Protein AF-A0A9E6DY29-F1 (afdb_monomer)

Nearest PDB structures (foldseek):
  2zxh-assembly1_B  TM=9.139E-01  e=1.621E-70  Aquifex aeolicus
  3cp8-assembly2_D  TM=9.252E-01  e=4.299E-61  unclassified
  3ces-assembly1_B  TM=9.439E-01  e=1.559E-58  Escherichia coli
  3ces-assembly1_A  TM=9.262E-01  e=3.483E-58  Escherichia coli
  3g05-assembly1_A  TM=9.379E-01  e=1.838E-55  Escherichia coli O157:H7 str. EDL933

Foldseek 3Di:
DEFAEEEEEQELLRLLLQLLLVLLVTQYEYEYADLLRRHQDQAAQKAKDQARLLLLLLCLLLVTDQLVLCLQFFQFWAWPPVVVAQLRTMTMTGGQRVSSSVSRSVPQPPRHSYDYDNFHWQEFDADPLFTFFTATPVRDTYGYRAYEYLQQQQAQKWWFAQPDIDQASGVVHHHHDRVNVNCVVLPFAKDKAKDKHAFKWFLVQFQPVFWAKAHHDPAHDGSHPPDPGRPHHHDTKIKWKFAPQLLVLLVVQVCRFCVNVVVDPHDADPVQDAPSVCCVVPVVDRIDMWIFGDNRPPDRITGGPNHGGNHHQVSSLVSQLRITRRVRIDGPGHMIMMMHMAGFLLQADLLQAGPRHRNYGYFDCNLLADDSSRRNLRSSSNSNQSSCVSVVHDHDGDDLLLELSNQSSLCRNQVTDRHHDDSVVGDRPNSLNSGSLCSSVRRNVVSVVSSSHDPVVNVSSVVLVVLLVVVLVVQQVAKDFCVVLVVVVFDDDNPRDIDGLLLQCLDPRANDPNSCVVPVVCVPRPVSSSVVSSSCNVCVVVVVVVVVVVVVLVVQQPAFQPQPDQLVPLVPDDPVLNVQCVVSVDGTLSSSPPRPPCDPVNSVSSVCVVLPPDPPLPDPDPLLVVLVVVLLVLLVVCCVPPNLDDPVCNVVCCLPFQLLLSVCVVVVPDLQWAEEEAQCRSPPPFLSSQSVRNAHYEYEHQDPSSLVSVVVSNVSGPHHYHYHNRQLQPDAEAETQEYEYEPDDQPLVVCNSCVRYHHNHWYKYKFALCNVVSVVVNVVFWDKDWDWDDRSRDDNIIIITIDDIDTD

pLDDT: mean 89.83, std 9.21, range [38.88, 98.81]

Radius of gyration: 33.91 Å; Cα contacts (8 Å, |Δi|>4): 1735; chains: 1; bounding box: 96×71×74 Å

Structure (mmCIF, N/CA/C/O backbone):
data_AF-A0A9E6DY29-F1
#
_entry.id   AF-A0A9E6DY29-F1
#
loop_
_atom_site.group_PDB
_atom_site.id
_atom_site.type_symbol
_atom_site.label_atom_id
_atom_site.label_alt_id
_atom_site.label_comp_id
_atom_site.label_asym_id
_atom_site.label_entity_id
_atom_site.label_seq_id
_atom_site.pdbx_PDB_ins_code
_atom_site.Cartn_x
_atom_site.Cartn_y
_atom_site.Cartn_z
_atom_site.occupancy
_atom_site.B_iso_or_equiv
_atom_site.auth_seq_id
_atom_site.auth_comp_id
_atom_site.auth_asym_id
_atom_site.auth_atom_id
_atom_site.pdbx_PDB_model_num
ATOM 1 N N . MET A 1 1 ? -5.448 -32.302 -14.101 1.00 78.12 1 MET A N 1
ATOM 2 C CA . MET A 1 1 ? -5.029 -31.793 -12.772 1.00 78.12 1 MET A CA 1
ATOM 3 C C . MET A 1 1 ? -6.126 -30.882 -12.237 1.00 78.12 1 MET A C 1
ATOM 5 O O . MET A 1 1 ? -6.708 -30.166 -13.044 1.00 78.12 1 MET A O 1
ATOM 9 N N . ASN A 1 2 ? -6.427 -30.930 -10.934 1.00 93.25 2 ASN A N 1
ATOM 10 C CA . ASN A 1 2 ? -7.453 -30.089 -10.303 1.00 93.25 2 ASN A CA 1
ATOM 11 C C . ASN A 1 2 ? -6.846 -29.276 -9.150 1.00 93.25 2 ASN A C 1
ATOM 13 O O . ASN A 1 2 ? -6.118 -29.842 -8.317 1.00 93.25 2 ASN A O 1
ATOM 17 N N . PHE A 1 3 ? -7.142 -27.978 -9.139 1.00 97.69 3 PHE A N 1
ATOM 18 C CA . PHE A 1 3 ? -6.700 -27.002 -8.146 1.00 97.69 3 PHE A CA 1
ATOM 19 C C . PHE A 1 3 ? -7.860 -26.088 -7.762 1.00 97.69 3 PHE A C 1
ATOM 21 O O . PHE A 1 3 ? -8.746 -25.817 -8.569 1.00 97.69 3 PHE A O 1
ATOM 28 N N . ASP A 1 4 ? -7.831 -25.582 -6.539 1.00 97.62 4 ASP A N 1
ATOM 29 C CA . ASP A 1 4 ? -8.900 -24.735 -6.017 1.00 97.62 4 ASP A CA 1
ATOM 30 C C . ASP A 1 4 ? -8.743 -23.308 -6.552 1.00 97.62 4 ASP A C 1
ATOM 32 O O . ASP A 1 4 ? -9.697 -22.704 -7.056 1.00 97.62 4 ASP A O 1
ATOM 36 N N . VAL A 1 5 ? -7.500 -22.813 -6.503 1.00 98.62 5 VAL A N 1
ATOM 37 C CA . VAL A 1 5 ? -7.082 -21.487 -6.961 1.00 98.62 5 VAL A CA 1
ATOM 38 C C . VAL A 1 5 ? -5.894 -21.624 -7.912 1.00 98.62 5 VAL A C 1
ATOM 40 O O . VAL A 1 5 ? -4.924 -22.322 -7.617 1.00 98.62 5 VAL A O 1
ATOM 43 N N . ILE A 1 6 ? -5.944 -20.927 -9.046 1.00 98.75 6 ILE A N 1
ATOM 44 C CA . ILE A 1 6 ? -4.806 -20.781 -9.959 1.00 98.75 6 ILE A CA 1
ATOM 45 C C . ILE A 1 6 ? -4.384 -19.314 -10.010 1.00 98.75 6 ILE A C 1
ATOM 47 O O . ILE A 1 6 ? -5.199 -18.434 -10.276 1.00 98.75 6 ILE A O 1
ATOM 51 N N . VAL A 1 7 ? -3.101 -19.050 -9.791 1.00 98.69 7 VAL A N 1
ATOM 52 C CA . VAL A 1 7 ? -2.491 -17.723 -9.915 1.00 98.69 7 VAL A CA 1
ATOM 53 C C . VAL A 1 7 ? -1.634 -17.691 -11.173 1.00 98.69 7 VAL A C 1
ATOM 55 O O . VAL A 1 7 ? -0.798 -18.570 -11.376 1.00 98.69 7 VAL A O 1
ATOM 58 N N . ILE A 1 8 ? -1.842 -16.689 -12.026 1.00 97.38 8 ILE A N 1
ATOM 59 C CA . ILE A 1 8 ? -1.140 -16.544 -13.305 1.00 97.38 8 ILE A CA 1
ATOM 60 C C . ILE A 1 8 ? -0.172 -15.364 -13.214 1.00 97.38 8 ILE A C 1
ATOM 62 O O . ILE A 1 8 ? -0.597 -14.208 -13.122 1.00 97.38 8 ILE A O 1
ATOM 66 N N . GLY A 1 9 ? 1.124 -15.670 -13.281 1.00 95.38 9 GLY A N 1
ATOM 67 C CA . GLY A 1 9 ? 2.238 -14.727 -13.185 1.00 95.38 9 GLY A CA 1
ATOM 68 C C . GLY A 1 9 ? 2.969 -14.817 -11.844 1.00 95.38 9 GLY A C 1
ATOM 69 O O . GLY A 1 9 ? 2.359 -14.733 -10.790 1.00 95.38 9 GLY A O 1
ATOM 70 N N . GLY A 1 10 ? 4.297 -14.958 -11.874 1.00 95.31 10 GLY A N 1
ATOM 71 C CA . GLY A 1 10 ? 5.157 -15.042 -10.682 1.00 95.31 10 GLY A CA 1
ATOM 72 C C . GLY A 1 10 ? 5.690 -13.702 -10.159 1.00 95.31 10 GLY A C 1
ATOM 73 O O . GLY A 1 10 ? 6.704 -13.678 -9.472 1.00 95.31 10 GLY A O 1
ATOM 74 N N . GLY A 1 11 ? 5.074 -12.572 -10.517 1.00 95.31 11 GLY A N 1
ATOM 75 C CA . GLY A 1 11 ? 5.502 -11.255 -10.028 1.00 95.31 11 GLY A CA 1
ATOM 76 C C . GLY A 1 11 ? 5.120 -11.006 -8.562 1.00 95.31 11 GLY A C 1
ATOM 77 O O . GLY A 1 11 ? 4.544 -11.862 -7.903 1.00 95.31 11 GLY A O 1
ATOM 78 N N . HIS A 1 12 ? 5.362 -9.793 -8.057 1.00 97.44 12 HIS A N 1
ATOM 79 C CA . HIS A 1 12 ? 5.052 -9.411 -6.667 1.00 97.44 12 HIS A CA 1
ATOM 80 C C . HIS A 1 12 ? 3.592 -9.678 -6.256 1.00 97.44 12 HIS A C 1
ATOM 82 O O . HIS A 1 12 ? 3.349 -10.246 -5.196 1.00 97.44 12 HIS A O 1
ATOM 88 N N . ALA A 1 13 ? 2.622 -9.324 -7.110 1.00 98.31 13 ALA A N 1
ATOM 89 C CA . ALA A 1 13 ? 1.212 -9.645 -6.874 1.00 98.31 13 ALA A CA 1
ATOM 90 C C . ALA A 1 13 ? 0.965 -11.161 -6.851 1.00 98.31 13 ALA A C 1
ATOM 92 O O . ALA A 1 13 ? 0.234 -11.653 -5.999 1.00 98.31 13 ALA A O 1
ATOM 93 N N . GLY A 1 14 ? 1.582 -11.894 -7.778 1.00 98.12 14 GLY A N 1
ATOM 94 C CA . GLY A 1 14 ? 1.399 -13.332 -7.925 1.00 98.12 14 GLY A CA 1
ATOM 95 C C . GLY A 1 14 ? 1.967 -14.134 -6.762 1.00 98.12 14 GLY A C 1
ATOM 96 O O . GLY A 1 14 ? 1.279 -15.004 -6.237 1.00 98.12 14 GLY A O 1
ATOM 97 N N . CYS A 1 15 ? 3.176 -13.806 -6.300 1.00 98.38 15 CYS A N 1
ATOM 98 C CA . CYS A 1 15 ? 3.780 -14.455 -5.136 1.00 98.38 15 CYS A CA 1
ATOM 99 C C . CYS A 1 15 ? 2.929 -14.259 -3.874 1.00 98.38 15 CYS A C 1
ATOM 101 O O . CYS A 1 15 ? 2.635 -15.232 -3.181 1.00 98.38 15 CYS A O 1
ATOM 103 N N . GLU A 1 16 ? 2.470 -13.030 -3.604 1.00 98.69 16 GLU A N 1
ATOM 104 C CA . GLU A 1 16 ? 1.575 -12.774 -2.468 1.00 98.69 16 GLU A CA 1
ATOM 105 C C . GLU A 1 16 ? 0.230 -13.483 -2.627 1.00 98.69 16 GLU A C 1
ATOM 107 O O . GLU A 1 16 ? -0.243 -14.108 -1.683 1.00 98.69 16 GLU A O 1
ATOM 112 N N . ALA A 1 17 ? -0.379 -13.443 -3.816 1.00 98.81 17 ALA A N 1
ATOM 113 C CA . ALA A 1 17 ? -1.661 -14.097 -4.069 1.00 98.81 17 ALA A CA 1
ATOM 114 C C . ALA A 1 17 ? -1.579 -15.621 -3.901 1.00 98.81 17 ALA A C 1
ATOM 116 O O . ALA A 1 17 ? -2.479 -16.246 -3.331 1.00 98.81 17 ALA A O 1
ATOM 117 N N . ALA A 1 18 ? -0.488 -16.221 -4.374 1.00 98.69 18 ALA A N 1
ATOM 118 C CA . ALA A 1 18 ? -0.245 -17.650 -4.284 1.00 98.69 18 ALA A CA 1
ATOM 119 C C . ALA A 1 18 ? -0.062 -18.097 -2.828 1.00 98.69 18 ALA A C 1
ATOM 121 O O . ALA A 1 18 ? -0.763 -19.001 -2.373 1.00 98.69 18 ALA A O 1
ATOM 122 N N . ALA A 1 19 ? 0.806 -17.419 -2.074 1.00 98.50 19 ALA A N 1
ATOM 123 C CA . ALA A 1 19 ? 1.022 -17.722 -0.663 1.00 98.50 19 ALA A CA 1
ATOM 124 C C . ALA A 1 19 ? -0.228 -17.448 0.186 1.00 98.50 19 ALA A C 1
ATOM 126 O O . ALA A 1 19 ? -0.604 -18.266 1.024 1.00 98.50 19 ALA A O 1
ATOM 127 N N . ALA A 1 20 ? -0.919 -16.333 -0.059 1.00 98.44 20 ALA A N 1
ATOM 128 C CA . ALA A 1 20 ? -2.123 -15.964 0.673 1.00 98.44 20 ALA A CA 1
ATOM 129 C C . ALA A 1 20 ? -3.274 -16.953 0.449 1.00 98.44 20 ALA A C 1
ATOM 131 O O . ALA A 1 20 ? -3.894 -17.393 1.416 1.00 98.44 20 ALA A O 1
ATOM 132 N N . SER A 1 21 ? -3.535 -17.350 -0.802 1.00 98.38 21 SER A N 1
ATOM 133 C CA . SER A 1 21 ? -4.563 -18.356 -1.110 1.00 98.38 21 SER A CA 1
ATOM 134 C C . SER A 1 21 ? -4.223 -19.715 -0.494 1.00 98.38 21 SER A C 1
ATOM 136 O O . SER A 1 21 ? -5.076 -20.303 0.171 1.00 98.38 21 SER A O 1
ATOM 138 N N . ALA A 1 22 ? -2.970 -20.166 -0.604 1.00 98.19 22 ALA A N 1
ATOM 139 C CA . ALA A 1 22 ? -2.514 -21.418 -0.002 1.00 98.19 22 ALA A CA 1
ATOM 140 C C . ALA A 1 22 ? -2.640 -21.406 1.534 1.00 98.19 22 ALA A C 1
ATOM 142 O O . ALA A 1 22 ? -3.074 -22.392 2.139 1.00 98.19 22 ALA A O 1
ATOM 143 N N . ARG A 1 23 ? -2.348 -20.260 2.168 1.00 97.31 23 ARG A N 1
ATOM 144 C CA . ARG A 1 23 ? -2.485 -20.046 3.618 1.00 97.31 23 ARG A CA 1
ATOM 145 C C . ARG A 1 23 ? -3.927 -20.159 4.108 1.00 97.31 23 ARG A C 1
ATOM 147 O O . ARG A 1 23 ? -4.135 -20.599 5.234 1.00 97.31 23 ARG A O 1
ATOM 154 N N . THR A 1 24 ? -4.923 -19.838 3.278 1.00 97.25 24 THR A N 1
ATOM 155 C CA . THR A 1 24 ? -6.332 -20.089 3.639 1.00 97.25 24 THR A CA 1
ATOM 156 C C . THR A 1 24 ? -6.645 -21.584 3.780 1.00 97.25 24 THR A C 1
ATOM 158 O O . THR A 1 24 ? -7.648 -21.940 4.397 1.00 97.25 24 THR A O 1
ATOM 161 N N . GLY A 1 25 ? -5.811 -22.460 3.205 1.00 96.00 25 GLY A N 1
ATOM 162 C CA . GLY A 1 25 ? -6.027 -23.903 3.101 1.00 96.00 25 GLY A CA 1
ATOM 163 C C . GLY A 1 25 ? -6.404 -24.379 1.695 1.00 96.00 25 GLY A C 1
ATOM 164 O O . GLY A 1 25 ? -6.520 -25.584 1.495 1.00 96.00 25 GLY A O 1
ATOM 165 N N . ALA A 1 26 ? -6.581 -23.470 0.731 1.00 97.25 26 ALA A N 1
ATOM 166 C CA . ALA A 1 26 ? -6.858 -23.828 -0.658 1.00 97.25 26 ALA A CA 1
ATOM 167 C C . ALA A 1 26 ? -5.640 -24.495 -1.317 1.00 97.25 26 ALA A C 1
ATOM 169 O O . ALA A 1 26 ? -4.496 -24.100 -1.084 1.00 97.25 26 ALA A O 1
ATOM 170 N N . LYS A 1 27 ? -5.879 -25.491 -2.172 1.00 98.12 27 LYS A N 1
ATOM 171 C CA . LYS A 1 27 ? -4.849 -26.081 -3.023 1.00 98.12 27 LYS A CA 1
ATOM 172 C C . LYS A 1 27 ? -4.561 -25.136 -4.188 1.00 98.12 27 LYS A C 1
ATOM 174 O O . LYS A 1 27 ? -5.343 -25.058 -5.140 1.00 98.12 27 LYS A O 1
ATOM 179 N N . THR A 1 28 ? -3.427 -24.450 -4.125 1.00 98.62 28 THR A N 1
ATOM 180 C CA . THR A 1 28 ? -3.075 -23.385 -5.067 1.00 98.62 28 THR A CA 1
ATOM 181 C C . THR A 1 28 ? -2.032 -23.842 -6.083 1.00 98.62 28 THR A C 1
ATOM 183 O O . THR A 1 28 ? -1.051 -24.500 -5.736 1.00 98.62 28 THR A O 1
ATOM 186 N N . LEU A 1 29 ? -2.214 -23.445 -7.344 1.00 98.56 29 LEU A N 1
ATOM 187 C CA . LEU A 1 29 ? -1.198 -23.547 -8.393 1.00 98.56 29 LEU A CA 1
ATOM 188 C C . LEU A 1 29 ? -0.738 -22.154 -8.828 1.00 98.56 29 LEU A C 1
ATOM 190 O O . LEU A 1 29 ? -1.551 -21.354 -9.285 1.00 98.56 29 LEU A O 1
ATOM 194 N N . LEU A 1 30 ? 0.563 -21.889 -8.755 1.00 98.38 30 LEU A N 1
ATOM 195 C CA . LEU A 1 30 ? 1.193 -20.729 -9.379 1.00 98.38 30 LEU A CA 1
ATOM 196 C C . LEU A 1 30 ? 1.750 -21.121 -10.752 1.00 98.38 30 LEU A C 1
ATOM 198 O O . LEU A 1 30 ? 2.633 -21.972 -10.843 1.00 98.38 30 LEU A O 1
ATOM 202 N N . ILE A 1 31 ? 1.259 -20.488 -11.816 1.00 96.81 31 ILE A N 1
ATOM 203 C CA . ILE A 1 31 ? 1.770 -20.664 -13.179 1.00 96.81 31 ILE A CA 1
ATOM 204 C C . ILE A 1 31 ? 2.626 -19.450 -13.543 1.00 96.81 31 ILE A C 1
ATOM 206 O O . ILE A 1 31 ? 2.155 -18.312 -13.501 1.00 96.81 31 ILE A O 1
ATOM 210 N N . THR A 1 32 ? 3.889 -19.677 -13.898 1.00 93.75 32 THR A N 1
ATOM 211 C CA . THR A 1 32 ? 4.835 -18.620 -14.289 1.00 93.75 32 THR A CA 1
ATOM 212 C C . THR A 1 32 ? 5.779 -19.115 -15.381 1.00 93.75 32 THR A C 1
ATOM 214 O O . THR A 1 32 ? 5.999 -20.310 -15.505 1.00 93.75 32 THR A O 1
ATOM 217 N N . ILE A 1 33 ? 6.367 -18.215 -16.168 1.00 89.81 33 ILE A N 1
ATOM 218 C CA . ILE A 1 33 ? 7.136 -18.589 -17.368 1.00 89.81 33 ILE A CA 1
ATOM 219 C C . ILE A 1 33 ? 8.439 -19.320 -17.008 1.00 89.81 33 ILE A C 1
ATOM 221 O O . ILE A 1 33 ? 8.746 -20.357 -17.594 1.00 89.81 33 ILE A O 1
ATOM 225 N N . LYS A 1 34 ? 9.204 -18.788 -16.046 1.00 88.50 34 LYS A N 1
ATOM 226 C CA . LYS A 1 34 ? 10.507 -19.329 -15.632 1.00 88.50 34 LYS A CA 1
ATOM 227 C C . LYS A 1 34 ? 10.709 -19.259 -14.109 1.00 88.50 34 LYS A C 1
ATOM 229 O O . LYS A 1 34 ? 10.098 -18.396 -13.470 1.00 88.50 34 LYS A O 1
ATOM 234 N N . PRO A 1 35 ? 11.558 -20.131 -13.529 1.00 85.44 35 PRO A N 1
ATOM 235 C CA . PRO A 1 35 ? 11.914 -20.116 -12.104 1.00 85.44 35 PRO A CA 1
ATOM 236 C C . PRO A 1 35 ? 12.384 -18.751 -11.603 1.00 85.44 35 PRO A C 1
ATOM 238 O O . PRO A 1 35 ? 11.912 -18.273 -10.573 1.00 85.44 35 PRO A O 1
ATOM 241 N N . ASP A 1 36 ? 13.223 -18.085 -12.392 1.00 83.06 36 ASP A N 1
ATOM 242 C CA . ASP A 1 36 ? 13.856 -16.822 -12.010 1.00 83.06 36 ASP A CA 1
ATOM 243 C C . ASP A 1 36 ? 12.890 -15.625 -11.990 1.00 83.06 36 ASP A C 1
ATOM 245 O O . ASP A 1 36 ? 13.276 -14.535 -11.586 1.00 83.06 36 ASP A O 1
ATOM 249 N N . ASN A 1 37 ? 11.625 -15.800 -12.392 1.00 83.19 37 ASN A N 1
ATOM 250 C CA . ASN A 1 37 ? 10.645 -14.708 -12.393 1.00 83.19 37 ASN A CA 1
ATOM 251 C C . ASN A 1 37 ? 10.011 -14.441 -11.029 1.00 83.19 37 ASN A C 1
ATOM 253 O O . ASN A 1 37 ? 9.345 -13.413 -10.877 1.00 83.19 37 ASN A O 1
ATOM 257 N N . LEU A 1 38 ? 10.181 -15.346 -10.060 1.00 93.25 38 LEU A N 1
ATOM 258 C CA . LEU A 1 38 ? 9.540 -15.237 -8.752 1.00 93.25 38 LEU A CA 1
ATOM 259 C C . LEU A 1 38 ? 10.031 -13.994 -8.000 1.00 93.25 38 LEU A C 1
ATOM 261 O O . LEU A 1 38 ? 11.160 -13.941 -7.521 1.00 93.25 38 LEU A O 1
ATOM 265 N N . GLY A 1 39 ? 9.161 -12.986 -7.898 1.00 90.06 39 GLY A N 1
ATOM 266 C CA . GLY A 1 39 ? 9.477 -11.718 -7.233 1.00 90.06 39 GLY A CA 1
ATOM 267 C C . GLY A 1 39 ? 10.515 -10.853 -7.959 1.00 90.06 39 GLY A C 1
ATOM 268 O O . GLY A 1 39 ? 11.138 -10.008 -7.326 1.00 90.06 39 GLY A O 1
ATOM 269 N N . GLU A 1 40 ? 10.715 -11.040 -9.266 1.00 92.31 40 GLU A N 1
ATOM 270 C CA . GLU A 1 40 ? 11.718 -10.287 -10.032 1.00 92.31 40 GLU A CA 1
ATOM 271 C C . GLU A 1 40 ? 11.422 -8.769 -10.043 1.00 92.31 40 GLU A C 1
ATOM 273 O O . GLU A 1 40 ? 10.339 -8.317 -10.458 1.00 92.31 40 GLU A O 1
ATOM 278 N N . MET A 1 41 ? 12.417 -7.978 -9.629 1.00 93.75 41 MET A N 1
ATOM 279 C CA . MET A 1 41 ? 12.365 -6.517 -9.507 1.00 93.75 41 MET A CA 1
ATOM 280 C C . MET A 1 41 ? 12.718 -5.822 -10.824 1.00 93.75 41 MET A C 1
ATOM 282 O O . MET A 1 41 ? 13.849 -5.423 -11.046 1.00 93.75 41 MET A O 1
ATOM 286 N N . SER A 1 42 ? 11.757 -5.595 -11.715 1.00 87.31 42 SER A N 1
ATOM 287 C CA . SER A 1 42 ? 12.051 -5.077 -13.067 1.00 87.31 42 SER A CA 1
ATOM 288 C C . SER A 1 42 ? 12.457 -3.593 -13.169 1.00 87.31 42 SER A C 1
ATOM 290 O O . SER A 1 42 ? 12.885 -3.146 -14.230 1.00 87.31 42 SER A O 1
ATOM 292 N N . CYS A 1 43 ? 12.300 -2.806 -12.106 1.00 89.94 43 CYS A N 1
ATOM 293 C CA . CYS A 1 43 ? 12.499 -1.352 -12.073 1.00 89.94 43 CYS A CA 1
ATOM 294 C C . CYS A 1 43 ? 13.465 -0.972 -10.933 1.00 89.94 43 CYS A C 1
ATOM 296 O O . CYS A 1 43 ? 14.579 -1.476 -10.915 1.00 89.94 43 CYS A O 1
ATOM 298 N N . ASN A 1 44 ? 13.090 -0.112 -9.984 1.00 92.94 44 ASN A N 1
ATOM 299 C CA . ASN A 1 44 ? 13.977 0.289 -8.884 1.00 92.94 44 ASN A CA 1
ATOM 300 C C . ASN A 1 44 ? 14.401 -0.920 -8.019 1.00 92.94 44 ASN A C 1
ATOM 302 O O . ASN A 1 44 ? 13.529 -1.742 -7.732 1.00 92.94 44 ASN A O 1
ATOM 306 N N . PRO A 1 45 ? 15.659 -1.038 -7.555 1.00 96.19 45 PRO A N 1
ATOM 307 C CA . PRO A 1 45 ? 16.082 -2.088 -6.622 1.00 96.19 45 PRO A CA 1
ATOM 308 C C . PRO A 1 45 ? 15.696 -1.746 -5.168 1.00 96.19 45 PRO A C 1
ATOM 310 O O . PRO A 1 45 ? 16.507 -1.862 -4.261 1.00 96.19 45 PRO A O 1
ATOM 313 N N . ALA A 1 46 ? 14.460 -1.294 -4.922 1.00 97.50 46 ALA A N 1
ATOM 314 C CA . ALA A 1 46 ? 14.020 -0.872 -3.589 1.00 97.50 46 ALA A CA 1
ATOM 315 C C . ALA A 1 46 ? 12.599 -1.322 -3.258 1.00 97.50 46 ALA A C 1
ATOM 317 O O . ALA A 1 46 ? 11.747 -1.414 -4.142 1.00 97.50 46 ALA A O 1
ATOM 318 N N . ILE A 1 47 ? 12.346 -1.483 -1.960 1.00 98.44 47 ILE A N 1
ATOM 319 C CA . ILE A 1 47 ? 11.028 -1.704 -1.366 1.00 98.44 47 ILE A CA 1
ATOM 320 C C . ILE A 1 47 ? 10.741 -0.594 -0.353 1.00 98.44 47 ILE A C 1
ATOM 322 O O . ILE A 1 47 ? 11.573 -0.239 0.485 1.00 98.44 47 ILE A O 1
ATOM 326 N N . GLY A 1 48 ? 9.533 -0.050 -0.414 1.00 96.75 48 GLY A N 1
ATOM 327 C CA . GLY A 1 48 ? 9.035 0.951 0.512 1.00 96.75 48 GLY A CA 1
ATOM 328 C C . GLY A 1 48 ? 9.227 2.391 0.036 1.00 96.75 48 GLY A C 1
ATOM 329 O O . GLY A 1 48 ? 9.325 2.702 -1.151 1.00 96.75 48 GLY A O 1
ATOM 330 N N . GLY A 1 49 ? 9.186 3.318 0.986 1.00 93.81 49 GLY A N 1
ATOM 331 C CA . GLY A 1 49 ? 9.040 4.753 0.756 1.00 93.81 49 GLY A CA 1
ATOM 332 C C . GLY A 1 49 ? 7.883 5.327 1.573 1.00 93.81 49 GLY A C 1
ATOM 333 O O . GLY A 1 49 ? 7.306 4.634 2.402 1.00 93.81 49 GLY A O 1
ATOM 334 N N . VAL A 1 50 ? 7.514 6.590 1.336 1.00 89.25 50 VAL A N 1
ATOM 335 C CA . VAL A 1 50 ? 6.547 7.315 2.192 1.00 89.25 50 VAL A CA 1
ATOM 336 C C . VAL A 1 50 ? 5.213 6.577 2.346 1.00 89.25 50 VAL A C 1
ATOM 338 O O . VAL A 1 50 ? 4.843 6.226 3.457 1.00 89.25 50 VAL A O 1
ATOM 341 N N . ALA A 1 51 ? 4.510 6.299 1.247 1.00 91.50 51 ALA A N 1
ATOM 342 C CA . ALA A 1 51 ? 3.260 5.532 1.297 1.00 91.50 51 ALA A CA 1
ATOM 343 C C . ALA A 1 51 ? 3.487 4.026 1.067 1.00 91.50 51 ALA A C 1
ATOM 345 O O . ALA A 1 51 ? 2.827 3.181 1.664 1.00 91.50 51 ALA A O 1
ATOM 346 N N . LYS A 1 52 ? 4.474 3.687 0.233 1.00 95.62 52 LYS A N 1
ATOM 347 C CA . LYS A 1 52 ? 4.849 2.307 -0.101 1.00 95.62 52 LYS A CA 1
ATOM 348 C C . LYS A 1 52 ? 5.302 1.510 1.121 1.00 95.62 52 LYS A C 1
ATOM 350 O O . LYS A 1 52 ? 4.924 0.358 1.267 1.00 95.62 52 LYS A O 1
ATOM 355 N N . GLY A 1 53 ? 6.057 2.126 2.031 1.00 96.88 53 GLY A N 1
ATOM 356 C CA . GLY A 1 53 ? 6.511 1.464 3.252 1.00 96.88 53 GLY A CA 1
ATOM 357 C C . GLY A 1 53 ? 5.361 1.093 4.189 1.00 96.88 53 GLY A C 1
ATOM 358 O O . GLY A 1 53 ? 5.423 0.054 4.842 1.00 96.88 53 GLY A O 1
ATOM 359 N N . ILE A 1 54 ? 4.286 1.891 4.199 1.00 96.69 54 ILE A N 1
ATOM 360 C CA . ILE A 1 54 ? 3.054 1.569 4.930 1.00 96.69 54 ILE A CA 1
ATOM 361 C C . ILE A 1 54 ? 2.386 0.341 4.304 1.00 96.69 54 ILE A C 1
ATOM 363 O O . ILE A 1 54 ? 2.063 -0.587 5.037 1.00 96.69 54 ILE A O 1
ATOM 367 N N . LEU A 1 55 ? 2.257 0.280 2.970 1.00 97.81 55 LEU A N 1
ATOM 368 C CA . LEU A 1 55 ? 1.721 -0.912 2.296 1.00 97.81 55 LEU A CA 1
ATOM 369 C C . LEU A 1 55 ? 2.511 -2.174 2.653 1.00 97.81 55 LEU A C 1
ATOM 371 O O . LEU A 1 55 ? 1.906 -3.194 2.953 1.00 97.81 55 LEU A O 1
ATOM 375 N N . VAL A 1 56 ? 3.845 -2.112 2.677 1.00 98.62 56 VAL A N 1
ATOM 376 C CA . VAL A 1 56 ? 4.685 -3.269 3.042 1.00 98.62 56 VAL A CA 1
ATOM 377 C C . VAL A 1 56 ? 4.424 -3.714 4.483 1.00 98.62 56 VAL A C 1
ATOM 379 O O . VAL A 1 56 ? 4.309 -4.910 4.740 1.00 98.62 56 VAL A O 1
ATOM 382 N N . LYS A 1 57 ? 4.278 -2.768 5.419 1.00 98.38 57 LYS A N 1
ATOM 383 C CA . LYS A 1 57 ? 3.911 -3.060 6.815 1.00 98.38 57 LYS A CA 1
ATOM 384 C C . LYS A 1 57 ? 2.500 -3.647 6.939 1.00 98.38 57 LYS A C 1
ATOM 386 O O . LYS A 1 57 ? 2.269 -4.504 7.783 1.00 98.38 57 LYS A O 1
ATOM 391 N N . GLU A 1 58 ? 1.562 -3.228 6.095 1.00 98.62 58 GLU A N 1
ATOM 392 C CA . GLU A 1 58 ? 0.199 -3.775 6.056 1.00 98.62 58 GLU A CA 1
ATOM 393 C C . GLU A 1 58 ? 0.141 -5.169 5.425 1.00 98.62 58 GLU A C 1
ATOM 395 O O . GLU A 1 58 ? -0.564 -6.039 5.933 1.00 98.62 58 GLU A O 1
ATOM 400 N N . ILE A 1 59 ? 0.929 -5.410 4.374 1.00 98.75 59 ILE A N 1
ATOM 401 C CA . ILE A 1 59 ? 1.147 -6.745 3.808 1.00 98.75 59 ILE A CA 1
ATOM 402 C C . ILE A 1 59 ? 1.724 -7.663 4.888 1.00 98.75 59 ILE A C 1
ATOM 404 O O . ILE A 1 59 ? 1.192 -8.751 5.097 1.00 98.75 59 ILE A O 1
ATOM 408 N N . ASP A 1 60 ? 2.751 -7.212 5.621 1.00 98.69 60 ASP A N 1
ATOM 409 C CA . ASP A 1 60 ? 3.306 -7.964 6.749 1.00 98.69 60 ASP A CA 1
ATOM 410 C C . ASP A 1 60 ? 2.231 -8.272 7.786 1.00 98.69 60 ASP A C 1
ATOM 412 O O . ASP A 1 60 ? 2.077 -9.427 8.153 1.00 98.69 60 ASP A O 1
ATOM 416 N N . ALA A 1 61 ? 1.452 -7.276 8.219 1.00 98.56 61 ALA A N 1
ATOM 417 C CA . ALA A 1 61 ? 0.382 -7.430 9.206 1.00 98.56 61 ALA A CA 1
ATOM 418 C C . ALA A 1 61 ? -0.640 -8.520 8.844 1.00 98.56 61 ALA A C 1
ATOM 420 O O . ALA A 1 61 ? -1.124 -9.230 9.725 1.00 98.56 61 ALA A O 1
ATOM 421 N N . LEU A 1 62 ? -0.910 -8.695 7.550 1.00 98.56 62 LEU A N 1
ATOM 422 C CA . LEU A 1 62 ? -1.766 -9.748 7.001 1.00 98.56 62 LEU A CA 1
ATOM 423 C C . LEU A 1 62 ? -1.029 -11.077 6.748 1.00 98.56 62 LEU A C 1
ATOM 425 O O . LEU A 1 62 ? -1.593 -11.978 6.133 1.00 98.56 62 LEU A O 1
ATOM 429 N N . ASP A 1 63 ? 0.204 -11.210 7.235 1.00 98.19 63 ASP A N 1
ATOM 430 C CA . ASP A 1 63 ? 1.126 -12.344 7.103 1.00 98.19 63 ASP A CA 1
ATOM 431 C C . ASP A 1 63 ? 1.724 -12.558 5.696 1.00 98.19 63 ASP A C 1
ATOM 433 O O . ASP A 1 63 ? 2.138 -13.662 5.329 1.00 98.19 63 ASP A O 1
ATOM 437 N N . GLY A 1 64 ? 1.765 -11.510 4.873 1.00 98.19 64 GLY A N 1
ATOM 438 C CA . GLY A 1 64 ? 2.378 -11.529 3.542 1.00 98.19 64 GLY A CA 1
ATOM 439 C C . GLY A 1 64 ? 3.900 -11.718 3.544 1.00 98.19 64 GLY A C 1
ATOM 440 O O . GLY A 1 64 ? 4.560 -11.715 4.586 1.00 98.19 64 GLY A O 1
ATOM 441 N N . LEU A 1 65 ? 4.467 -11.914 2.356 1.00 98.44 65 LEU A N 1
ATOM 442 C CA . LEU A 1 65 ? 5.869 -12.300 2.172 1.00 98.44 65 LEU A CA 1
ATOM 443 C C . LEU A 1 65 ? 6.817 -11.098 2.086 1.00 98.44 65 LEU A C 1
ATOM 445 O O . LEU A 1 65 ? 7.912 -11.136 2.645 1.00 98.44 65 LEU A O 1
ATOM 449 N N . MET A 1 66 ? 6.412 -10.031 1.396 1.00 98.69 66 MET A N 1
ATOM 450 C CA . MET A 1 66 ? 7.275 -8.948 0.915 1.00 98.69 66 MET A CA 1
ATOM 451 C C . MET A 1 66 ? 8.191 -8.368 1.994 1.00 98.69 66 MET A C 1
ATOM 453 O O . MET A 1 66 ? 9.374 -8.164 1.730 1.00 98.69 66 MET A O 1
ATOM 457 N N . ALA A 1 67 ? 7.662 -8.142 3.199 1.00 98.50 67 ALA A N 1
ATOM 458 C CA . ALA A 1 67 ? 8.408 -7.606 4.334 1.00 98.50 67 ALA A CA 1
ATOM 459 C C . ALA A 1 67 ? 9.502 -8.560 4.845 1.00 98.50 67 ALA A C 1
ATOM 461 O O . ALA A 1 67 ? 10.612 -8.126 5.143 1.00 98.50 67 ALA A O 1
ATOM 462 N N . ARG A 1 68 ? 9.220 -9.867 4.907 1.00 97.69 68 ARG A N 1
ATOM 463 C CA . ARG A 1 68 ? 10.209 -10.885 5.295 1.00 97.69 68 ARG A CA 1
ATOM 464 C C . ARG A 1 68 ? 11.274 -11.067 4.219 1.00 97.69 68 ARG A C 1
ATOM 466 O O . ARG A 1 68 ? 12.442 -11.250 4.546 1.00 97.69 68 ARG A O 1
ATOM 473 N N . ILE A 1 69 ? 10.880 -11.014 2.945 1.00 98.38 69 ILE A N 1
ATOM 474 C CA . ILE A 1 69 ? 11.813 -11.180 1.825 1.00 98.38 69 ILE A CA 1
ATOM 475 C C . ILE A 1 69 ? 12.772 -9.992 1.734 1.00 98.38 69 ILE A C 1
ATOM 477 O O . ILE A 1 69 ? 13.977 -10.209 1.623 1.00 98.38 69 ILE A O 1
ATOM 481 N N . ILE A 1 70 ? 12.285 -8.749 1.855 1.00 98.62 70 ILE A N 1
ATOM 482 C CA . ILE A 1 70 ? 13.190 -7.589 1.872 1.00 98.62 70 ILE A CA 1
ATOM 483 C C . ILE A 1 70 ? 14.145 -7.643 3.067 1.00 98.62 70 ILE A C 1
ATOM 485 O O . ILE A 1 70 ? 15.315 -7.325 2.911 1.00 98.62 70 ILE A O 1
ATOM 489 N N . ASP A 1 71 ? 13.708 -8.143 4.223 1.00 98.50 71 ASP A N 1
ATOM 490 C CA . ASP A 1 71 ? 14.578 -8.307 5.393 1.00 98.50 71 ASP A CA 1
ATOM 491 C C . ASP A 1 71 ? 15.701 -9.338 5.224 1.00 98.50 71 ASP A C 1
ATOM 493 O O . ASP A 1 71 ? 16.735 -9.230 5.888 1.00 98.50 71 ASP A O 1
ATOM 497 N N . LYS A 1 72 ? 15.543 -10.287 4.295 1.00 98.12 72 LYS A N 1
ATOM 498 C CA . LYS A 1 72 ? 16.580 -11.252 3.896 1.00 98.12 72 LYS A CA 1
ATOM 499 C C . LYS A 1 72 ? 17.506 -10.728 2.786 1.00 98.12 72 LYS A C 1
ATOM 501 O O . LYS A 1 72 ? 18.500 -11.380 2.486 1.00 98.12 72 LYS A O 1
ATOM 506 N N . ALA A 1 73 ? 17.193 -9.585 2.173 1.00 98.00 73 ALA A N 1
ATOM 507 C CA . ALA A 1 73 ? 17.887 -9.070 0.986 1.00 98.00 73 ALA A CA 1
ATOM 508 C C . ALA A 1 73 ? 18.263 -7.580 1.071 1.00 98.00 73 ALA A C 1
ATOM 510 O O . ALA A 1 73 ? 18.819 -7.024 0.127 1.00 98.00 73 ALA A O 1
ATOM 511 N N . GLY A 1 74 ? 17.926 -6.906 2.169 1.00 98.19 74 GLY A N 1
ATOM 512 C CA . GLY A 1 74 ? 18.028 -5.461 2.284 1.00 98.19 74 GLY A CA 1
ATOM 513 C C . GLY A 1 74 ? 19.458 -4.992 2.542 1.00 98.19 74 GLY A C 1
ATOM 514 O O . GLY A 1 74 ? 20.011 -5.238 3.612 1.00 98.19 74 GLY A O 1
ATOM 515 N N . ILE A 1 75 ? 20.028 -4.250 1.597 1.00 98.31 75 ILE A N 1
ATOM 516 C CA . ILE A 1 75 ? 21.415 -3.755 1.635 1.00 98.31 75 ILE A CA 1
ATOM 517 C C . ILE A 1 75 ? 21.528 -2.291 2.064 1.00 98.31 75 ILE A C 1
ATOM 519 O O . ILE A 1 75 ? 22.625 -1.765 2.190 1.00 98.31 75 ILE A O 1
ATOM 523 N N . HIS A 1 76 ? 20.414 -1.591 2.260 1.00 98.31 76 HIS A N 1
ATOM 524 C CA . HIS A 1 76 ? 20.417 -0.216 2.762 1.00 98.31 76 HIS A CA 1
ATOM 525 C C . HIS A 1 76 ? 19.048 0.127 3.331 1.00 98.31 76 HIS A C 1
ATOM 527 O O . HIS A 1 76 ? 18.097 0.226 2.562 1.00 98.31 76 HIS A O 1
ATOM 533 N N . TYR A 1 77 ? 18.937 0.368 4.634 1.00 98.25 77 TYR A N 1
ATOM 534 C CA . TYR A 1 77 ? 17.688 0.790 5.278 1.00 98.25 77 TYR A CA 1
ATOM 535 C C . TYR A 1 77 ? 17.687 2.279 5.590 1.00 98.25 77 TYR A C 1
ATOM 537 O O . TYR A 1 77 ? 18.692 2.820 6.046 1.00 98.25 77 TYR A O 1
ATOM 545 N N . LYS A 1 78 ? 16.544 2.934 5.376 1.00 96.62 78 LYS A N 1
ATOM 546 C CA . LYS A 1 78 ? 16.353 4.339 5.731 1.00 96.62 78 LYS A CA 1
ATOM 547 C C . LYS A 1 78 ? 14.909 4.651 6.098 1.00 96.62 78 LYS A C 1
ATOM 549 O O . LYS A 1 78 ? 13.990 4.369 5.324 1.00 96.62 78 LYS A O 1
ATOM 554 N N . MET A 1 79 ? 14.704 5.307 7.236 1.00 96.44 79 MET A N 1
ATOM 555 C CA . MET A 1 79 ? 13.415 5.887 7.596 1.00 96.44 79 MET A CA 1
ATOM 556 C C . MET A 1 79 ? 13.233 7.254 6.929 1.00 96.44 79 MET A C 1
ATOM 558 O O . MET A 1 79 ? 13.869 8.247 7.283 1.00 96.44 79 MET A O 1
ATOM 562 N N . LEU A 1 80 ? 12.328 7.347 5.954 1.00 95.25 80 LEU A N 1
ATOM 563 C CA . LEU A 1 80 ? 12.015 8.629 5.323 1.00 95.25 80 LEU A CA 1
ATOM 564 C C . LEU A 1 80 ? 11.134 9.491 6.233 1.00 95.25 80 LEU A C 1
ATOM 566 O O . LEU A 1 80 ? 10.234 8.985 6.901 1.00 95.25 80 LEU A O 1
ATOM 570 N N . ASN A 1 81 ? 11.347 10.812 6.186 1.00 94.06 81 ASN A N 1
ATOM 571 C CA . ASN A 1 81 ? 10.615 11.816 6.973 1.00 94.06 81 ASN A CA 1
ATOM 572 C C . ASN A 1 81 ? 10.667 11.597 8.497 1.00 94.06 81 ASN A C 1
ATOM 574 O O . ASN A 1 81 ? 9.749 12.021 9.200 1.00 94.06 81 ASN A O 1
ATOM 578 N N . GLU A 1 82 ? 11.731 10.986 9.020 1.00 91.19 82 GLU A N 1
ATOM 579 C CA . GLU A 1 82 ? 11.843 10.682 10.450 1.00 91.19 82 GLU A CA 1
ATOM 580 C C . GLU A 1 82 ? 11.612 11.917 11.348 1.00 91.19 82 GLU A C 1
ATOM 582 O O . GLU A 1 82 ? 10.832 11.867 12.301 1.00 91.19 82 GLU A O 1
ATOM 587 N N . SER A 1 83 ? 12.159 13.074 10.965 1.00 89.31 83 SER A N 1
ATOM 588 C CA . SER A 1 83 ? 12.013 14.343 11.695 1.00 89.31 83 SER A CA 1
ATOM 589 C C . SER A 1 83 ? 10.609 14.965 11.657 1.00 89.31 83 SER A C 1
ATOM 591 O O . SER A 1 83 ? 10.313 15.861 12.444 1.00 89.31 83 SER A O 1
ATOM 593 N N . LYS A 1 84 ? 9.720 14.511 10.763 1.00 88.50 84 LYS A N 1
ATOM 594 C CA . LYS A 1 84 ? 8.363 15.073 10.588 1.00 88.50 84 LYS A CA 1
ATOM 595 C C . LYS A 1 84 ? 7.289 14.335 11.395 1.00 88.50 84 LYS A C 1
ATOM 597 O O . LYS A 1 84 ? 6.126 14.738 11.392 1.00 88.50 84 LYS A O 1
ATOM 602 N N . GLY A 1 85 ? 7.687 13.286 12.113 1.00 88.19 85 GLY A N 1
ATOM 603 C CA . GLY A 1 85 ? 6.848 12.528 13.034 1.00 88.19 85 GLY A CA 1
ATOM 604 C C . GLY A 1 85 ? 6.164 11.286 12.431 1.00 88.19 85 GLY A C 1
ATOM 605 O O . GLY A 1 85 ? 6.034 11.178 11.209 1.00 88.19 85 GLY A O 1
ATOM 606 N N . PRO A 1 86 ? 5.687 10.363 13.293 1.00 88.38 86 PRO A N 1
ATOM 607 C CA . PRO A 1 86 ? 5.257 9.013 12.901 1.00 88.38 86 PRO A CA 1
ATOM 608 C C . PRO A 1 86 ? 4.167 8.924 11.838 1.00 88.38 86 PRO A C 1
ATOM 610 O O . PRO A 1 86 ? 4.155 7.996 11.037 1.00 88.38 86 PRO A O 1
ATOM 613 N N . ALA A 1 87 ? 3.275 9.911 11.775 1.00 87.38 87 ALA A N 1
ATOM 614 C CA . ALA A 1 87 ? 2.194 9.942 10.790 1.00 87.38 87 ALA A CA 1
ATOM 615 C C . ALA A 1 87 ? 2.659 10.036 9.322 1.00 87.38 87 ALA A C 1
ATOM 617 O O . ALA A 1 87 ? 1.849 9.876 8.412 1.00 87.38 87 ALA A O 1
ATOM 618 N N . VAL A 1 88 ? 3.931 10.365 9.075 1.00 89.00 88 VAL A N 1
ATOM 619 C CA . VAL A 1 88 ? 4.499 10.501 7.721 1.00 89.00 88 VAL A CA 1
ATOM 620 C C . VAL A 1 88 ? 5.797 9.714 7.534 1.00 89.00 88 VAL A C 1
ATOM 622 O O . VAL A 1 88 ? 6.482 9.900 6.523 1.00 89.00 88 VAL A O 1
ATOM 625 N N . TRP A 1 89 ? 6.141 8.860 8.500 1.00 93.81 89 TRP A N 1
ATOM 626 C CA . TRP A 1 89 ? 7.295 7.973 8.418 1.00 93.81 89 TRP A CA 1
ATOM 627 C C . TRP A 1 89 ? 7.128 6.974 7.276 1.00 93.81 89 TRP A C 1
ATOM 629 O O . TRP A 1 89 ? 6.103 6.305 7.160 1.00 93.81 89 TRP A O 1
ATOM 639 N N . GLY A 1 90 ? 8.157 6.884 6.437 1.00 94.88 90 GLY A N 1
ATOM 640 C CA . GLY A 1 90 ? 8.188 6.003 5.278 1.00 94.88 90 GLY A CA 1
ATOM 641 C C . GLY A 1 90 ? 9.355 5.035 5.346 1.00 94.88 90 GLY A C 1
ATOM 642 O O . GLY A 1 90 ? 10.431 5.402 4.869 1.00 94.88 90 GLY A O 1
ATOM 643 N N . PRO A 1 91 ? 9.181 3.825 5.900 1.00 97.06 91 PRO A N 1
ATOM 644 C CA . PRO A 1 91 ? 10.220 2.805 5.866 1.00 97.06 91 PRO A CA 1
ATOM 645 C C . PRO A 1 91 ? 10.612 2.503 4.417 1.00 97.06 91 PRO A C 1
ATOM 647 O O . PRO A 1 91 ? 9.740 2.308 3.565 1.00 97.06 91 PRO A O 1
ATOM 650 N N . ARG A 1 92 ? 11.913 2.475 4.125 1.00 98.19 92 ARG A N 1
ATOM 651 C CA . ARG A 1 92 ? 12.456 2.154 2.802 1.00 98.19 92 ARG A CA 1
ATOM 652 C C . ARG A 1 92 ? 13.714 1.307 2.948 1.00 98.19 92 ARG A C 1
ATOM 654 O O . ARG A 1 92 ? 14.556 1.618 3.787 1.00 98.19 92 ARG A O 1
ATOM 661 N N . ALA A 1 93 ? 13.867 0.304 2.091 1.00 98.38 93 ALA A N 1
ATOM 662 C CA . ALA A 1 93 ? 15.119 -0.420 1.931 1.00 98.38 93 ALA A CA 1
ATOM 663 C C . ALA A 1 93 ? 15.507 -0.571 0.457 1.00 98.38 93 ALA A C 1
ATOM 665 O O . ALA A 1 93 ? 14.636 -0.764 -0.391 1.00 98.38 93 ALA A O 1
ATOM 666 N N . GLN A 1 94 ? 16.805 -0.495 0.162 1.00 98.31 94 GLN A N 1
ATOM 667 C CA . GLN A 1 94 ? 17.359 -1.052 -1.073 1.00 98.31 94 GLN A CA 1
ATOM 668 C C . GLN A 1 94 ? 17.503 -2.556 -0.922 1.00 98.31 94 GLN A C 1
ATOM 670 O O . GLN A 1 94 ? 17.895 -3.026 0.146 1.00 98.31 94 GLN A O 1
ATOM 675 N N . ALA A 1 95 ? 17.222 -3.283 -1.989 1.00 98.25 95 ALA A N 1
ATOM 676 C CA . ALA A 1 95 ? 17.360 -4.720 -2.077 1.00 98.25 95 ALA A CA 1
ATOM 677 C C . ALA A 1 95 ? 18.561 -5.074 -2.948 1.00 98.25 95 ALA A C 1
ATOM 679 O O . ALA A 1 95 ? 18.739 -4.507 -4.024 1.00 98.25 95 ALA A O 1
ATOM 680 N N . ASP A 1 96 ? 19.316 -6.079 -2.527 1.00 98.25 96 ASP A N 1
ATOM 681 C CA . ASP A 1 96 ? 20.069 -6.887 -3.473 1.00 98.25 96 ASP A CA 1
ATOM 682 C C . ASP A 1 96 ? 19.073 -7.733 -4.274 1.00 98.25 96 ASP A C 1
ATOM 684 O O . ASP A 1 96 ? 18.315 -8.531 -3.709 1.00 98.25 96 ASP A O 1
ATOM 688 N N . ARG A 1 97 ? 19.039 -7.536 -5.594 1.00 96.38 97 ARG A N 1
ATOM 689 C CA . ARG A 1 97 ? 18.072 -8.210 -6.471 1.00 96.38 97 ARG A CA 1
ATOM 690 C C . ARG A 1 97 ? 18.234 -9.725 -6.467 1.00 96.38 97 ARG A C 1
ATOM 692 O O . ARG A 1 97 ? 17.232 -10.444 -6.475 1.00 96.38 97 ARG A O 1
ATOM 699 N N . ALA A 1 98 ? 19.473 -10.213 -6.455 1.00 95.88 98 ALA A N 1
ATOM 700 C CA . ALA A 1 98 ? 19.758 -11.640 -6.484 1.00 95.88 98 ALA A CA 1
ATOM 701 C C . ALA A 1 98 ? 19.330 -12.299 -5.168 1.00 95.88 98 ALA A C 1
ATOM 703 O O . ALA A 1 98 ? 18.658 -13.333 -5.196 1.00 95.88 98 ALA A O 1
ATOM 704 N N . LEU A 1 99 ? 19.638 -11.670 -4.028 1.00 97.50 99 LEU 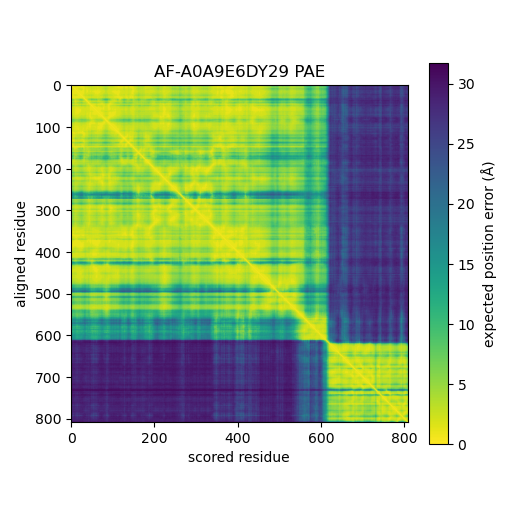A N 1
ATOM 705 C CA . LEU A 1 99 ? 19.187 -12.139 -2.717 1.00 97.50 99 LEU A CA 1
ATOM 706 C C . LEU A 1 99 ? 17.664 -12.082 -2.584 1.00 97.50 99 LEU A C 1
ATOM 708 O O . LEU A 1 99 ? 17.073 -13.028 -2.069 1.00 97.50 99 LEU A O 1
ATOM 712 N N . TYR A 1 100 ? 17.014 -11.024 -3.080 1.00 97.88 100 TYR A N 1
ATOM 713 C CA . TYR A 1 100 ? 15.555 -10.898 -3.020 1.00 97.88 100 TYR A CA 1
ATOM 714 C C . TYR A 1 100 ? 14.871 -12.015 -3.810 1.00 97.88 100 TYR A C 1
ATOM 716 O O . TYR A 1 100 ? 13.994 -12.704 -3.285 1.00 97.88 100 TYR A O 1
ATOM 724 N N . ARG A 1 101 ? 15.312 -12.240 -5.053 1.00 95.56 101 ARG A N 1
ATOM 725 C CA . ARG A 1 101 ? 14.807 -13.320 -5.907 1.00 95.56 101 ARG A CA 1
ATOM 726 C C . ARG A 1 101 ? 15.039 -14.690 -5.276 1.00 95.56 101 ARG A C 1
ATOM 728 O O . ARG A 1 101 ? 14.116 -15.499 -5.231 1.00 95.56 101 ARG A O 1
ATOM 735 N N . LYS A 1 102 ? 16.242 -14.940 -4.750 1.00 96.06 102 LYS A N 1
ATOM 736 C CA . LYS A 1 102 ? 16.574 -16.196 -4.065 1.00 96.06 102 LYS A CA 1
ATOM 737 C C . LYS A 1 102 ? 15.663 -16.432 -2.859 1.00 96.06 102 LYS A C 1
ATOM 739 O O . LYS A 1 102 ? 15.055 -17.492 -2.757 1.00 96.06 102 LYS A O 1
ATOM 744 N N . ALA A 1 103 ? 15.515 -15.433 -1.990 1.00 97.25 103 ALA A N 1
ATOM 745 C CA . ALA A 1 103 ? 14.671 -15.532 -0.806 1.00 97.25 103 ALA A CA 1
ATOM 746 C C . ALA A 1 103 ? 13.190 -15.746 -1.166 1.00 97.25 103 ALA A C 1
ATOM 748 O O . ALA A 1 103 ? 12.518 -16.545 -0.517 1.00 97.25 103 ALA A O 1
ATOM 749 N N . MET A 1 104 ? 12.679 -15.079 -2.209 1.00 97.75 104 MET A N 1
ATOM 750 C CA . MET A 1 104 ? 11.316 -15.299 -2.704 1.00 97.75 104 MET A CA 1
ATOM 751 C C . MET A 1 104 ? 11.135 -16.718 -3.257 1.00 97.75 104 MET A C 1
ATOM 753 O O . MET A 1 104 ? 10.138 -17.373 -2.959 1.00 97.75 104 MET A O 1
ATOM 757 N N . PHE A 1 105 ? 12.096 -17.201 -4.047 1.00 96.75 105 PHE A N 1
ATOM 758 C CA . PHE A 1 105 ? 12.078 -18.550 -4.605 1.00 96.75 105 PHE A CA 1
ATOM 759 C C . PHE A 1 105 ? 12.053 -19.616 -3.501 1.00 96.75 105 PHE A C 1
ATOM 761 O O . PHE A 1 105 ? 11.196 -20.499 -3.523 1.00 96.75 105 PHE A O 1
ATOM 768 N N . GLU A 1 106 ? 12.943 -19.513 -2.511 1.00 96.44 106 GLU A N 1
ATOM 769 C CA . GLU A 1 106 ? 13.005 -20.430 -1.364 1.00 96.44 106 GLU A CA 1
ATOM 770 C C . GLU A 1 106 ? 11.702 -20.427 -0.554 1.00 96.44 106 GLU A C 1
ATOM 772 O O . GLU A 1 106 ? 11.221 -21.484 -0.150 1.00 96.44 106 GLU A O 1
ATOM 777 N N . GLU A 1 107 ? 11.096 -19.258 -0.345 1.00 96.69 107 GLU A N 1
ATOM 778 C CA . GLU A 1 107 ? 9.838 -19.138 0.395 1.00 96.69 107 GLU A CA 1
ATOM 779 C C . GLU A 1 107 ? 8.665 -19.783 -0.364 1.00 96.69 107 GLU A C 1
ATOM 781 O O . GLU A 1 107 ? 7.902 -20.560 0.206 1.00 96.69 107 GLU A O 1
ATOM 786 N N . ILE A 1 108 ? 8.527 -19.488 -1.660 1.00 97.19 108 ILE A N 1
ATOM 787 C CA . ILE A 1 108 ? 7.405 -19.951 -2.488 1.00 97.19 108 ILE A CA 1
ATOM 788 C C . ILE A 1 108 ? 7.482 -21.457 -2.764 1.00 97.19 108 ILE A C 1
ATOM 790 O O . ILE A 1 108 ? 6.460 -22.139 -2.719 1.00 97.19 108 ILE A O 1
ATOM 794 N N . THR A 1 109 ? 8.676 -21.993 -3.024 1.00 95.94 109 THR A N 1
ATOM 795 C CA . THR A 1 109 ? 8.865 -23.427 -3.320 1.00 95.94 109 THR A CA 1
ATOM 796 C C . THR A 1 109 ? 8.598 -24.333 -2.123 1.00 95.94 109 THR A C 1
ATOM 798 O O . THR A 1 109 ? 8.182 -25.473 -2.311 1.00 95.94 109 THR A O 1
ATOM 801 N N . ASN A 1 110 ? 8.784 -23.825 -0.902 1.00 96.00 110 ASN A N 1
ATOM 802 C CA . ASN A 1 110 ? 8.545 -24.568 0.335 1.00 96.00 110 ASN A CA 1
ATOM 803 C C . ASN A 1 110 ? 7.183 -24.251 0.980 1.00 96.00 110 ASN A C 1
ATOM 805 O O . ASN A 1 110 ? 6.889 -24.733 2.077 1.00 96.00 110 ASN A O 1
ATOM 809 N N . TYR A 1 111 ? 6.336 -23.447 0.328 1.00 97.12 111 TYR A N 1
ATOM 810 C CA . TYR A 1 111 ? 5.057 -23.041 0.901 1.00 97.12 111 TYR A CA 1
ATOM 811 C C . TYR A 1 111 ? 4.038 -24.188 0.861 1.00 97.12 111 TYR A C 1
ATOM 813 O O . TYR A 1 111 ? 3.729 -24.755 -0.189 1.00 97.12 111 TYR A O 1
ATOM 821 N N . LYS A 1 112 ? 3.463 -24.529 2.018 1.00 96.44 112 LYS A N 1
ATOM 822 C CA . LYS A 1 112 ? 2.457 -25.596 2.122 1.00 96.44 112 LYS A CA 1
ATOM 823 C C . LYS A 1 112 ? 1.231 -25.282 1.252 1.00 96.44 112 LYS A C 1
ATOM 825 O O . LYS A 1 112 ? 0.776 -24.145 1.219 1.00 96.44 112 LYS A O 1
ATOM 830 N N . ASN A 1 113 ? 0.663 -26.311 0.615 1.00 96.56 113 ASN A N 1
ATOM 831 C CA . ASN A 1 113 ? -0.497 -26.239 -0.292 1.00 96.56 113 ASN A CA 1
ATOM 832 C C . ASN A 1 113 ? -0.274 -25.435 -1.587 1.00 96.56 113 ASN A C 1
ATOM 834 O O . ASN A 1 113 ? -1.234 -25.215 -2.327 1.00 96.56 113 ASN A O 1
ATOM 838 N N . LEU A 1 114 ? 0.964 -25.035 -1.886 1.00 98.31 114 LEU A N 1
ATOM 839 C CA . LEU A 1 114 ? 1.317 -24.332 -3.111 1.00 98.31 114 LEU A CA 1
ATOM 840 C C . LEU A 1 114 ? 2.123 -25.245 -4.039 1.00 98.31 114 LEU A C 1
ATOM 842 O O . LEU A 1 114 ? 3.107 -25.859 -3.643 1.00 98.31 114 LEU A O 1
ATOM 846 N N . SER A 1 115 ? 1.694 -25.348 -5.292 1.00 97.94 115 SER A N 1
ATOM 847 C CA . SER A 1 115 ? 2.452 -25.980 -6.374 1.00 97.94 115 SER A CA 1
ATOM 848 C C . SER A 1 115 ? 2.837 -24.939 -7.417 1.00 97.94 115 SER A C 1
ATOM 850 O O . SER A 1 115 ? 2.145 -23.933 -7.576 1.00 97.94 115 SER A O 1
ATOM 852 N N . ILE A 1 116 ? 3.913 -25.193 -8.158 1.00 97.38 116 ILE A N 1
ATOM 853 C CA . ILE A 1 116 ? 4.401 -24.295 -9.208 1.00 97.38 116 ILE A CA 1
ATOM 854 C C . ILE A 1 116 ? 4.426 -25.052 -10.532 1.00 97.38 116 ILE A C 1
ATOM 856 O O . ILE A 1 116 ? 4.880 -26.194 -10.591 1.00 97.38 116 ILE A O 1
ATOM 860 N N . LEU A 1 117 ? 3.953 -24.408 -11.596 1.00 96.12 117 LEU A N 1
ATOM 861 C CA . LEU A 1 117 ? 4.077 -24.892 -12.965 1.00 96.12 117 LEU A CA 1
ATOM 862 C C . LEU A 1 117 ? 4.797 -23.847 -13.817 1.00 96.12 117 LEU A C 1
ATOM 864 O O . LEU A 1 117 ? 4.352 -22.703 -13.921 1.00 96.12 117 LEU A O 1
ATOM 868 N N . TYR A 1 118 ? 5.884 -24.271 -14.462 1.00 94.44 118 TYR A N 1
ATOM 869 C CA . TYR A 1 118 ? 6.624 -23.435 -15.401 1.00 94.44 118 TYR A CA 1
ATOM 870 C C . TYR A 1 118 ? 6.042 -23.544 -16.817 1.00 94.44 118 TYR A C 1
ATOM 872 O O . TYR A 1 118 ? 6.363 -24.465 -17.584 1.00 94.44 118 TYR A O 1
ATOM 880 N N . ASP A 1 119 ? 5.121 -22.632 -17.125 1.00 92.88 119 ASP A N 1
ATOM 881 C CA . ASP A 1 119 ? 4.400 -22.540 -18.395 1.00 92.88 119 ASP A CA 1
ATOM 882 C C . ASP A 1 119 ? 3.790 -21.135 -18.592 1.00 92.88 119 ASP A C 1
ATOM 884 O O . ASP A 1 119 ? 3.742 -20.320 -17.669 1.00 92.88 119 ASP A O 1
ATOM 888 N N . SER A 1 120 ? 3.303 -20.853 -19.800 1.00 90.81 120 SER A N 1
ATOM 889 C CA . SER A 1 120 ? 2.490 -19.670 -20.116 1.00 90.81 120 SER A CA 1
ATOM 890 C C . SER A 1 120 ? 1.012 -20.054 -20.175 1.00 90.81 120 SER A C 1
ATOM 892 O O . SER A 1 120 ? 0.681 -21.145 -20.638 1.00 90.81 120 SER A O 1
ATOM 894 N N . VAL A 1 121 ? 0.114 -19.174 -19.728 1.00 92.88 121 VAL A N 1
ATOM 895 C CA . VAL A 1 121 ? -1.336 -19.356 -19.901 1.00 92.88 121 VAL A CA 1
ATOM 896 C C . VAL A 1 121 ? -1.791 -18.596 -21.137 1.00 92.88 121 VAL A C 1
ATOM 898 O O . VAL A 1 121 ? -1.509 -17.406 -21.264 1.00 92.88 121 VAL A O 1
ATOM 901 N N . GLU A 1 122 ? -2.501 -19.286 -22.026 1.00 90.81 122 GLU A N 1
ATOM 902 C CA . GLU A 1 122 ? -3.008 -18.720 -23.279 1.00 90.81 122 GLU A CA 1
ATOM 903 C C . GLU A 1 122 ? -4.488 -18.340 -23.180 1.00 90.81 122 GLU A C 1
ATOM 905 O O . GLU A 1 122 ? -4.890 -17.341 -23.770 1.00 90.81 122 GLU A O 1
ATOM 910 N N . ASP A 1 123 ? -5.296 -19.091 -22.418 1.00 94.12 123 ASP A N 1
ATOM 911 C CA . ASP A 1 123 ? -6.736 -18.831 -22.305 1.00 94.12 123 ASP A CA 1
ATOM 912 C C . ASP A 1 123 ? -7.331 -19.251 -20.947 1.00 94.12 123 ASP A C 1
ATOM 914 O O . ASP A 1 123 ? -6.770 -20.070 -20.208 1.0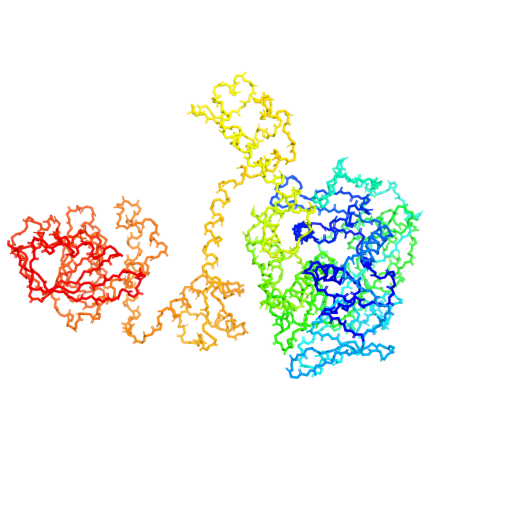0 94.12 123 ASP A O 1
ATOM 918 N N . ILE A 1 124 ? -8.503 -18.696 -20.630 1.00 95.75 124 ILE A N 1
ATOM 919 C CA . ILE A 1 124 ? -9.316 -19.014 -19.454 1.00 95.75 124 ILE A CA 1
ATOM 920 C C . ILE A 1 124 ? -10.658 -19.557 -19.938 1.00 95.75 124 ILE A C 1
ATOM 922 O O . ILE A 1 124 ? -11.422 -18.879 -20.621 1.00 95.75 124 ILE A O 1
ATOM 926 N N . ILE A 1 125 ? -10.979 -20.780 -19.529 1.00 95.81 125 ILE A N 1
ATOM 927 C CA . ILE A 1 125 ? -12.230 -21.440 -19.889 1.00 95.81 125 ILE A CA 1
ATOM 928 C C . ILE A 1 125 ? -13.325 -20.964 -18.935 1.00 95.81 125 ILE A C 1
ATOM 930 O O . ILE A 1 125 ? -13.263 -21.193 -17.723 1.00 95.81 125 ILE A O 1
ATOM 934 N N . ILE A 1 126 ? -14.343 -20.322 -19.506 1.00 95.50 126 ILE A N 1
ATOM 935 C CA . ILE A 1 126 ? -15.482 -19.736 -18.797 1.00 95.50 126 ILE A CA 1
ATOM 936 C C . ILE A 1 126 ? -16.768 -20.406 -19.282 1.00 95.50 126 ILE A C 1
ATOM 938 O O . ILE A 1 126 ? -16.996 -20.526 -20.484 1.00 95.50 126 ILE A O 1
ATOM 942 N N . ALA A 1 127 ? -17.629 -20.801 -18.345 1.00 93.69 127 ALA A N 1
ATOM 943 C CA . ALA A 1 127 ? -18.977 -21.289 -18.623 1.00 93.69 127 ALA A CA 1
ATOM 944 C C . ALA A 1 127 ? -19.971 -20.583 -17.697 1.00 93.69 127 ALA A C 1
ATOM 946 O O . ALA A 1 127 ? -19.714 -20.460 -16.500 1.00 93.69 127 ALA A O 1
ATOM 947 N N . SER A 1 128 ? -21.090 -20.098 -18.243 1.00 92.69 128 SER A N 1
ATOM 948 C CA . SER A 1 128 ? -22.133 -19.388 -17.480 1.00 92.69 128 SER A CA 1
ATOM 949 C C . SER A 1 128 ? -21.576 -18.266 -16.587 1.00 92.69 128 SER A C 1
ATOM 951 O O . SER A 1 128 ? -21.911 -18.173 -15.408 1.00 92.69 128 SER A O 1
ATOM 953 N N . ASN A 1 129 ? -20.677 -17.441 -17.141 1.00 93.88 129 ASN A N 1
ATOM 954 C CA . ASN A 1 129 ? -19.977 -16.355 -16.437 1.00 93.88 129 ASN A CA 1
ATOM 955 C C . ASN A 1 129 ? -19.193 -16.802 -15.190 1.00 93.88 129 ASN A C 1
ATOM 957 O O . ASN A 1 129 ? -19.017 -16.030 -14.249 1.00 93.88 129 ASN A O 1
ATOM 961 N N . LYS A 1 130 ? -18.707 -18.046 -15.170 1.00 96.44 130 LYS A N 1
ATOM 962 C CA . LYS A 1 130 ? -17.887 -18.597 -14.091 1.00 96.44 130 LYS A CA 1
ATOM 963 C C . LYS A 1 130 ? -16.638 -19.272 -14.650 1.00 96.44 130 LYS A C 1
ATOM 965 O O . LYS A 1 130 ? -16.706 -19.977 -15.657 1.00 96.44 130 LYS A O 1
ATOM 970 N N . VAL A 1 131 ? -15.511 -19.086 -13.971 1.00 97.12 131 VAL A N 1
ATOM 971 C CA . VAL A 1 131 ? -14.255 -19.791 -14.271 1.00 97.12 131 VAL A CA 1
ATOM 972 C C . VAL A 1 131 ? -14.432 -21.307 -14.107 1.00 97.12 131 VAL A C 1
ATOM 974 O O . VAL A 1 131 ? -15.089 -21.752 -13.166 1.00 97.12 131 VAL A O 1
ATOM 977 N N . GLN A 1 132 ? -13.860 -22.088 -15.029 1.00 96.75 132 GLN A N 1
ATOM 978 C CA . GLN A 1 132 ? -13.867 -23.561 -15.001 1.00 96.75 132 GLN A CA 1
ATOM 979 C C . GLN A 1 132 ? -12.470 -24.185 -15.122 1.00 96.75 132 GLN A C 1
ATOM 981 O O . GLN A 1 132 ? -12.214 -25.268 -14.590 1.00 96.75 132 GLN A O 1
ATOM 986 N N . ALA A 1 133 ? -11.578 -23.558 -15.891 1.00 97.19 133 ALA A N 1
ATOM 987 C CA . ALA A 1 133 ? -10.228 -24.057 -16.126 1.00 97.19 133 ALA A CA 1
ATOM 988 C C . ALA A 1 133 ? -9.339 -22.983 -16.765 1.00 97.19 133 ALA A C 1
ATOM 990 O O . ALA A 1 133 ? -9.829 -21.971 -17.266 1.00 97.19 133 ALA A O 1
ATOM 991 N N . VAL A 1 134 ? -8.038 -23.254 -16.820 1.00 97.12 134 VAL A N 1
ATOM 992 C CA . VAL A 1 134 ? -7.065 -22.515 -17.637 1.00 97.12 134 VAL A CA 1
ATOM 993 C C . VAL A 1 134 ? -6.468 -23.435 -18.701 1.00 97.12 134 VAL A C 1
ATOM 995 O O . VAL A 1 134 ? -6.349 -24.646 -18.480 1.00 97.12 134 VAL A O 1
ATOM 998 N N . LEU A 1 135 ? -6.097 -22.859 -19.843 1.00 95.75 135 LEU A N 1
ATOM 999 C CA . LEU A 1 135 ? -5.383 -23.537 -20.922 1.00 95.75 135 LEU A CA 1
ATOM 1000 C C . LEU A 1 135 ? -3.968 -22.968 -21.030 1.00 95.75 135 LEU A C 1
ATOM 1002 O O . LEU A 1 135 ? -3.786 -21.767 -21.237 1.00 95.75 135 LEU A O 1
ATOM 1006 N N . THR A 1 136 ? -2.966 -23.829 -20.885 1.00 94.00 136 THR A N 1
ATOM 1007 C CA . THR A 1 136 ? -1.563 -23.423 -21.009 1.00 94.00 136 THR A CA 1
ATOM 1008 C C . THR A 1 136 ? -1.047 -23.559 -22.439 1.00 94.00 136 THR A C 1
ATOM 1010 O O . THR A 1 136 ? -1.623 -24.277 -23.256 1.00 94.00 136 THR A O 1
ATOM 1013 N N . LYS A 1 137 ? 0.084 -22.913 -22.732 1.00 90.12 137 LYS A N 1
ATOM 1014 C CA . LYS A 1 137 ? 0.759 -22.965 -24.035 1.00 90.12 137 LYS A CA 1
ATOM 1015 C C . LYS A 1 137 ? 1.182 -24.381 -24.428 1.00 90.12 137 LYS A C 1
ATOM 1017 O O . LYS A 1 137 ? 1.174 -24.719 -25.606 1.00 90.12 137 LYS A O 1
ATOM 1022 N N . LYS A 1 138 ? 1.503 -25.237 -23.452 1.00 91.38 138 LYS A N 1
ATOM 1023 C CA . LYS A 1 138 ? 1.771 -26.672 -23.668 1.00 91.38 138 LYS A CA 1
ATOM 1024 C C . LYS A 1 138 ? 0.490 -27.517 -23.795 1.00 91.38 138 LYS A C 1
ATOM 1026 O O . LYS A 1 138 ? 0.547 -28.729 -23.620 1.00 91.38 138 LYS A O 1
ATOM 1031 N N . ASN A 1 139 ? -0.659 -26.896 -24.077 1.00 88.19 139 ASN A N 1
ATOM 1032 C CA . ASN A 1 139 ? -1.975 -27.530 -24.218 1.00 88.19 139 ASN A CA 1
ATOM 1033 C C . ASN A 1 139 ? -2.468 -28.282 -22.969 1.00 88.19 139 ASN A C 1
ATOM 1035 O O . ASN A 1 139 ? -3.309 -29.178 -23.067 1.00 88.19 139 ASN A O 1
ATOM 1039 N N . ASN A 1 140 ? -2.001 -27.906 -21.773 1.00 91.31 140 ASN A N 1
ATOM 1040 C CA . ASN A 1 140 ? -2.550 -28.459 -20.540 1.00 91.31 140 ASN A CA 1
ATOM 1041 C C . ASN A 1 140 ? -3.854 -27.744 -20.187 1.00 91.31 140 ASN A C 1
ATOM 1043 O O . ASN A 1 140 ? -3.868 -26.531 -19.977 1.00 91.31 140 ASN A O 1
ATOM 1047 N N . LYS A 1 141 ? -4.939 -28.508 -20.049 1.00 96.12 141 LYS A N 1
ATOM 1048 C CA . LYS A 1 141 ? -6.184 -28.033 -19.440 1.00 96.12 141 LYS A CA 1
ATOM 1049 C C . LYS A 1 141 ? -6.161 -28.329 -17.942 1.00 96.12 141 LYS A C 1
ATOM 1051 O O . LYS A 1 141 ? -6.150 -29.493 -17.532 1.00 96.12 141 LYS A O 1
ATOM 1056 N N . ILE A 1 142 ? -6.167 -27.282 -17.122 1.00 97.69 142 ILE A N 1
ATOM 1057 C CA . ILE A 1 142 ? -6.102 -27.398 -15.660 1.00 97.69 142 ILE A CA 1
ATOM 1058 C C . ILE A 1 142 ? -7.398 -26.854 -15.070 1.00 97.69 142 ILE A C 1
ATOM 1060 O O . ILE A 1 142 ? -7.689 -25.668 -15.205 1.00 97.69 142 ILE A O 1
ATOM 1064 N N . SER A 1 143 ? -8.184 -27.730 -14.444 1.00 97.50 143 SER A N 1
ATOM 1065 C CA . SER A 1 143 ? -9.473 -27.377 -13.846 1.00 97.50 143 SER A CA 1
ATOM 1066 C C . SER A 1 143 ? -9.295 -26.575 -12.562 1.00 97.50 143 SER A C 1
ATOM 1068 O O . SER A 1 143 ? -8.439 -26.913 -11.738 1.00 97.50 143 SER A O 1
ATOM 1070 N N . CYS A 1 144 ? -10.114 -25.533 -12.409 1.00 96.81 144 CYS A N 1
ATOM 1071 C CA . CYS A 1 144 ? -10.188 -24.716 -11.203 1.00 96.81 144 CYS A CA 1
ATOM 1072 C C . CYS A 1 144 ? -11.473 -23.883 -11.140 1.00 96.81 144 CYS A C 1
ATOM 1074 O O . CYS A 1 144 ? -12.115 -23.607 -12.151 1.00 96.81 144 CYS A O 1
ATOM 1076 N N . ASN A 1 145 ? -11.817 -23.428 -9.934 1.00 93.56 145 ASN A N 1
ATOM 1077 C CA . ASN A 1 145 ? -12.978 -22.560 -9.710 1.00 93.56 145 ASN A CA 1
ATOM 1078 C C . ASN A 1 145 ? -12.607 -21.081 -9.580 1.00 93.56 145 ASN A C 1
ATOM 1080 O O . ASN A 1 145 ? -13.484 -20.217 -9.657 1.00 93.56 145 ASN A O 1
ATOM 1084 N N . LYS A 1 146 ? -11.333 -20.797 -9.298 1.00 98.25 146 LYS A N 1
ATOM 1085 C CA . LYS A 1 146 ? -10.830 -19.463 -8.989 1.00 98.25 146 LYS A CA 1
ATOM 1086 C C . LYS A 1 146 ? -9.526 -19.217 -9.748 1.00 98.25 146 LYS A C 1
ATOM 1088 O O . LYS A 1 146 ? -8.617 -20.045 -9.696 1.00 98.25 146 LYS A O 1
ATOM 1093 N N . VAL A 1 147 ? -9.432 -18.088 -10.446 1.00 98.62 147 VAL A N 1
ATOM 1094 C CA . VAL A 1 147 ? -8.244 -17.653 -11.196 1.00 98.62 147 VAL A CA 1
ATOM 1095 C C . VAL A 1 147 ? -7.891 -16.224 -10.815 1.00 98.62 147 VAL A C 1
ATOM 1097 O O . VAL A 1 147 ? -8.757 -15.353 -10.809 1.00 98.62 147 VAL A O 1
ATOM 1100 N N . ILE A 1 148 ? -6.611 -15.978 -10.543 1.00 98.75 148 ILE A N 1
ATOM 1101 C CA . ILE A 1 148 ? -6.067 -14.650 -10.254 1.00 98.75 148 ILE A CA 1
ATOM 1102 C C . ILE A 1 148 ? -5.079 -14.271 -11.359 1.00 98.75 148 ILE A C 1
ATOM 1104 O O . ILE A 1 148 ? -4.057 -14.940 -11.527 1.00 98.75 148 ILE A O 1
ATOM 1108 N N . LEU A 1 149 ? -5.355 -13.197 -12.102 1.00 98.19 149 LEU A N 1
ATOM 1109 C CA . LEU A 1 149 ? -4.425 -12.657 -13.098 1.00 98.19 149 LEU A CA 1
ATOM 1110 C C . LEU A 1 149 ? -3.501 -11.615 -12.475 1.00 98.19 149 LEU A C 1
ATOM 1112 O O . LEU A 1 149 ? -3.952 -10.602 -11.939 1.00 98.19 149 LEU A O 1
ATOM 1116 N N . THR A 1 150 ? -2.198 -11.861 -12.604 1.00 96.75 150 THR A N 1
ATOM 1117 C CA . THR A 1 150 ? -1.117 -10.989 -12.119 1.00 96.75 150 THR A CA 1
ATOM 1118 C C . THR A 1 150 ? -0.057 -10.774 -13.201 1.00 96.75 150 THR A C 1
ATOM 1120 O O . THR A 1 150 ? 1.148 -10.835 -12.971 1.00 96.75 150 THR A O 1
ATOM 1123 N N . THR A 1 151 ? -0.525 -10.520 -14.422 1.00 89.50 151 THR A N 1
ATOM 1124 C CA . THR A 1 151 ? 0.256 -10.525 -15.671 1.00 89.50 151 THR A CA 1
ATOM 1125 C C . THR A 1 151 ? 1.318 -9.428 -15.784 1.00 89.50 151 THR A C 1
ATOM 1127 O O . THR A 1 151 ? 2.059 -9.411 -16.761 1.00 89.50 151 THR A O 1
ATOM 1130 N N . GLY A 1 152 ? 1.435 -8.517 -14.815 1.00 88.94 152 GLY A N 1
ATOM 1131 C CA . GLY A 1 152 ? 2.439 -7.452 -14.837 1.00 88.94 152 GLY A CA 1
ATOM 1132 C C . GLY A 1 152 ? 2.320 -6.578 -16.090 1.00 88.94 152 GLY A C 1
ATOM 1133 O O . GLY A 1 152 ? 1.232 -6.139 -16.445 1.00 88.94 152 GLY A O 1
ATOM 1134 N N . THR A 1 153 ? 3.442 -6.355 -16.770 1.00 85.25 153 THR A N 1
ATOM 1135 C CA . THR A 1 153 ? 3.540 -5.581 -18.020 1.00 85.25 153 THR A CA 1
ATOM 1136 C C . THR A 1 153 ? 3.455 -6.443 -19.286 1.00 85.25 153 THR A C 1
ATOM 1138 O O . THR A 1 153 ? 3.805 -5.982 -20.367 1.00 85.25 153 THR A O 1
ATOM 1141 N N . PHE A 1 154 ? 3.041 -7.711 -19.176 1.00 87.88 154 PHE A N 1
ATOM 1142 C CA . PHE A 1 154 ? 3.164 -8.671 -20.278 1.00 87.88 154 PHE A CA 1
ATOM 1143 C C . PHE A 1 154 ? 2.007 -8.624 -21.279 1.00 87.88 154 PHE A C 1
ATOM 1145 O O . PHE A 1 154 ? 2.212 -8.995 -22.433 1.00 87.88 154 PHE A O 1
ATOM 1152 N N . LEU A 1 155 ? 0.807 -8.189 -20.881 1.00 87.75 155 LEU A N 1
ATOM 1153 C CA . LEU A 1 155 ? -0.351 -8.156 -21.784 1.00 87.75 155 LEU A CA 1
ATOM 1154 C C . LEU A 1 155 ? -0.118 -7.154 -22.920 1.00 87.75 155 LEU A C 1
ATOM 1156 O O . LEU A 1 155 ? -0.029 -5.951 -22.674 1.00 87.75 155 LEU A O 1
ATOM 1160 N N . SER A 1 156 ? -0.002 -7.663 -24.150 1.00 86.12 156 SER A N 1
ATOM 1161 C CA . SER A 1 156 ? 0.310 -6.879 -25.359 1.00 86.12 156 SER A CA 1
ATOM 1162 C C . SER A 1 156 ? 1.514 -5.931 -25.200 1.00 86.12 156 SER A C 1
ATOM 1164 O O . SER A 1 156 ? 1.524 -4.840 -25.775 1.00 86.12 156 SER A O 1
ATOM 1166 N N . GLY A 1 157 ? 2.508 -6.328 -24.396 1.00 90.38 157 GLY A N 1
ATOM 1167 C CA . GLY A 1 157 ? 3.642 -5.486 -24.013 1.00 90.38 157 GLY A CA 1
ATOM 1168 C C . GLY A 1 157 ? 4.495 -5.006 -25.196 1.00 90.38 157 GLY A C 1
ATOM 1169 O O . GLY A 1 157 ? 4.806 -5.785 -26.103 1.00 90.38 157 GLY A O 1
ATOM 1170 N N . LEU A 1 158 ? 4.891 -3.732 -25.172 1.00 91.94 158 LEU A N 1
ATOM 1171 C CA . LEU A 1 158 ? 5.722 -3.091 -26.191 1.00 91.94 158 LEU A CA 1
ATOM 1172 C C . LEU A 1 158 ? 6.788 -2.200 -25.541 1.00 91.94 158 LEU A C 1
ATOM 1174 O O . LEU A 1 158 ? 6.465 -1.257 -24.815 1.00 91.94 158 LEU A O 1
ATOM 1178 N N . ILE A 1 159 ? 8.062 -2.501 -25.790 1.00 92.75 159 ILE A N 1
ATOM 1179 C CA . ILE A 1 159 ? 9.193 -1.669 -25.375 1.00 92.75 159 ILE A CA 1
ATOM 1180 C C . ILE A 1 159 ? 9.427 -0.583 -26.419 1.00 92.75 159 ILE A C 1
ATOM 1182 O O . ILE A 1 159 ? 9.476 -0.870 -27.609 1.00 92.75 159 ILE A O 1
ATOM 1186 N N . HIS A 1 160 ? 9.637 0.639 -25.946 1.00 92.50 160 HIS A N 1
ATOM 1187 C CA . HIS A 1 160 ? 9.908 1.836 -26.726 1.00 92.50 160 HIS A CA 1
ATOM 1188 C C . HIS A 1 160 ? 11.291 2.392 -26.369 1.00 92.50 160 HIS A C 1
ATOM 1190 O O . HIS A 1 160 ? 11.536 2.774 -25.216 1.00 92.50 160 HIS A O 1
ATOM 1196 N N . LEU A 1 161 ? 12.179 2.453 -27.363 1.00 92.38 161 LEU A N 1
ATOM 1197 C CA . LEU A 1 161 ? 13.520 3.034 -27.273 1.00 92.38 161 LEU A CA 1
ATOM 1198 C C . LEU A 1 161 ? 13.750 3.955 -28.477 1.00 92.38 161 LEU A C 1
ATOM 1200 O O . LEU A 1 161 ? 13.994 3.504 -29.597 1.00 92.38 161 LEU A O 1
ATOM 1204 N N . GLY A 1 162 ? 13.662 5.263 -28.254 1.00 90.94 162 GLY A N 1
ATOM 1205 C CA . GLY A 1 162 ? 13.671 6.249 -29.326 1.00 90.94 162 GLY A CA 1
ATOM 1206 C C . GLY A 1 162 ? 12.481 6.049 -30.263 1.00 90.94 162 GLY A C 1
ATOM 1207 O O . GLY A 1 162 ? 11.339 6.118 -29.823 1.00 90.94 162 GLY A O 1
ATOM 1208 N N . LYS A 1 163 ? 12.762 5.769 -31.540 1.00 87.50 163 LYS A N 1
ATOM 1209 C CA . LYS A 1 163 ? 11.751 5.454 -32.566 1.00 87.50 163 LYS A CA 1
ATOM 1210 C C . LYS A 1 163 ? 11.512 3.951 -32.754 1.00 87.50 163 LYS A C 1
ATOM 1212 O O . LYS A 1 163 ? 10.693 3.569 -33.589 1.00 87.50 163 LYS A O 1
ATOM 1217 N N . THR A 1 164 ? 12.260 3.113 -32.036 1.00 89.12 164 THR A N 1
ATOM 1218 C CA . THR A 1 164 ? 12.232 1.655 -32.176 1.00 89.12 164 THR A CA 1
ATOM 1219 C C . THR A 1 164 ? 11.263 1.049 -31.171 1.00 89.12 164 THR A C 1
ATOM 1221 O O . THR A 1 164 ? 11.334 1.339 -29.973 1.00 89.12 164 THR A O 1
ATOM 1224 N N . THR A 1 165 ? 10.398 0.160 -31.659 1.00 90.06 165 THR A N 1
ATOM 1225 C CA . THR A 1 165 ? 9.428 -0.583 -30.850 1.00 90.06 165 THR A CA 1
ATOM 1226 C C . THR A 1 165 ? 9.685 -2.084 -30.915 1.00 90.06 165 THR A C 1
ATOM 1228 O O . THR A 1 165 ? 9.743 -2.645 -32.010 1.00 90.06 165 THR A O 1
ATOM 1231 N N . THR A 1 166 ? 9.761 -2.748 -29.762 1.00 91.88 166 THR A N 1
ATOM 1232 C CA . THR A 1 166 ? 10.018 -4.194 -29.666 1.00 91.88 166 THR A CA 1
ATOM 1233 C C . THR A 1 166 ? 8.920 -4.880 -28.850 1.00 91.88 166 THR A C 1
ATOM 1235 O O . THR A 1 166 ? 8.731 -4.514 -27.686 1.00 91.88 166 THR A O 1
ATOM 1238 N N . PRO A 1 167 ? 8.191 -5.872 -29.400 1.00 91.31 167 PRO A N 1
ATOM 1239 C CA . PRO A 1 167 ? 7.210 -6.647 -28.641 1.00 91.31 167 PRO A CA 1
ATOM 1240 C C . PRO A 1 167 ? 7.866 -7.389 -27.476 1.00 91.31 167 PRO A C 1
ATOM 1242 O O . PRO A 1 167 ? 8.709 -8.260 -27.685 1.00 91.31 167 PRO A O 1
ATOM 1245 N N . ALA A 1 168 ? 7.495 -7.038 -26.249 1.00 87.31 168 ALA A N 1
ATOM 1246 C CA . ALA A 1 168 ? 8.140 -7.546 -25.044 1.00 87.31 168 ALA A CA 1
ATOM 1247 C C . ALA A 1 168 ? 7.300 -7.220 -23.807 1.00 87.31 168 ALA A C 1
ATOM 1249 O O . ALA A 1 168 ? 6.816 -6.102 -23.665 1.00 87.31 168 ALA A O 1
ATOM 1250 N N . GLY A 1 169 ? 7.156 -8.171 -22.882 1.00 81.31 169 GLY A N 1
ATOM 1251 C CA . GLY A 1 169 ? 6.594 -7.884 -21.557 1.00 81.31 169 GLY A CA 1
ATOM 1252 C C . GLY A 1 169 ? 7.622 -7.227 -20.636 1.00 81.31 169 GLY A C 1
ATOM 1253 O O . GLY A 1 169 ? 7.305 -6.324 -19.861 1.00 81.31 169 GLY A O 1
ATOM 1254 N N . ARG A 1 170 ? 8.875 -7.667 -20.756 1.00 82.62 170 ARG A N 1
ATOM 1255 C CA . ARG A 1 170 ? 10.093 -7.102 -20.161 1.00 82.62 170 ARG A CA 1
ATOM 1256 C C . ARG A 1 170 ? 11.235 -7.329 -21.146 1.00 82.62 170 ARG A C 1
ATOM 1258 O O . ARG A 1 170 ? 11.078 -8.112 -22.079 1.00 82.62 170 ARG A O 1
ATOM 1265 N N . ILE A 1 171 ? 12.372 -6.663 -20.949 1.00 80.25 171 ILE A N 1
ATOM 1266 C CA . ILE A 1 171 ? 13.545 -6.915 -21.795 1.00 80.25 171 ILE A CA 1
ATOM 1267 C C . ILE A 1 171 ? 13.865 -8.421 -21.799 1.00 80.25 171 ILE A C 1
ATOM 1269 O O . ILE A 1 171 ? 13.849 -9.053 -20.744 1.00 80.25 171 ILE A O 1
ATOM 1273 N N . ASP A 1 172 ? 14.054 -8.981 -22.993 1.00 80.62 172 ASP A N 1
ATOM 1274 C CA . ASP A 1 172 ? 14.297 -10.410 -23.249 1.00 80.62 172 ASP A CA 1
ATOM 1275 C C . ASP A 1 172 ? 13.158 -11.376 -22.852 1.00 80.62 172 ASP A C 1
ATOM 1277 O O . ASP A 1 172 ? 13.346 -12.594 -22.845 1.00 80.62 172 ASP A O 1
ATOM 1281 N N . GLU A 1 173 ? 11.954 -10.872 -22.551 1.00 81.44 173 GLU A N 1
ATOM 1282 C CA . GLU A 1 173 ? 10.779 -11.693 -22.240 1.00 81.44 173 GLU A CA 1
ATOM 1283 C C . GLU A 1 173 ? 9.594 -11.377 -23.172 1.00 81.44 173 GLU A C 1
ATOM 1285 O O . GLU A 1 173 ? 9.154 -10.223 -23.249 1.00 81.44 173 GLU A O 1
ATOM 1290 N N . PRO A 1 174 ? 9.024 -12.387 -23.861 1.00 85.44 174 PRO A N 1
ATOM 1291 C CA . PRO A 1 174 ? 7.969 -12.165 -24.842 1.00 85.44 174 PRO A CA 1
ATOM 1292 C C . PRO A 1 174 ? 6.665 -11.675 -24.185 1.00 85.44 174 PRO A C 1
ATOM 1294 O O . PRO A 1 174 ? 6.387 -12.003 -23.028 1.00 85.44 174 PRO A O 1
ATOM 1297 N N . PRO A 1 175 ? 5.835 -10.911 -24.915 1.00 86.44 175 PRO A N 1
ATOM 1298 C CA . PRO A 1 175 ? 4.524 -10.489 -24.435 1.00 86.44 175 PRO A CA 1
ATOM 1299 C C . PRO A 1 175 ? 3.512 -11.651 -24.448 1.00 86.44 175 PRO A C 1
ATOM 1301 O O . PRO A 1 175 ? 3.714 -12.680 -25.095 1.00 86.44 175 PRO A O 1
ATOM 1304 N N . SER A 1 176 ? 2.388 -11.466 -23.755 1.00 84.00 176 SER A N 1
ATOM 1305 C CA . SER A 1 176 ? 1.233 -12.370 -23.766 1.00 84.00 176 SER A CA 1
ATOM 1306 C C . SER A 1 176 ? 0.094 -11.756 -24.582 1.00 84.00 176 SER A C 1
ATOM 1308 O O . SER A 1 176 ? -0.428 -10.695 -24.230 1.00 84.00 176 SER A O 1
ATOM 1310 N N . TYR A 1 177 ? -0.294 -12.429 -25.669 1.00 81.31 177 TYR A N 1
ATOM 1311 C CA . TYR A 1 177 ? -1.386 -11.995 -26.548 1.00 81.31 177 TYR A CA 1
ATOM 1312 C C . TYR A 1 177 ? -2.697 -12.746 -26.295 1.00 81.31 177 TYR A C 1
ATOM 1314 O O . TYR A 1 177 ? -3.755 -12.115 -26.308 1.00 81.31 177 TYR A O 1
ATOM 1322 N N . GLY A 1 178 ? -2.642 -14.057 -26.019 1.00 84.12 178 GLY A N 1
ATOM 1323 C CA . GLY A 1 178 ? -3.832 -14.898 -25.828 1.00 84.12 178 GLY A CA 1
ATOM 1324 C C . GLY A 1 178 ? -4.770 -14.353 -24.750 1.00 84.12 178 GLY A C 1
ATOM 1325 O O . GLY A 1 178 ? -5.928 -14.041 -25.027 1.00 84.12 178 GLY A O 1
ATOM 1326 N N . LEU A 1 179 ? -4.229 -14.080 -23.558 1.00 87.31 179 LEU A N 1
ATOM 1327 C CA . LEU A 1 179 ? -5.004 -13.527 -22.446 1.00 87.31 179 LEU A CA 1
ATOM 1328 C C . LEU A 1 179 ? -5.593 -12.140 -22.745 1.00 87.31 179 LEU A C 1
ATOM 1330 O O . LEU A 1 179 ? -6.721 -11.870 -22.338 1.00 87.31 179 LEU A O 1
ATOM 1334 N N . SER A 1 180 ? -4.878 -11.264 -23.464 1.00 85.88 180 SER A N 1
ATOM 1335 C CA . SER A 1 180 ? -5.424 -9.949 -23.848 1.00 85.88 180 SER A CA 1
ATOM 1336 C C . SER A 1 180 ? -6.643 -10.111 -24.761 1.00 85.88 180 SER A C 1
ATOM 1338 O O . SER A 1 180 ? -7.680 -9.478 -24.542 1.00 85.88 180 SER A O 1
ATOM 1340 N N . HIS A 1 181 ? -6.567 -11.022 -25.736 1.00 87.75 181 HIS A N 1
ATOM 1341 C CA . HIS A 1 181 ? -7.701 -11.345 -26.596 1.00 87.75 181 HIS A CA 1
ATOM 1342 C C . HIS A 1 181 ? -8.881 -11.917 -25.794 1.00 87.75 181 HIS A C 1
ATOM 1344 O O . HIS A 1 181 ? -10.016 -11.479 -25.990 1.00 87.75 181 HIS A O 1
ATOM 1350 N N . THR A 1 182 ? -8.633 -12.823 -24.844 1.00 90.69 182 THR A N 1
ATOM 1351 C CA . THR A 1 182 ? -9.671 -13.368 -23.953 1.00 90.69 182 THR A CA 1
ATOM 1352 C C . THR A 1 182 ? -10.374 -12.268 -23.157 1.00 90.69 182 THR A C 1
ATOM 1354 O O . THR A 1 182 ? -11.604 -12.228 -23.125 1.00 90.69 182 THR A O 1
ATOM 1357 N N . LEU A 1 183 ? -9.629 -11.323 -22.574 1.00 92.94 183 LEU A N 1
ATOM 1358 C CA . LEU A 1 183 ? -10.203 -10.202 -21.820 1.00 92.94 183 LEU A CA 1
ATOM 1359 C C . LEU A 1 183 ? -11.075 -9.292 -22.700 1.00 92.94 183 LEU A C 1
ATOM 1361 O O . LEU A 1 183 ? -12.180 -8.919 -22.295 1.00 92.94 183 LEU A O 1
ATOM 1365 N N . LYS A 1 184 ? -10.621 -8.989 -23.923 1.00 92.25 184 LYS A N 1
ATOM 1366 C CA . LYS A 1 184 ? -11.392 -8.211 -24.909 1.00 92.25 184 LYS A CA 1
ATOM 1367 C C . LYS A 1 184 ? -12.653 -8.955 -25.354 1.00 92.25 184 LYS A C 1
ATOM 1369 O O . LYS A 1 184 ? -13.719 -8.352 -25.409 1.00 92.25 184 LYS A O 1
ATOM 1374 N N . LYS A 1 185 ? -12.568 -10.270 -25.589 1.00 92.56 185 LYS A N 1
ATOM 1375 C CA . LYS A 1 185 ? -13.706 -11.127 -25.971 1.00 92.56 185 LYS A CA 1
ATOM 1376 C C . LYS A 1 185 ? -14.783 -11.206 -24.885 1.00 92.56 185 LYS A C 1
ATOM 1378 O O . LYS A 1 185 ? -15.965 -11.233 -25.208 1.00 92.56 185 LYS A O 1
ATOM 1383 N N . ILE A 1 186 ? -14.390 -11.223 -23.609 1.00 93.62 186 ILE A N 1
ATOM 1384 C CA . ILE A 1 186 ? -15.323 -11.151 -22.466 1.00 93.62 186 ILE A CA 1
ATOM 1385 C C . ILE A 1 186 ? -16.013 -9.773 -22.391 1.00 93.62 186 ILE A C 1
ATOM 1387 O O . ILE A 1 186 ? -17.062 -9.631 -21.763 1.00 93.62 186 ILE A O 1
ATOM 1391 N N . GLY A 1 187 ? -15.445 -8.755 -23.043 1.00 94.75 187 GLY A N 1
ATOM 1392 C CA . GLY A 1 187 ? -15.973 -7.396 -23.063 1.00 94.75 187 GLY A CA 1
ATOM 1393 C C . GLY A 1 187 ? -15.521 -6.556 -21.872 1.00 94.75 187 GLY A C 1
ATOM 1394 O O . GLY A 1 187 ? -16.263 -5.673 -21.444 1.00 94.75 187 GLY A O 1
ATOM 1395 N N . PHE A 1 188 ? -14.351 -6.829 -21.284 1.00 95.69 188 PHE A N 1
ATOM 1396 C CA . PHE A 1 188 ? -13.746 -5.926 -20.297 1.00 95.69 188 PHE A CA 1
ATOM 1397 C C . PHE A 1 188 ? -13.299 -4.611 -20.950 1.00 95.69 188 PHE A C 1
ATOM 1399 O O . PHE A 1 188 ? -12.823 -4.607 -22.085 1.00 95.69 188 PHE A O 1
ATOM 1406 N N . ALA A 1 189 ? -13.412 -3.500 -20.218 1.00 93.19 189 ALA A N 1
ATOM 1407 C CA . ALA A 1 189 ? -12.833 -2.226 -20.633 1.00 93.19 189 ALA A CA 1
ATOM 1408 C C . ALA A 1 189 ? -11.298 -2.276 -20.523 1.00 93.19 189 ALA A C 1
ATOM 1410 O O . ALA A 1 189 ? -10.739 -2.146 -19.433 1.00 93.19 189 ALA A O 1
ATOM 1411 N N . VAL A 1 190 ? -10.625 -2.498 -21.655 1.00 92.19 190 VAL A N 1
ATOM 1412 C CA . VAL A 1 190 ? -9.160 -2.570 -21.749 1.00 92.19 190 VAL A CA 1
ATOM 1413 C C . VAL A 1 190 ? -8.607 -1.246 -22.272 1.00 92.19 190 VAL A C 1
ATOM 1415 O O . VAL A 1 190 ? -9.061 -0.754 -23.304 1.00 92.19 190 VAL A O 1
ATOM 1418 N N . GLY A 1 191 ? -7.615 -0.690 -21.578 1.00 90.31 191 GLY A N 1
ATOM 1419 C CA . GLY A 1 191 ? -6.846 0.479 -22.013 1.00 90.31 191 GLY A CA 1
ATOM 1420 C C . GLY A 1 191 ? -5.346 0.186 -22.056 1.00 90.31 191 GLY A C 1
ATOM 1421 O O . GLY A 1 191 ? -4.919 -0.923 -21.733 1.00 90.31 191 GLY A O 1
ATOM 1422 N N . ARG A 1 192 ? -4.535 1.191 -22.415 1.00 89.88 192 ARG A N 1
ATOM 1423 C CA . ARG A 1 192 ? -3.065 1.096 -22.416 1.00 89.88 192 ARG A CA 1
ATOM 1424 C C . ARG A 1 192 ? -2.423 2.098 -21.464 1.00 89.88 192 ARG A C 1
ATOM 1426 O O . ARG A 1 192 ? -2.824 3.259 -21.393 1.00 89.88 192 ARG A O 1
ATOM 1433 N N . LEU A 1 193 ? -1.393 1.648 -20.757 1.00 89.94 193 LEU A N 1
ATOM 1434 C CA . LEU A 1 193 ? -0.570 2.474 -19.873 1.00 89.94 193 LEU A CA 1
ATOM 1435 C C . LEU A 1 193 ? 0.898 2.352 -20.243 1.00 89.94 193 LEU A C 1
ATOM 1437 O O . LEU A 1 193 ? 1.313 1.349 -20.820 1.00 89.94 193 LEU A O 1
ATOM 1441 N N . LYS A 1 194 ? 1.693 3.352 -19.842 1.00 87.44 194 LYS A N 1
ATOM 1442 C CA . LYS A 1 194 ? 3.150 3.306 -19.993 1.00 87.44 194 LYS A CA 1
ATOM 1443 C C . LYS A 1 194 ? 3.914 3.602 -18.715 1.00 87.44 194 LYS A C 1
ATOM 1445 O O . LYS A 1 194 ? 3.516 4.432 -17.895 1.00 87.44 194 LYS A O 1
ATOM 1450 N N . THR A 1 195 ? 5.083 2.986 -18.593 1.00 86.50 195 THR A N 1
ATOM 1451 C CA . THR A 1 195 ? 6.042 3.256 -17.516 1.00 86.50 195 THR A CA 1
ATOM 1452 C C . THR A 1 195 ? 7.474 3.223 -18.035 1.00 86.50 195 THR A C 1
ATOM 1454 O O . THR A 1 195 ? 7.821 2.335 -18.803 1.00 86.50 195 THR A O 1
ATOM 1457 N N . GLY A 1 196 ? 8.314 4.165 -17.599 1.00 88.50 196 GLY A N 1
ATOM 1458 C CA . GLY A 1 196 ? 9.731 4.226 -17.975 1.00 88.50 196 GLY A CA 1
ATOM 1459 C C . GLY A 1 196 ? 10.675 3.670 -16.908 1.00 88.50 196 GLY A C 1
ATOM 1460 O O . GLY A 1 196 ? 10.415 3.801 -15.709 1.00 88.50 196 GLY A O 1
ATOM 1461 N N . THR A 1 197 ? 11.810 3.129 -17.342 1.00 92.31 197 THR A N 1
ATOM 1462 C CA . THR A 1 197 ? 12.961 2.759 -16.501 1.00 92.31 197 THR A CA 1
ATOM 1463 C C . THR A 1 197 ? 14.196 3.560 -16.931 1.00 92.31 197 THR A C 1
ATOM 1465 O O . THR A 1 197 ? 14.333 3.868 -18.115 1.00 92.31 197 THR A O 1
ATOM 1468 N N . PRO A 1 198 ? 15.097 3.942 -16.008 1.00 95.94 198 PRO A N 1
ATOM 1469 C CA . PRO A 1 198 ? 16.362 4.563 -16.382 1.00 95.94 198 PRO A CA 1
ATOM 1470 C C . PRO A 1 198 ? 17.315 3.550 -17.031 1.00 95.94 198 PRO A C 1
ATOM 1472 O O . PRO A 1 198 ? 17.097 2.337 -16.898 1.00 95.94 198 PRO A O 1
ATOM 1475 N N . PRO A 1 199 ? 18.385 4.032 -17.686 1.00 96.56 199 PRO A N 1
ATOM 1476 C CA . PRO A 1 199 ? 19.509 3.189 -18.073 1.00 96.56 199 PRO A CA 1
ATOM 1477 C C . PRO A 1 199 ? 20.150 2.526 -16.854 1.00 96.56 199 PRO A C 1
ATOM 1479 O O . PRO A 1 199 ? 20.031 3.013 -15.732 1.00 96.56 199 PRO A O 1
ATOM 1482 N N . ARG A 1 200 ? 20.825 1.401 -17.066 1.00 97.38 200 ARG A N 1
ATOM 1483 C CA . ARG A 1 200 ? 21.701 0.759 -16.081 1.00 97.38 200 ARG A CA 1
ATOM 1484 C C . ARG A 1 200 ? 23.136 1.122 -16.398 1.00 97.38 200 ARG A C 1
ATOM 1486 O O . ARG A 1 200 ? 23.533 1.030 -17.557 1.00 97.38 200 ARG A O 1
ATOM 1493 N N . ILE A 1 201 ? 23.890 1.542 -15.389 1.00 98.25 201 ILE A N 1
ATOM 1494 C CA . ILE A 1 201 ? 25.253 2.056 -15.564 1.00 98.25 201 ILE A CA 1
ATOM 1495 C C . ILE A 1 201 ? 26.260 1.262 -14.731 1.00 98.25 201 ILE A C 1
ATOM 1497 O O . ILE A 1 201 ? 25.901 0.709 -13.693 1.00 98.25 201 ILE A O 1
ATOM 1501 N N . ASP A 1 202 ? 27.511 1.211 -15.185 1.00 98.38 202 ASP A N 1
ATOM 1502 C CA . ASP A 1 202 ? 28.583 0.458 -14.525 1.00 98.38 202 ASP A CA 1
ATOM 1503 C C . ASP A 1 202 ? 29.219 1.253 -13.374 1.00 98.38 202 ASP A C 1
ATOM 1505 O O . ASP A 1 202 ? 29.853 2.291 -13.591 1.00 98.38 202 ASP A O 1
ATOM 1509 N N . ALA A 1 203 ? 29.104 0.723 -12.155 1.00 97.81 203 ALA A N 1
ATOM 1510 C CA . ALA A 1 203 ? 29.653 1.267 -10.916 1.00 97.81 203 ALA A CA 1
ATOM 1511 C C . ALA A 1 203 ? 31.144 1.604 -11.010 1.00 97.81 203 ALA A C 1
ATOM 1513 O O . ALA A 1 203 ? 31.583 2.570 -10.390 1.00 97.81 203 ALA A O 1
ATOM 1514 N N . ARG A 1 204 ? 31.924 0.836 -11.779 1.00 97.94 204 ARG A N 1
ATOM 1515 C CA . ARG A 1 204 ? 33.386 0.985 -11.901 1.00 97.94 204 ARG A CA 1
ATOM 1516 C C . ARG A 1 204 ? 33.786 2.211 -12.719 1.00 97.94 204 ARG A C 1
ATOM 1518 O O . ARG A 1 204 ? 34.932 2.647 -12.666 1.00 97.94 204 ARG A O 1
ATOM 1525 N N . THR A 1 205 ? 32.842 2.763 -13.477 1.00 98.25 205 THR A N 1
ATOM 1526 C CA . THR A 1 205 ? 33.052 3.921 -14.357 1.00 98.25 205 THR A CA 1
ATOM 1527 C C . THR A 1 205 ? 32.604 5.246 -13.734 1.00 98.25 205 THR A C 1
ATOM 1529 O O . THR A 1 205 ? 32.716 6.297 -14.367 1.00 98.25 205 THR A O 1
ATOM 1532 N N . ILE A 1 206 ? 32.125 5.205 -12.485 1.00 98.31 206 ILE A N 1
ATOM 1533 C CA . ILE A 1 206 ? 31.637 6.359 -11.726 1.00 98.31 206 ILE A CA 1
ATOM 1534 C C . ILE A 1 206 ? 32.775 6.959 -10.895 1.00 98.31 206 ILE A C 1
ATOM 1536 O O . ILE A 1 206 ? 33.481 6.256 -10.174 1.00 98.31 206 ILE A O 1
ATOM 1540 N N . ASP A 1 207 ? 32.931 8.280 -10.955 1.00 98.12 207 ASP A N 1
ATOM 1541 C CA . ASP A 1 207 ? 33.840 9.021 -10.083 1.00 98.12 207 ASP A CA 1
ATOM 1542 C C . ASP A 1 207 ? 33.140 9.396 -8.767 1.00 98.12 207 ASP A C 1
ATOM 1544 O O . ASP A 1 207 ? 32.508 10.449 -8.635 1.00 98.12 207 ASP A O 1
ATOM 1548 N N . TYR A 1 208 ? 33.269 8.512 -7.773 1.00 97.38 208 TYR A N 1
ATOM 1549 C CA . TYR A 1 208 ? 32.664 8.684 -6.450 1.00 97.38 208 TYR A CA 1
ATOM 1550 C C . TYR A 1 208 ? 33.208 9.882 -5.660 1.00 97.38 208 TYR A C 1
ATOM 1552 O O . TYR A 1 208 ? 32.562 10.310 -4.706 1.00 97.38 208 TYR A O 1
ATOM 1560 N N . SER A 1 209 ? 34.361 10.448 -6.041 1.00 96.94 209 SER A N 1
ATOM 1561 C CA . SER A 1 209 ? 34.935 11.614 -5.352 1.00 96.94 209 SER A CA 1
ATOM 1562 C C . SER A 1 209 ? 34.129 12.897 -5.583 1.00 96.94 209 SER A C 1
ATOM 1564 O O . SER A 1 209 ? 34.199 13.828 -4.782 1.00 96.94 209 SER A O 1
ATOM 1566 N N . LYS A 1 210 ? 33.326 12.933 -6.654 1.00 95.19 210 LYS A N 1
ATOM 1567 C CA . LYS A 1 210 ? 32.532 14.096 -7.076 1.00 95.19 210 LYS A CA 1
ATOM 1568 C C . LYS A 1 210 ? 31.057 14.032 -6.682 1.00 95.19 210 LYS A C 1
ATOM 1570 O O . LYS A 1 210 ? 30.296 14.932 -7.040 1.00 95.19 210 LYS A O 1
ATOM 1575 N N . ILE A 1 211 ? 30.629 12.975 -5.996 1.00 96.94 211 ILE A N 1
ATOM 1576 C CA . ILE A 1 211 ? 29.217 12.727 -5.682 1.00 96.94 211 ILE A CA 1
ATOM 1577 C C . ILE A 1 211 ? 29.008 12.496 -4.189 1.00 96.94 211 ILE A C 1
ATOM 1579 O O . ILE A 1 211 ? 29.858 11.967 -3.478 1.00 96.94 211 ILE A O 1
ATOM 1583 N N . GLU A 1 212 ? 27.848 12.919 -3.701 1.00 97.69 212 GLU A N 1
ATOM 1584 C CA . GLU A 1 212 ? 27.521 12.895 -2.280 1.00 97.69 212 GLU A CA 1
ATOM 1585 C C . GLU A 1 212 ? 27.157 11.469 -1.851 1.00 97.69 212 GLU A C 1
ATOM 1587 O O . GLU A 1 212 ? 26.228 10.863 -2.387 1.00 97.69 212 GLU A O 1
ATOM 1592 N N . LYS A 1 213 ? 27.867 10.921 -0.862 1.00 97.75 213 LYS A N 1
ATOM 1593 C CA . LYS A 1 213 ? 27.539 9.620 -0.270 1.00 97.75 213 LYS A CA 1
ATOM 1594 C C . LYS A 1 213 ? 26.343 9.754 0.674 1.00 97.75 213 LYS A C 1
ATOM 1596 O O . LYS A 1 213 ? 26.372 10.548 1.610 1.00 97.75 213 LYS A O 1
ATOM 1601 N N . GLN A 1 214 ? 25.326 8.918 0.483 1.00 96.88 214 GLN A N 1
ATOM 1602 C CA . GLN A 1 214 ? 24.166 8.820 1.362 1.00 96.88 214 GLN A CA 1
ATOM 1603 C C . GLN A 1 214 ? 24.179 7.486 2.129 1.00 96.88 214 GLN A C 1
ATOM 1605 O O . GLN A 1 214 ? 23.788 6.453 1.573 1.00 96.88 214 GLN A O 1
ATOM 1610 N N . PRO A 1 215 ? 24.567 7.483 3.417 1.00 97.00 215 PRO A N 1
ATOM 1611 C CA . PRO A 1 215 ? 24.436 6.302 4.259 1.00 97.00 215 PRO A CA 1
ATOM 1612 C C . PRO A 1 215 ? 22.970 6.037 4.644 1.00 97.00 215 PRO A C 1
ATOM 1614 O O . PRO A 1 215 ? 22.105 6.930 4.590 1.00 97.00 215 PRO A O 1
ATOM 1617 N N . GLY A 1 216 ? 22.710 4.779 5.002 1.00 95.81 216 GLY A N 1
ATOM 1618 C CA . GLY A 1 216 ? 21.458 4.350 5.624 1.00 95.81 216 GLY A CA 1
ATOM 1619 C C . GLY A 1 216 ? 21.421 4.708 7.109 1.00 95.81 216 GLY A C 1
ATOM 1620 O O . GLY A 1 216 ? 22.321 5.379 7.621 1.00 95.81 216 GLY A O 1
ATOM 1621 N N . ASP A 1 217 ? 20.386 4.248 7.800 1.00 94.50 217 ASP A N 1
ATOM 1622 C CA . ASP A 1 217 ? 20.261 4.402 9.247 1.00 94.50 217 ASP A CA 1
ATOM 1623 C C . ASP A 1 217 ? 21.336 3.567 9.963 1.00 94.50 217 ASP A C 1
ATOM 1625 O O . ASP A 1 217 ? 21.668 2.458 9.541 1.00 94.50 217 ASP A O 1
ATOM 1629 N N . THR A 1 218 ? 21.863 4.079 11.079 1.00 91.50 218 THR A N 1
ATOM 1630 C CA . THR A 1 218 ? 22.900 3.390 11.873 1.00 91.50 218 THR A CA 1
ATOM 1631 C C . THR A 1 218 ? 22.428 2.039 12.403 1.00 91.50 218 THR A C 1
ATOM 1633 O O . THR A 1 218 ? 23.208 1.093 12.489 1.00 91.50 218 THR A O 1
ATOM 1636 N N . VAL A 1 219 ? 21.139 1.944 12.736 1.00 91.12 219 VAL A N 1
ATOM 1637 C CA . VAL A 1 219 ? 20.469 0.706 13.126 1.00 91.12 219 VAL A CA 1
ATOM 1638 C C . VAL A 1 219 ? 19.349 0.435 12.120 1.00 91.12 219 VAL A C 1
ATOM 1640 O O . VAL A 1 219 ? 18.293 1.070 12.207 1.00 91.12 219 VAL A O 1
ATOM 1643 N N . PRO A 1 220 ? 19.549 -0.504 11.175 1.00 93.62 220 PRO A N 1
ATOM 1644 C CA . PRO A 1 220 ? 18.515 -0.907 10.233 1.00 93.62 220 PRO A CA 1
ATOM 1645 C C . PRO A 1 220 ? 17.245 -1.351 10.954 1.00 93.62 220 PRO A C 1
ATOM 1647 O O . PRO A 1 220 ? 17.287 -2.192 11.856 1.00 93.62 220 PRO A O 1
ATOM 1650 N N . ARG A 1 221 ? 16.104 -0.792 10.546 1.00 93.94 221 ARG A N 1
ATOM 1651 C CA . ARG A 1 221 ? 14.786 -1.153 11.075 1.00 93.94 221 ARG A CA 1
ATOM 1652 C C . ARG A 1 221 ? 14.119 -2.149 10.124 1.00 93.94 221 ARG A C 1
ATOM 1654 O O . ARG A 1 221 ? 13.756 -1.735 9.024 1.00 93.94 221 ARG A O 1
ATOM 1661 N N . PRO A 1 222 ? 13.937 -3.421 10.524 1.00 96.19 222 PRO A N 1
ATOM 1662 C CA . PRO A 1 222 ? 13.290 -4.412 9.673 1.00 96.19 222 PRO A CA 1
ATOM 1663 C C . PRO A 1 222 ? 11.865 -4.013 9.268 1.00 96.19 222 PRO A C 1
ATOM 1665 O O . PRO A 1 222 ? 11.135 -3.352 10.023 1.00 96.19 222 PRO A O 1
ATOM 1668 N N . PHE A 1 223 ? 11.446 -4.454 8.085 1.00 97.94 223 PHE A N 1
ATOM 1669 C CA . PHE A 1 223 ? 10.069 -4.301 7.630 1.00 97.94 223 PHE A CA 1
ATOM 1670 C C . PHE A 1 223 ? 9.126 -5.267 8.334 1.00 97.94 223 PHE A C 1
ATOM 1672 O O . PHE A 1 223 ? 8.031 -4.856 8.708 1.00 97.94 223 PHE A O 1
ATOM 1679 N N . SER A 1 224 ? 9.513 -6.524 8.533 1.00 97.94 224 SER A N 1
ATOM 1680 C CA . SER A 1 224 ? 8.632 -7.511 9.150 1.00 97.94 224 SER A CA 1
ATOM 1681 C C . SER A 1 224 ? 8.700 -7.448 10.668 1.00 97.94 224 SER A C 1
ATOM 1683 O O . SER A 1 224 ? 9.784 -7.418 11.252 1.00 97.94 224 SER A O 1
ATOM 1685 N N . GLU A 1 225 ? 7.543 -7.530 11.326 1.00 95.38 225 GLU A N 1
ATOM 1686 C CA . GLU A 1 225 ? 7.503 -7.739 12.776 1.00 95.38 225 GLU A CA 1
ATOM 1687 C C . GLU A 1 225 ? 8.069 -9.114 13.159 1.00 95.38 225 GLU A C 1
ATOM 1689 O O . GLU A 1 225 ? 8.466 -9.312 14.304 1.00 95.38 225 GLU A O 1
ATOM 1694 N N . MET A 1 226 ? 8.174 -10.064 12.219 1.00 96.50 226 MET A N 1
ATOM 1695 C CA . MET A 1 226 ? 8.774 -11.384 12.445 1.00 96.50 226 MET A CA 1
ATOM 1696 C C . MET A 1 226 ? 10.305 -11.332 12.495 1.00 96.50 226 MET A C 1
ATOM 1698 O O . MET A 1 226 ? 10.913 -12.086 13.258 1.00 96.50 226 MET A O 1
ATOM 1702 N N . THR A 1 227 ? 10.927 -10.391 11.785 1.00 96.50 227 THR A N 1
ATOM 1703 C CA . THR A 1 227 ? 12.384 -10.246 11.727 1.00 96.50 227 THR A CA 1
ATOM 1704 C C . THR A 1 227 ? 12.935 -9.638 13.016 1.00 96.50 227 THR A C 1
ATOM 1706 O O . THR A 1 227 ? 12.569 -8.537 13.424 1.00 96.50 227 THR A O 1
ATOM 1709 N N . LYS A 1 228 ? 13.879 -10.333 13.662 1.00 92.56 228 LYS A N 1
ATOM 1710 C CA . LYS A 1 228 ? 14.556 -9.813 14.864 1.00 92.56 228 LYS A CA 1
ATOM 1711 C C . LYS A 1 228 ? 15.617 -8.760 14.527 1.00 92.56 228 LYS A C 1
ATOM 1713 O O . LYS A 1 228 ? 15.696 -7.740 15.209 1.00 92.56 228 LYS A O 1
ATOM 1718 N N . LYS A 1 229 ? 16.427 -9.013 13.495 1.00 94.38 229 LYS A N 1
ATOM 1719 C CA . LYS A 1 229 ? 17.563 -8.177 13.084 1.00 94.38 229 LYS A CA 1
ATOM 1720 C C . LYS A 1 229 ? 17.870 -8.383 11.598 1.00 94.38 229 LYS A C 1
ATOM 1722 O O . LYS A 1 229 ? 17.766 -9.505 11.114 1.00 94.38 229 LYS A O 1
ATOM 1727 N N . VAL A 1 230 ? 18.295 -7.318 10.918 1.00 94.94 230 VAL A N 1
ATOM 1728 C CA . VAL A 1 230 ? 18.872 -7.389 9.566 1.00 94.94 230 VAL A CA 1
ATOM 1729 C C . VAL A 1 230 ? 20.330 -7.841 9.670 1.00 94.94 230 VAL A C 1
ATOM 1731 O O . VAL A 1 230 ? 21.121 -7.224 10.386 1.00 94.94 230 VAL A O 1
ATOM 1734 N N . THR A 1 231 ? 20.681 -8.928 8.983 1.00 94.50 231 THR A N 1
ATOM 1735 C CA . THR A 1 231 ? 22.040 -9.505 8.977 1.00 94.50 231 THR A CA 1
ATOM 1736 C C . THR A 1 231 ? 22.827 -9.192 7.706 1.00 94.50 231 THR A C 1
ATOM 1738 O O . THR A 1 231 ? 24.038 -9.394 7.680 1.00 94.50 231 THR A O 1
ATOM 1741 N N . ILE A 1 232 ? 22.155 -8.693 6.668 1.00 96.62 232 ILE A N 1
ATOM 1742 C CA . ILE A 1 232 ? 22.760 -8.372 5.375 1.00 96.62 232 ILE A CA 1
ATOM 1743 C C . ILE A 1 232 ? 23.648 -7.116 5.486 1.00 96.62 232 ILE A C 1
ATOM 1745 O O . ILE A 1 232 ? 23.224 -6.133 6.113 1.00 96.62 232 ILE A O 1
ATOM 1749 N N . PRO A 1 233 ? 24.858 -7.116 4.884 1.00 96.44 233 PRO A N 1
ATOM 1750 C CA . PRO A 1 233 ? 25.740 -5.952 4.856 1.00 96.44 233 PRO A CA 1
ATOM 1751 C C . PRO A 1 233 ? 25.044 -4.689 4.338 1.00 96.44 233 PRO A C 1
ATOM 1753 O O . PRO A 1 233 ? 24.346 -4.722 3.326 1.00 96.44 233 PRO A O 1
ATOM 1756 N N . GLN A 1 234 ? 25.244 -3.570 5.040 1.00 97.31 234 GLN A N 1
ATOM 1757 C CA . GLN A 1 234 ? 24.659 -2.280 4.674 1.00 97.31 234 GLN A CA 1
ATOM 1758 C C . GLN A 1 234 ? 25.650 -1.442 3.859 1.00 97.31 234 GLN A C 1
ATOM 1760 O O . GLN A 1 234 ? 26.752 -1.150 4.325 1.00 97.31 234 GLN A O 1
ATOM 1765 N N . ILE A 1 235 ? 25.239 -1.009 2.671 1.00 96.94 235 ILE A N 1
ATOM 1766 C CA . ILE A 1 235 ? 26.001 -0.147 1.765 1.00 96.94 235 ILE A CA 1
ATOM 1767 C C . ILE A 1 235 ? 25.315 1.213 1.588 1.00 96.94 235 ILE A C 1
ATOM 1769 O O . ILE A 1 235 ? 24.205 1.465 2.061 1.00 96.94 235 ILE A O 1
ATOM 1773 N N . SER A 1 236 ? 26.008 2.153 0.950 1.00 97.38 236 SER A N 1
ATOM 1774 C CA . SER A 1 236 ? 25.496 3.511 0.731 1.00 97.38 236 SER A CA 1
ATOM 1775 C C . SER A 1 236 ? 24.925 3.676 -0.671 1.00 97.38 236 SER A C 1
ATOM 1777 O O . SER A 1 236 ? 25.425 3.089 -1.624 1.00 97.38 236 SER A O 1
ATOM 1779 N N . CYS A 1 237 ? 23.902 4.519 -0.786 1.00 98.00 237 CYS A N 1
ATOM 1780 C CA . CYS A 1 237 ? 23.523 5.112 -2.066 1.00 98.00 237 CYS A CA 1
ATOM 1781 C C . CYS A 1 237 ? 24.347 6.385 -2.288 1.00 98.00 237 CYS A C 1
ATOM 1783 O O . CYS A 1 237 ? 25.007 6.874 -1.367 1.00 98.00 237 CYS A O 1
ATOM 1785 N N . TYR A 1 238 ? 24.272 6.958 -3.485 1.00 98.31 238 TYR A N 1
ATOM 1786 C CA . TYR A 1 238 ? 24.930 8.227 -3.791 1.00 98.31 238 TYR A CA 1
ATOM 1787 C C . TYR A 1 238 ? 23.960 9.209 -4.437 1.00 98.31 238 TYR A C 1
ATOM 1789 O O . TYR A 1 238 ? 22.953 8.811 -5.022 1.00 98.31 238 TYR A O 1
ATOM 1797 N N . ILE A 1 239 ? 24.244 10.499 -4.308 1.00 98.25 239 ILE A N 1
ATOM 1798 C CA . ILE A 1 239 ? 23.411 11.582 -4.818 1.00 98.25 239 ILE A CA 1
ATOM 1799 C C . ILE A 1 239 ? 24.242 12.432 -5.775 1.00 98.25 239 ILE A C 1
ATOM 1801 O O . ILE A 1 239 ? 25.315 12.928 -5.433 1.00 98.25 239 ILE A O 1
ATOM 1805 N N . THR A 1 240 ? 23.703 12.634 -6.973 1.00 98.00 240 THR A N 1
ATOM 1806 C CA . THR A 1 240 ? 24.190 13.602 -7.960 1.00 98.00 240 THR A CA 1
ATOM 1807 C C . THR A 1 240 ? 23.005 14.390 -8.525 1.00 98.00 240 THR A C 1
ATOM 1809 O O . THR A 1 240 ? 21.863 14.243 -8.071 1.00 98.00 240 THR A O 1
ATOM 1812 N N . ARG A 1 241 ? 23.248 15.303 -9.465 1.00 97.62 241 ARG A N 1
ATOM 1813 C CA . ARG A 1 241 ? 22.228 16.195 -10.028 1.00 97.62 241 ARG A CA 1
ATOM 1814 C C . ARG A 1 241 ? 22.455 16.389 -11.524 1.00 97.62 241 ARG A C 1
ATOM 1816 O O . ARG A 1 241 ? 23.591 16.517 -11.965 1.00 97.62 241 ARG A O 1
ATOM 1823 N N . THR A 1 242 ? 21.374 16.452 -12.300 1.00 97.56 242 THR A N 1
ATOM 1824 C CA . THR A 1 242 ? 21.449 16.934 -13.689 1.00 97.56 242 THR A CA 1
ATOM 1825 C C . THR A 1 242 ? 21.862 18.407 -13.716 1.00 97.56 242 THR A C 1
ATOM 1827 O O . THR A 1 242 ? 21.805 19.086 -12.694 1.00 97.56 242 THR A O 1
ATOM 1830 N N . ASN A 1 243 ? 22.199 18.940 -14.885 1.00 96.62 243 ASN A N 1
ATOM 1831 C CA . ASN A 1 243 ? 22.527 20.358 -15.053 1.00 96.62 243 ASN A CA 1
ATOM 1832 C C . ASN A 1 243 ? 21.958 20.921 -16.365 1.00 96.62 243 ASN A C 1
ATOM 1834 O O . ASN A 1 243 ? 21.290 20.208 -17.117 1.00 96.62 243 ASN A O 1
ATOM 1838 N N . SER A 1 244 ? 22.237 22.199 -16.635 1.00 96.44 244 SER A N 1
ATOM 1839 C CA . SER A 1 244 ? 21.795 22.896 -17.848 1.00 96.44 244 SER A CA 1
ATOM 1840 C C . SER A 1 244 ? 22.224 22.178 -19.127 1.00 96.44 244 SER A C 1
ATOM 1842 O O . SER A 1 244 ? 21.396 21.984 -20.011 1.00 96.44 244 SER A O 1
ATOM 1844 N N . LYS A 1 245 ? 23.464 21.679 -19.198 1.00 97.12 245 LYS A N 1
ATOM 1845 C CA . LYS A 1 245 ? 23.964 20.927 -20.358 1.00 97.12 245 LYS A CA 1
ATOM 1846 C C . LYS A 1 245 ? 23.192 19.622 -20.567 1.00 97.12 245 LYS A C 1
ATOM 1848 O O . LYS A 1 245 ? 22.851 19.284 -21.698 1.00 97.12 245 LYS A O 1
ATOM 1853 N N . THR A 1 246 ? 22.862 18.905 -19.486 1.00 97.38 246 THR A N 1
ATOM 1854 C CA . THR A 1 246 ? 21.964 17.738 -19.548 1.00 97.38 246 THR A CA 1
ATOM 1855 C C . THR A 1 246 ? 20.620 18.127 -20.167 1.00 97.38 246 THR A C 1
ATOM 1857 O O . THR A 1 246 ? 20.097 17.424 -21.030 1.00 97.38 246 THR A O 1
ATOM 1860 N N . HIS A 1 247 ? 20.055 19.254 -19.726 1.00 96.88 247 HIS A N 1
ATOM 1861 C CA . HIS A 1 247 ? 18.747 19.723 -20.176 1.00 96.88 247 HIS A CA 1
ATOM 1862 C C . HIS A 1 247 ? 18.757 20.173 -21.634 1.00 96.88 247 HIS A C 1
ATOM 1864 O O . HIS A 1 247 ? 17.813 19.863 -22.350 1.00 96.88 247 HIS A O 1
ATOM 1870 N N . GLU A 1 248 ? 19.807 20.859 -22.083 1.00 96.31 248 GLU A N 1
ATOM 1871 C CA . GLU A 1 248 ? 19.992 21.278 -23.478 1.00 96.31 248 GLU A CA 1
ATOM 1872 C C . GLU A 1 248 ? 20.031 20.077 -24.426 1.00 96.31 248 GLU A C 1
ATOM 1874 O O . GLU A 1 248 ? 19.297 20.057 -25.413 1.00 96.31 248 GLU A O 1
ATOM 1879 N N . ILE A 1 249 ? 20.809 19.038 -24.090 1.00 96.81 249 ILE A N 1
ATOM 1880 C CA . ILE A 1 249 ? 20.884 17.805 -24.890 1.00 96.81 249 ILE A CA 1
ATOM 1881 C C . ILE A 1 249 ? 19.506 17.149 -24.997 1.00 96.81 249 ILE A C 1
ATOM 1883 O O . ILE A 1 249 ? 19.092 16.764 -26.088 1.00 96.81 249 ILE A O 1
ATOM 1887 N N . ILE A 1 250 ? 18.781 17.032 -23.882 1.00 95.38 250 ILE A N 1
ATOM 1888 C CA . ILE A 1 250 ? 17.454 16.408 -23.875 1.00 95.38 250 ILE A CA 1
ATOM 1889 C C . ILE A 1 250 ? 16.448 17.251 -24.669 1.00 95.38 250 ILE A C 1
ATOM 1891 O O . ILE A 1 250 ? 15.733 16.700 -25.502 1.00 95.38 250 ILE A O 1
ATOM 1895 N N . LYS A 1 251 ? 16.425 18.578 -24.472 1.00 94.25 251 LYS A N 1
ATOM 1896 C CA . LYS A 1 251 ? 15.532 19.507 -25.189 1.00 94.25 251 LYS A CA 1
ATOM 1897 C C . LYS A 1 251 ? 15.745 19.458 -26.701 1.00 94.25 251 LYS A C 1
ATOM 1899 O O . LYS A 1 251 ? 14.771 19.406 -27.442 1.00 94.25 251 LYS A O 1
ATOM 1904 N N . ALA A 1 252 ? 17.000 19.411 -27.146 1.00 94.75 252 ALA A N 1
ATOM 1905 C CA . ALA A 1 252 ? 17.344 19.317 -28.563 1.00 94.75 252 ALA A CA 1
ATOM 1906 C C . ALA A 1 252 ? 16.915 17.988 -29.218 1.00 94.75 252 ALA A C 1
ATOM 1908 O O . ALA A 1 252 ? 16.916 17.890 -30.439 1.00 94.75 252 ALA A O 1
ATOM 1909 N N . ASN A 1 253 ? 16.556 16.969 -28.428 1.00 94.06 253 ASN A N 1
ATOM 1910 C CA . ASN A 1 253 ? 16.239 15.622 -28.909 1.00 94.06 253 ASN A CA 1
ATOM 1911 C C . ASN A 1 253 ? 14.845 15.130 -28.478 1.00 94.06 253 ASN A C 1
ATOM 1913 O O . ASN A 1 253 ? 14.584 13.928 -28.525 1.00 94.06 253 ASN A O 1
ATOM 1917 N N . LEU A 1 254 ? 13.939 16.027 -28.064 1.00 90.31 254 LEU A N 1
ATOM 1918 C CA . LEU A 1 254 ? 12.603 15.639 -27.591 1.00 90.31 254 LEU A CA 1
ATOM 1919 C C . LEU A 1 254 ? 11.807 14.872 -28.652 1.00 90.31 254 LEU A C 1
ATOM 1921 O O . LEU A 1 254 ? 11.231 13.840 -28.329 1.00 90.31 254 LEU A O 1
ATOM 1925 N N . GLU A 1 255 ? 11.834 15.302 -29.916 1.00 87.81 255 GLU A N 1
ATOM 1926 C CA . GLU A 1 255 ? 11.115 14.636 -31.019 1.00 87.81 255 GLU A CA 1
ATOM 1927 C C . GLU A 1 255 ? 11.590 13.200 -31.287 1.00 87.81 255 GLU A C 1
ATOM 1929 O O . GLU A 1 255 ? 10.860 12.385 -31.851 1.00 87.81 255 GLU A O 1
ATOM 1934 N N . SER A 1 256 ? 12.808 12.864 -30.859 1.00 84.25 256 SER A N 1
ATOM 1935 C CA . SER A 1 256 ? 13.362 11.514 -30.972 1.00 84.25 256 SER A CA 1
ATOM 1936 C C . SER A 1 256 ? 12.887 10.580 -29.857 1.00 84.25 256 SER A C 1
ATOM 1938 O O . SER A 1 256 ? 13.154 9.383 -29.921 1.00 84.25 256 SER A O 1
ATOM 1940 N N . SER A 1 257 ? 12.203 11.095 -28.831 1.00 83.31 257 SER A N 1
ATOM 1941 C CA . SER A 1 257 ? 11.579 10.284 -27.787 1.00 83.31 257 SER A CA 1
ATOM 1942 C C . SER A 1 257 ? 10.265 9.681 -28.283 1.00 83.31 257 SER A C 1
ATOM 1944 O O . SER A 1 257 ? 9.420 10.367 -28.865 1.00 83.31 257 SER A O 1
ATOM 1946 N N . ALA A 1 258 ? 10.028 8.413 -27.946 1.00 77.75 258 ALA A N 1
ATOM 1947 C CA . ALA A 1 258 ? 8.736 7.752 -28.141 1.00 77.75 258 ALA A CA 1
ATOM 1948 C C . ALA A 1 258 ? 7.561 8.532 -27.504 1.00 77.75 258 ALA A C 1
ATOM 1950 O O . ALA A 1 258 ? 6.422 8.451 -27.956 1.00 77.75 258 ALA A O 1
ATOM 1951 N N . MET A 1 259 ? 7.838 9.333 -26.467 1.00 72.81 259 MET A N 1
ATOM 1952 C CA . MET A 1 259 ? 6.847 10.151 -25.763 1.00 72.81 259 MET A CA 1
ATOM 1953 C C . MET A 1 259 ? 6.293 11.301 -26.606 1.00 72.81 259 MET A C 1
ATOM 1955 O O . MET A 1 259 ? 5.110 11.606 -26.484 1.00 72.81 259 MET A O 1
ATOM 1959 N N . TYR A 1 260 ? 7.140 11.944 -27.414 1.00 69.56 260 TYR A N 1
ATOM 1960 C CA . TYR A 1 260 ? 6.807 13.165 -28.161 1.00 69.56 260 TYR A CA 1
ATOM 1961 C C . TYR A 1 260 ? 6.643 12.918 -29.665 1.00 69.56 260 TYR A C 1
ATOM 1963 O O . TYR A 1 260 ? 6.072 13.752 -30.357 1.00 69.56 260 TYR A O 1
ATOM 1971 N N . SER A 1 261 ? 7.081 11.761 -30.167 1.00 63.12 261 SER A N 1
ATOM 1972 C CA . SER A 1 261 ? 6.921 11.351 -31.571 1.00 63.12 261 SER A CA 1
ATOM 1973 C C . SER A 1 261 ? 5.519 10.832 -31.925 1.00 63.12 261 SER A C 1
ATOM 1975 O O . SER A 1 261 ? 5.274 10.486 -33.077 1.00 63.12 261 SER A O 1
ATOM 1977 N N . GLY A 1 262 ? 4.600 10.746 -30.954 1.00 64.25 262 GLY A N 1
ATOM 1978 C CA . GLY A 1 262 ? 3.240 10.230 -31.160 1.00 64.25 262 GLY A CA 1
ATOM 1979 C C . GLY A 1 262 ? 3.145 8.704 -31.297 1.00 64.25 262 GLY A C 1
ATOM 1980 O O . GLY A 1 262 ? 2.073 8.195 -31.601 1.00 64.25 262 GLY A O 1
ATOM 1981 N N . GLN A 1 263 ? 4.241 7.972 -31.061 1.00 67.75 263 GLN A N 1
ATOM 1982 C CA . GLN A 1 263 ? 4.295 6.507 -31.181 1.00 67.75 263 GLN A CA 1
ATOM 1983 C C . GLN A 1 263 ? 3.674 5.752 -29.996 1.00 67.75 263 GLN A C 1
ATOM 1985 O O . GLN A 1 263 ? 3.413 4.557 -30.111 1.00 67.75 263 GLN A O 1
ATOM 1990 N N . ILE A 1 264 ? 3.465 6.417 -28.855 1.00 70.00 264 ILE A N 1
ATOM 1991 C CA . ILE A 1 264 ? 2.884 5.791 -27.665 1.00 70.00 264 ILE A CA 1
ATOM 1992 C C . ILE A 1 264 ? 1.421 6.211 -27.509 1.00 70.00 264 ILE A C 1
ATOM 1994 O O . ILE A 1 264 ? 1.138 7.391 -27.297 1.00 70.00 264 ILE A O 1
ATOM 1998 N N . GLU A 1 265 ? 0.513 5.236 -27.521 1.00 68.88 265 GLU A N 1
ATOM 1999 C CA . GLU A 1 265 ? -0.916 5.440 -27.244 1.00 68.88 265 GLU A CA 1
ATOM 2000 C C . GLU A 1 265 ? -1.179 5.598 -25.735 1.00 68.88 265 GLU A C 1
ATOM 2002 O O . GLU A 1 265 ? -2.064 6.339 -25.306 1.00 68.88 265 GLU A O 1
ATOM 2007 N N . GLY A 1 266 ? -0.390 4.905 -24.911 1.00 68.00 266 GLY A N 1
ATOM 2008 C CA . GLY A 1 266 ? -0.550 4.816 -23.467 1.00 68.00 266 GLY A CA 1
ATOM 2009 C C . GLY A 1 266 ? -0.230 6.102 -22.701 1.00 68.00 266 GLY A C 1
ATOM 2010 O O . GLY A 1 266 ? 0.758 6.810 -22.940 1.00 68.00 266 GLY A O 1
ATOM 2011 N N . VAL A 1 267 ? -1.035 6.365 -21.671 1.00 71.19 267 VAL A N 1
ATOM 2012 C CA . VAL A 1 267 ? -0.846 7.519 -20.783 1.00 71.19 267 VAL A CA 1
ATOM 2013 C C . VAL A 1 267 ? 0.215 7.205 -19.724 1.00 71.19 267 VAL A C 1
ATOM 2015 O O . VAL A 1 267 ? 0.241 6.127 -19.125 1.00 71.19 267 VAL A O 1
ATOM 2018 N N . GLY A 1 268 ? 1.133 8.152 -19.511 1.00 69.00 268 GLY A N 1
ATOM 2019 C CA . GLY A 1 268 ? 2.211 8.049 -18.523 1.00 69.00 268 GLY A CA 1
ATOM 2020 C C . GLY A 1 268 ? 1.881 8.762 -17.209 1.00 69.00 268 GLY A C 1
ATOM 2021 O O . GLY A 1 268 ? 0.960 9.575 -17.163 1.00 69.00 268 GLY A O 1
ATOM 2022 N N . PRO A 1 269 ? 2.646 8.506 -16.134 1.00 71.62 269 PRO A N 1
ATOM 2023 C CA . PRO A 1 269 ? 2.388 9.103 -14.826 1.00 71.62 269 PRO A CA 1
ATOM 2024 C C . PRO A 1 269 ? 2.718 10.607 -14.789 1.00 71.62 269 PRO A C 1
ATOM 2026 O O . PRO A 1 269 ? 3.840 11.025 -15.079 1.00 71.62 269 PRO A O 1
ATOM 2029 N N . ARG A 1 270 ? 1.779 11.430 -14.313 1.00 70.62 270 ARG A N 1
ATOM 2030 C CA . ARG A 1 270 ? 1.910 12.884 -14.114 1.00 70.62 270 ARG A CA 1
ATOM 2031 C C . ARG A 1 270 ? 2.985 13.241 -13.096 1.00 70.62 270 ARG A C 1
ATOM 2033 O O . ARG A 1 270 ? 3.755 14.168 -13.326 1.00 70.62 270 ARG A O 1
ATOM 2040 N N . TYR A 1 271 ? 3.039 12.511 -11.983 1.00 59.81 271 TYR A N 1
ATOM 2041 C CA . TYR A 1 271 ? 3.866 12.866 -10.822 1.00 59.81 271 TYR A CA 1
ATOM 2042 C C . TYR A 1 271 ? 5.229 12.168 -10.763 1.00 59.81 271 TYR A C 1
ATOM 2044 O O . TYR A 1 271 ? 6.084 12.542 -9.962 1.00 59.81 271 TYR A O 1
ATOM 2052 N N . CYS A 1 272 ? 5.461 11.166 -11.608 1.00 62.50 272 CYS A N 1
ATOM 2053 C CA . CYS A 1 272 ? 6.785 10.573 -11.804 1.00 62.50 272 CYS A CA 1
ATOM 2054 C C . CYS A 1 272 ? 7.111 10.483 -13.299 1.00 62.50 272 CYS A C 1
ATOM 2056 O O . CYS A 1 272 ? 7.277 9.369 -13.799 1.00 62.50 272 CYS A O 1
ATOM 2058 N N . PRO A 1 273 ? 7.178 11.627 -14.007 1.00 79.56 273 PRO A N 1
ATOM 2059 C CA . PRO A 1 273 ? 7.457 11.616 -15.433 1.00 79.56 273 PRO A CA 1
ATOM 2060 C C . PRO A 1 273 ? 8.871 11.101 -15.733 1.00 79.56 273 PRO A C 1
ATOM 2062 O O . PRO A 1 273 ? 9.732 11.061 -14.844 1.00 79.56 273 PRO A O 1
ATOM 2065 N N . SER A 1 274 ? 9.121 10.758 -16.995 1.00 90.00 274 SER A N 1
ATOM 2066 C CA . SER A 1 274 ? 10.481 10.593 -17.515 1.00 90.00 274 SER A CA 1
ATOM 2067 C C . SER A 1 274 ? 11.279 11.900 -17.407 1.00 90.00 274 SER A C 1
ATOM 2069 O O . SER A 1 274 ? 10.716 12.971 -17.167 1.00 90.00 274 SER A O 1
ATOM 2071 N N . ILE A 1 275 ? 12.604 11.834 -17.531 1.00 93.19 275 ILE A N 1
ATOM 2072 C CA . ILE A 1 275 ? 13.461 13.020 -17.436 1.00 93.19 275 ILE A CA 1
ATOM 2073 C C . ILE A 1 275 ? 13.149 14.031 -18.540 1.00 93.19 275 ILE A C 1
ATOM 2075 O O . ILE A 1 275 ? 13.071 15.223 -18.247 1.00 93.19 275 ILE A O 1
ATOM 2079 N N . GLU A 1 276 ? 12.865 13.561 -19.757 1.00 91.56 276 GLU A N 1
ATOM 2080 C CA . GLU A 1 276 ? 12.401 14.403 -20.859 1.00 91.56 276 GLU A CA 1
ATOM 2081 C C . GLU A 1 276 ? 11.101 15.152 -20.516 1.00 91.56 276 GLU A C 1
ATOM 2083 O O . GLU A 1 276 ? 11.035 16.369 -20.677 1.00 91.56 276 GLU A O 1
ATOM 2088 N N . ASP A 1 277 ? 10.119 14.485 -19.902 1.00 89.31 277 ASP A N 1
ATOM 2089 C CA . ASP A 1 277 ? 8.881 15.128 -19.446 1.00 89.31 277 ASP A CA 1
ATOM 2090 C C . ASP A 1 277 ? 9.094 16.091 -18.269 1.00 89.31 277 ASP A C 1
ATOM 2092 O O . ASP A 1 277 ? 8.426 17.124 -18.178 1.00 89.31 277 ASP A O 1
ATOM 2096 N N . LYS A 1 278 ? 9.991 15.758 -17.331 1.00 90.75 278 LYS A N 1
ATOM 2097 C CA . LYS A 1 278 ? 10.295 16.612 -16.170 1.00 90.75 278 LYS A CA 1
ATOM 2098 C C . LYS A 1 278 ? 10.888 17.946 -16.607 1.00 90.75 278 LYS A C 1
ATOM 2100 O O . LYS A 1 278 ? 10.496 18.969 -16.057 1.00 90.75 278 LYS A O 1
ATOM 2105 N N . ILE A 1 279 ? 11.791 17.925 -17.586 1.00 90.94 279 ILE A N 1
ATOM 2106 C CA . ILE A 1 279 ? 12.471 19.122 -18.096 1.00 90.94 279 ILE A CA 1
ATOM 2107 C C . ILE A 1 279 ? 11.498 20.043 -18.841 1.00 90.94 279 ILE A C 1
ATOM 2109 O O . ILE A 1 279 ? 11.647 21.262 -18.777 1.00 90.94 279 ILE A O 1
ATOM 2113 N N . VAL A 1 280 ? 10.489 19.483 -19.516 1.00 89.56 280 VAL A N 1
ATOM 2114 C CA . VAL A 1 280 ? 9.432 20.272 -20.169 1.00 89.56 280 VAL A CA 1
ATOM 2115 C C . VAL A 1 280 ? 8.460 20.849 -19.136 1.00 89.56 280 VAL A C 1
ATOM 2117 O O . VAL A 1 280 ? 8.174 22.042 -19.161 1.00 89.56 280 VAL A O 1
ATOM 2120 N N . LYS A 1 281 ? 7.971 20.030 -18.195 1.00 88.44 281 LYS A N 1
ATOM 2121 C CA . LYS A 1 281 ? 6.970 20.454 -17.194 1.00 88.44 281 LYS A CA 1
ATOM 2122 C C . LYS A 1 281 ? 7.524 21.394 -16.123 1.00 88.44 281 LYS A C 1
ATOM 2124 O O . LYS A 1 281 ? 6.771 22.192 -15.576 1.00 88.44 281 LYS A O 1
ATOM 2129 N N . PHE A 1 282 ? 8.806 21.266 -15.792 1.00 89.94 282 PHE A N 1
ATOM 2130 C CA . PHE A 1 282 ? 9.489 22.038 -14.751 1.00 89.94 282 PHE A CA 1
ATOM 2131 C C . PHE A 1 282 ? 10.721 22.735 -15.330 1.00 89.94 282 PHE A C 1
ATOM 2133 O O . PHE A 1 282 ? 11.834 22.582 -14.822 1.00 89.94 282 PHE A O 1
ATOM 2140 N N . SER A 1 283 ? 10.521 23.464 -16.429 1.00 88.88 283 SER A N 1
ATOM 2141 C CA . SER A 1 283 ? 11.586 24.127 -17.189 1.00 88.88 283 SER A CA 1
ATOM 2142 C C . SER A 1 283 ? 12.337 25.206 -16.406 1.00 88.88 283 SER A C 1
ATOM 2144 O O . SER A 1 283 ? 13.427 25.600 -16.809 1.00 88.88 283 SER A O 1
ATOM 2146 N N . ASP A 1 284 ? 11.747 25.690 -15.314 1.00 91.00 284 ASP A N 1
ATOM 2147 C CA . ASP A 1 284 ? 12.310 26.647 -14.362 1.00 91.00 284 ASP A CA 1
ATOM 2148 C C . ASP A 1 284 ? 13.363 26.023 -13.432 1.00 91.00 284 ASP A C 1
ATOM 2150 O O . ASP A 1 284 ? 14.197 26.735 -12.872 1.00 91.00 284 ASP A O 1
ATOM 2154 N N . LYS A 1 285 ? 13.355 24.694 -13.255 1.00 91.69 285 LYS A N 1
ATOM 2155 C CA . LYS A 1 285 ? 14.290 24.021 -12.350 1.00 91.69 285 LYS A CA 1
ATOM 2156 C C . LYS A 1 285 ? 15.667 23.872 -13.002 1.00 91.69 285 LYS A C 1
ATOM 2158 O O . LYS A 1 285 ? 15.789 23.140 -13.980 1.00 91.69 285 LYS A O 1
ATOM 2163 N N . PRO A 1 286 ? 16.739 24.439 -12.417 1.00 92.25 286 PRO A N 1
ATOM 2164 C CA . PRO A 1 286 ? 18.077 24.386 -13.014 1.00 92.25 286 PRO A CA 1
ATOM 2165 C C . PRO A 1 286 ? 18.722 22.993 -12.942 1.00 92.25 286 PRO A C 1
ATOM 2167 O O . PRO A 1 286 ? 19.702 22.717 -13.630 1.00 92.25 286 PRO A O 1
ATOM 2170 N N . HIS A 1 287 ? 18.207 22.113 -12.082 1.00 94.94 287 HIS A N 1
ATOM 2171 C CA . HIS A 1 287 ? 18.696 20.752 -11.913 1.00 94.94 287 HIS A CA 1
ATOM 2172 C C . HIS A 1 287 ? 17.618 19.827 -11.336 1.00 94.94 287 HIS A C 1
ATOM 2174 O O . HIS A 1 287 ? 16.669 20.260 -10.677 1.00 94.94 287 HIS A O 1
ATOM 2180 N N . HIS A 1 288 ? 17.807 18.523 -11.530 1.00 95.88 288 HIS A N 1
ATOM 2181 C CA . HIS A 1 288 ? 17.025 17.463 -10.907 1.00 95.88 288 HIS A CA 1
ATOM 2182 C C . HIS A 1 288 ? 17.953 16.505 -10.168 1.00 95.88 288 HIS A C 1
ATOM 2184 O O . HIS A 1 288 ? 19.003 16.125 -10.679 1.00 95.88 288 HIS A O 1
ATOM 2190 N N . GLN A 1 289 ? 17.562 16.113 -8.957 1.00 96.88 289 GLN A N 1
ATOM 2191 C CA . GLN A 1 289 ? 18.321 15.162 -8.154 1.00 96.88 289 GLN A CA 1
ATOM 2192 C C . GLN A 1 289 ? 18.231 13.747 -8.736 1.00 96.88 289 GLN A C 1
ATOM 2194 O O . GLN A 1 289 ? 17.153 13.307 -9.141 1.00 96.88 289 GLN A O 1
ATOM 2199 N N . VAL A 1 290 ? 19.364 13.048 -8.728 1.00 97.50 290 VAL A N 1
ATOM 2200 C CA . VAL A 1 290 ? 19.516 11.662 -9.174 1.00 97.50 290 VAL A CA 1
ATOM 2201 C C . VAL A 1 290 ? 20.125 10.859 -8.033 1.00 97.50 290 VAL A C 1
ATOM 2203 O O . VAL A 1 290 ? 21.156 11.248 -7.481 1.00 97.50 290 VAL A O 1
ATOM 2206 N N . PHE A 1 291 ? 19.485 9.751 -7.673 1.00 98.00 291 PHE A N 1
ATOM 2207 C CA . PHE A 1 291 ? 20.050 8.783 -6.738 1.00 98.00 291 PHE A CA 1
ATOM 2208 C C . PHE A 1 291 ? 20.717 7.664 -7.523 1.00 98.00 291 PHE A C 1
ATOM 2210 O O . PHE A 1 291 ? 20.097 7.074 -8.398 1.00 98.00 291 PHE A O 1
ATOM 2217 N N . LEU A 1 292 ? 21.970 7.373 -7.208 1.00 98.31 292 LEU A N 1
ATOM 2218 C CA . LEU A 1 292 ? 22.702 6.234 -7.738 1.00 98.31 292 LEU A CA 1
ATOM 2219 C C . LEU A 1 292 ? 22.563 5.098 -6.724 1.00 98.31 292 LEU A C 1
ATOM 2221 O O . LEU A 1 292 ? 23.114 5.161 -5.621 1.00 98.31 292 LEU A O 1
ATOM 2225 N N . GLU A 1 293 ? 21.736 4.119 -7.077 1.00 98.25 293 GLU A N 1
ATOM 2226 C CA . GLU A 1 293 ? 21.294 3.034 -6.204 1.00 98.25 293 GLU A CA 1
ATOM 2227 C C . GLU A 1 293 ? 21.933 1.716 -6.684 1.00 98.25 293 GLU A C 1
ATOM 2229 O O . GLU A 1 293 ? 21.673 1.315 -7.819 1.00 98.25 293 GLU A O 1
ATOM 2234 N N . PRO A 1 294 ? 22.781 1.049 -5.881 1.00 98.00 294 PRO A N 1
ATOM 2235 C CA . PRO A 1 294 ? 23.341 -0.252 -6.254 1.00 98.00 294 PRO A CA 1
ATOM 2236 C C . PRO A 1 294 ? 22.260 -1.329 -6.394 1.00 98.00 294 PRO A C 1
ATOM 2238 O O . PRO A 1 294 ? 21.297 -1.330 -5.626 1.00 98.00 294 PRO A O 1
ATOM 2241 N N . GLU A 1 295 ? 22.417 -2.250 -7.351 1.00 97.75 295 GLU A N 1
ATOM 2242 C CA . GLU A 1 295 ? 21.461 -3.354 -7.557 1.00 97.75 295 GLU A CA 1
ATOM 2243 C C . GLU A 1 295 ? 21.789 -4.633 -6.760 1.00 97.75 295 GLU A C 1
ATOM 2245 O O . GLU A 1 295 ? 20.933 -5.514 -6.640 1.00 97.75 295 GLU A O 1
ATOM 2250 N N . GLY A 1 296 ? 22.987 -4.724 -6.175 1.00 97.06 296 GLY A N 1
ATOM 2251 C CA . GLY A 1 296 ? 23.424 -5.850 -5.348 1.00 97.06 296 GLY A CA 1
ATOM 2252 C C . GLY A 1 296 ? 24.787 -5.621 -4.695 1.00 97.06 296 GLY A C 1
ATOM 2253 O O . GLY A 1 296 ? 25.447 -4.618 -4.960 1.00 97.06 296 GLY A O 1
ATOM 2254 N N . LEU A 1 297 ? 25.193 -6.539 -3.816 1.00 97.00 297 LEU A N 1
ATOM 2255 C CA . LEU A 1 297 ? 26.507 -6.519 -3.154 1.00 97.00 297 LEU A CA 1
ATOM 2256 C C . LEU A 1 297 ? 27.629 -6.966 -4.097 1.00 97.00 297 LEU A C 1
ATOM 2258 O O . LEU A 1 297 ? 28.707 -6.384 -4.090 1.00 97.00 297 LEU A O 1
ATOM 2262 N N . GLU A 1 298 ? 27.339 -7.971 -4.923 1.00 95.88 298 GLU A N 1
ATOM 2263 C CA . GLU A 1 298 ? 28.271 -8.584 -5.882 1.00 95.88 298 GLU A CA 1
ATOM 2264 C C . GLU A 1 298 ? 27.924 -8.204 -7.337 1.00 95.88 298 GLU A C 1
ATOM 2266 O O . GLU A 1 298 ? 28.272 -8.908 -8.284 1.00 95.88 298 GLU A O 1
ATOM 2271 N N . ASP A 1 299 ? 27.193 -7.100 -7.523 1.00 95.00 299 ASP A N 1
ATOM 2272 C CA . ASP A 1 299 ? 26.761 -6.589 -8.823 1.00 95.00 299 ASP A CA 1
ATOM 2273 C C . ASP A 1 299 ? 27.295 -5.166 -9.024 1.00 95.00 299 ASP A C 1
ATOM 2275 O O . ASP A 1 299 ? 27.080 -4.274 -8.204 1.00 95.00 299 ASP A O 1
ATOM 2279 N N . ASN A 1 300 ? 27.985 -4.940 -10.144 1.00 97.44 300 ASN A N 1
ATOM 2280 C CA . ASN A 1 300 ? 28.505 -3.622 -10.513 1.00 97.44 300 ASN A CA 1
ATOM 2281 C C . ASN A 1 300 ? 27.440 -2.729 -11.173 1.00 97.44 300 ASN A C 1
ATOM 2283 O O . ASN A 1 300 ? 27.753 -1.639 -11.643 1.00 97.44 300 ASN A O 1
ATOM 2287 N N . THR A 1 301 ? 26.188 -3.167 -11.249 1.00 98.12 301 THR A N 1
ATOM 2288 C CA . THR A 1 301 ? 25.099 -2.403 -11.850 1.00 98.12 301 THR A CA 1
ATOM 2289 C C . THR A 1 301 ? 24.566 -1.351 -10.881 1.00 98.12 301 THR A C 1
ATOM 2291 O O . THR A 1 301 ? 24.188 -1.642 -9.745 1.00 98.12 301 THR A O 1
ATOM 2294 N N . ILE A 1 302 ? 24.474 -0.110 -11.359 1.00 98.38 302 ILE A N 1
ATOM 2295 C CA . ILE A 1 302 ? 23.844 1.009 -10.658 1.00 98.38 302 ILE A CA 1
ATOM 2296 C C . ILE A 1 302 ? 22.558 1.415 -11.378 1.00 98.38 302 ILE A C 1
ATOM 2298 O O . ILE A 1 302 ? 22.515 1.579 -12.603 1.00 98.38 302 ILE A O 1
ATOM 2302 N N . TYR A 1 303 ? 21.513 1.639 -10.587 1.00 98.25 303 TYR A N 1
ATOM 2303 C CA . TYR A 1 303 ? 20.242 2.218 -10.994 1.00 98.25 303 TYR A CA 1
ATOM 2304 C C . TYR A 1 303 ? 20.247 3.736 -10.714 1.00 98.25 303 TYR A C 1
ATOM 2306 O O . TYR A 1 303 ? 20.192 4.144 -9.550 1.00 98.25 303 TYR A O 1
ATOM 2314 N N . PRO A 1 304 ? 20.289 4.611 -11.737 1.00 97.69 304 PRO A N 1
ATOM 2315 C CA . PRO A 1 304 ? 20.229 6.054 -11.558 1.00 97.69 304 PRO A CA 1
ATOM 2316 C C . PRO A 1 304 ? 18.764 6.512 -11.456 1.00 97.69 304 PRO A C 1
ATOM 2318 O O . PRO A 1 304 ? 18.116 6.936 -12.418 1.00 97.69 304 PRO A O 1
ATOM 2321 N N . ASN A 1 305 ? 18.204 6.397 -10.256 1.00 96.25 305 ASN A N 1
ATOM 2322 C CA . ASN A 1 305 ? 16.832 6.765 -9.954 1.00 96.25 305 ASN A CA 1
ATOM 2323 C C . ASN A 1 305 ? 16.606 8.273 -10.124 1.00 96.25 305 ASN A C 1
ATOM 2325 O O . ASN A 1 305 ? 17.342 9.108 -9.601 1.00 96.25 305 ASN A O 1
ATOM 2329 N N . GLY A 1 306 ? 15.538 8.621 -10.842 1.00 93.25 306 GLY A N 1
ATOM 2330 C CA . GLY A 1 306 ? 15.166 10.000 -11.154 1.00 93.25 306 GLY A CA 1
ATOM 2331 C C . GLY A 1 306 ? 15.276 10.355 -12.635 1.00 93.25 306 GLY A C 1
ATOM 2332 O O . GLY A 1 306 ? 14.604 11.305 -13.048 1.00 93.25 306 GLY A O 1
ATOM 2333 N N . ILE A 1 307 ? 16.013 9.567 -13.427 1.00 95.44 307 ILE A N 1
ATOM 2334 C CA . ILE A 1 307 ? 16.267 9.824 -14.855 1.00 95.44 307 ILE A CA 1
ATOM 2335 C C . ILE A 1 307 ? 15.729 8.734 -15.800 1.00 95.44 307 ILE A C 1
ATOM 2337 O O . ILE A 1 307 ? 16.353 8.405 -16.804 1.00 95.44 307 ILE A O 1
ATOM 2341 N N . SER A 1 308 ? 14.560 8.160 -15.491 1.00 94.56 308 SER A N 1
ATOM 2342 C CA . SER A 1 308 ? 13.839 7.283 -16.429 1.00 94.56 308 SER A CA 1
ATOM 2343 C C . SER A 1 308 ? 13.651 7.973 -17.778 1.00 94.56 308 SER A C 1
ATOM 2345 O O . SER A 1 308 ? 13.273 9.142 -17.796 1.00 94.56 308 SER A O 1
ATOM 2347 N N . THR A 1 309 ? 13.876 7.272 -18.887 1.00 94.75 309 THR A N 1
ATOM 2348 C CA . THR A 1 309 ? 13.839 7.875 -20.225 1.00 94.75 309 THR A CA 1
ATOM 2349 C C . THR A 1 309 ? 13.442 6.859 -21.290 1.00 94.75 309 THR A C 1
ATOM 2351 O O . THR A 1 309 ? 13.530 5.653 -21.076 1.00 94.75 309 THR A O 1
ATOM 2354 N N . SER A 1 310 ? 12.993 7.372 -22.427 1.00 93.88 310 SER A N 1
ATOM 2355 C CA . SER A 1 310 ? 12.693 6.634 -23.657 1.00 93.88 310 SER A CA 1
ATOM 2356 C C . SER A 1 310 ? 13.478 7.168 -24.861 1.00 93.88 310 SER A C 1
ATOM 2358 O O . SER A 1 310 ? 13.157 6.838 -25.998 1.00 93.88 310 SER A O 1
ATOM 2360 N N . LEU A 1 311 ? 14.466 8.041 -24.634 1.00 94.94 311 LEU A N 1
ATOM 2361 C CA . LEU A 1 311 ? 15.309 8.602 -25.692 1.00 94.94 311 LEU A CA 1
ATOM 2362 C C . LEU A 1 311 ? 16.170 7.518 -26.367 1.00 94.94 311 LEU A C 1
ATOM 2364 O O . LEU A 1 311 ? 16.432 6.486 -25.748 1.00 94.94 311 LEU A O 1
ATOM 2368 N N . PRO A 1 312 ? 16.659 7.746 -27.600 1.00 95.25 312 PRO A N 1
ATOM 2369 C CA . PRO A 1 312 ? 17.614 6.843 -28.238 1.00 95.25 312 PRO A CA 1
ATOM 2370 C C . PRO A 1 312 ? 18.860 6.630 -27.373 1.00 95.25 312 PRO A C 1
ATOM 2372 O O . PRO A 1 312 ? 19.323 7.560 -26.709 1.00 95.25 312 PRO A O 1
ATOM 2375 N N . GLU A 1 313 ? 19.421 5.423 -27.405 1.00 95.56 313 GLU A N 1
ATOM 2376 C CA . GLU A 1 313 ? 20.570 5.011 -26.584 1.00 95.56 313 GLU A CA 1
ATOM 2377 C C . GLU A 1 313 ? 21.758 5.984 -26.671 1.00 95.56 313 GLU A C 1
ATOM 2379 O O . GLU A 1 313 ? 22.271 6.436 -25.648 1.00 95.56 313 GLU A O 1
ATOM 2384 N N . GLU A 1 314 ? 22.113 6.415 -27.882 1.00 95.94 314 GLU A N 1
ATOM 2385 C CA . GLU A 1 314 ? 23.182 7.393 -28.130 1.00 95.94 314 GLU A CA 1
ATOM 2386 C C . GLU A 1 314 ? 22.955 8.745 -27.426 1.00 95.94 314 GLU A C 1
ATOM 2388 O O . GLU A 1 314 ? 23.901 9.413 -27.006 1.00 95.94 314 GLU A O 1
ATOM 2393 N N . ILE A 1 315 ? 21.696 9.171 -27.276 1.00 96.88 315 ILE A N 1
ATOM 2394 C CA . ILE A 1 315 ? 21.341 10.417 -26.589 1.00 96.88 315 ILE A CA 1
ATOM 2395 C C . ILE A 1 315 ? 21.399 10.211 -25.079 1.00 96.88 315 ILE A C 1
ATOM 2397 O O . ILE A 1 315 ? 21.832 11.116 -24.359 1.00 96.88 315 ILE A O 1
ATOM 2401 N N . GLN A 1 316 ? 21.013 9.022 -24.604 1.00 97.56 316 GLN A N 1
ATOM 2402 C CA . GLN A 1 316 ? 21.142 8.666 -23.196 1.00 97.56 316 GLN A CA 1
ATOM 2403 C C . GLN A 1 316 ? 22.589 8.763 -22.733 1.00 97.56 316 GLN A C 1
ATOM 2405 O O . GLN A 1 316 ? 22.877 9.448 -21.754 1.00 97.56 316 GLN A O 1
ATOM 2410 N N . GLU A 1 317 ? 23.511 8.159 -23.480 1.00 97.06 317 GLU A N 1
ATOM 2411 C CA . GLU A 1 317 ? 24.937 8.219 -23.171 1.00 97.06 317 GLU A CA 1
ATOM 2412 C C . GLU A 1 317 ? 25.464 9.665 -23.164 1.00 97.06 317 GLU A C 1
ATOM 2414 O O . GLU A 1 317 ? 26.160 10.073 -22.228 1.00 97.06 317 GLU A O 1
ATOM 2419 N N . LYS A 1 318 ? 25.074 10.476 -24.160 1.00 97.62 318 LYS A N 1
ATOM 2420 C CA . LYS A 1 318 ? 25.465 11.893 -24.249 1.00 97.62 318 LYS A CA 1
ATOM 2421 C C . LYS A 1 318 ? 25.038 12.688 -23.021 1.00 97.62 318 LYS A C 1
ATOM 2423 O O . LYS A 1 318 ? 25.867 13.403 -22.460 1.00 97.62 318 LYS A O 1
ATOM 2428 N N . PHE A 1 319 ? 23.773 12.597 -22.595 1.00 97.69 319 PHE A N 1
ATOM 2429 C CA . PHE A 1 319 ? 23.320 13.383 -21.444 1.00 97.69 319 PHE A CA 1
ATOM 2430 C C . PHE A 1 319 ? 23.858 12.818 -20.124 1.00 97.69 319 PHE A C 1
ATOM 2432 O O . PHE A 1 319 ? 24.186 13.603 -19.234 1.00 97.69 319 PHE A O 1
ATOM 2439 N N . LEU A 1 320 ? 24.000 11.495 -19.983 1.00 98.25 320 LEU A N 1
ATOM 2440 C CA . LEU A 1 320 ? 24.556 10.874 -18.776 1.00 98.25 320 LEU A CA 1
ATOM 2441 C C . LEU A 1 320 ? 25.972 11.383 -18.493 1.00 98.25 320 LEU A C 1
ATOM 2443 O O . LEU A 1 320 ? 26.252 11.793 -17.371 1.00 98.25 320 LEU A O 1
ATOM 2447 N N . LYS A 1 321 ? 26.818 11.472 -19.527 1.00 98.38 321 LYS A N 1
ATOM 2448 C CA . LYS A 1 321 ? 28.194 11.988 -19.430 1.00 98.38 321 LYS A CA 1
ATOM 2449 C C . LYS A 1 321 ? 28.295 13.469 -19.052 1.00 98.38 321 LYS A C 1
ATOM 2451 O O . LYS A 1 321 ? 29.387 13.965 -18.792 1.00 98.38 321 LYS A O 1
ATOM 2456 N N . THR A 1 322 ? 27.178 14.198 -19.005 1.00 98.19 322 THR A N 1
ATOM 2457 C CA . THR A 1 322 ? 27.157 15.576 -18.483 1.00 98.19 322 THR A CA 1
ATOM 2458 C C . THR A 1 322 ? 26.936 15.650 -16.977 1.00 98.19 322 THR A C 1
ATOM 2460 O O . THR A 1 322 ? 27.187 16.700 -16.390 1.00 98.19 322 THR A O 1
ATOM 2463 N N . ILE A 1 323 ? 26.442 14.581 -16.348 1.00 98.31 323 ILE A N 1
ATOM 2464 C CA . ILE A 1 323 ? 26.103 14.560 -14.923 1.00 98.31 323 ILE A CA 1
ATOM 2465 C C . ILE A 1 323 ? 27.401 14.427 -14.103 1.00 98.31 323 ILE A C 1
ATOM 2467 O O . ILE A 1 323 ? 28.213 13.554 -14.414 1.00 98.31 323 ILE A O 1
ATOM 2471 N N . PRO A 1 324 ? 27.618 15.242 -13.050 1.00 98.25 324 PRO A N 1
ATOM 2472 C CA . PRO A 1 324 ? 28.819 15.151 -12.220 1.00 98.25 324 PRO A CA 1
ATOM 2473 C C . PRO A 1 324 ? 29.023 13.747 -11.641 1.00 98.25 324 PRO A C 1
ATOM 2475 O O . PRO A 1 324 ? 28.092 13.167 -11.069 1.00 98.25 324 PRO A O 1
ATOM 2478 N N . GLY A 1 325 ? 30.238 13.217 -11.796 1.00 97.88 325 GLY A N 1
ATOM 2479 C CA . GLY A 1 325 ? 30.621 11.857 -11.412 1.00 97.88 325 GLY A CA 1
ATOM 2480 C C . GLY A 1 325 ? 30.389 10.807 -12.503 1.00 97.88 325 GLY A C 1
ATOM 2481 O O . GLY A 1 325 ? 30.898 9.694 -12.384 1.00 97.88 325 GLY A O 1
ATOM 2482 N N . LEU A 1 326 ? 29.636 11.131 -13.560 1.00 98.44 326 LEU A N 1
ATOM 2483 C CA . LEU A 1 326 ? 29.277 10.214 -14.646 1.00 98.44 326 LEU A CA 1
ATOM 2484 C C . LEU A 1 326 ? 29.983 10.544 -15.972 1.00 98.44 326 LEU A C 1
ATOM 2486 O O . LEU A 1 326 ? 29.618 10.007 -17.013 1.00 98.44 326 LEU A O 1
ATOM 2490 N N . GLU A 1 327 ? 31.015 11.389 -15.971 1.00 98.31 327 GLU A N 1
ATOM 2491 C CA . GLU A 1 327 ? 31.671 11.883 -17.192 1.00 98.31 327 GLU A CA 1
ATOM 2492 C C . GLU A 1 327 ? 32.259 10.765 -18.072 1.00 98.31 327 GLU A C 1
ATOM 2494 O O . GLU A 1 327 ? 32.372 10.914 -19.289 1.00 98.31 327 GLU A O 1
ATOM 2499 N N . ARG A 1 328 ? 32.616 9.630 -17.459 1.00 97.44 328 ARG A N 1
ATOM 2500 C CA . ARG A 1 328 ? 33.170 8.438 -18.125 1.00 97.44 328 ARG A CA 1
ATOM 2501 C C . ARG A 1 328 ? 32.244 7.226 -18.038 1.00 97.44 328 ARG A C 1
ATOM 2503 O O . ARG A 1 328 ? 32.701 6.105 -18.244 1.00 97.44 328 ARG A O 1
ATOM 2510 N N . VAL A 1 329 ? 30.972 7.441 -17.702 1.00 97.62 329 VAL A N 1
ATOM 2511 C CA . VAL A 1 329 ? 30.055 6.345 -17.400 1.00 97.62 329 VAL A CA 1
ATOM 2512 C C . VAL A 1 329 ? 29.842 5.437 -18.612 1.00 97.62 329 VAL A C 1
ATOM 2514 O O . VAL A 1 329 ? 29.663 5.916 -19.734 1.00 97.62 329 VAL A O 1
ATOM 2517 N N . SER A 1 330 ? 29.845 4.128 -18.369 1.00 97.81 330 SER A N 1
ATOM 2518 C CA . SER A 1 330 ? 29.422 3.117 -19.337 1.00 97.81 330 SER A CA 1
ATOM 2519 C C . SER A 1 330 ? 27.984 2.684 -19.051 1.00 97.81 330 SER A C 1
ATOM 2521 O O . SER A 1 330 ? 27.609 2.450 -17.898 1.00 97.81 330 SER A O 1
ATOM 2523 N N . VAL A 1 331 ? 27.171 2.600 -20.106 1.00 97.38 331 VAL A N 1
ATOM 2524 C CA . VAL A 1 331 ? 25.790 2.113 -20.046 1.00 97.38 331 VAL A CA 1
ATOM 2525 C C . VAL A 1 331 ? 25.802 0.601 -20.276 1.00 97.38 331 VAL A C 1
ATOM 2527 O O . VAL A 1 331 ? 26.206 0.137 -21.334 1.00 97.38 331 VAL A O 1
ATOM 2530 N N . ILE A 1 332 ? 25.352 -0.164 -19.281 1.00 96.62 332 ILE A N 1
ATOM 2531 C CA . ILE A 1 332 ? 25.180 -1.626 -19.361 1.00 96.62 332 ILE A CA 1
ATOM 2532 C C . ILE A 1 332 ? 23.895 -1.963 -20.122 1.00 96.62 332 ILE A C 1
ATOM 2534 O O . ILE A 1 332 ? 23.828 -2.942 -20.861 1.00 96.62 332 ILE A O 1
ATOM 2538 N N . ARG A 1 333 ? 22.842 -1.167 -19.904 1.00 94.94 333 ARG A N 1
ATOM 2539 C CA . ARG A 1 333 ? 21.540 -1.338 -20.553 1.00 94.94 333 ARG A CA 1
ATOM 2540 C C . ARG A 1 333 ? 20.877 0.021 -20.761 1.00 94.94 333 ARG A C 1
ATOM 2542 O O . ARG A 1 333 ? 20.814 0.787 -19.794 1.00 94.94 333 ARG A O 1
ATOM 2549 N N . PRO A 1 334 ? 20.327 0.319 -21.946 1.00 95.75 334 PRO A N 1
ATOM 2550 C CA . PRO A 1 334 ? 19.605 1.564 -22.162 1.00 95.75 334 PRO A CA 1
ATOM 2551 C C . PRO A 1 334 ? 18.315 1.617 -21.333 1.00 95.75 334 PRO A C 1
ATOM 2553 O O . PRO A 1 334 ? 17.678 0.601 -21.039 1.00 95.75 334 PRO A O 1
ATOM 2556 N N . GLY A 1 335 ? 17.923 2.827 -20.945 1.00 95.06 335 GLY A N 1
ATOM 2557 C CA . GLY A 1 335 ? 16.599 3.108 -20.405 1.00 95.06 335 GLY A CA 1
ATOM 2558 C C . GLY A 1 335 ? 15.553 2.991 -21.505 1.00 95.06 335 GLY A C 1
ATOM 2559 O O . GLY A 1 335 ? 15.851 3.217 -22.673 1.00 95.06 335 GLY A O 1
ATOM 2560 N N . TYR A 1 336 ? 14.331 2.624 -21.147 1.00 93.56 336 TYR A N 1
ATOM 2561 C CA . TYR A 1 336 ? 13.244 2.459 -22.106 1.00 93.56 336 TYR A CA 1
ATOM 2562 C C . TYR A 1 336 ? 11.894 2.718 -21.442 1.00 93.56 336 TYR A C 1
ATOM 2564 O O . TYR A 1 336 ? 11.777 2.734 -20.209 1.00 93.56 336 TYR A O 1
ATOM 2572 N N . ALA A 1 337 ? 10.855 2.878 -22.259 1.00 91.94 337 ALA A N 1
ATOM 2573 C CA . ALA A 1 337 ? 9.470 2.843 -21.803 1.00 91.94 337 ALA A CA 1
ATOM 2574 C C . ALA A 1 337 ? 8.813 1.515 -22.186 1.00 91.94 337 ALA A C 1
ATOM 2576 O O . ALA A 1 337 ? 9.021 1.015 -23.281 1.00 91.94 337 ALA A O 1
ATOM 2577 N N . ILE A 1 338 ? 8.028 0.939 -21.280 1.00 90.56 338 ILE A N 1
ATOM 2578 C CA . ILE A 1 338 ? 7.170 -0.215 -21.556 1.00 90.56 338 ILE A CA 1
ATOM 2579 C C . ILE A 1 338 ? 5.721 0.250 -21.594 1.00 90.56 338 ILE A C 1
ATOM 2581 O O . ILE A 1 338 ? 5.273 0.964 -20.693 1.00 90.56 338 ILE A O 1
ATOM 2585 N N . GLU A 1 339 ? 5.002 -0.172 -22.623 1.00 91.62 339 GLU A N 1
ATOM 2586 C CA . GLU A 1 339 ? 3.573 0.036 -22.801 1.00 91.62 339 GLU A CA 1
ATOM 2587 C C . GLU A 1 339 ? 2.840 -1.304 -22.751 1.00 91.62 339 GLU A C 1
ATOM 2589 O O . GLU A 1 339 ? 3.296 -2.278 -23.340 1.00 91.62 339 GLU A O 1
ATOM 2594 N N . TYR A 1 340 ? 1.705 -1.369 -22.061 1.00 91.31 340 TYR A N 1
ATOM 2595 C CA . TYR A 1 340 ? 0.988 -2.623 -21.816 1.00 91.31 340 TYR A CA 1
ATOM 2596 C C . TYR A 1 340 ? -0.513 -2.394 -21.635 1.00 91.31 340 TYR A C 1
ATOM 2598 O O . TYR A 1 340 ? -0.947 -1.293 -21.281 1.00 91.31 340 TYR A O 1
ATOM 2606 N N . ASP A 1 341 ? -1.290 -3.451 -21.869 1.00 92.00 341 ASP A N 1
ATOM 2607 C CA . ASP A 1 341 ? -2.731 -3.460 -21.628 1.00 92.00 341 ASP A CA 1
ATOM 2608 C C . ASP A 1 341 ? -3.026 -3.538 -20.119 1.00 92.00 341 ASP A C 1
ATOM 2610 O O . ASP A 1 341 ? -2.394 -4.295 -19.375 1.00 92.00 341 ASP A O 1
ATOM 2614 N N . TYR A 1 342 ? -4.042 -2.802 -19.679 1.00 94.50 342 TYR A N 1
ATOM 2615 C CA . TYR A 1 342 ? -4.639 -2.917 -18.348 1.00 94.50 342 TYR A CA 1
ATOM 2616 C C . TYR A 1 342 ? -6.163 -2.988 -18.468 1.00 94.50 342 TYR A C 1
ATOM 2618 O O . TYR A 1 342 ? -6.739 -2.543 -19.462 1.00 94.50 342 TYR A O 1
ATOM 2626 N N . VAL A 1 343 ? -6.822 -3.540 -17.454 1.00 95.25 343 VAL A N 1
ATOM 2627 C CA . VAL A 1 343 ? -8.281 -3.513 -17.333 1.00 95.25 343 VAL A CA 1
ATOM 2628 C C . VAL A 1 343 ? -8.668 -2.387 -16.388 1.00 95.25 343 VAL A C 1
ATOM 2630 O O . VAL A 1 343 ? -8.071 -2.234 -15.321 1.00 95.25 343 VAL A O 1
ATOM 2633 N N . ASP A 1 344 ? -9.684 -1.614 -16.761 1.00 94.81 344 ASP A N 1
ATOM 2634 C CA . ASP A 1 344 ? -10.237 -0.586 -15.889 1.00 94.81 344 ASP A CA 1
ATOM 2635 C C . ASP A 1 344 ? -10.666 -1.202 -14.542 1.00 94.81 344 ASP A C 1
ATOM 2637 O O . ASP A 1 344 ? -11.568 -2.047 -14.509 1.00 94.81 344 ASP A O 1
ATOM 2641 N N . PRO A 1 345 ? -10.064 -0.795 -13.410 1.00 94.88 345 PRO A N 1
ATOM 2642 C CA . PRO A 1 345 ? -10.349 -1.407 -12.117 1.00 94.88 345 PRO A CA 1
ATOM 2643 C C . PRO A 1 345 ? -11.790 -1.186 -11.633 1.00 94.88 345 PRO A C 1
ATOM 2645 O O . PRO A 1 345 ? -12.233 -1.878 -10.717 1.00 94.88 345 PRO A O 1
ATOM 2648 N N . ARG A 1 346 ? -12.576 -0.306 -12.273 1.00 93.06 346 ARG A N 1
ATOM 2649 C CA . ARG A 1 346 ? -14.029 -0.192 -12.035 1.00 93.06 346 ARG A CA 1
ATOM 2650 C C . ARG A 1 346 ? -14.799 -1.461 -12.413 1.00 93.06 346 ARG A C 1
ATOM 2652 O O . ARG A 1 346 ? -15.942 -1.630 -11.986 1.00 93.06 346 ARG A O 1
ATOM 2659 N N . GLU A 1 347 ? -14.185 -2.377 -13.157 1.00 94.88 347 GLU A N 1
ATOM 2660 C CA . GLU A 1 347 ? -14.704 -3.718 -13.451 1.00 94.88 347 GLU A CA 1
ATOM 2661 C C . GLU A 1 347 ? -14.623 -4.673 -12.243 1.00 94.88 347 GLU A C 1
ATOM 2663 O O . GLU A 1 347 ? -15.151 -5.785 -12.299 1.00 94.88 347 GLU A O 1
ATOM 2668 N N . LEU A 1 348 ? -13.987 -4.258 -11.140 1.00 96.56 348 LEU A N 1
ATOM 2669 C CA . LEU A 1 348 ? -13.755 -5.077 -9.950 1.00 96.56 348 LEU A CA 1
ATOM 2670 C C . LEU A 1 348 ? -14.681 -4.716 -8.786 1.00 96.56 348 LEU A C 1
ATOM 2672 O O . LEU A 1 348 ? -15.135 -3.579 -8.627 1.00 96.56 348 LEU A O 1
ATOM 2676 N N . LYS A 1 349 ? -14.945 -5.711 -7.940 1.00 94.44 349 LYS A N 1
ATOM 2677 C CA . LYS A 1 349 ? -15.491 -5.545 -6.590 1.00 94.44 349 LYS A CA 1
ATOM 2678 C C . LYS A 1 349 ? -14.371 -5.108 -5.633 1.00 94.44 349 LYS A C 1
ATOM 2680 O O . LYS A 1 349 ? -13.187 -5.214 -5.943 1.00 94.44 349 LYS A O 1
ATOM 2685 N N . ASN A 1 350 ? -14.738 -4.695 -4.423 1.00 92.50 350 ASN A N 1
ATOM 2686 C CA . ASN A 1 350 ? -13.789 -4.417 -3.333 1.00 92.50 350 ASN A CA 1
ATOM 2687 C C . ASN A 1 350 ? -12.952 -5.641 -2.912 1.00 92.50 350 ASN A C 1
ATOM 2689 O O . ASN A 1 350 ? -11.887 -5.482 -2.324 1.00 92.50 350 ASN A O 1
ATOM 2693 N N . THR A 1 351 ? -13.403 -6.851 -3.244 1.00 96.56 351 THR A N 1
ATOM 2694 C CA . THR A 1 351 ? -12.665 -8.102 -3.033 1.00 96.56 351 THR A CA 1
ATOM 2695 C C . THR A 1 351 ? -11.620 -8.390 -4.112 1.00 96.56 351 THR A C 1
ATOM 2697 O O . THR A 1 351 ? -10.911 -9.390 -4.008 1.00 96.56 351 THR A O 1
ATOM 2700 N N . LEU A 1 352 ? -11.521 -7.523 -5.132 1.00 98.38 352 LEU A N 1
ATOM 2701 C CA . LEU A 1 352 ? -10.753 -7.687 -6.373 1.00 98.38 352 LEU A CA 1
ATOM 2702 C C . LEU A 1 352 ? -11.261 -8.796 -7.310 1.00 98.38 352 LEU A C 1
ATOM 2704 O O . LEU A 1 352 ? -10.644 -9.057 -8.344 1.00 98.38 352 LEU A O 1
ATOM 2708 N N . GLU A 1 353 ? -12.402 -9.418 -6.993 1.00 98.50 353 GLU A N 1
ATOM 2709 C CA . GLU A 1 353 ? -13.131 -10.266 -7.940 1.00 98.50 353 GLU A CA 1
ATOM 2710 C C . GLU A 1 353 ? -13.755 -9.397 -9.039 1.00 98.50 353 GLU A C 1
ATOM 2712 O O . GLU A 1 353 ? -14.274 -8.308 -8.771 1.00 98.50 353 GLU A O 1
ATOM 2717 N N . THR A 1 354 ? -13.745 -9.869 -10.282 1.00 98.25 354 THR A N 1
ATOM 2718 C CA . THR A 1 354 ? -14.409 -9.168 -11.382 1.00 98.25 354 THR A CA 1
ATOM 2719 C C . THR A 1 354 ? -15.928 -9.185 -11.204 1.00 98.25 354 THR A C 1
ATOM 2721 O O . THR A 1 354 ? -16.516 -10.140 -10.697 1.00 98.25 354 THR A O 1
ATOM 2724 N N . LYS A 1 355 ? -16.596 -8.119 -11.649 1.00 95.25 355 LYS A N 1
ATOM 2725 C CA . LYS A 1 355 ? -18.063 -8.022 -11.645 1.00 95.25 355 LYS A CA 1
ATOM 2726 C C . LYS A 1 355 ? -18.710 -8.919 -12.703 1.00 95.25 355 LYS A C 1
ATOM 2728 O O . LYS A 1 355 ? -19.826 -9.382 -12.498 1.00 95.25 355 LYS A O 1
ATOM 2733 N N . LYS A 1 356 ? -18.018 -9.137 -13.827 1.00 95.19 356 LYS A N 1
ATOM 2734 C CA . LYS A 1 356 ? -18.533 -9.870 -14.995 1.00 95.19 356 LYS A CA 1
ATOM 2735 C C . LYS A 1 356 ? -18.395 -11.383 -14.855 1.00 95.19 356 LYS A C 1
ATOM 2737 O O . LYS A 1 356 ? -19.324 -12.098 -15.216 1.00 95.19 356 LYS A O 1
ATOM 2742 N N . ILE A 1 357 ? -17.257 -11.864 -14.346 1.00 97.81 357 ILE A N 1
ATOM 2743 C CA . ILE A 1 357 ? -16.932 -13.293 -14.288 1.00 97.81 357 ILE A CA 1
ATOM 2744 C C . ILE A 1 357 ? -16.678 -13.720 -12.842 1.00 97.81 357 ILE A C 1
ATOM 2746 O O . ILE A 1 357 ? -15.695 -13.330 -12.209 1.00 97.81 357 ILE A O 1
ATOM 2750 N N . ASN A 1 358 ? -17.544 -14.591 -12.337 1.00 97.50 358 ASN A N 1
ATOM 2751 C CA . ASN A 1 358 ? -17.415 -15.161 -11.005 1.00 97.50 358 ASN A CA 1
ATOM 2752 C C . ASN A 1 358 ? -16.186 -16.073 -10.927 1.00 97.50 358 ASN A C 1
ATOM 2754 O O . ASN A 1 358 ? -15.981 -16.960 -11.763 1.00 97.50 358 ASN A O 1
ATOM 2758 N N . GLY A 1 359 ? -15.387 -15.877 -9.884 1.00 97.75 359 GLY A N 1
ATOM 2759 C CA . GLY A 1 359 ? -14.140 -16.593 -9.660 1.00 97.75 359 GLY A CA 1
ATOM 2760 C C . GLY A 1 359 ? -12.935 -16.075 -10.442 1.00 97.75 359 GLY A C 1
ATOM 2761 O O . GLY A 1 359 ? -11.869 -16.670 -10.327 1.00 97.75 359 GLY A O 1
ATOM 2762 N N . LEU A 1 360 ? -13.059 -14.981 -11.195 1.00 98.62 360 LEU A N 1
ATOM 2763 C CA . LEU A 1 360 ? -11.921 -14.305 -11.817 1.00 98.62 360 LEU A CA 1
ATOM 2764 C C . LEU A 1 360 ? -11.527 -13.086 -10.976 1.00 98.62 360 LEU A C 1
ATOM 2766 O O . LEU A 1 360 ? -12.389 -12.281 -10.641 1.00 98.62 360 LEU A O 1
ATOM 2770 N N . TYR A 1 361 ? -10.243 -12.941 -10.652 1.00 98.75 361 TYR A N 1
ATOM 2771 C CA . TYR A 1 361 ? -9.693 -11.845 -9.847 1.00 98.75 361 TYR A CA 1
ATOM 2772 C C . TYR A 1 361 ? -8.513 -11.211 -10.572 1.00 98.75 361 TYR A C 1
ATOM 2774 O O . TYR A 1 361 ? -7.741 -11.922 -11.218 1.00 98.75 361 TYR A O 1
ATOM 2782 N N . PHE A 1 362 ? -8.322 -9.903 -10.413 1.00 98.56 362 PHE A N 1
ATOM 2783 C CA . PHE A 1 362 ? -7.173 -9.186 -10.974 1.00 98.56 362 PHE A CA 1
ATOM 2784 C C . PHE A 1 362 ? -6.367 -8.502 -9.871 1.00 98.56 362 PHE A C 1
ATOM 2786 O O . PHE A 1 362 ? -6.934 -7.884 -8.968 1.00 98.56 362 PHE A O 1
ATOM 2793 N N . ALA A 1 363 ? -5.037 -8.583 -9.946 1.00 98.31 363 ALA A N 1
ATOM 2794 C CA . ALA A 1 363 ? -4.155 -7.923 -8.990 1.00 98.31 363 ALA A CA 1
ATOM 2795 C C . ALA A 1 363 ? -2.860 -7.409 -9.634 1.00 98.31 363 ALA A C 1
ATOM 2797 O O . ALA A 1 363 ? -2.203 -8.089 -10.425 1.00 98.31 363 ALA A O 1
ATOM 2798 N N . GLY A 1 364 ? -2.454 -6.202 -9.240 1.00 96.56 364 GLY A N 1
ATOM 2799 C CA . GLY A 1 364 ? -1.203 -5.579 -9.659 1.00 96.56 364 GLY A CA 1
ATOM 2800 C C . GLY A 1 364 ? -1.352 -4.668 -10.867 1.00 96.56 364 GLY A C 1
ATOM 2801 O O . GLY A 1 364 ? -2.285 -3.871 -10.949 1.00 96.56 364 GLY A O 1
ATOM 2802 N N . GLN A 1 365 ? -0.390 -4.728 -11.786 1.00 94.50 365 GLN A N 1
ATOM 2803 C CA . GLN A 1 365 ? -0.302 -3.767 -12.894 1.00 94.50 365 GLN A CA 1
ATOM 2804 C C . GLN A 1 365 ? -1.463 -3.884 -13.888 1.00 94.50 365 GLN A C 1
ATOM 2806 O O . GLN A 1 365 ? -1.837 -2.883 -14.491 1.00 94.50 365 GLN A O 1
ATOM 2811 N N . ILE A 1 366 ? -2.104 -5.056 -13.976 1.00 95.69 366 ILE A N 1
ATOM 2812 C CA . ILE A 1 366 ? -3.336 -5.253 -14.754 1.00 95.69 366 ILE A CA 1
ATOM 2813 C C . ILE A 1 366 ? -4.484 -4.340 -14.288 1.00 95.69 366 ILE A C 1
ATOM 2815 O O . ILE A 1 366 ? -5.327 -3.986 -15.098 1.00 95.69 366 ILE A O 1
ATOM 2819 N N . ASN A 1 367 ? -4.482 -3.892 -13.027 1.00 96.50 367 ASN A N 1
ATOM 2820 C CA . ASN A 1 367 ? -5.464 -2.940 -12.487 1.00 96.50 367 ASN A CA 1
ATOM 2821 C C . ASN A 1 367 ? -5.032 -1.474 -12.674 1.00 96.50 367 ASN A C 1
ATOM 2823 O O . ASN A 1 367 ? -5.586 -0.573 -12.049 1.00 96.50 367 ASN A O 1
ATOM 2827 N N . GLY A 1 368 ? -3.981 -1.231 -13.461 1.00 92.94 368 GLY A N 1
ATOM 2828 C CA . GLY A 1 368 ? -3.426 0.091 -13.738 1.00 92.94 368 GLY A CA 1
ATOM 2829 C C . GLY A 1 368 ? -2.656 0.732 -12.580 1.00 92.94 368 GLY A C 1
ATOM 2830 O O . GLY A 1 368 ? -2.445 1.942 -12.561 1.00 92.94 368 GLY A O 1
ATOM 2831 N N . THR A 1 369 ? -2.190 -0.064 -11.615 1.00 93.81 369 THR A N 1
ATOM 2832 C CA . THR A 1 369 ? -1.221 0.393 -10.602 1.00 93.81 369 THR A CA 1
ATOM 2833 C C . THR A 1 369 ? 0.217 0.247 -11.087 1.00 93.81 369 THR A C 1
ATOM 2835 O O . THR A 1 369 ? 0.524 -0.611 -11.910 1.00 93.81 369 THR A O 1
ATOM 2838 N N . THR A 1 370 ? 1.140 1.046 -10.546 1.00 89.06 370 THR A N 1
ATOM 2839 C CA . THR A 1 370 ? 2.577 0.850 -10.775 1.00 89.06 370 THR A CA 1
ATOM 2840 C C . THR A 1 370 ? 3.370 0.881 -9.472 1.00 89.06 370 THR A C 1
ATOM 2842 O O . THR A 1 370 ? 3.442 1.889 -8.770 1.00 89.06 370 THR A O 1
ATOM 2845 N N . GLY A 1 371 ? 4.065 -0.217 -9.197 1.00 92.25 371 GLY A N 1
ATOM 2846 C CA . GLY A 1 371 ? 4.871 -0.389 -7.996 1.00 92.25 371 GLY A CA 1
ATOM 2847 C C . GLY A 1 371 ? 4.755 -1.804 -7.458 1.00 92.25 371 GLY A C 1
ATOM 2848 O O . GLY A 1 371 ? 3.728 -2.460 -7.629 1.00 92.25 371 GLY A O 1
ATOM 2849 N N . TYR A 1 372 ? 5.828 -2.289 -6.846 1.00 96.62 372 TYR A N 1
ATOM 2850 C CA . TYR A 1 372 ? 5.857 -3.641 -6.304 1.00 96.62 372 TYR A CA 1
ATOM 2851 C C . TYR A 1 372 ? 4.912 -3.765 -5.115 1.00 96.62 372 TYR A C 1
ATOM 2853 O O . TYR A 1 372 ? 4.193 -4.750 -5.009 1.00 96.62 372 TYR A O 1
ATOM 2861 N N . GLU A 1 373 ? 4.889 -2.745 -4.260 1.00 98.19 373 GLU A N 1
ATOM 2862 C CA . GLU A 1 373 ? 4.130 -2.708 -3.015 1.00 98.19 373 GLU A CA 1
ATOM 2863 C C . GLU A 1 373 ? 2.630 -2.627 -3.288 1.00 98.19 373 GLU A C 1
ATOM 2865 O O . GLU A 1 373 ? 1.865 -3.391 -2.711 1.00 98.19 373 GLU A O 1
ATOM 2870 N N . GLU A 1 374 ? 2.208 -1.767 -4.220 1.00 97.38 374 GLU A N 1
ATOM 2871 C CA . GLU A 1 374 ? 0.826 -1.706 -4.705 1.00 97.38 374 GLU A CA 1
ATOM 2872 C C . GLU A 1 374 ? 0.388 -3.056 -5.279 1.00 97.38 374 GLU A C 1
ATOM 2874 O O . GLU A 1 374 ? -0.722 -3.520 -5.009 1.00 97.38 374 GLU A O 1
ATOM 2879 N N . ALA A 1 375 ? 1.261 -3.704 -6.056 1.00 97.81 375 ALA A N 1
ATOM 2880 C CA . ALA A 1 375 ? 0.960 -4.992 -6.661 1.00 97.81 375 ALA A CA 1
ATOM 2881 C C . ALA A 1 375 ? 0.853 -6.113 -5.622 1.00 97.81 375 ALA A C 1
ATOM 2883 O O . ALA A 1 375 ? -0.125 -6.855 -5.627 1.00 97.81 375 ALA A O 1
ATOM 2884 N N . ALA A 1 376 ? 1.809 -6.206 -4.702 1.00 98.62 376 ALA A N 1
ATOM 2885 C CA . ALA A 1 376 ? 1.802 -7.161 -3.599 1.00 98.62 376 ALA A CA 1
ATOM 2886 C C . ALA A 1 376 ? 0.587 -6.975 -2.677 1.00 98.62 376 ALA A C 1
ATOM 2888 O O . ALA A 1 376 ? -0.076 -7.950 -2.332 1.00 98.62 376 ALA A O 1
ATOM 2889 N N . ALA A 1 377 ? 0.229 -5.726 -2.365 1.00 98.56 377 ALA A N 1
ATOM 2890 C CA . ALA A 1 377 ? -0.950 -5.382 -1.574 1.00 98.56 377 ALA A CA 1
ATOM 2891 C C . ALA A 1 377 ? -2.260 -5.825 -2.240 1.00 98.56 377 ALA A C 1
ATOM 2893 O O . ALA A 1 377 ? -3.163 -6.305 -1.564 1.00 98.56 377 ALA A O 1
ATOM 2894 N N . GLN A 1 378 ? -2.377 -5.713 -3.564 1.00 98.75 378 GLN A N 1
ATOM 2895 C CA . GLN A 1 378 ? -3.520 -6.288 -4.282 1.00 98.75 378 GLN A CA 1
ATOM 2896 C C . GLN A 1 378 ? -3.454 -7.816 -4.315 1.00 98.75 378 GLN A C 1
ATOM 2898 O O . GLN A 1 378 ? -4.475 -8.477 -4.147 1.00 98.75 378 GLN A O 1
ATOM 2903 N N . GLY A 1 379 ? -2.256 -8.371 -4.507 1.00 98.69 379 GLY A N 1
ATOM 2904 C CA . GLY A 1 379 ? -2.009 -9.808 -4.553 1.00 98.69 379 GLY A CA 1
ATOM 2905 C C . GLY A 1 379 ? -2.507 -10.519 -3.302 1.00 98.69 379 GLY A C 1
ATOM 2906 O O . GLY A 1 379 ? -3.295 -11.454 -3.409 1.00 98.69 379 GLY A O 1
ATOM 2907 N N . ILE A 1 380 ? -2.130 -10.031 -2.117 1.00 98.62 380 ILE A N 1
ATOM 2908 C CA . ILE A 1 380 ? -2.575 -10.618 -0.847 1.00 98.62 380 ILE A CA 1
ATOM 2909 C C . ILE A 1 380 ? -4.102 -10.577 -0.695 1.00 98.62 380 ILE A C 1
ATOM 2911 O O . ILE A 1 380 ? -4.691 -11.585 -0.314 1.00 98.62 380 ILE A O 1
ATOM 2915 N N . ILE A 1 381 ? -4.763 -9.471 -1.058 1.00 98.75 381 ILE A N 1
ATOM 2916 C CA . ILE A 1 381 ? -6.228 -9.357 -0.973 1.00 98.75 381 ILE A CA 1
ATOM 2917 C C . ILE A 1 381 ? -6.914 -10.313 -1.953 1.00 98.75 381 ILE A C 1
ATOM 2919 O O . ILE A 1 381 ? -7.793 -11.072 -1.547 1.00 98.75 381 ILE A O 1
ATOM 2923 N N . ALA A 1 382 ? -6.486 -10.331 -3.218 1.00 98.75 382 ALA A N 1
ATOM 2924 C CA . ALA A 1 382 ? -7.042 -11.233 -4.225 1.00 98.75 382 ALA A CA 1
ATOM 2925 C C . ALA A 1 382 ? -6.814 -12.708 -3.852 1.00 98.75 382 ALA A C 1
ATOM 2927 O O . ALA A 1 382 ? -7.723 -13.523 -3.985 1.00 98.75 382 ALA A O 1
ATOM 2928 N N . GLY A 1 383 ? -5.626 -13.048 -3.341 1.00 98.69 383 GLY A N 1
ATOM 2929 C CA . GLY A 1 383 ? -5.272 -14.397 -2.897 1.00 98.69 383 GLY A CA 1
ATOM 2930 C C . GLY A 1 383 ? -6.111 -14.875 -1.717 1.00 98.69 383 GLY A C 1
ATOM 2931 O O . GLY A 1 383 ? -6.703 -15.955 -1.782 1.00 98.69 383 GLY A O 1
ATOM 2932 N N . VAL A 1 384 ? -6.207 -14.057 -0.663 1.00 98.62 384 VAL A N 1
ATOM 2933 C CA . VAL A 1 384 ? -7.062 -14.342 0.498 1.00 98.62 384 VAL A CA 1
ATOM 2934 C C . VAL A 1 384 ? -8.509 -14.546 0.053 1.00 98.62 384 VAL A C 1
ATOM 2936 O O . VAL A 1 384 ? -9.107 -15.566 0.388 1.00 98.62 384 VAL A O 1
ATOM 2939 N N . ASN A 1 385 ? -9.066 -13.622 -0.732 1.00 98.75 385 ASN A N 1
ATOM 2940 C CA . ASN A 1 385 ? -10.475 -13.681 -1.118 1.00 98.75 385 ASN A CA 1
ATOM 2941 C C . ASN A 1 385 ? -10.781 -14.834 -2.069 1.00 98.75 385 ASN A C 1
ATOM 2943 O O . ASN A 1 385 ? -11.797 -15.497 -1.892 1.00 98.75 385 ASN A O 1
ATOM 2947 N N . ALA A 1 386 ? -9.896 -15.155 -3.015 1.00 98.62 386 ALA A N 1
ATOM 2948 C CA . ALA A 1 386 ? -10.060 -16.343 -3.850 1.00 98.62 386 ALA A CA 1
ATOM 2949 C C . ALA A 1 386 ? -10.095 -17.632 -3.008 1.00 98.62 386 ALA A C 1
ATOM 2951 O O . ALA A 1 386 ? -10.953 -18.488 -3.234 1.00 98.62 386 ALA A O 1
ATOM 2952 N N . GLY A 1 387 ? -9.205 -17.749 -2.014 1.00 98.12 387 GLY A N 1
ATOM 2953 C CA . GLY A 1 387 ? -9.155 -18.890 -1.099 1.00 98.12 387 GLY A CA 1
ATOM 2954 C C . GLY A 1 387 ? -10.371 -18.984 -0.169 1.00 98.12 387 GLY A C 1
ATOM 2955 O O . GLY A 1 387 ? -10.994 -20.041 -0.068 1.00 98.12 387 GLY A O 1
ATOM 2956 N N . LEU A 1 388 ? -10.767 -17.873 0.463 1.00 98.06 388 LEU A N 1
ATOM 2957 C CA . LEU A 1 388 ? -11.943 -17.808 1.340 1.00 98.06 388 LEU A CA 1
ATOM 2958 C C . LEU A 1 388 ? -13.244 -18.052 0.567 1.00 98.06 388 LEU A C 1
ATOM 2960 O O . LEU A 1 388 ? -14.082 -18.831 1.021 1.00 98.06 388 LEU A O 1
ATOM 2964 N N . ALA A 1 389 ? -13.388 -17.468 -0.625 1.00 97.75 389 ALA A N 1
ATOM 2965 C CA . ALA A 1 389 ? -14.561 -17.657 -1.470 1.00 97.75 389 ALA A CA 1
ATOM 2966 C C . ALA A 1 389 ? -14.681 -19.099 -1.982 1.00 97.75 389 ALA A C 1
ATOM 2968 O O . ALA A 1 389 ? -15.792 -19.606 -2.105 1.00 97.75 389 ALA A O 1
ATOM 2969 N N . PHE A 1 390 ? -13.567 -19.789 -2.261 1.00 96.12 390 PHE A N 1
ATOM 2970 C CA . PHE A 1 390 ? -13.602 -21.224 -2.570 1.00 96.12 390 PHE A CA 1
ATOM 2971 C C . PHE A 1 390 ? -14.156 -22.048 -1.395 1.00 96.12 390 PHE A C 1
ATOM 2973 O O . PHE A 1 390 ? -14.910 -22.996 -1.600 1.00 96.12 390 PHE A O 1
ATOM 2980 N N . GLN A 1 391 ? -13.832 -21.649 -0.164 1.00 95.44 391 GLN A N 1
ATOM 2981 C CA . GLN A 1 391 ? -14.307 -22.290 1.065 1.00 95.44 391 GLN A CA 1
ATOM 2982 C C . GLN A 1 391 ? -15.682 -21.785 1.538 1.00 95.44 391 GLN A C 1
ATOM 2984 O O . GLN A 1 391 ? -16.136 -22.201 2.602 1.00 95.44 391 GLN A O 1
ATOM 2989 N N . ASN A 1 392 ? -16.339 -20.895 0.784 1.00 95.69 392 ASN A N 1
ATOM 2990 C CA . ASN A 1 392 ? -17.590 -20.228 1.167 1.00 95.69 392 ASN A CA 1
ATOM 2991 C C . ASN A 1 392 ? -17.518 -19.514 2.535 1.00 95.69 392 ASN A C 1
ATOM 2993 O O . ASN A 1 392 ? -18.467 -19.551 3.318 1.00 95.69 392 ASN A O 1
ATOM 2997 N N . LYS A 1 393 ? -16.379 -18.884 2.841 1.00 96.06 393 LYS A N 1
ATOM 2998 C CA . LYS A 1 393 ? -16.161 -18.098 4.066 1.00 96.06 393 LYS A CA 1
ATOM 2999 C C . LYS A 1 393 ? -16.357 -16.599 3.820 1.00 96.06 393 LYS A C 1
ATOM 3001 O O . LYS A 1 393 ? -16.341 -16.148 2.678 1.00 96.06 393 LYS A O 1
ATOM 3006 N N . GLU A 1 394 ? -16.524 -15.840 4.907 1.00 95.50 394 GLU A N 1
ATOM 3007 C CA . GLU A 1 394 ? -16.545 -14.368 4.885 1.00 95.50 394 GLU A CA 1
ATOM 3008 C C . GLU A 1 394 ? -15.266 -13.840 4.217 1.00 95.50 394 GLU A C 1
ATOM 3010 O O . GLU A 1 394 ? -14.166 -14.221 4.612 1.00 95.50 394 GLU A O 1
ATOM 3015 N N . GLU A 1 395 ? -15.408 -12.990 3.200 1.00 95.88 395 GLU A N 1
ATOM 3016 C CA . GLU A 1 395 ? -14.284 -12.405 2.464 1.00 95.88 395 GLU A CA 1
ATOM 3017 C C . GLU A 1 395 ? -13.620 -11.264 3.255 1.00 95.88 395 GLU A C 1
ATOM 3019 O O . GLU A 1 395 ? -14.252 -10.554 4.040 1.00 95.88 395 GLU A O 1
ATOM 3024 N N . LEU A 1 396 ? -12.326 -11.052 3.017 1.00 97.12 396 LEU A N 1
ATOM 3025 C CA . LEU A 1 396 ? -11.568 -9.932 3.558 1.00 97.12 396 LEU A CA 1
ATOM 3026 C C . LEU A 1 396 ? -11.870 -8.655 2.765 1.00 97.12 396 LEU A C 1
ATOM 3028 O O . LEU A 1 396 ? -11.510 -8.523 1.592 1.00 97.12 396 LEU A O 1
ATOM 3032 N N . ILE A 1 397 ? -12.457 -7.674 3.449 1.00 92.56 397 ILE A N 1
ATOM 3033 C CA . ILE A 1 397 ? -12.669 -6.320 2.933 1.00 92.56 397 ILE A CA 1
ATOM 3034 C C . ILE A 1 397 ? -11.951 -5.334 3.853 1.00 92.56 397 ILE A C 1
ATOM 3036 O O . ILE A 1 397 ? -12.213 -5.298 5.054 1.00 92.56 397 ILE A O 1
ATOM 3040 N N . LEU A 1 398 ? -11.066 -4.517 3.279 1.00 94.00 398 LEU A N 1
ATOM 3041 C CA . LEU A 1 398 ? -10.399 -3.420 3.980 1.00 94.00 398 LEU A CA 1
ATOM 3042 C C . LEU A 1 398 ? -10.994 -2.089 3.541 1.00 94.00 398 LEU A C 1
ATOM 3044 O O . LEU A 1 398 ? -11.027 -1.777 2.351 1.00 94.00 398 LEU A O 1
ATOM 3048 N N . THR A 1 399 ? -11.432 -1.283 4.500 1.00 89.56 399 THR A N 1
ATOM 3049 C CA . THR A 1 399 ? -11.904 0.075 4.235 1.00 89.56 399 THR A CA 1
ATOM 3050 C C . THR A 1 399 ? -10.753 1.078 4.297 1.00 89.56 399 THR A C 1
ATOM 3052 O O . THR A 1 399 ? -9.676 0.800 4.833 1.00 89.56 399 THR A O 1
ATOM 3055 N N . ARG A 1 400 ? -10.994 2.298 3.806 1.00 89.00 400 ARG A N 1
ATOM 3056 C CA . ARG A 1 400 ? -10.030 3.412 3.877 1.00 89.00 400 ARG A CA 1
ATOM 3057 C C . ARG A 1 400 ? -9.580 3.748 5.303 1.00 89.00 400 ARG A C 1
ATOM 3059 O O . ARG A 1 400 ? -8.474 4.246 5.489 1.00 89.00 400 ARG A O 1
ATOM 3066 N N . SER A 1 401 ? -10.441 3.512 6.299 1.00 88.12 401 SER A N 1
ATOM 3067 C CA . SER A 1 401 ? -10.105 3.738 7.711 1.00 88.12 401 SER A CA 1
ATOM 3068 C C . SER A 1 401 ? -9.255 2.623 8.310 1.00 88.12 401 SER A C 1
ATOM 3070 O O . SER A 1 401 ? -8.640 2.831 9.352 1.00 88.12 401 SER A O 1
ATOM 3072 N N . ASP A 1 402 ? -9.224 1.451 7.672 1.00 91.62 402 ASP A N 1
ATOM 3073 C CA . ASP A 1 402 ? -8.500 0.299 8.196 1.00 91.62 402 ASP A CA 1
ATOM 3074 C C . ASP A 1 402 ? -7.043 0.307 7.723 1.00 91.62 402 ASP A C 1
ATOM 3076 O O . ASP A 1 402 ? -6.153 -0.002 8.516 1.00 91.62 402 ASP A O 1
ATOM 3080 N N . ALA A 1 403 ? -6.791 0.659 6.451 1.00 95.19 403 ALA A N 1
ATOM 3081 C CA . ALA A 1 403 ? -5.490 0.487 5.798 1.00 95.19 403 ALA A CA 1
ATOM 3082 C C . ALA A 1 403 ? -5.258 1.387 4.567 1.00 95.19 403 ALA A C 1
ATOM 3084 O O . ALA A 1 403 ? -6.202 1.746 3.860 1.00 95.19 403 ALA A O 1
ATOM 3085 N N . TYR A 1 404 ? -3.986 1.641 4.230 1.00 95.56 404 TYR A N 1
ATOM 3086 C CA . TYR A 1 404 ? -3.581 2.174 2.919 1.00 95.56 404 TYR A CA 1
ATOM 3087 C C . TYR A 1 404 ? -3.930 1.199 1.781 1.00 95.56 404 TYR A C 1
ATOM 3089 O O . TYR A 1 404 ? -4.284 1.654 0.695 1.00 95.56 404 TYR A O 1
ATOM 3097 N N . ILE A 1 405 ? -3.919 -0.120 2.027 1.00 97.56 405 ILE A N 1
ATOM 3098 C CA . ILE A 1 405 ? -4.459 -1.118 1.080 1.00 97.56 405 ILE A CA 1
ATOM 3099 C C . ILE A 1 405 ? -5.935 -0.816 0.758 1.00 97.56 405 ILE A C 1
ATOM 3101 O O . ILE A 1 405 ? -6.325 -0.824 -0.408 1.00 97.56 405 ILE A O 1
ATOM 3105 N N . GLY A 1 406 ? -6.747 -0.497 1.772 1.00 94.50 406 GLY A N 1
ATOM 3106 C CA . GLY A 1 406 ? -8.159 -0.142 1.593 1.00 94.50 406 GLY A CA 1
ATOM 3107 C C . GLY A 1 406 ? -8.350 1.172 0.831 1.00 94.50 406 GLY A C 1
ATOM 3108 O O . GLY A 1 406 ? -9.212 1.254 -0.038 1.00 94.50 406 GLY A O 1
ATOM 3109 N N . VAL A 1 407 ? -7.505 2.178 1.095 1.00 92.69 407 VAL A N 1
ATOM 3110 C CA . VAL A 1 407 ? -7.460 3.437 0.320 1.00 92.69 407 VAL A CA 1
ATOM 3111 C C . VAL A 1 407 ? -7.173 3.171 -1.158 1.00 92.69 407 VAL A C 1
ATOM 3113 O O . VAL A 1 407 ? -7.897 3.666 -2.017 1.00 92.69 407 VAL A O 1
ATOM 3116 N N . MET A 1 408 ? -6.150 2.364 -1.448 1.00 95.31 408 MET A N 1
ATOM 3117 C CA . MET A 1 408 ? -5.759 2.016 -2.813 1.00 95.31 408 MET A CA 1
ATOM 3118 C C . MET A 1 408 ? -6.896 1.338 -3.575 1.00 95.31 408 MET A C 1
ATOM 3120 O O . MET A 1 408 ? -7.230 1.747 -4.683 1.00 95.31 408 MET A O 1
ATOM 3124 N N . ILE A 1 409 ? -7.477 0.287 -2.990 1.00 95.19 409 ILE A N 1
ATOM 3125 C CA . ILE A 1 409 ? -8.525 -0.497 -3.647 1.00 95.19 409 ILE A CA 1
ATOM 3126 C C . ILE A 1 409 ? -9.767 0.369 -3.866 1.00 95.19 409 ILE A C 1
ATOM 3128 O O . ILE A 1 409 ? -10.308 0.356 -4.968 1.00 95.19 409 ILE A O 1
ATOM 3132 N N . ASP A 1 410 ? -10.184 1.155 -2.868 1.00 89.75 410 ASP A N 1
ATOM 3133 C CA . ASP A 1 410 ? -11.325 2.069 -2.994 1.00 89.75 410 ASP A CA 1
ATOM 3134 C C . ASP A 1 410 ? -11.106 3.115 -4.099 1.00 89.75 410 ASP A C 1
ATOM 3136 O O . ASP A 1 410 ? -11.996 3.297 -4.930 1.00 89.75 410 ASP A O 1
ATOM 3140 N N . ASP A 1 411 ? -9.927 3.748 -4.167 1.00 88.94 411 ASP A N 1
ATOM 3141 C CA . ASP A 1 411 ? -9.607 4.714 -5.227 1.00 88.94 411 ASP A CA 1
ATOM 3142 C C . ASP A 1 411 ? -9.707 4.062 -6.618 1.00 88.94 411 ASP A C 1
ATOM 3144 O O . ASP A 1 411 ? -10.350 4.611 -7.517 1.00 88.94 411 ASP A O 1
ATOM 3148 N N . LEU A 1 412 ? -9.110 2.876 -6.785 1.00 91.62 412 LEU A N 1
ATOM 3149 C CA . LEU A 1 412 ? -9.086 2.147 -8.054 1.00 91.62 412 LEU A CA 1
ATOM 3150 C C . LEU A 1 412 ? -10.497 1.767 -8.519 1.00 91.62 412 LEU A C 1
ATOM 3152 O O . LEU A 1 412 ? -10.879 2.080 -9.645 1.00 91.62 412 LEU A O 1
ATOM 3156 N N . ILE A 1 413 ? -11.299 1.126 -7.667 1.00 90.12 413 ILE A N 1
ATOM 3157 C CA . ILE A 1 413 ? -12.626 0.636 -8.077 1.00 90.12 413 ILE A CA 1
ATOM 3158 C C . ILE A 1 413 ? -13.670 1.755 -8.200 1.00 90.12 413 ILE A C 1
ATOM 3160 O O . ILE A 1 413 ? -14.681 1.567 -8.878 1.00 90.12 413 ILE A O 1
ATOM 3164 N N . THR A 1 414 ? -13.452 2.904 -7.547 1.00 83.75 414 THR A N 1
ATOM 3165 C CA . THR A 1 414 ? -14.389 4.041 -7.562 1.00 83.75 414 THR A CA 1
ATOM 3166 C C . THR A 1 414 ? -14.104 4.991 -8.720 1.00 83.75 414 THR A C 1
ATOM 3168 O O . THR A 1 414 ? -15.021 5.396 -9.440 1.00 83.75 414 THR A O 1
ATOM 3171 N N . PHE A 1 415 ? -12.837 5.360 -8.915 1.00 83.12 415 PHE A N 1
ATOM 3172 C CA . PHE A 1 415 ? -12.452 6.379 -9.895 1.00 83.12 415 PHE A CA 1
ATOM 3173 C C . PHE A 1 415 ? -11.890 5.794 -11.184 1.00 83.12 415 PHE A C 1
ATOM 3175 O O . PHE A 1 415 ? -11.813 6.504 -12.187 1.00 83.12 415 PHE A O 1
ATOM 3182 N N . GLY A 1 416 ? -11.537 4.510 -11.185 1.00 87.19 416 GLY A N 1
ATOM 3183 C CA . GLY A 1 416 ? -10.741 3.947 -12.258 1.00 87.19 416 GLY A CA 1
ATOM 3184 C C . GLY A 1 416 ? -9.327 4.505 -12.210 1.00 87.19 416 GLY A C 1
ATOM 3185 O O . GLY A 1 416 ? -8.844 5.007 -11.191 1.00 87.19 416 GLY A O 1
ATOM 3186 N N . THR A 1 417 ? -8.649 4.439 -13.346 1.00 82.69 417 THR A N 1
ATOM 3187 C CA . THR A 1 417 ? -7.320 5.017 -13.472 1.00 82.69 417 THR A CA 1
ATOM 3188 C C . THR A 1 417 ? -7.055 5.427 -14.915 1.00 82.69 417 THR A C 1
ATOM 3190 O O . THR A 1 417 ? -7.281 4.644 -15.836 1.00 82.69 417 THR A O 1
ATOM 3193 N N . SER A 1 418 ? -6.657 6.685 -15.116 1.00 73.69 418 SER A N 1
ATOM 3194 C CA . SER A 1 418 ? -6.321 7.260 -16.429 1.00 73.69 418 SER A CA 1
ATOM 3195 C C . SER A 1 418 ? -4.813 7.399 -16.654 1.00 73.69 418 SER A C 1
ATOM 3197 O O . SER A 1 418 ? -4.375 7.771 -17.735 1.00 73.69 418 SER A O 1
ATOM 3199 N N . GLU A 1 419 ? -4.017 7.108 -15.631 1.00 81.25 419 GLU A N 1
ATOM 3200 C CA . GLU A 1 419 ? -2.557 7.093 -15.617 1.00 81.25 419 GLU A CA 1
ATOM 3201 C C . GLU A 1 419 ? -2.115 6.066 -14.571 1.00 81.25 419 GLU A C 1
ATOM 3203 O O . GLU A 1 419 ? -2.874 5.826 -13.642 1.00 81.25 419 GLU A O 1
ATOM 3208 N N . PRO A 1 420 ? -0.894 5.516 -14.600 1.00 83.81 420 PRO A N 1
ATOM 3209 C CA . PRO A 1 420 ? -0.512 4.496 -13.628 1.00 83.81 420 PRO A CA 1
ATOM 3210 C C . PRO A 1 420 ? -0.648 4.984 -12.172 1.00 83.81 420 PRO A C 1
ATOM 3212 O O . PRO A 1 420 ? 0.091 5.876 -11.738 1.00 83.81 420 PRO A O 1
ATOM 3215 N N . TYR A 1 421 ? -1.565 4.384 -11.407 1.00 88.81 421 TYR A N 1
ATOM 3216 C CA . TYR A 1 421 ? -1.849 4.765 -10.022 1.00 88.81 421 TYR A CA 1
ATOM 3217 C C . TYR A 1 421 ? -0.640 4.487 -9.116 1.00 88.81 421 TYR A C 1
ATOM 3219 O O . TYR A 1 421 ? -0.008 3.426 -9.203 1.00 88.81 421 TYR A O 1
ATOM 3227 N N . ARG A 1 422 ? -0.324 5.434 -8.222 1.00 84.94 422 ARG A N 1
ATOM 3228 C CA . ARG A 1 422 ? 0.771 5.342 -7.242 1.00 84.94 422 ARG A CA 1
ATOM 3229 C C . ARG A 1 422 ? 0.305 5.827 -5.879 1.00 84.94 422 ARG A C 1
ATOM 3231 O O . ARG A 1 422 ? -0.272 6.903 -5.779 1.00 84.94 422 ARG A O 1
ATOM 3238 N N . MET A 1 423 ? 0.656 5.128 -4.800 1.00 85.56 423 MET A N 1
ATOM 3239 C CA . MET A 1 423 ? 0.111 5.481 -3.479 1.00 85.56 423 MET A CA 1
ATOM 3240 C C . MET A 1 423 ? 0.433 6.891 -2.995 1.00 85.56 423 MET A C 1
ATOM 3242 O O . MET A 1 423 ? -0.343 7.466 -2.240 1.00 85.56 423 MET A O 1
ATOM 3246 N N . PHE A 1 424 ? 1.566 7.474 -3.385 1.00 78.12 424 PHE A N 1
ATOM 3247 C CA . PHE A 1 424 ? 1.940 8.795 -2.873 1.00 78.12 424 PHE A CA 1
ATOM 3248 C C . PHE A 1 424 ? 1.038 9.926 -3.400 1.00 78.12 424 PHE A C 1
ATOM 3250 O O . PHE A 1 424 ? 1.075 11.023 -2.846 1.00 78.12 424 PHE A O 1
ATOM 3257 N N . THR A 1 425 ? 0.254 9.689 -4.461 1.00 67.38 425 THR A N 1
ATOM 3258 C CA . THR A 1 425 ? -0.745 10.653 -4.949 1.00 67.38 425 THR A CA 1
ATOM 3259 C C . THR A 1 425 ? -2.062 10.551 -4.186 1.00 67.38 425 THR A C 1
ATOM 3261 O O . THR A 1 425 ? -2.874 11.472 -4.254 1.00 67.38 425 THR A O 1
ATOM 3264 N N . SER A 1 426 ? -2.272 9.458 -3.444 1.00 69.50 426 SER A N 1
ATOM 3265 C CA . SER A 1 426 ? -3.444 9.283 -2.590 1.00 69.50 426 SER A CA 1
ATOM 3266 C C . SER A 1 426 ? -3.361 10.194 -1.363 1.00 69.50 426 SER A C 1
ATOM 3268 O O . SER A 1 426 ? -2.289 10.440 -0.801 1.00 69.50 426 SER A O 1
ATOM 3270 N N . ARG A 1 427 ? -4.512 10.713 -0.933 1.00 67.81 427 ARG A N 1
ATOM 3271 C CA . ARG A 1 427 ? -4.646 11.419 0.343 1.00 67.81 427 ARG A CA 1
ATOM 3272 C C . ARG A 1 427 ? -5.424 10.518 1.288 1.00 67.81 427 ARG A C 1
ATOM 3274 O O . ARG A 1 427 ? -6.631 10.389 1.140 1.00 67.81 427 ARG A O 1
ATOM 3281 N N . SER A 1 428 ? -4.737 9.920 2.259 1.00 72.50 428 SER A N 1
ATOM 3282 C CA . SER A 1 428 ? -5.420 9.287 3.387 1.00 72.50 428 SER A CA 1
ATOM 3283 C C . SER A 1 428 ? -5.860 10.365 4.377 1.00 72.50 428 SER A C 1
ATOM 3285 O O . SER A 1 428 ? -5.037 11.058 4.985 1.00 72.50 428 SER A O 1
ATOM 3287 N N . GLU A 1 429 ? -7.169 10.486 4.567 1.00 76.38 429 GLU A N 1
ATOM 3288 C CA . GLU A 1 429 ? -7.798 11.328 5.586 1.00 76.38 429 GLU A CA 1
ATOM 3289 C C . GLU A 1 429 ? -7.451 10.843 7.007 1.00 76.38 429 GLU A C 1
ATOM 3291 O O . GLU A 1 429 ? -7.485 11.611 7.973 1.00 76.38 429 GLU A O 1
ATOM 3296 N N . TYR A 1 430 ? -7.033 9.577 7.116 1.00 82.06 430 TYR A N 1
ATOM 3297 C CA . TYR A 1 430 ? -6.762 8.852 8.353 1.00 82.06 430 TYR A CA 1
ATOM 3298 C C . TYR A 1 430 ? -5.268 8.682 8.662 1.00 82.06 430 TYR A C 1
ATOM 3300 O O . TYR A 1 430 ? -4.886 7.833 9.459 1.00 82.06 430 TYR A O 1
ATOM 3308 N N . ARG A 1 431 ? -4.394 9.532 8.104 1.00 82.75 431 ARG A N 1
ATOM 3309 C CA . ARG A 1 431 ? -2.922 9.435 8.252 1.00 82.75 431 ARG A CA 1
ATOM 3310 C C . ARG A 1 431 ? -2.371 9.364 9.689 1.00 82.75 431 ARG A C 1
ATOM 3312 O O . ARG A 1 431 ? -1.223 8.983 9.875 1.00 82.75 431 ARG A O 1
ATOM 3319 N N . LEU A 1 432 ? -3.134 9.791 10.702 1.00 84.56 432 LEU A N 1
ATOM 3320 C CA . LEU A 1 432 ? -2.705 9.717 12.108 1.00 84.56 432 LEU A CA 1
ATOM 3321 C C . LEU A 1 432 ? -2.997 8.347 12.733 1.00 84.56 432 LEU A C 1
ATOM 3323 O O . LEU A 1 432 ? -2.289 7.942 13.650 1.00 84.56 432 LEU A O 1
ATOM 3327 N N . THR A 1 433 ? -4.016 7.643 12.245 1.00 85.69 433 THR A N 1
ATOM 3328 C CA . THR A 1 433 ? -4.422 6.311 12.718 1.00 85.69 433 THR A CA 1
ATOM 3329 C C . THR A 1 433 ? -3.877 5.204 11.825 1.00 85.69 433 THR A C 1
ATOM 3331 O O . THR A 1 433 ? -3.558 4.136 12.333 1.00 85.69 433 THR A O 1
ATOM 3334 N N . VAL A 1 434 ? -3.681 5.461 10.531 1.00 91.31 434 VAL A N 1
ATOM 3335 C CA . VAL A 1 434 ? -3.142 4.497 9.565 1.00 91.31 434 VAL A CA 1
ATOM 3336 C C . VAL A 1 434 ? -1.658 4.782 9.326 1.00 91.31 434 VAL A C 1
ATOM 3338 O O . VAL A 1 434 ? -1.293 5.526 8.414 1.00 91.31 434 VAL A O 1
ATOM 3341 N N . ARG A 1 435 ? -0.800 4.223 10.188 1.00 93.50 435 ARG A N 1
ATOM 3342 C CA . ARG A 1 435 ? 0.653 4.457 10.183 1.00 93.50 435 ARG A CA 1
ATOM 3343 C C . ARG A 1 435 ? 1.433 3.172 9.910 1.00 93.50 435 ARG A C 1
ATOM 3345 O O . ARG A 1 435 ? 0.894 2.069 10.005 1.00 93.50 435 ARG A O 1
ATOM 3352 N N . ALA A 1 436 ? 2.717 3.322 9.589 1.00 94.38 436 ALA A N 1
ATOM 3353 C CA . ALA A 1 436 ? 3.624 2.191 9.399 1.00 94.38 436 ALA A CA 1
ATOM 3354 C C . ALA A 1 436 ? 3.880 1.418 10.708 1.00 94.38 436 ALA A C 1
ATOM 3356 O O . ALA A 1 436 ? 3.975 0.196 10.681 1.00 94.38 436 ALA A O 1
ATOM 3357 N N . ASP A 1 437 ? 3.978 2.116 11.846 1.00 94.12 437 ASP A N 1
ATOM 3358 C CA . ASP A 1 437 ? 4.336 1.533 13.149 1.00 94.12 437 ASP A CA 1
ATOM 3359 C C . ASP A 1 437 ? 3.218 0.712 13.809 1.00 94.12 437 ASP A C 1
ATOM 3361 O O . ASP A 1 437 ? 3.501 -0.078 14.703 1.00 94.12 437 ASP A O 1
ATOM 3365 N N . ASN A 1 438 ? 1.965 0.889 13.377 1.00 95.38 438 ASN A N 1
ATOM 3366 C CA . ASN A 1 438 ? 0.792 0.265 13.996 1.00 95.38 438 ASN A CA 1
ATOM 3367 C C . ASN A 1 438 ? 0.002 -0.648 13.044 1.00 95.38 438 ASN A C 1
ATOM 3369 O O . ASN A 1 438 ? -1.153 -0.977 13.320 1.00 95.38 438 ASN A O 1
ATOM 3373 N N . ALA A 1 439 ? 0.583 -1.019 11.900 1.00 97.38 439 ALA A N 1
ATOM 3374 C CA . ALA A 1 439 ? -0.100 -1.825 10.890 1.00 97.38 439 ALA A CA 1
ATOM 3375 C C . ALA A 1 439 ? -0.553 -3.189 11.427 1.00 97.38 439 ALA A C 1
ATOM 3377 O O . ALA A 1 439 ? -1.669 -3.627 11.149 1.00 97.38 439 ALA A O 1
ATOM 3378 N N . ASP A 1 440 ? 0.278 -3.831 12.245 1.00 96.94 440 ASP A N 1
ATOM 3379 C CA . ASP A 1 440 ? -0.033 -5.101 12.891 1.00 96.94 440 ASP A CA 1
ATOM 3380 C C . ASP A 1 440 ? -1.162 -4.967 13.917 1.00 96.94 440 ASP A C 1
ATOM 3382 O O . ASP A 1 440 ? -2.078 -5.785 13.895 1.00 96.94 440 ASP A O 1
ATOM 3386 N N . ILE A 1 441 ? -1.160 -3.909 14.732 1.00 96.50 441 ILE A N 1
ATOM 3387 C CA . ILE A 1 441 ? -2.243 -3.592 15.678 1.00 96.50 441 ILE A CA 1
ATOM 3388 C C . ILE A 1 441 ? -3.586 -3.435 14.952 1.00 96.50 441 ILE A C 1
ATOM 3390 O O . ILE A 1 441 ? -4.621 -3.866 15.458 1.00 96.50 441 ILE A O 1
ATOM 3394 N N . ARG A 1 442 ? -3.576 -2.845 13.749 1.00 96.19 442 ARG A N 1
ATOM 3395 C CA . ARG A 1 442 ? -4.785 -2.629 12.941 1.00 96.19 442 ARG A CA 1
ATOM 3396 C C . ARG A 1 442 ? -5.286 -3.898 12.256 1.00 96.19 442 ARG A C 1
ATOM 3398 O O . ARG A 1 442 ? -6.485 -4.161 12.281 1.00 96.19 442 ARG A O 1
ATOM 3405 N N . LEU A 1 443 ? -4.398 -4.653 11.605 1.00 98.38 443 LEU A N 1
ATOM 3406 C CA . LEU A 1 443 ? -4.804 -5.673 10.626 1.00 98.38 443 LEU A CA 1
ATOM 3407 C C . LEU A 1 443 ? -4.610 -7.116 11.100 1.00 98.38 443 LEU A C 1
ATOM 3409 O O . LEU A 1 443 ? -5.352 -7.999 10.666 1.00 98.38 443 LEU A O 1
ATOM 3413 N N . THR A 1 444 ? -3.684 -7.374 12.024 1.00 98.44 444 THR A N 1
ATOM 3414 C CA . THR A 1 444 ? -3.449 -8.734 12.538 1.00 98.44 444 THR A CA 1
ATOM 3415 C C . THR A 1 444 ? -4.674 -9.317 13.255 1.00 98.44 444 THR A C 1
ATOM 3417 O O . THR A 1 444 ? -4.982 -10.485 13.010 1.00 98.44 444 THR A O 1
ATOM 3420 N N . PRO A 1 445 ? -5.450 -8.558 14.064 1.00 98.12 445 PRO A N 1
ATOM 3421 C CA . PRO A 1 445 ? -6.681 -9.080 14.664 1.00 98.12 445 PRO A CA 1
ATOM 3422 C C . PRO A 1 445 ? -7.690 -9.589 13.627 1.00 98.12 445 PRO A C 1
ATOM 3424 O O . PRO A 1 445 ? -8.322 -10.627 13.826 1.00 98.12 445 PRO A O 1
ATOM 3427 N N . LEU A 1 446 ? -7.809 -8.893 12.492 1.00 97.12 446 LEU A N 1
ATOM 3428 C CA . LEU A 1 446 ? -8.683 -9.300 11.395 1.00 97.12 446 LEU A CA 1
ATOM 3429 C C . LEU A 1 446 ? -8.162 -10.570 10.708 1.00 97.12 446 LEU A C 1
ATOM 3431 O O . LEU A 1 446 ? -8.940 -11.484 10.440 1.00 97.12 446 LEU A O 1
ATOM 3435 N N . ALA A 1 447 ? -6.847 -10.669 10.497 1.00 97.38 447 ALA A N 1
ATOM 3436 C CA . ALA A 1 447 ? -6.220 -11.874 9.959 1.00 97.38 447 ALA A CA 1
ATOM 3437 C C . ALA A 1 447 ? -6.407 -13.098 10.879 1.00 97.38 447 ALA A C 1
ATOM 3439 O O . ALA A 1 447 ? -6.665 -14.202 10.395 1.00 97.38 447 ALA A O 1
ATOM 3440 N N . ILE A 1 448 ? -6.350 -12.902 12.203 1.00 98.06 448 ILE A N 1
ATOM 3441 C CA . ILE A 1 448 ? -6.655 -13.940 13.200 1.00 98.06 448 ILE A CA 1
ATOM 3442 C C . ILE A 1 448 ? -8.129 -14.350 13.116 1.00 98.06 448 ILE A C 1
ATOM 3444 O O . ILE A 1 448 ? -8.410 -15.546 13.059 1.00 98.06 448 ILE A O 1
ATOM 3448 N N . LYS A 1 449 ? -9.062 -13.385 13.067 1.00 97.12 449 LYS A N 1
ATOM 3449 C CA . LYS A 1 449 ? -10.511 -13.651 12.960 1.00 97.12 449 LYS A CA 1
ATOM 3450 C C . LYS A 1 449 ? -10.836 -14.519 11.740 1.00 97.12 449 LYS A C 1
ATOM 3452 O O . LYS A 1 449 ? -11.630 -15.447 11.846 1.00 97.12 449 LYS A O 1
ATOM 3457 N N . LEU A 1 450 ? -10.218 -14.222 10.598 1.00 96.19 450 LEU A N 1
ATOM 3458 C CA . LEU A 1 450 ? -10.439 -14.942 9.339 1.00 96.19 450 LEU A CA 1
ATOM 3459 C C . LEU A 1 450 ? -9.587 -16.216 9.199 1.00 96.19 450 LEU A C 1
ATOM 3461 O O . LEU A 1 450 ? -9.720 -16.930 8.207 1.00 96.19 450 LEU A O 1
ATOM 3465 N N . ASN A 1 451 ? -8.730 -16.521 10.181 1.00 95.56 451 ASN A N 1
ATOM 3466 C CA . ASN A 1 451 ? -7.799 -17.651 10.160 1.00 95.56 451 ASN A CA 1
ATOM 3467 C C . ASN A 1 451 ? -6.886 -17.665 8.915 1.00 95.56 451 ASN A C 1
ATOM 3469 O O . ASN A 1 451 ? -6.667 -18.703 8.294 1.00 95.56 451 ASN A O 1
ATOM 3473 N N . ILE A 1 452 ? -6.361 -16.493 8.548 1.00 95.81 452 ILE A N 1
ATOM 3474 C CA . ILE A 1 452 ? -5.466 -16.278 7.395 1.00 95.81 452 ILE A CA 1
ATOM 3475 C C . ILE A 1 452 ? -4.054 -15.884 7.840 1.00 95.81 452 ILE A C 1
ATOM 3477 O O . ILE A 1 452 ? -3.378 -15.100 7.178 1.00 95.81 452 ILE A O 1
ATOM 3481 N N . ILE A 1 453 ? -3.615 -16.414 8.978 1.00 96.88 453 ILE A N 1
ATOM 3482 C CA . ILE A 1 453 ? -2.342 -16.100 9.629 1.00 96.88 453 ILE A CA 1
ATOM 3483 C C . ILE A 1 453 ? -1.693 -17.378 10.162 1.00 96.88 453 ILE A C 1
ATOM 3485 O O . ILE A 1 453 ? -2.379 -18.290 10.623 1.00 96.88 453 ILE A O 1
ATOM 3489 N N . SER A 1 454 ? -0.368 -17.447 10.109 1.00 95.81 454 SER A N 1
ATOM 3490 C CA . SER A 1 454 ? 0.424 -18.523 10.696 1.00 95.81 454 SER A CA 1
ATOM 3491 C C . SER A 1 454 ? 0.346 -18.532 12.227 1.00 95.81 454 SER A C 1
ATOM 3493 O O . SER A 1 454 ? 0.181 -17.499 12.881 1.00 95.81 454 SER A O 1
ATOM 3495 N N . ALA A 1 455 ? 0.508 -19.720 12.817 1.00 96.25 455 ALA A N 1
ATOM 3496 C CA . ALA A 1 455 ? 0.510 -19.885 14.270 1.00 96.25 455 ALA A CA 1
ATOM 3497 C C . ALA A 1 455 ? 1.633 -19.078 14.943 1.00 96.25 455 ALA A C 1
ATOM 3499 O O . ALA A 1 455 ? 1.400 -18.437 15.965 1.00 96.25 455 ALA A O 1
ATOM 3500 N N . GLU A 1 456 ? 2.823 -19.053 14.335 1.00 96.25 456 GLU A N 1
ATOM 3501 C CA . GLU A 1 456 ? 3.979 -18.311 14.845 1.00 96.25 456 GLU A CA 1
ATOM 3502 C C . GLU A 1 456 ? 3.707 -16.802 14.898 1.00 96.25 456 GLU A C 1
ATOM 3504 O O . GLU A 1 456 ? 3.895 -16.171 15.940 1.00 96.25 456 GLU A O 1
ATOM 3509 N N . ARG A 1 457 ? 3.200 -16.217 13.801 1.00 97.19 457 ARG A N 1
ATOM 3510 C CA . ARG A 1 457 ? 2.867 -14.788 13.762 1.00 97.19 457 ARG A CA 1
ATOM 3511 C C . ARG A 1 457 ? 1.750 -14.447 14.742 1.00 97.19 457 ARG A C 1
ATOM 3513 O O . ARG A 1 457 ? 1.837 -13.428 15.426 1.00 97.19 457 ARG A O 1
ATOM 3520 N N . LYS A 1 458 ? 0.720 -15.297 14.829 1.00 98.31 458 LYS A N 1
ATOM 3521 C CA . LYS A 1 458 ? -0.373 -15.129 15.793 1.00 98.31 458 LYS A CA 1
ATOM 3522 C C . LYS A 1 458 ? 0.165 -15.064 17.222 1.00 98.31 458 LYS A C 1
ATOM 3524 O O . LYS A 1 458 ? -0.184 -14.128 17.931 1.00 98.31 458 LYS A O 1
ATOM 3529 N N . GLN A 1 459 ? 1.020 -16.007 17.623 1.00 98.19 459 GLN A N 1
ATOM 3530 C CA . GLN A 1 459 ? 1.589 -16.015 18.972 1.00 98.19 459 GLN A CA 1
ATOM 3531 C C . GLN A 1 459 ? 2.423 -14.758 19.231 1.00 98.19 459 GLN A C 1
ATOM 3533 O O . GLN A 1 459 ? 2.180 -14.055 20.205 1.00 98.19 459 GLN A O 1
ATOM 3538 N N . LYS A 1 460 ? 3.318 -14.403 18.299 1.00 97.19 460 LYS A N 1
ATOM 3539 C CA . LYS A 1 460 ? 4.155 -13.202 18.419 1.00 97.19 460 LYS A CA 1
ATOM 3540 C C . LYS A 1 460 ? 3.338 -11.918 18.580 1.00 97.19 460 LYS A C 1
ATOM 3542 O O . LYS A 1 460 ? 3.731 -11.019 19.319 1.00 97.19 460 LYS A O 1
ATOM 3547 N N . PHE A 1 461 ? 2.214 -11.818 17.873 1.00 98.06 461 PHE A N 1
ATOM 3548 C CA . PHE A 1 461 ? 1.305 -10.685 17.995 1.00 98.06 461 PHE A CA 1
ATOM 3549 C C . PHE A 1 461 ? 0.608 -10.643 19.359 1.00 98.06 461 PHE A C 1
ATOM 3551 O O . PHE A 1 461 ? 0.544 -9.574 19.959 1.00 98.06 461 PHE A O 1
ATOM 3558 N N . LEU A 1 462 ? 0.108 -11.780 19.853 1.00 98.12 462 LEU A N 1
ATOM 3559 C CA . LEU A 1 462 ? -0.542 -11.854 21.165 1.00 98.12 462 LEU A CA 1
ATOM 3560 C C . LEU A 1 462 ? 0.428 -11.454 22.283 1.00 98.12 462 LEU A C 1
ATOM 3562 O O . LEU A 1 462 ? 0.103 -10.560 23.059 1.00 98.12 462 LEU A O 1
ATOM 3566 N N . ASP A 1 463 ? 1.652 -11.989 22.267 1.00 97.00 463 ASP A N 1
ATOM 3567 C CA . ASP A 1 463 ? 2.696 -11.630 23.235 1.00 97.00 463 ASP A CA 1
ATOM 3568 C C . ASP A 1 463 ? 2.990 -10.118 23.214 1.00 97.00 463 ASP A C 1
ATOM 3570 O O . ASP A 1 463 ? 3.118 -9.474 24.257 1.00 97.00 463 ASP A O 1
ATOM 3574 N N . LYS A 1 464 ? 3.064 -9.519 22.015 1.00 96.19 464 LYS A N 1
ATOM 3575 C CA . LYS A 1 464 ? 3.273 -8.073 21.844 1.00 96.19 464 LYS A CA 1
ATOM 3576 C C . LYS A 1 464 ? 2.108 -7.259 22.409 1.00 96.19 464 LYS A C 1
ATOM 3578 O O . LYS A 1 464 ? 2.345 -6.240 23.052 1.00 96.19 464 LYS A O 1
ATOM 3583 N N . ILE A 1 465 ? 0.862 -7.668 22.165 1.00 97.56 465 ILE A N 1
ATOM 3584 C CA . ILE A 1 465 ? -0.326 -6.972 22.680 1.00 97.56 465 ILE A CA 1
ATOM 3585 C C . ILE A 1 465 ? -0.384 -7.037 24.206 1.00 97.56 465 ILE A C 1
ATOM 3587 O O . ILE A 1 465 ? -0.643 -6.012 24.839 1.00 97.56 465 ILE A O 1
ATOM 3591 N N . ASP A 1 466 ? -0.082 -8.190 24.796 1.00 97.38 466 ASP A N 1
ATOM 3592 C CA . ASP A 1 466 ? -0.058 -8.358 26.250 1.00 97.38 466 ASP A CA 1
ATOM 3593 C C . ASP A 1 466 ? 1.012 -7.465 26.893 1.00 97.38 466 ASP A C 1
ATOM 3595 O O . ASP A 1 466 ? 0.740 -6.773 27.880 1.00 97.38 466 ASP A O 1
ATOM 3599 N N . GLN A 1 467 ? 2.196 -7.373 26.273 1.00 96.31 467 GLN A N 1
ATOM 3600 C CA . GLN A 1 467 ? 3.249 -6.442 26.690 1.00 96.31 467 GLN A CA 1
ATOM 3601 C C . GLN A 1 467 ? 2.810 -4.980 26.565 1.00 96.31 467 GLN A C 1
ATOM 3603 O O . GLN A 1 467 ? 2.984 -4.209 27.506 1.00 96.31 467 GLN A O 1
ATOM 3608 N N . ILE A 1 468 ? 2.204 -4.586 25.438 1.00 97.00 468 ILE A N 1
ATOM 3609 C CA . ILE A 1 468 ? 1.693 -3.221 25.235 1.00 97.00 468 ILE A CA 1
ATOM 3610 C C . ILE A 1 468 ? 0.683 -2.853 26.323 1.00 97.00 468 ILE A C 1
ATOM 3612 O O . ILE A 1 468 ? 0.770 -1.759 26.882 1.00 97.00 468 ILE A O 1
ATOM 3616 N N . ASN A 1 469 ? -0.267 -3.742 26.619 1.00 97.12 469 ASN A N 1
ATOM 3617 C CA . ASN A 1 469 ? -1.309 -3.491 27.611 1.00 97.12 469 ASN A CA 1
ATOM 3618 C C . ASN A 1 469 ? -0.714 -3.369 29.017 1.00 97.12 469 ASN A C 1
ATOM 3620 O O . ASN A 1 469 ? -0.939 -2.355 29.677 1.00 97.12 469 ASN A O 1
ATOM 3624 N N . THR A 1 470 ? 0.125 -4.327 29.418 1.00 96.38 470 THR A N 1
ATOM 3625 C CA . THR A 1 470 ? 0.789 -4.328 30.733 1.00 96.38 470 THR A CA 1
ATOM 3626 C C . THR A 1 470 ? 1.650 -3.079 30.929 1.00 96.38 470 THR A C 1
ATOM 3628 O O . THR A 1 470 ? 1.507 -2.361 31.917 1.00 96.38 470 THR A O 1
ATOM 3631 N N . THR A 1 471 ? 2.498 -2.745 29.951 1.00 96.62 471 THR A N 1
ATOM 3632 C CA . THR A 1 471 ? 3.340 -1.541 30.012 1.00 96.62 471 THR A CA 1
ATOM 3633 C C . THR A 1 471 ? 2.506 -0.263 30.033 1.00 96.62 471 THR A C 1
ATOM 3635 O O . THR A 1 471 ? 2.870 0.710 30.691 1.00 96.62 471 THR A O 1
ATOM 3638 N N . LYS A 1 472 ? 1.380 -0.218 29.315 1.00 96.31 472 LYS A N 1
ATOM 3639 C CA . LYS A 1 472 ? 0.503 0.954 29.335 1.00 96.31 472 LYS A CA 1
ATOM 3640 C C . LYS A 1 472 ? -0.126 1.158 30.712 1.00 96.31 472 LYS A C 1
ATOM 3642 O O . LYS A 1 472 ? -0.191 2.298 31.164 1.00 96.31 472 LYS A O 1
ATOM 3647 N N . GLU A 1 473 ? -0.574 0.090 31.364 1.00 96.31 473 GLU A N 1
ATOM 3648 C CA . GLU A 1 473 ? -1.098 0.143 32.733 1.00 96.31 473 GLU A CA 1
ATOM 3649 C C . GLU A 1 473 ? -0.032 0.638 33.719 1.00 96.31 473 GLU A C 1
ATOM 3651 O O . GLU A 1 473 ? -0.303 1.526 34.531 1.00 96.31 473 GLU A O 1
ATOM 3656 N N . GLU A 1 474 ? 1.204 0.157 33.582 1.00 95.50 474 GLU A N 1
ATOM 3657 C CA . GLU A 1 474 ? 2.350 0.623 34.366 1.00 95.50 474 GLU A CA 1
ATOM 3658 C C . GLU A 1 474 ? 2.638 2.119 34.143 1.00 95.50 474 GLU A C 1
ATOM 3660 O O . GLU A 1 474 ? 2.721 2.891 35.096 1.00 95.50 474 GLU A O 1
ATOM 3665 N N . LEU A 1 475 ? 2.686 2.580 32.889 1.00 95.69 475 LEU A N 1
ATOM 3666 C CA . LEU A 1 475 ? 2.904 3.997 32.574 1.00 95.69 475 LEU A CA 1
ATOM 3667 C C . LEU A 1 475 ? 1.791 4.918 33.104 1.00 95.69 475 LEU A C 1
ATOM 3669 O O . LEU A 1 475 ? 2.046 6.092 33.381 1.00 95.69 475 LEU A O 1
ATOM 3673 N N . VAL A 1 476 ? 0.553 4.428 33.194 1.00 95.69 476 VAL A N 1
ATOM 3674 C CA . VAL A 1 476 ? -0.583 5.194 33.729 1.00 95.69 476 VAL A CA 1
ATOM 3675 C C . VAL A 1 476 ? -0.563 5.225 35.260 1.00 95.69 476 VAL A C 1
ATOM 3677 O O . VAL A 1 476 ? -0.957 6.236 35.844 1.00 95.69 476 VAL A O 1
ATOM 3680 N N . SER A 1 477 ? -0.094 4.162 35.920 1.00 95.69 477 SER A N 1
ATOM 3681 C CA . SER A 1 477 ? -0.013 4.110 37.385 1.00 95.69 477 SER A CA 1
ATOM 3682 C C . SER A 1 477 ? 1.121 4.983 37.937 1.00 95.69 477 SER A C 1
ATOM 3684 O O . SER A 1 477 ? 0.946 5.667 38.951 1.00 95.69 477 SER A O 1
ATOM 3686 N N . LEU A 1 478 ? 2.252 5.047 37.231 1.00 95.00 478 LEU A N 1
ATOM 3687 C CA . LEU A 1 478 ? 3.393 5.892 37.575 1.00 95.00 478 LEU A CA 1
ATOM 3688 C C . LEU A 1 478 ? 3.070 7.368 37.342 1.00 95.00 478 LEU A C 1
ATOM 3690 O O . LEU A 1 478 ? 2.744 7.780 36.231 1.00 95.00 478 LEU A O 1
ATOM 3694 N N . ASN A 1 479 ? 3.172 8.193 38.386 1.00 94.44 479 ASN A N 1
ATOM 3695 C CA . ASN A 1 479 ? 2.858 9.616 38.295 1.00 94.44 479 ASN A CA 1
ATOM 3696 C C . ASN A 1 479 ? 3.714 10.478 39.233 1.00 94.44 479 ASN A C 1
ATOM 3698 O O . ASN A 1 479 ? 4.105 10.057 40.321 1.00 94.44 479 ASN A O 1
ATOM 3702 N N . ILE A 1 480 ? 3.983 11.712 38.811 1.00 93.00 480 ILE A N 1
ATOM 3703 C CA . ILE A 1 480 ? 4.900 12.649 39.473 1.00 93.00 480 ILE A CA 1
ATOM 3704 C C . ILE A 1 480 ? 4.310 14.069 39.454 1.00 93.00 480 ILE A C 1
ATOM 3706 O O . ILE A 1 480 ? 3.576 14.430 38.529 1.00 93.00 480 ILE A O 1
ATOM 3710 N N . SER A 1 481 ? 4.579 14.887 40.480 1.00 91.56 481 SER A N 1
ATOM 3711 C CA . SER A 1 481 ? 4.109 16.282 40.504 1.00 91.56 481 SER A CA 1
ATOM 3712 C C . SER A 1 481 ? 4.982 17.197 39.639 1.00 91.56 481 SER A C 1
ATOM 3714 O O . SER A 1 481 ? 6.195 16.998 39.542 1.00 91.56 481 SER A O 1
ATOM 3716 N N . ALA A 1 482 ? 4.401 18.269 39.086 1.00 88.56 482 ALA A N 1
ATOM 3717 C CA . ALA A 1 482 ? 5.157 19.288 38.345 1.00 88.56 482 ALA A CA 1
ATOM 3718 C C . ALA A 1 482 ? 6.354 19.851 39.144 1.00 88.56 482 ALA A C 1
ATOM 3720 O O . ALA A 1 482 ? 7.434 20.063 38.595 1.00 88.56 482 ALA A O 1
ATOM 3721 N N . SER A 1 483 ? 6.206 20.015 40.463 1.00 86.38 483 SER A N 1
ATOM 3722 C CA . SER A 1 483 ? 7.286 20.468 41.350 1.00 86.38 483 SER A CA 1
ATOM 3723 C C . SER A 1 483 ? 8.449 19.473 41.459 1.00 86.38 483 SER A C 1
ATOM 3725 O O . SER A 1 483 ? 9.605 19.886 41.519 1.00 86.38 483 SER A O 1
ATOM 3727 N N . GLN A 1 484 ? 8.174 18.166 41.460 1.00 87.69 484 GLN A N 1
ATOM 3728 C CA . GLN A 1 484 ? 9.202 17.122 41.482 1.00 87.69 484 GLN A CA 1
ATOM 3729 C C . GLN A 1 484 ? 9.934 17.015 40.138 1.00 87.69 484 GLN A C 1
ATOM 3731 O O . GLN A 1 484 ? 11.146 16.812 40.127 1.00 87.69 484 GLN A O 1
ATOM 3736 N N . ILE A 1 485 ? 9.226 17.206 39.019 1.00 87.50 485 ILE A N 1
ATOM 3737 C CA . ILE A 1 485 ? 9.824 17.244 37.675 1.00 87.50 485 ILE A CA 1
ATOM 3738 C C . ILE A 1 485 ? 10.840 18.392 37.572 1.00 87.50 485 ILE A C 1
ATOM 3740 O O . ILE A 1 485 ? 11.979 18.171 37.161 1.00 87.50 485 ILE A O 1
ATOM 3744 N N . VAL A 1 486 ? 10.463 19.599 38.012 1.00 86.06 486 VAL A N 1
ATOM 3745 C CA . VAL A 1 486 ? 11.359 20.770 37.981 1.00 86.06 486 VAL A CA 1
ATOM 3746 C C . VAL A 1 486 ? 12.571 20.574 38.896 1.00 86.06 486 VAL A C 1
ATOM 3748 O O . VAL A 1 486 ? 13.684 20.912 38.504 1.00 86.06 486 VAL A O 1
ATOM 3751 N N . LYS A 1 487 ? 12.402 19.948 40.072 1.00 86.12 487 LYS A N 1
ATOM 3752 C CA . LYS A 1 487 ? 13.534 19.574 40.947 1.00 86.12 487 LYS A CA 1
ATOM 3753 C C . LYS A 1 487 ? 14.526 18.618 40.277 1.00 86.12 487 LYS A C 1
ATOM 3755 O O . LYS A 1 487 ? 15.703 18.647 40.616 1.00 86.12 487 LYS A O 1
ATOM 3760 N N . LYS A 1 488 ? 14.067 17.792 39.334 1.00 83.12 488 LYS A N 1
ATOM 3761 C CA . LYS A 1 488 ? 14.910 16.908 38.515 1.00 83.12 488 LYS A CA 1
ATOM 3762 C C . LYS A 1 488 ? 15.466 17.598 37.253 1.00 83.12 488 LYS A C 1
ATOM 3764 O O . LYS A 1 488 ? 16.029 16.924 36.399 1.00 83.12 488 LYS A O 1
ATOM 3769 N N . GLY A 1 489 ? 15.329 18.923 37.130 1.00 80.50 489 GLY A N 1
ATOM 3770 C CA . GLY A 1 489 ? 15.943 19.723 36.064 1.00 80.50 489 GLY A CA 1
ATOM 3771 C C . GLY A 1 489 ? 15.181 19.746 34.736 1.00 80.50 489 GLY A C 1
ATOM 3772 O O . GLY A 1 489 ? 15.744 20.163 33.728 1.00 80.50 489 GLY A O 1
ATOM 3773 N N . VAL A 1 490 ? 13.916 19.309 34.706 1.00 83.25 490 VAL A N 1
ATOM 3774 C CA . VAL A 1 490 ? 13.100 19.274 33.481 1.00 83.25 490 VAL A CA 1
ATOM 3775 C C . VAL A 1 490 ? 12.039 20.375 33.515 1.00 83.25 490 VAL A C 1
ATOM 3777 O O . VAL A 1 490 ? 11.264 20.488 34.465 1.00 83.25 490 VAL A O 1
ATOM 3780 N N . ASN A 1 491 ? 11.980 21.189 32.460 1.00 83.19 491 ASN A N 1
ATOM 3781 C CA . ASN A 1 491 ? 11.037 22.304 32.367 1.00 83.19 491 ASN A CA 1
ATOM 3782 C C . ASN A 1 491 ? 9.612 21.822 32.050 1.00 83.19 491 ASN A C 1
ATOM 3784 O O . ASN A 1 491 ? 9.364 21.210 31.009 1.00 83.19 491 ASN A O 1
ATOM 3788 N N . ILE A 1 492 ? 8.657 22.169 32.915 1.00 84.88 492 ILE A N 1
ATOM 3789 C CA . ILE A 1 492 ? 7.219 21.948 32.722 1.00 84.88 492 ILE A CA 1
ATOM 3790 C C . ILE A 1 492 ? 6.421 23.090 33.367 1.00 84.88 492 ILE A C 1
ATOM 3792 O O . ILE A 1 492 ? 6.892 23.726 34.309 1.00 84.88 492 ILE A O 1
ATOM 3796 N N . SER A 1 493 ? 5.212 23.359 32.863 1.00 80.81 493 SER A N 1
ATOM 3797 C CA . SER A 1 493 ? 4.299 24.322 33.488 1.00 80.81 493 SER A CA 1
ATOM 3798 C C . SER A 1 493 ? 3.969 23.890 34.922 1.00 80.81 493 SER A C 1
ATOM 3800 O O . SER A 1 493 ? 3.567 22.750 35.153 1.00 80.81 493 SER A O 1
ATOM 3802 N N . GLN A 1 494 ? 4.157 24.790 35.889 1.00 76.75 494 GLN A N 1
ATOM 3803 C CA . GLN A 1 494 ? 3.852 24.550 37.301 1.00 76.75 494 GLN A CA 1
ATOM 3804 C C . GLN A 1 494 ? 2.377 24.859 37.596 1.00 76.75 494 GLN A C 1
ATOM 3806 O O . GLN A 1 494 ? 2.055 25.760 38.361 1.00 76.75 494 GLN A O 1
ATOM 3811 N N . ASP A 1 495 ? 1.471 24.101 36.980 1.00 79.50 495 ASP A N 1
ATOM 3812 C CA . ASP A 1 495 ? 0.015 24.211 37.179 1.00 79.50 495 ASP A CA 1
ATOM 3813 C C . ASP A 1 495 ? -0.495 23.434 38.413 1.00 79.50 495 ASP A C 1
ATOM 3815 O O . ASP A 1 495 ? -1.698 23.337 38.646 1.00 79.50 495 ASP A O 1
ATOM 3819 N N . GLY A 1 496 ? 0.415 22.846 39.198 1.00 75.81 496 GLY A N 1
ATOM 3820 C CA . GLY A 1 496 ? 0.093 22.002 40.351 1.00 75.81 496 GLY A CA 1
ATOM 3821 C C . GLY A 1 496 ? -0.439 20.610 39.989 1.00 75.81 496 GLY A C 1
ATOM 3822 O O . GLY A 1 496 ? -0.692 19.808 40.889 1.00 75.81 496 GLY A O 1
ATOM 3823 N N . SER A 1 497 ? -0.577 20.282 38.700 1.00 85.25 497 SER A N 1
ATOM 3824 C CA . SER A 1 497 ? -1.069 18.976 38.269 1.00 85.25 497 SER A CA 1
ATOM 3825 C C . SER A 1 497 ? -0.023 17.872 38.464 1.00 85.25 497 SER A C 1
ATOM 3827 O O . SER A 1 497 ? 1.196 18.090 38.426 1.00 85.25 497 SER A O 1
ATOM 3829 N N . ARG A 1 498 ? -0.511 16.648 38.691 1.00 91.81 498 ARG A N 1
ATOM 3830 C CA . ARG A 1 498 ? 0.292 15.425 38.585 1.00 91.81 498 ARG A CA 1
ATOM 3831 C C . ARG A 1 498 ? 0.201 14.924 37.151 1.00 91.81 498 ARG A C 1
ATOM 3833 O O . ARG A 1 498 ? -0.877 14.970 36.562 1.00 91.81 498 ARG A O 1
ATOM 3840 N N . LYS A 1 499 ? 1.321 14.459 36.604 1.00 91.44 499 LYS A N 1
ATOM 3841 C CA . LYS A 1 499 ? 1.388 13.862 35.267 1.00 91.44 499 LYS A CA 1
ATOM 3842 C C . LYS A 1 499 ? 1.798 12.405 35.380 1.00 91.44 499 LYS A C 1
ATOM 3844 O O . LYS A 1 499 ? 2.700 12.076 36.154 1.00 91.44 499 LYS A O 1
ATOM 3849 N N . THR A 1 500 ? 1.132 11.552 34.618 1.00 94.88 500 THR A N 1
ATOM 3850 C CA . THR A 1 500 ? 1.496 10.136 34.491 1.00 94.88 500 THR A CA 1
ATOM 3851 C C . THR A 1 500 ? 2.714 9.970 33.584 1.00 94.88 500 THR A C 1
ATOM 3853 O O . THR A 1 500 ? 2.964 10.812 32.716 1.00 94.88 500 THR A O 1
ATOM 3856 N N . ALA A 1 501 ? 3.461 8.875 33.725 1.00 94.75 501 ALA A N 1
ATOM 3857 C CA . ALA A 1 501 ? 4.544 8.550 32.799 1.00 94.75 501 ALA A CA 1
ATOM 3858 C C . ALA A 1 501 ? 4.017 8.413 31.357 1.00 94.75 501 ALA A C 1
ATOM 3860 O O . ALA A 1 501 ? 4.685 8.846 30.417 1.00 94.75 501 ALA A O 1
ATOM 3861 N N . TYR A 1 502 ? 2.786 7.912 31.183 1.00 95.12 502 TYR A N 1
ATOM 3862 C CA . TYR A 1 502 ? 2.116 7.836 29.881 1.00 95.12 502 TYR A CA 1
ATOM 3863 C C . TYR A 1 502 ? 1.878 9.212 29.250 1.00 95.12 502 TYR A C 1
ATOM 3865 O O . TYR A 1 502 ? 2.058 9.374 28.048 1.00 95.12 502 TYR A O 1
ATOM 3873 N N . GLU A 1 503 ? 1.487 10.226 30.020 1.00 92.56 503 GLU A N 1
ATOM 3874 C CA . GLU A 1 503 ? 1.336 11.585 29.487 1.00 92.56 503 GLU A CA 1
ATOM 3875 C C . GLU A 1 503 ? 2.691 12.201 29.144 1.00 92.56 503 GLU A C 1
ATOM 3877 O O . GLU A 1 503 ? 2.840 12.800 28.080 1.00 92.56 503 GLU A O 1
ATOM 3882 N N . LEU A 1 504 ? 3.682 12.032 30.023 1.00 93.00 504 LEU A N 1
ATOM 3883 C CA . LEU A 1 504 ? 5.003 12.634 29.862 1.00 93.00 504 LEU A CA 1
ATOM 3884 C C . LEU A 1 504 ? 5.752 12.071 28.653 1.00 93.00 504 LEU A C 1
ATOM 3886 O O . LEU A 1 504 ? 6.295 12.848 27.874 1.00 93.00 504 LEU A O 1
ATOM 3890 N N . ILE A 1 505 ? 5.720 10.757 28.424 1.00 93.62 505 ILE A N 1
ATOM 3891 C CA . ILE A 1 505 ? 6.483 10.111 27.343 1.00 93.62 505 ILE A CA 1
ATOM 3892 C C . ILE A 1 505 ? 6.104 10.615 25.936 1.00 93.62 505 ILE A C 1
ATOM 3894 O O . ILE A 1 505 ? 6.929 10.587 25.023 1.00 93.62 505 ILE A O 1
ATOM 3898 N N . GLY A 1 506 ? 4.875 11.115 25.755 1.00 90.38 506 GLY A N 1
ATOM 3899 C CA . GLY A 1 506 ? 4.394 11.697 24.498 1.00 90.38 506 GLY A CA 1
ATOM 3900 C C . GLY A 1 506 ? 4.712 13.187 24.312 1.00 90.38 506 GLY A C 1
ATOM 3901 O O . GLY A 1 506 ? 4.493 13.724 23.220 1.00 90.38 506 GLY A O 1
ATOM 3902 N N . LEU A 1 507 ? 5.211 13.876 25.347 1.00 88.44 507 LEU A N 1
ATOM 3903 C CA . LEU A 1 507 ? 5.510 15.308 25.290 1.00 88.44 507 LEU A CA 1
ATOM 3904 C C . LEU A 1 507 ? 6.842 15.586 24.571 1.00 88.44 507 LEU A C 1
ATOM 3906 O O . LEU A 1 507 ? 7.823 14.879 24.808 1.00 88.44 507 LEU A O 1
ATOM 3910 N N . PRO A 1 508 ? 6.932 16.664 23.762 1.00 82.38 508 PRO A N 1
ATOM 3911 C CA . PRO A 1 508 ? 8.146 16.998 23.008 1.00 82.38 508 PRO A CA 1
ATOM 3912 C C . PRO A 1 508 ? 9.420 17.148 23.852 1.00 82.38 508 PRO A C 1
ATOM 3914 O O . PRO A 1 508 ? 10.492 16.790 23.380 1.00 82.38 508 PRO A O 1
ATOM 3917 N N . ASN A 1 509 ? 9.304 17.650 25.087 1.00 84.50 509 ASN A N 1
ATOM 3918 C CA . ASN A 1 509 ? 10.447 17.925 25.971 1.00 84.50 509 ASN A CA 1
ATOM 3919 C C . ASN A 1 509 ? 10.840 16.734 26.865 1.00 84.50 509 ASN A C 1
ATOM 3921 O O . ASN A 1 509 ? 11.715 16.882 27.713 1.00 84.50 509 ASN A O 1
ATOM 3925 N N . PHE A 1 510 ? 10.167 15.589 26.726 1.00 88.81 510 PHE A N 1
ATOM 3926 C CA . PHE A 1 510 ? 10.376 14.416 27.574 1.00 88.81 510 PHE A CA 1
ATOM 3927 C C . PHE A 1 510 ? 10.854 13.228 26.731 1.00 88.81 510 PHE A C 1
ATOM 3929 O O . PHE A 1 510 ? 12.027 12.868 26.774 1.00 88.81 510 PHE A O 1
ATOM 3936 N N . GLY A 1 511 ? 9.973 12.619 25.933 1.00 89.06 511 GLY A N 1
ATOM 3937 C CA . GLY A 1 511 ? 10.312 11.389 25.212 1.00 89.06 511 GLY A CA 1
ATOM 3938 C C . GLY A 1 511 ? 10.704 10.234 26.147 1.00 89.06 511 GLY A C 1
ATOM 3939 O O . GLY A 1 511 ? 10.444 10.266 27.351 1.00 89.06 511 GLY A O 1
ATOM 3940 N N . ILE A 1 512 ? 11.319 9.186 25.594 1.00 91.75 512 ILE A N 1
ATOM 3941 C CA . ILE A 1 512 ? 11.625 7.950 26.337 1.00 91.75 512 ILE A CA 1
ATOM 3942 C C . ILE A 1 512 ? 12.704 8.175 27.394 1.00 91.75 512 ILE A C 1
ATOM 3944 O O . ILE A 1 512 ? 12.485 7.832 28.553 1.00 91.75 512 ILE A O 1
ATOM 3948 N N . ASP A 1 513 ? 13.840 8.758 27.013 1.00 91.06 513 ASP A N 1
ATOM 3949 C CA . ASP A 1 513 ? 15.021 8.823 27.882 1.00 91.06 513 ASP A CA 1
ATOM 3950 C C . ASP A 1 513 ? 14.765 9.668 29.134 1.00 91.06 513 ASP A C 1
ATOM 3952 O O . ASP A 1 513 ? 15.057 9.246 30.252 1.00 91.06 513 ASP A O 1
ATOM 3956 N N . VAL A 1 514 ? 14.124 10.833 28.978 1.00 90.75 514 VAL A N 1
ATOM 3957 C CA . VAL A 1 514 ? 13.750 11.670 30.127 1.00 90.75 514 VAL A CA 1
ATOM 3958 C C . VAL A 1 514 ? 12.717 10.956 30.994 1.00 90.75 514 VAL A C 1
ATOM 3960 O O . VAL A 1 514 ? 12.825 10.993 32.216 1.00 90.75 514 VAL A O 1
ATOM 3963 N N . THR A 1 515 ? 11.744 10.260 30.398 1.00 92.12 515 THR A N 1
ATOM 3964 C CA . THR A 1 515 ? 10.732 9.525 31.175 1.00 92.12 515 THR A CA 1
ATOM 3965 C C . THR A 1 515 ? 11.361 8.381 31.979 1.00 92.12 515 THR A C 1
ATOM 3967 O O . THR A 1 515 ? 11.034 8.237 33.154 1.00 92.12 515 THR A O 1
ATOM 3970 N N . LYS A 1 516 ? 12.327 7.642 31.414 1.00 92.69 516 LYS A N 1
ATOM 3971 C CA . LYS A 1 516 ? 13.112 6.620 32.136 1.00 92.69 516 LYS A CA 1
ATOM 3972 C C . LYS A 1 516 ? 13.934 7.207 33.291 1.00 92.69 516 LYS A C 1
ATOM 3974 O O . LYS A 1 516 ? 14.016 6.610 34.359 1.00 92.69 516 LYS A O 1
ATOM 3979 N N . ASN A 1 517 ? 14.490 8.408 33.128 1.00 90.94 517 ASN A N 1
ATOM 3980 C CA . ASN A 1 517 ? 15.204 9.098 34.213 1.00 90.94 517 ASN A CA 1
ATOM 3981 C C . ASN A 1 517 ? 14.266 9.563 35.344 1.00 90.94 517 ASN A C 1
ATOM 3983 O O . ASN A 1 517 ? 14.666 9.685 36.508 1.00 90.94 517 ASN A O 1
ATOM 3987 N N . LEU A 1 518 ? 13.005 9.854 35.019 1.00 90.56 518 LEU A N 1
ATOM 3988 C CA . LEU A 1 518 ? 11.997 10.211 36.014 1.00 90.56 518 LEU A CA 1
ATOM 3989 C C . LEU A 1 518 ? 11.477 8.979 36.764 1.00 90.56 518 LEU A C 1
ATOM 3991 O O . LEU A 1 518 ? 11.307 9.088 37.983 1.00 90.56 518 LEU A O 1
ATOM 3995 N N . PHE A 1 519 ? 11.307 7.857 36.056 1.00 91.50 519 PHE A N 1
ATOM 3996 C CA . PHE A 1 519 ? 10.772 6.580 36.536 1.00 91.50 519 PHE A CA 1
ATOM 3997 C C . PHE A 1 519 ? 11.704 5.425 36.141 1.00 91.50 519 PHE A C 1
ATOM 3999 O O . PHE A 1 519 ? 11.652 4.907 35.021 1.00 91.50 519 PHE A O 1
ATOM 4006 N N . VAL A 1 520 ? 12.580 5.033 37.067 1.00 89.12 520 VAL A N 1
ATOM 4007 C CA . VAL A 1 520 ? 13.623 4.018 36.837 1.00 89.12 520 VAL A CA 1
ATOM 4008 C C . VAL A 1 520 ? 13.054 2.618 36.595 1.00 89.12 520 VAL A C 1
ATOM 4010 O O . VAL A 1 520 ? 13.729 1.781 35.997 1.00 89.12 520 VAL A O 1
ATOM 4013 N N . GLU A 1 521 ? 11.810 2.383 37.010 1.00 90.19 521 GLU A N 1
ATOM 4014 C CA . GLU A 1 521 ? 11.030 1.165 36.780 1.00 90.19 521 GLU A CA 1
ATOM 4015 C C . GLU A 1 521 ? 10.946 0.830 35.280 1.00 90.19 521 GLU A C 1
ATOM 4017 O O . GLU A 1 521 ? 11.030 -0.329 34.876 1.00 90.19 521 GLU A O 1
ATOM 4022 N N . LEU A 1 522 ? 10.924 1.861 34.429 1.00 90.62 522 LEU A N 1
ATOM 4023 C CA . LEU A 1 522 ? 10.797 1.728 32.978 1.00 90.62 522 LEU A CA 1
ATOM 4024 C C . LEU A 1 522 ? 12.078 1.241 32.279 1.00 90.62 522 LEU A C 1
ATOM 4026 O O . LEU A 1 522 ? 12.062 0.987 31.071 1.00 90.62 522 LEU A O 1
ATOM 4030 N N . ASN A 1 523 ? 13.204 1.120 32.990 1.00 89.81 523 ASN A N 1
ATOM 4031 C CA . ASN A 1 523 ? 14.483 0.732 32.388 1.00 89.81 523 ASN A CA 1
ATOM 4032 C C . ASN A 1 523 ? 14.486 -0.701 31.842 1.00 89.81 523 ASN A C 1
ATOM 4034 O O . ASN A 1 523 ? 15.166 -0.955 30.848 1.00 89.81 523 ASN A O 1
ATOM 4038 N N . ASN A 1 524 ? 13.687 -1.595 32.430 1.00 90.00 524 ASN A N 1
ATOM 4039 C CA . ASN A 1 524 ? 13.608 -3.007 32.040 1.00 90.00 524 ASN A CA 1
ATOM 4040 C C . ASN A 1 524 ? 12.619 -3.279 30.894 1.00 90.00 524 ASN A C 1
ATOM 4042 O O . ASN A 1 524 ? 12.511 -4.411 30.426 1.00 90.00 524 ASN A O 1
ATOM 4046 N N . ILE A 1 525 ? 11.896 -2.256 30.433 1.00 91.62 525 ILE A N 1
ATOM 4047 C CA . ILE A 1 525 ? 10.877 -2.388 29.390 1.00 91.62 525 ILE A CA 1
ATOM 4048 C C . ILE A 1 525 ? 11.521 -2.246 28.009 1.00 91.62 525 ILE A C 1
ATOM 4050 O O . ILE A 1 525 ? 12.349 -1.354 27.782 1.00 91.62 525 ILE A O 1
ATOM 4054 N N . ASP A 1 526 ? 11.100 -3.096 27.064 1.00 91.06 526 ASP A N 1
ATOM 4055 C CA . ASP A 1 526 ? 11.543 -3.028 25.671 1.00 91.06 526 ASP A CA 1
ATOM 4056 C C . ASP A 1 526 ? 11.259 -1.635 25.083 1.00 91.06 526 ASP A C 1
ATOM 4058 O O . ASP A 1 526 ? 10.122 -1.156 25.000 1.00 91.06 526 ASP A O 1
ATOM 4062 N N . THR A 1 527 ? 12.327 -0.987 24.624 1.00 89.62 527 THR A N 1
ATOM 4063 C CA . THR A 1 527 ? 12.298 0.327 23.987 1.00 89.62 527 THR A CA 1
ATOM 4064 C C . THR A 1 527 ? 11.369 0.369 22.766 1.00 89.62 527 THR A C 1
ATOM 4066 O O . THR A 1 527 ? 10.834 1.432 22.457 1.00 89.62 527 THR A O 1
ATOM 4069 N N . LYS A 1 528 ? 11.113 -0.747 22.067 1.00 90.38 528 LYS A N 1
ATOM 4070 C CA . LYS A 1 528 ? 10.117 -0.806 20.978 1.00 90.38 528 LYS A CA 1
ATOM 4071 C C . LYS A 1 528 ? 8.693 -0.575 21.487 1.00 90.38 528 LYS A C 1
ATOM 4073 O O . LYS A 1 528 ? 7.952 0.190 20.868 1.00 90.38 528 LYS A O 1
ATOM 4078 N N . ILE A 1 529 ? 8.332 -1.181 22.618 1.00 94.56 529 ILE A N 1
ATOM 4079 C CA . ILE A 1 529 ? 7.017 -1.014 23.253 1.00 94.56 529 ILE A CA 1
ATOM 4080 C C . ILE A 1 529 ? 6.863 0.418 23.771 1.00 94.56 529 ILE A C 1
ATOM 4082 O O . ILE A 1 529 ? 5.851 1.068 23.503 1.00 94.56 529 ILE A O 1
ATOM 4086 N N . LEU A 1 530 ? 7.901 0.957 24.418 1.00 94.88 530 LEU A N 1
ATOM 4087 C CA . LEU A 1 530 ? 7.909 2.350 24.873 1.00 94.88 530 LEU A CA 1
ATOM 4088 C C . LEU A 1 530 ? 7.804 3.346 23.713 1.00 94.88 530 LEU A C 1
ATOM 4090 O O . LEU A 1 530 ? 7.051 4.309 23.816 1.00 94.88 530 LEU A O 1
ATOM 4094 N N . ASN A 1 531 ? 8.493 3.105 22.592 1.00 92.38 531 ASN A N 1
ATOM 4095 C CA . ASN A 1 531 ? 8.358 3.919 21.381 1.00 92.38 531 ASN A CA 1
ATOM 4096 C C . ASN A 1 531 ? 6.923 3.917 20.859 1.00 92.38 531 ASN A C 1
ATOM 4098 O O . ASN A 1 531 ? 6.374 4.983 20.591 1.00 92.38 531 ASN A O 1
ATOM 4102 N N . TYR A 1 532 ? 6.297 2.745 20.748 1.00 94.19 532 TYR A N 1
ATOM 4103 C CA . TYR A 1 532 ? 4.906 2.652 20.317 1.00 94.19 532 TYR A CA 1
ATOM 4104 C C . TYR A 1 532 ? 3.970 3.440 21.250 1.00 94.19 532 TYR A C 1
ATOM 4106 O O . TYR A 1 532 ? 3.184 4.270 20.791 1.00 94.19 532 TYR A O 1
ATOM 4114 N N . LEU A 1 533 ? 4.102 3.263 22.568 1.00 95.62 533 LEU A N 1
ATOM 4115 C CA . LEU A 1 533 ? 3.272 3.965 23.551 1.00 95.62 533 LEU A CA 1
ATOM 4116 C C . LEU A 1 533 ? 3.539 5.476 23.591 1.00 95.62 533 LEU A C 1
ATOM 4118 O O . LEU A 1 533 ? 2.596 6.246 23.778 1.00 95.62 533 LEU A O 1
ATOM 4122 N N . ALA A 1 534 ? 4.775 5.915 23.344 1.00 94.62 534 ALA A N 1
ATOM 4123 C CA . ALA A 1 534 ? 5.122 7.327 23.190 1.00 94.62 534 ALA A CA 1
ATOM 4124 C C . ALA A 1 534 ? 4.397 7.961 21.997 1.00 94.62 534 ALA A C 1
ATOM 4126 O O . ALA A 1 534 ? 3.849 9.061 22.103 1.00 94.62 534 ALA A O 1
ATOM 4127 N N . ILE A 1 535 ? 4.345 7.246 20.871 1.00 93.06 535 ILE A N 1
ATOM 4128 C CA . ILE A 1 535 ? 3.628 7.673 19.666 1.00 93.06 535 ILE A CA 1
ATOM 4129 C C . ILE A 1 535 ? 2.119 7.741 19.935 1.00 93.06 535 ILE A C 1
ATOM 4131 O O . ILE A 1 535 ? 1.487 8.753 19.621 1.00 93.06 535 ILE A O 1
ATOM 4135 N N . GLU A 1 536 ? 1.546 6.706 20.552 1.00 92.69 536 GLU A N 1
ATOM 4136 C CA . GLU A 1 536 ? 0.122 6.671 20.909 1.00 92.69 536 GLU A CA 1
ATOM 4137 C C . GLU A 1 536 ? -0.253 7.795 21.882 1.00 92.69 536 GLU A C 1
ATOM 4139 O O . GLU A 1 536 ? -1.259 8.479 21.682 1.00 92.69 536 GLU A O 1
ATOM 4144 N N . SER A 1 537 ? 0.584 8.051 22.891 1.00 93.12 537 SER A N 1
ATOM 4145 C CA . SER A 1 537 ? 0.392 9.156 23.832 1.00 93.12 537 SER A CA 1
ATOM 4146 C C . SER A 1 537 ? 0.420 10.513 23.122 1.00 93.12 537 SER A C 1
ATOM 4148 O O . SER A 1 537 ? -0.529 11.297 23.243 1.00 93.12 537 SER A O 1
ATOM 4150 N N . LYS A 1 538 ? 1.441 10.754 22.285 1.00 90.62 538 LYS A N 1
ATOM 4151 C CA . LYS A 1 538 ? 1.611 11.990 21.503 1.00 90.62 538 LYS A CA 1
ATOM 4152 C C . LYS A 1 538 ? 0.399 12.310 20.629 1.00 90.62 538 LYS A C 1
ATOM 4154 O O . LYS A 1 538 ? 0.033 13.477 20.479 1.00 90.62 538 LYS A O 1
ATOM 4159 N N . TYR A 1 539 ? -0.223 11.291 20.039 1.00 88.62 539 TYR A N 1
ATOM 4160 C CA . TYR A 1 539 ? -1.372 11.464 19.152 1.00 88.62 539 TYR A CA 1
ATOM 4161 C C . TYR A 1 539 ? -2.731 11.266 19.827 1.00 88.62 539 TYR A C 1
ATOM 4163 O O . TYR A 1 539 ? -3.751 11.469 19.172 1.00 88.62 539 TYR A O 1
ATOM 4171 N N . SER A 1 540 ? -2.779 10.938 21.118 1.00 86.44 540 SER A N 1
ATOM 4172 C CA . SER A 1 540 ? -4.004 10.551 21.831 1.00 86.44 540 SER A CA 1
ATOM 4173 C C . SER A 1 540 ? -5.173 11.539 21.666 1.00 86.44 540 SER A C 1
ATOM 4175 O O . SER A 1 540 ? -6.309 11.124 21.424 1.00 86.44 540 SER A O 1
ATOM 4177 N N . SER A 1 541 ? -4.920 12.850 21.731 1.00 80.69 541 SER A N 1
ATOM 4178 C CA . SER A 1 541 ? -5.940 13.895 21.540 1.00 80.69 541 SER A CA 1
ATOM 4179 C C . SER A 1 541 ? -6.454 13.966 20.097 1.00 80.69 541 SER A C 1
ATOM 4181 O O . SER A 1 541 ? -7.660 14.085 19.866 1.00 80.69 541 SER A O 1
ATOM 4183 N N . TYR A 1 542 ? -5.558 13.828 19.119 1.00 81.12 542 TYR A N 1
ATOM 4184 C CA . TYR A 1 542 ? -5.894 13.832 17.697 1.00 81.12 542 TYR A CA 1
ATOM 4185 C C . TYR A 1 542 ? -6.620 12.550 17.274 1.00 81.12 542 TYR A C 1
ATOM 4187 O O . TYR A 1 542 ? -7.579 12.617 16.506 1.00 81.12 542 TYR A O 1
ATOM 4195 N N . ILE A 1 543 ? -6.211 11.397 17.814 1.00 79.44 543 ILE A N 1
ATOM 4196 C CA . ILE A 1 543 ? -6.836 10.093 17.563 1.00 79.44 543 ILE A CA 1
ATOM 4197 C C . ILE A 1 543 ? -8.274 10.084 18.090 1.00 79.44 543 ILE A C 1
ATOM 4199 O O . ILE A 1 543 ? -9.166 9.629 17.383 1.00 79.44 543 ILE A O 1
ATOM 4203 N N . LYS A 1 544 ? -8.554 10.657 19.272 1.00 80.25 544 LYS A N 1
ATOM 4204 C CA . LYS A 1 544 ? -9.937 10.782 19.786 1.00 80.25 544 LYS A CA 1
ATOM 4205 C C . LYS A 1 544 ? -10.857 11.534 18.819 1.00 80.25 544 LYS A C 1
ATOM 4207 O O . LYS A 1 544 ? -11.983 11.097 18.570 1.00 80.25 544 LYS A O 1
ATOM 4212 N N . ARG A 1 545 ? -10.372 12.641 18.246 1.00 78.44 545 ARG A N 1
ATOM 4213 C CA . ARG A 1 545 ? -11.110 13.397 17.224 1.00 78.44 545 ARG A CA 1
ATOM 4214 C C . ARG A 1 545 ? -11.298 12.564 15.955 1.00 78.44 545 ARG A C 1
ATOM 4216 O O . ARG A 1 545 ? -12.426 12.399 15.506 1.00 78.44 545 ARG A O 1
ATOM 4223 N N . GLN A 1 546 ? -10.221 11.975 15.440 1.00 78.31 546 GLN A N 1
ATOM 4224 C CA . GLN A 1 546 ? -10.261 11.182 14.212 1.00 78.31 546 GLN A CA 1
ATOM 4225 C C . GLN A 1 546 ? -11.146 9.932 14.336 1.00 78.31 546 GLN A C 1
ATOM 4227 O O . GLN A 1 546 ? -11.833 9.582 13.386 1.00 78.31 546 GLN A O 1
ATOM 4232 N N . ASN A 1 547 ? -11.218 9.297 15.507 1.00 79.75 547 ASN A N 1
ATOM 4233 C CA . ASN A 1 547 ? -12.123 8.172 15.757 1.00 79.75 547 ASN A CA 1
ATOM 4234 C C . ASN A 1 547 ? -13.602 8.574 15.652 1.00 79.75 547 ASN A C 1
ATOM 4236 O O . ASN A 1 547 ? -14.424 7.778 15.200 1.00 79.75 547 ASN A O 1
ATOM 4240 N N . SER A 1 548 ? -13.944 9.810 16.028 1.00 79.38 548 SER A N 1
ATOM 4241 C CA . SER A 1 548 ? -15.300 10.341 15.836 1.00 79.38 548 SER A CA 1
ATOM 4242 C C . SER A 1 548 ? -15.613 10.519 14.345 1.00 79.38 548 SER A C 1
ATOM 4244 O O . SER A 1 548 ? -16.697 10.142 13.899 1.00 79.38 548 SER A O 1
ATOM 4246 N N . ASP A 1 549 ? -14.636 10.992 13.564 1.00 77.31 549 ASP A N 1
ATOM 4247 C CA . ASP A 1 549 ? -14.749 11.121 12.106 1.00 77.31 549 ASP A CA 1
ATOM 4248 C C . ASP A 1 549 ? -14.839 9.746 11.413 1.00 77.31 549 ASP A C 1
ATOM 4250 O O . ASP A 1 549 ? -15.645 9.566 10.502 1.00 77.31 549 ASP A O 1
ATOM 4254 N N . ILE A 1 550 ? -14.066 8.748 11.868 1.00 79.06 550 ILE A N 1
ATOM 4255 C CA . ILE A 1 550 ? -14.131 7.356 11.379 1.00 79.06 550 ILE A CA 1
ATOM 4256 C C . ILE A 1 550 ? -15.511 6.756 11.652 1.00 79.06 550 ILE A C 1
ATOM 4258 O O . ILE A 1 550 ? -16.060 6.065 10.796 1.00 79.06 550 ILE A O 1
ATOM 4262 N N . LYS A 1 551 ? -16.095 7.012 12.829 1.00 81.69 551 LYS A N 1
ATOM 4263 C CA . LYS A 1 551 ? -17.436 6.517 13.157 1.00 81.69 551 LYS A CA 1
ATOM 4264 C C . LYS A 1 551 ? -18.485 7.084 12.200 1.00 81.69 551 LYS A C 1
ATOM 4266 O O . LYS A 1 551 ? -19.256 6.312 11.638 1.00 81.69 551 LYS A O 1
ATOM 4271 N N . LEU A 1 552 ? -18.468 8.399 11.973 1.00 77.06 552 LEU A N 1
ATOM 4272 C CA . LEU A 1 552 ? -19.364 9.045 11.011 1.00 77.06 552 LEU A CA 1
ATOM 4273 C C . LEU A 1 552 ? -19.158 8.491 9.594 1.00 77.06 552 LEU A C 1
ATOM 4275 O O . LEU A 1 552 ? -20.126 8.182 8.908 1.00 77.06 552 LEU A O 1
ATOM 4279 N N . PHE A 1 553 ? -17.905 8.309 9.176 1.00 78.00 553 PHE A N 1
ATOM 4280 C CA . PHE A 1 553 ? -17.575 7.712 7.883 1.00 78.00 553 PHE A CA 1
ATOM 4281 C C . PHE A 1 553 ? -18.144 6.298 7.730 1.00 78.00 553 PHE A C 1
ATOM 4283 O O . PHE A 1 553 ? -18.756 5.997 6.710 1.00 78.00 553 PHE A O 1
ATOM 4290 N N . LYS A 1 554 ? -17.994 5.435 8.744 1.00 78.38 554 LYS A N 1
ATOM 4291 C CA . LYS A 1 554 ? -18.544 4.070 8.719 1.00 78.38 554 LYS A CA 1
ATOM 4292 C C . LYS A 1 554 ? -20.073 4.075 8.620 1.00 78.38 554 LYS A C 1
ATOM 4294 O O . LYS A 1 554 ? -20.631 3.250 7.904 1.00 78.38 554 LYS A O 1
ATOM 4299 N N . GLU A 1 555 ? -20.742 5.013 9.290 1.00 79.25 555 GLU A N 1
ATOM 4300 C CA . GLU A 1 555 ? -22.193 5.210 9.163 1.00 79.25 555 GLU A CA 1
ATOM 4301 C C . GLU A 1 555 ? -22.586 5.645 7.734 1.00 79.25 555 GLU A C 1
ATOM 4303 O O . GLU A 1 555 ? -23.540 5.109 7.168 1.00 79.25 555 GLU A O 1
ATOM 4308 N N . GLU A 1 556 ? -21.834 6.567 7.122 1.00 79.06 556 GLU A N 1
ATOM 4309 C CA . GLU A 1 556 ? -22.061 7.051 5.749 1.00 79.06 556 GLU A CA 1
ATOM 4310 C C . GLU A 1 556 ? -21.763 5.987 4.674 1.00 79.06 556 GLU A C 1
ATOM 4312 O O . GLU A 1 556 ? -22.488 5.894 3.683 1.00 79.06 556 GLU A O 1
ATOM 4317 N N . GLU A 1 557 ? -20.738 5.153 4.860 1.00 77.81 557 GLU A N 1
ATOM 4318 C CA . GLU A 1 557 ? -20.426 4.027 3.966 1.00 77.81 557 GLU A CA 1
ATOM 4319 C C . GLU A 1 557 ? -21.513 2.953 3.974 1.00 77.81 557 GLU A C 1
ATOM 4321 O O . GLU A 1 557 ? -21.842 2.379 2.940 1.00 77.81 557 GLU A O 1
ATOM 4326 N N . GLN A 1 558 ? -22.128 2.694 5.126 1.00 77.50 558 GLN A N 1
ATOM 4327 C CA . GLN A 1 558 ? -23.224 1.728 5.220 1.00 77.50 558 GLN A CA 1
ATOM 4328 C C . GLN A 1 558 ? -24.538 2.265 4.637 1.00 77.50 558 GLN A C 1
ATOM 4330 O O . GLN A 1 558 ? -25.455 1.491 4.340 1.00 77.50 558 GLN A O 1
ATOM 4335 N N . GLN A 1 559 ? -24.653 3.582 4.450 1.00 81.62 559 GLN A N 1
ATOM 4336 C CA . GLN A 1 559 ? -25.855 4.203 3.919 1.00 81.62 559 GLN A CA 1
ATOM 4337 C C . GLN A 1 559 ? -25.904 4.073 2.388 1.00 81.62 559 GLN A C 1
ATOM 4339 O O . GLN A 1 559 ? -25.341 4.885 1.651 1.00 81.62 559 GLN A O 1
ATOM 4344 N N . LYS A 1 560 ? -26.615 3.047 1.908 1.00 80.06 560 LYS A N 1
ATOM 4345 C CA . LYS A 1 560 ? -26.800 2.775 0.476 1.00 80.06 560 LYS A CA 1
ATOM 4346 C C . LYS A 1 560 ? -27.579 3.878 -0.241 1.00 80.06 560 LYS A C 1
ATOM 4348 O O . LYS A 1 560 ? -28.557 4.416 0.284 1.00 80.06 560 LYS A O 1
ATOM 4353 N N . ILE A 1 561 ? -27.172 4.147 -1.476 1.00 82.62 561 ILE A N 1
ATOM 4354 C CA . ILE A 1 561 ? -27.928 4.939 -2.442 1.00 82.62 561 ILE A CA 1
ATOM 4355 C C . ILE A 1 561 ? -28.730 3.963 -3.319 1.00 82.62 561 ILE A C 1
ATOM 4357 O O . ILE A 1 561 ? -28.148 3.004 -3.826 1.00 82.62 561 ILE A O 1
ATOM 4361 N N . PRO A 1 562 ? -30.052 4.154 -3.494 1.00 81.00 562 PRO A N 1
ATOM 4362 C CA . PRO A 1 562 ? -30.844 3.330 -4.405 1.00 81.00 562 PRO A CA 1
ATOM 4363 C C . PRO A 1 562 ? -30.290 3.372 -5.836 1.00 81.00 562 PRO A C 1
ATOM 4365 O O . PRO A 1 562 ? -30.034 4.454 -6.356 1.00 81.00 562 PRO A O 1
ATOM 4368 N N . GLU A 1 563 ? -30.157 2.216 -6.494 1.00 76.75 563 GLU A N 1
ATOM 4369 C CA . GLU A 1 563 ? -29.590 2.119 -7.855 1.00 76.75 563 GLU A CA 1
ATOM 4370 C C . GLU A 1 563 ? -30.381 2.920 -8.901 1.00 76.75 563 GLU A C 1
ATOM 4372 O O . GLU A 1 563 ? -29.827 3.375 -9.899 1.00 76.75 563 GLU A O 1
ATOM 4377 N N . ASN A 1 564 ? -31.676 3.125 -8.654 1.00 79.44 564 ASN A N 1
ATOM 4378 C CA . ASN A 1 564 ? -32.601 3.861 -9.509 1.00 79.44 564 ASN A CA 1
ATOM 4379 C C . ASN A 1 564 ? -32.847 5.309 -9.046 1.00 79.44 564 ASN A C 1
ATOM 4381 O O . ASN A 1 564 ? -33.876 5.894 -9.389 1.00 79.44 564 ASN A O 1
ATOM 4385 N N . ILE A 1 565 ? -31.956 5.881 -8.231 1.00 84.06 565 ILE A N 1
ATOM 4386 C CA . ILE A 1 565 ? -32.063 7.282 -7.821 1.00 84.06 565 ILE A CA 1
ATOM 4387 C C . ILE A 1 565 ? -32.007 8.209 -9.043 1.00 84.06 565 ILE A C 1
ATOM 4389 O O . ILE A 1 565 ? -31.124 8.104 -9.893 1.00 84.06 565 ILE A O 1
ATOM 4393 N N . ASP A 1 566 ? -32.935 9.161 -9.107 1.00 81.94 566 ASP A N 1
ATOM 4394 C CA . ASP A 1 566 ? -32.924 10.199 -10.131 1.00 81.94 566 ASP A CA 1
ATOM 4395 C C . ASP A 1 566 ? -32.339 11.496 -9.556 1.00 81.94 566 ASP A C 1
ATOM 4397 O O . ASP A 1 566 ? -33.036 12.317 -8.953 1.00 81.94 566 ASP A O 1
ATOM 4401 N N . TYR A 1 567 ? -31.030 11.688 -9.747 1.00 84.88 567 TYR A N 1
ATOM 4402 C CA . TYR A 1 567 ? -30.326 12.890 -9.287 1.00 84.88 567 TYR A CA 1
ATOM 4403 C C . TYR A 1 567 ? -30.848 14.180 -9.936 1.00 84.88 567 TYR A C 1
ATOM 4405 O O . TYR A 1 567 ? -30.649 15.265 -9.380 1.00 84.88 567 TYR A O 1
ATOM 4413 N N . THR A 1 568 ? -31.538 14.100 -11.082 1.00 80.69 568 THR A N 1
ATOM 4414 C CA . THR A 1 568 ? -32.087 15.288 -11.750 1.00 80.69 568 THR A CA 1
ATOM 4415 C C . THR A 1 568 ? -33.191 15.943 -10.919 1.00 80.69 568 THR A C 1
ATOM 4417 O O . THR A 1 568 ? -33.260 17.177 -10.881 1.00 80.69 568 THR A O 1
ATOM 4420 N N . LYS A 1 569 ? -33.943 15.143 -10.147 1.00 79.00 569 LYS A N 1
ATOM 4421 C CA . LYS A 1 569 ? -35.020 15.584 -9.241 1.00 79.00 569 LYS A CA 1
ATOM 4422 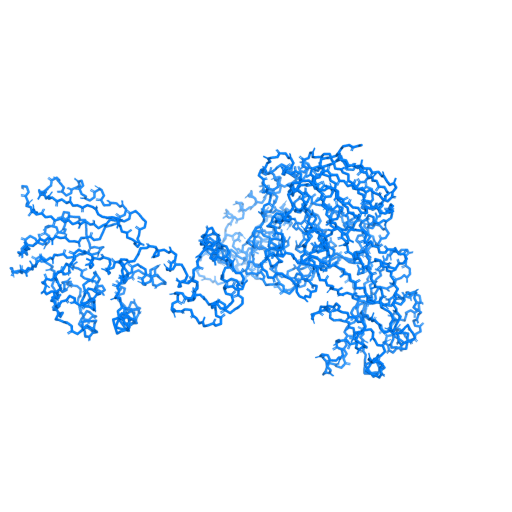C C . LYS A 1 569 ? -34.524 16.291 -7.979 1.00 79.00 569 LYS A C 1
ATOM 4424 O O . LYS A 1 569 ? -35.304 16.948 -7.294 1.00 79.00 569 LYS A O 1
ATOM 4429 N N . ILE A 1 570 ? -33.231 16.212 -7.664 1.00 79.56 570 ILE A N 1
ATOM 4430 C CA . ILE A 1 570 ? -32.656 16.898 -6.502 1.00 79.56 570 ILE A CA 1
ATOM 4431 C C . ILE A 1 570 ? -32.290 18.332 -6.910 1.00 79.56 570 ILE A C 1
ATOM 4433 O O . ILE A 1 570 ? -31.176 18.613 -7.355 1.00 79.56 570 ILE A O 1
ATOM 4437 N N . LEU A 1 571 ? -33.247 19.257 -6.778 1.00 72.38 571 LEU A N 1
ATOM 4438 C CA . LEU A 1 571 ? -33.120 20.653 -7.237 1.00 72.38 571 LEU A CA 1
ATOM 4439 C C . LEU A 1 571 ? -31.936 21.416 -6.621 1.00 72.38 571 LEU A C 1
ATOM 4441 O O . LEU A 1 571 ? -31.420 22.342 -7.234 1.00 72.38 571 LEU A O 1
ATOM 4445 N N . SER A 1 572 ? -31.489 21.035 -5.423 1.00 74.75 572 SER A N 1
ATOM 4446 C CA . SER A 1 572 ? -30.361 21.679 -4.739 1.00 74.75 572 SER A CA 1
ATOM 4447 C C . SER A 1 572 ? -28.980 21.230 -5.224 1.00 74.75 572 SER A C 1
ATOM 4449 O O . SER A 1 572 ? -27.982 21.758 -4.739 1.00 74.75 572 SER A O 1
ATOM 4451 N N . LEU A 1 573 ? -28.893 20.244 -6.123 1.00 79.19 573 LEU A N 1
ATOM 4452 C CA . LEU A 1 573 ? -27.624 19.855 -6.737 1.00 79.19 573 LEU A CA 1
ATOM 4453 C C . LEU A 1 573 ? -27.305 20.772 -7.921 1.00 79.19 573 LEU A C 1
ATOM 4455 O O . LEU A 1 573 ? -28.175 21.029 -8.754 1.00 79.19 573 LEU A O 1
ATOM 4459 N N . SER A 1 574 ? -26.051 21.221 -8.023 1.00 82.94 574 SER A N 1
ATOM 4460 C CA . SER A 1 574 ? -25.570 21.912 -9.225 1.00 82.94 574 SER A CA 1
ATOM 4461 C C . SER A 1 574 ? -25.591 20.972 -10.433 1.00 82.94 574 SER A C 1
ATOM 4463 O O . SER A 1 574 ? -25.517 19.752 -10.270 1.00 82.94 574 SER A O 1
ATOM 4465 N N . LEU A 1 575 ? -25.661 21.534 -11.645 1.00 83.88 575 LEU A N 1
ATOM 4466 C CA . LEU A 1 575 ? -25.587 20.753 -12.887 1.00 83.88 575 LEU A CA 1
ATOM 4467 C C . LEU A 1 575 ? -24.318 19.887 -12.926 1.00 83.88 575 LEU A C 1
ATOM 4469 O O . LEU A 1 575 ? -24.418 18.681 -13.116 1.00 83.88 575 LEU A O 1
ATOM 4473 N N . GLU A 1 576 ? -23.166 20.467 -12.583 1.00 83.75 576 GLU A N 1
ATOM 4474 C CA . GLU A 1 576 ? -21.889 19.747 -12.485 1.00 83.75 576 GLU A CA 1
ATOM 4475 C C . GLU A 1 576 ? -21.953 18.562 -11.502 1.00 83.75 576 GLU A C 1
ATOM 4477 O O . GLU A 1 576 ? -21.477 17.465 -11.790 1.00 83.75 576 GLU A O 1
ATOM 4482 N N . THR A 1 577 ? -22.568 18.752 -10.328 1.00 86.56 577 THR A N 1
ATOM 4483 C CA . THR A 1 577 ? -22.711 17.670 -9.342 1.00 86.56 577 THR A CA 1
ATOM 4484 C C . THR A 1 577 ? -23.632 16.566 -9.862 1.00 86.56 577 THR A C 1
ATOM 4486 O O . THR A 1 577 ? -23.341 15.388 -9.662 1.00 86.56 577 THR A O 1
ATOM 4489 N N . LYS A 1 578 ? -24.726 16.925 -10.546 1.00 87.94 578 LYS A N 1
ATOM 4490 C CA . LYS A 1 578 ? -25.648 15.955 -11.155 1.00 87.94 578 LYS A CA 1
ATOM 4491 C C . LYS A 1 578 ? -24.951 15.124 -12.226 1.00 87.94 578 LYS A C 1
ATOM 4493 O O . LYS A 1 578 ? -25.054 13.903 -12.180 1.00 87.94 578 LYS A O 1
ATOM 4498 N N . GLU A 1 579 ? -24.212 15.758 -13.134 1.00 85.69 579 GLU A N 1
ATOM 4499 C CA . GLU A 1 579 ? -23.435 15.071 -14.176 1.00 85.69 579 GLU A CA 1
ATOM 4500 C C . GLU A 1 579 ? -22.448 14.075 -13.569 1.00 85.69 579 GLU A C 1
ATOM 4502 O O . GLU A 1 579 ? -22.417 12.907 -13.955 1.00 85.69 579 GLU A O 1
ATOM 4507 N N . LYS A 1 580 ? -21.702 14.502 -12.547 1.00 84.56 580 LYS A N 1
ATOM 4508 C CA . LYS A 1 580 ? -20.744 13.643 -11.846 1.00 84.56 580 LYS A CA 1
ATOM 4509 C C . LYS A 1 580 ? -21.414 12.454 -11.160 1.00 84.56 580 LYS A C 1
ATOM 4511 O O . LYS A 1 580 ? -20.931 11.332 -11.279 1.00 84.56 580 LYS A O 1
ATOM 4516 N N . LEU A 1 581 ? -22.534 12.662 -10.472 1.00 87.25 581 LEU A N 1
ATOM 4517 C CA . LEU A 1 581 ? -23.268 11.579 -9.808 1.00 87.25 581 LEU A CA 1
ATOM 4518 C C . LEU A 1 581 ? -23.895 10.600 -10.810 1.00 87.25 581 LEU A C 1
ATOM 4520 O O . LEU A 1 581 ? -23.865 9.395 -10.575 1.00 87.25 581 LEU A O 1
ATOM 4524 N N . LEU A 1 582 ? -24.407 11.095 -11.942 1.00 86.69 582 LEU A N 1
ATOM 4525 C CA . LEU A 1 582 ? -24.940 10.264 -13.027 1.00 86.69 582 LEU A CA 1
ATOM 4526 C C . LEU A 1 582 ? -23.845 9.467 -13.745 1.00 86.69 582 LEU A C 1
ATOM 4528 O O . LEU A 1 582 ? -24.093 8.333 -14.155 1.00 86.69 582 LEU A O 1
ATOM 4532 N N . HIS A 1 583 ? -22.645 10.038 -13.872 1.00 81.12 583 HIS A N 1
ATOM 4533 C CA . HIS A 1 583 ? -21.486 9.370 -14.456 1.00 81.12 583 HIS A CA 1
ATOM 4534 C C . HIS A 1 583 ? -20.914 8.290 -13.525 1.00 81.12 583 HIS A C 1
ATOM 4536 O O . HIS A 1 583 ? -20.716 7.154 -13.947 1.00 81.12 583 HIS A O 1
ATOM 4542 N N . HIS A 1 584 ? -20.672 8.627 -12.254 1.00 78.38 584 HIS A N 1
ATOM 4543 C CA . HIS A 1 584 ? -20.022 7.728 -11.295 1.00 78.38 584 HIS A CA 1
ATOM 4544 C C . HIS A 1 584 ? -20.971 6.715 -10.635 1.00 78.38 584 HIS A C 1
ATOM 4546 O O . HIS A 1 584 ? -20.493 5.695 -10.148 1.00 78.38 584 HIS A O 1
ATOM 4552 N N . LYS A 1 585 ? -22.286 6.985 -10.594 1.00 81.94 585 LYS A N 1
ATOM 4553 C CA . LYS A 1 585 ? -23.331 6.129 -9.989 1.00 81.94 585 LYS A CA 1
ATOM 4554 C C . LYS A 1 585 ? -22.917 5.510 -8.639 1.00 81.94 585 LYS A C 1
ATOM 4556 O O . LYS A 1 585 ? -22.849 4.285 -8.515 1.00 81.94 585 LYS A O 1
ATOM 4561 N N . PRO A 1 586 ? -22.605 6.334 -7.622 1.00 83.38 586 PRO A N 1
ATOM 4562 C CA . PRO A 1 586 ? -22.124 5.836 -6.338 1.00 83.38 586 PRO A CA 1
ATOM 4563 C C . PRO A 1 586 ? -23.180 4.968 -5.640 1.00 83.38 586 PRO A C 1
ATOM 4565 O O . PRO A 1 586 ? -24.352 5.331 -5.571 1.00 83.38 586 PRO A O 1
ATOM 4568 N N . SER A 1 587 ? -22.751 3.842 -5.069 1.00 79.44 587 SER A N 1
ATOM 4569 C CA . SER A 1 587 ? -23.623 2.882 -4.374 1.00 79.44 587 SER A CA 1
ATOM 4570 C C . SER A 1 587 ? -23.888 3.237 -2.904 1.00 79.44 587 SER A C 1
ATOM 4572 O O . SER A 1 587 ? -24.824 2.712 -2.298 1.00 79.44 587 SER A O 1
ATOM 4574 N N . THR A 1 588 ? -23.095 4.141 -2.320 1.00 83.81 588 THR A N 1
ATOM 4575 C CA . THR A 1 588 ? -23.192 4.581 -0.918 1.00 83.81 588 THR A CA 1
ATOM 4576 C C . THR A 1 588 ? -23.017 6.096 -0.806 1.00 83.81 588 THR A C 1
ATOM 4578 O O . THR A 1 588 ? -22.442 6.745 -1.686 1.00 83.81 588 THR A O 1
ATOM 4581 N N . ILE A 1 589 ? -23.515 6.682 0.286 1.00 85.31 589 ILE A N 1
ATOM 4582 C CA . ILE A 1 589 ? -23.304 8.102 0.603 1.00 85.31 589 ILE A CA 1
ATOM 4583 C C . ILE A 1 589 ? -21.814 8.415 0.737 1.00 85.31 589 ILE A C 1
ATOM 4585 O O . ILE A 1 589 ? -21.352 9.433 0.216 1.00 85.31 589 ILE A O 1
ATOM 4589 N N . GLY A 1 590 ? -21.062 7.525 1.387 1.00 82.62 590 GLY A N 1
ATOM 4590 C CA . GLY A 1 590 ? -19.612 7.639 1.482 1.00 82.62 590 GLY A CA 1
ATOM 4591 C C . GLY A 1 590 ? -18.950 7.727 0.102 1.00 82.62 590 GLY A C 1
ATOM 4592 O O . GLY A 1 590 ? -18.195 8.671 -0.147 1.00 82.62 590 GLY A O 1
ATOM 4593 N N . ALA A 1 591 ? -19.290 6.824 -0.826 1.00 78.25 591 ALA A N 1
ATOM 4594 C CA . ALA A 1 591 ? -18.773 6.844 -2.196 1.00 78.25 591 ALA A CA 1
ATOM 4595 C C . ALA A 1 591 ? -19.131 8.145 -2.933 1.00 78.25 591 ALA A C 1
ATOM 4597 O O . ALA A 1 591 ? -18.271 8.758 -3.566 1.00 78.25 59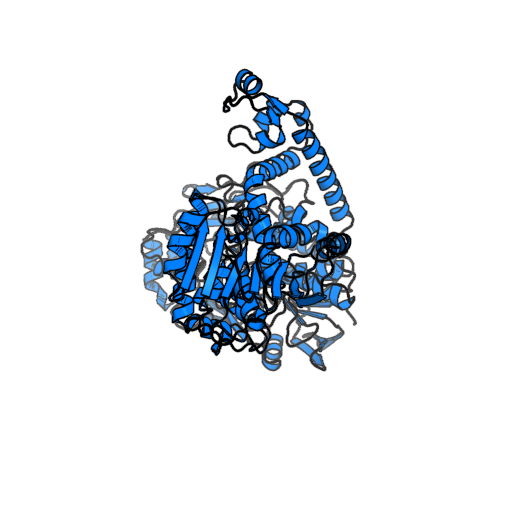1 ALA A O 1
ATOM 4598 N N . ALA A 1 592 ? -20.372 8.625 -2.794 1.00 85.56 592 ALA A N 1
ATOM 4599 C CA . ALA A 1 592 ? -20.799 9.882 -3.406 1.00 85.56 592 ALA A CA 1
ATOM 4600 C C . ALA A 1 592 ? -19.975 11.080 -2.910 1.00 85.56 592 ALA A C 1
ATOM 4602 O O . ALA A 1 592 ? -19.623 11.958 -3.695 1.00 85.56 592 ALA A O 1
ATOM 4603 N N . ARG A 1 593 ? -19.638 11.107 -1.613 1.00 85.38 593 ARG A N 1
ATOM 4604 C CA . ARG A 1 593 ? -18.896 12.206 -0.973 1.00 85.38 593 ARG A CA 1
ATOM 4605 C C . ARG A 1 593 ? -17.475 12.355 -1.502 1.00 85.38 593 ARG A C 1
ATOM 4607 O O . ARG A 1 593 ? -16.926 13.452 -1.447 1.00 85.38 593 ARG A O 1
ATOM 4614 N N . ARG A 1 594 ? -16.876 11.267 -1.991 1.00 79.06 594 ARG A N 1
ATOM 4615 C CA . ARG A 1 594 ? -15.498 11.263 -2.499 1.00 79.06 594 ARG A CA 1
ATOM 4616 C C . ARG A 1 594 ? -15.385 11.697 -3.955 1.00 79.06 594 ARG A C 1
ATOM 4618 O O . ARG A 1 594 ? -14.279 11.984 -4.404 1.00 79.06 594 ARG A O 1
ATOM 4625 N N . ILE A 1 595 ? -16.493 11.772 -4.689 1.00 82.06 595 ILE A N 1
ATOM 4626 C CA . ILE A 1 595 ? -16.472 12.228 -6.078 1.00 82.06 595 ILE A CA 1
ATOM 4627 C C . ILE A 1 595 ? -15.973 13.685 -6.114 1.00 82.06 595 ILE A C 1
ATOM 4629 O O . ILE A 1 595 ? -16.589 14.556 -5.490 1.00 82.06 595 ILE A O 1
ATOM 4633 N N . PRO A 1 596 ? -14.874 13.989 -6.833 1.00 76.50 596 PRO A N 1
ATOM 4634 C CA . PRO A 1 596 ? -14.310 15.334 -6.863 1.00 76.50 596 PRO A CA 1
ATOM 4635 C C . PRO A 1 596 ? -15.340 16.381 -7.293 1.00 76.50 596 PRO A C 1
ATOM 4637 O O . PRO A 1 596 ? -15.929 16.283 -8.365 1.00 76.50 596 PRO A O 1
ATOM 4640 N N . GLY A 1 597 ? -15.545 17.416 -6.478 1.00 76.19 597 GLY A N 1
ATOM 4641 C CA . GLY A 1 597 ? -16.537 18.471 -6.728 1.00 76.19 597 GLY A CA 1
ATOM 4642 C C . GLY A 1 597 ? -17.926 18.204 -6.138 1.00 76.19 597 GLY A C 1
ATOM 4643 O O . GLY A 1 597 ? -18.755 19.110 -6.138 1.00 76.19 597 GLY A O 1
ATOM 4644 N N . VAL A 1 598 ? -18.180 17.023 -5.562 1.00 83.62 598 VAL A N 1
ATOM 4645 C CA . VAL A 1 598 ? -19.381 16.796 -4.748 1.00 83.62 598 VAL A CA 1
ATOM 4646 C C . VAL A 1 598 ? -19.182 17.430 -3.372 1.00 83.62 598 VAL A C 1
ATOM 4648 O O . VAL A 1 598 ? -18.270 17.092 -2.621 1.00 83.62 598 VAL A O 1
ATOM 4651 N N . THR A 1 599 ? -20.038 18.393 -3.037 1.00 79.31 599 THR A N 1
ATOM 4652 C CA . THR A 1 599 ? -19.934 19.158 -1.787 1.00 79.31 599 THR A CA 1
ATOM 4653 C C . THR A 1 599 ? -20.651 18.461 -0.620 1.00 79.31 599 THR A C 1
ATOM 4655 O O . THR A 1 599 ? -21.602 17.705 -0.834 1.00 79.31 599 THR A O 1
ATOM 4658 N N . PRO A 1 600 ? -20.300 18.760 0.647 1.00 75.19 600 PRO A N 1
ATOM 4659 C CA . PRO A 1 600 ? -21.070 18.289 1.806 1.00 75.19 600 PRO A CA 1
ATOM 4660 C C . PRO A 1 600 ? -22.559 18.675 1.755 1.00 75.19 600 PRO A C 1
ATOM 4662 O O . PRO A 1 600 ? -23.421 17.929 2.227 1.00 75.19 600 PRO A O 1
ATOM 4665 N N . SER A 1 601 ? -22.882 19.818 1.141 1.00 71.94 601 SER A N 1
ATOM 4666 C CA . SER A 1 601 ? -24.262 20.256 0.908 1.00 71.94 601 SER A CA 1
ATOM 4667 C C . SER A 1 601 ? -24.992 19.351 -0.086 1.00 71.94 601 SER A C 1
ATOM 4669 O O . SER A 1 601 ? -26.151 19.012 0.144 1.00 71.94 601 SER A O 1
ATOM 4671 N N . ALA A 1 602 ? -24.314 18.905 -1.150 1.00 81.19 602 ALA A N 1
ATOM 4672 C CA . ALA A 1 602 ? -24.857 17.932 -2.094 1.00 81.19 602 ALA A CA 1
ATOM 4673 C C . ALA A 1 602 ? -25.115 16.573 -1.432 1.00 81.19 602 ALA A C 1
ATOM 4675 O O . ALA A 1 602 ? -26.178 15.988 -1.622 1.00 81.19 602 ALA A O 1
ATOM 4676 N N . ILE A 1 603 ? -24.194 16.107 -0.588 1.00 83.50 603 ILE A N 1
ATOM 4677 C CA . ILE A 1 603 ? -24.378 14.871 0.182 1.00 83.50 603 ILE A CA 1
ATOM 4678 C C . ILE A 1 603 ? -25.561 14.975 1.128 1.00 83.50 603 ILE A C 1
ATOM 4680 O O . ILE A 1 603 ? -26.419 14.097 1.140 1.00 83.50 603 ILE A O 1
ATOM 4684 N N . THR A 1 604 ? -25.664 16.086 1.853 1.00 75.50 604 THR A N 1
ATOM 4685 C CA . THR A 1 604 ? -26.836 16.364 2.684 1.00 75.50 604 THR A CA 1
ATOM 4686 C C . THR A 1 604 ? -28.119 16.327 1.851 1.00 75.50 604 THR A C 1
ATOM 4688 O O . THR A 1 604 ? -29.090 15.708 2.274 1.00 75.50 604 THR A O 1
ATOM 4691 N N . ALA A 1 605 ? -28.128 16.908 0.647 1.00 76.19 605 ALA A N 1
ATOM 4692 C CA . ALA A 1 605 ? -29.286 16.875 -0.243 1.00 76.19 605 ALA A CA 1
ATOM 4693 C C . ALA A 1 605 ? -29.658 15.456 -0.704 1.00 76.19 605 ALA A C 1
ATOM 4695 O O . ALA A 1 605 ? -30.839 15.125 -0.724 1.00 76.19 605 ALA A O 1
ATOM 4696 N N . ILE A 1 606 ? -28.676 14.606 -1.021 1.00 81.12 606 ILE A N 1
ATOM 4697 C CA . ILE A 1 606 ? -28.900 13.199 -1.388 1.00 81.12 606 ILE A CA 1
ATOM 4698 C C . ILE A 1 606 ? -29.419 12.406 -0.185 1.00 81.12 606 ILE A C 1
ATOM 4700 O O . ILE A 1 606 ? -30.390 11.667 -0.313 1.00 81.12 606 ILE A O 1
ATOM 4704 N N . ILE A 1 607 ? -28.821 12.581 0.998 1.00 76.69 607 ILE A N 1
ATOM 4705 C CA . ILE A 1 607 ? -29.284 11.946 2.240 1.00 76.69 607 ILE A CA 1
ATOM 4706 C C . ILE A 1 607 ? -30.725 12.351 2.535 1.00 76.69 607 ILE A C 1
ATOM 4708 O O . ILE A 1 607 ? -31.526 11.487 2.885 1.00 76.69 607 ILE A O 1
ATOM 4712 N N . ILE A 1 608 ? -31.045 13.644 2.406 1.00 68.31 608 ILE A N 1
ATOM 4713 C CA . ILE A 1 608 ? -32.409 14.153 2.555 1.00 68.31 608 ILE A CA 1
ATOM 4714 C C . ILE A 1 608 ? -33.298 13.446 1.544 1.00 68.31 608 ILE A C 1
ATOM 4716 O O . ILE A 1 608 ? -34.209 12.766 1.981 1.00 68.31 608 ILE A O 1
ATOM 4720 N N . TYR A 1 609 ? -32.972 13.500 0.249 1.00 73.69 609 TYR A N 1
ATOM 4721 C CA . TYR A 1 609 ? -33.759 12.885 -0.822 1.00 73.69 609 TYR A CA 1
ATOM 4722 C C . TYR A 1 609 ? -34.048 11.392 -0.581 1.00 73.69 609 TYR A C 1
ATOM 4724 O O . TYR A 1 609 ? -35.179 10.943 -0.749 1.00 73.69 609 TYR A O 1
ATOM 4732 N N . ILE A 1 610 ? -33.046 10.628 -0.128 1.00 71.81 610 ILE A N 1
ATOM 4733 C CA . ILE A 1 610 ? -33.175 9.198 0.198 1.00 71.81 610 ILE A CA 1
ATOM 4734 C C . ILE A 1 610 ? -34.055 8.982 1.434 1.00 71.81 610 ILE A C 1
ATOM 4736 O O . ILE A 1 610 ? -34.878 8.066 1.451 1.00 71.81 610 ILE A O 1
ATOM 4740 N N . LYS A 1 611 ? -33.885 9.805 2.477 1.00 64.94 611 LYS A N 1
ATOM 4741 C CA . LYS A 1 611 ? -34.683 9.731 3.711 1.00 64.94 611 LYS A CA 1
ATOM 4742 C C . LYS A 1 611 ? -36.106 10.253 3.522 1.00 64.94 611 LYS A C 1
ATOM 4744 O O . LYS A 1 611 ? -36.987 9.844 4.266 1.00 64.94 611 LYS A O 1
ATOM 4749 N N . THR A 1 612 ? -36.335 11.108 2.529 1.00 56.22 612 THR A N 1
ATOM 4750 C CA . THR A 1 612 ? -37.642 11.650 2.145 1.00 56.22 612 THR A CA 1
ATOM 4751 C C . THR A 1 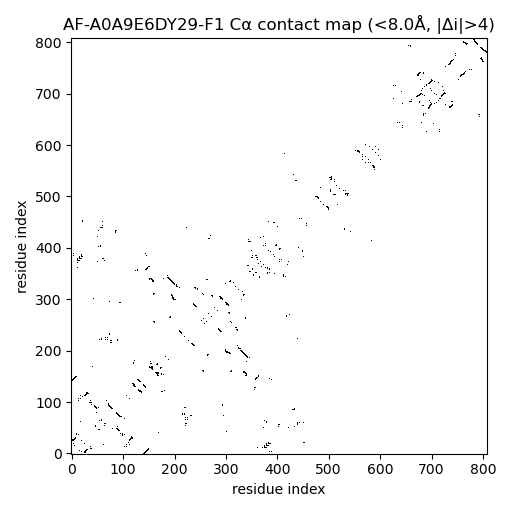612 ? -38.365 10.787 1.113 1.00 56.22 612 THR A C 1
ATOM 4753 O O . THR A 1 612 ? -39.165 11.322 0.350 1.00 56.22 612 THR A O 1
ATOM 4756 N N . LYS A 1 613 ? -38.157 9.459 1.059 1.00 45.09 613 LYS A N 1
ATOM 4757 C CA . LYS A 1 613 ? -39.197 8.628 0.428 1.00 45.09 613 LYS A CA 1
ATOM 4758 C C . LYS A 1 613 ? -40.518 8.962 1.130 1.00 45.09 613 LYS A C 1
ATOM 4760 O O . LYS A 1 613 ? -40.561 8.866 2.349 1.00 45.09 613 LYS A O 1
ATOM 4765 N N . PHE A 1 614 ? -41.519 9.336 0.335 1.00 38.88 614 PHE A N 1
ATOM 4766 C CA . PHE A 1 614 ? -42.856 9.863 0.645 1.00 38.88 614 PHE A CA 1
ATOM 4767 C C . PHE A 1 614 ? -43.042 11.334 0.259 1.00 38.88 614 PHE A C 1
ATOM 4769 O O . PHE A 1 614 ? -42.594 12.257 0.934 1.00 38.88 614 PHE A O 1
ATOM 4776 N N . GLU A 1 615 ? -43.796 11.504 -0.823 1.00 39.00 615 GLU A N 1
ATOM 4777 C CA . GLU A 1 615 ? -44.401 12.703 -1.409 1.00 39.00 615 GLU A CA 1
ATOM 4778 C C . GLU A 1 615 ? -45.283 13.540 -0.441 1.00 39.00 615 GLU A C 1
ATOM 4780 O O . GLU A 1 615 ? -46.169 14.253 -0.884 1.00 39.00 615 GLU A O 1
ATOM 4785 N N . GLU A 1 616 ? -45.063 13.514 0.880 1.00 45.25 616 GLU A N 1
ATOM 4786 C CA . GLU A 1 616 ? -46.001 14.068 1.878 1.00 45.25 616 GLU A CA 1
ATOM 4787 C C . GLU A 1 616 ? -45.457 15.210 2.757 1.00 45.25 616 GLU A C 1
ATOM 4789 O O . GLU A 1 616 ? -46.081 15.595 3.746 1.00 45.25 616 GLU A O 1
ATOM 4794 N N . VAL A 1 617 ? -44.296 15.778 2.437 1.00 46.53 617 VAL A N 1
ATOM 4795 C CA . VAL A 1 617 ? -43.952 17.137 2.907 1.00 46.53 617 VAL A CA 1
ATOM 4796 C C . VAL A 1 617 ? -43.783 18.023 1.674 1.00 46.53 617 VAL A C 1
ATOM 4798 O O . VAL A 1 617 ? -42.762 18.678 1.475 1.00 46.53 617 VAL A O 1
ATOM 4801 N N . SER A 1 618 ? -44.764 17.942 0.775 1.00 44.69 618 SER A N 1
ATOM 4802 C CA . SER A 1 618 ? -44.892 18.810 -0.389 1.00 44.69 618 SER A CA 1
ATOM 4803 C C . SER A 1 618 ? -45.272 20.222 0.070 1.00 44.69 618 SER A C 1
ATOM 4805 O O . SER A 1 618 ? -46.128 20.389 0.934 1.00 44.69 618 SER A O 1
ATOM 4807 N N . ASP A 1 619 ? -44.616 21.217 -0.528 1.00 52.06 619 ASP A N 1
ATOM 4808 C CA . ASP A 1 619 ? -44.863 22.663 -0.413 1.00 52.06 619 ASP A CA 1
ATOM 4809 C C . ASP A 1 619 ? -44.175 23.445 0.717 1.00 52.06 619 ASP A C 1
ATOM 4811 O O . ASP A 1 619 ? -44.766 24.320 1.349 1.00 52.06 619 ASP A O 1
ATOM 4815 N N . ILE A 1 620 ? -42.859 23.260 0.894 1.00 65.25 620 ILE A N 1
ATOM 4816 C CA . ILE A 1 620 ? -42.036 24.364 1.426 1.00 65.25 620 ILE A CA 1
ATOM 4817 C C . ILE A 1 620 ? -41.718 25.315 0.268 1.00 65.25 620 ILE A C 1
ATOM 4819 O O . ILE A 1 620 ? -40.817 25.054 -0.535 1.00 65.25 620 ILE A O 1
ATOM 4823 N N . SER A 1 621 ? -42.444 26.432 0.183 1.00 71.75 621 SER A N 1
ATOM 4824 C CA . SER A 1 621 ? -42.177 27.466 -0.821 1.00 71.75 621 SER A CA 1
ATOM 4825 C C . SER A 1 621 ? -40.764 28.052 -0.661 1.00 71.75 621 SER A C 1
ATOM 4827 O O . SER A 1 621 ? -40.168 28.045 0.423 1.00 71.75 621 SER A O 1
ATOM 4829 N N . ARG A 1 622 ? -40.202 28.598 -1.749 1.00 70.06 622 ARG A N 1
ATOM 4830 C CA . ARG A 1 622 ? -38.888 29.272 -1.719 1.00 70.06 622 ARG A CA 1
ATOM 4831 C C . ARG A 1 622 ? -38.852 30.398 -0.680 1.00 70.06 622 ARG A C 1
ATOM 4833 O O . ARG A 1 622 ? -37.840 30.585 -0.010 1.00 70.06 622 ARG A O 1
ATOM 4840 N N . GLU A 1 623 ? -39.962 31.111 -0.535 1.00 74.88 623 GLU A N 1
ATOM 4841 C CA . GLU A 1 623 ? -40.127 32.186 0.438 1.00 74.88 623 GLU A CA 1
ATOM 4842 C C . GLU A 1 623 ? -40.081 31.667 1.882 1.00 74.88 623 GLU A C 1
ATOM 4844 O O . GLU A 1 623 ? -39.290 32.151 2.693 1.00 74.88 623 GLU A O 1
ATOM 4849 N N . MET A 1 624 ? -40.839 30.607 2.176 1.00 80.69 624 MET A N 1
ATOM 4850 C CA . MET A 1 624 ? -40.835 29.948 3.482 1.00 80.69 624 MET A CA 1
ATOM 4851 C C . MET A 1 624 ? -39.432 29.445 3.847 1.00 80.69 624 MET A C 1
ATOM 4853 O O . MET A 1 624 ? -38.966 29.624 4.973 1.00 80.69 624 MET A O 1
ATOM 4857 N N . ARG A 1 625 ? -38.709 28.865 2.882 1.00 78.75 625 ARG A N 1
ATOM 4858 C CA . ARG A 1 625 ? -37.336 28.391 3.095 1.00 78.75 625 ARG A CA 1
ATOM 4859 C C . ARG A 1 625 ? -36.374 29.525 3.458 1.00 78.75 625 ARG A C 1
ATOM 4861 O O . ARG A 1 625 ? -35.517 29.330 4.321 1.00 78.75 625 ARG A O 1
ATOM 4868 N N . ASN A 1 626 ? -36.509 30.693 2.832 1.00 78.56 626 ASN A N 1
ATOM 4869 C CA . ASN A 1 626 ? -35.674 31.856 3.139 1.00 78.56 626 ASN A CA 1
ATOM 4870 C C . ASN A 1 626 ? -35.903 32.344 4.576 1.00 78.56 626 ASN A C 1
ATOM 4872 O O . ASN A 1 626 ? -34.932 32.527 5.311 1.00 78.56 626 ASN A O 1
ATOM 4876 N N . LYS A 1 627 ? -37.167 32.445 5.002 1.00 86.00 627 L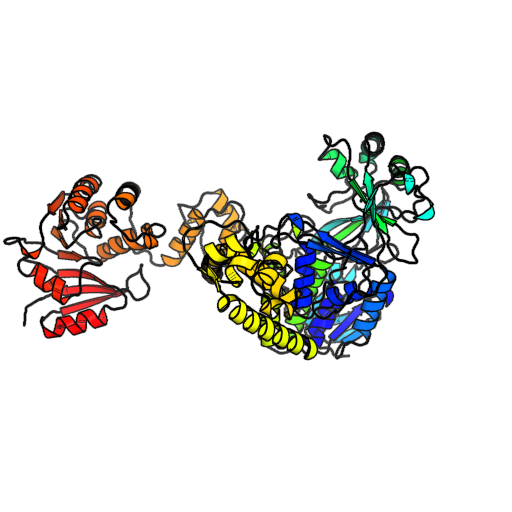YS A N 1
ATOM 4877 C CA . LYS A 1 627 ? -37.546 32.809 6.378 1.00 86.00 627 LYS A CA 1
ATOM 4878 C C . LYS A 1 627 ? -37.013 31.809 7.407 1.00 86.00 627 LYS A C 1
ATOM 4880 O O . LYS A 1 627 ? -36.433 32.197 8.417 1.00 86.00 627 LYS A O 1
ATOM 4885 N N . LEU A 1 628 ? -37.091 30.506 7.125 1.00 86.75 628 LEU A N 1
ATOM 4886 C CA . LEU A 1 628 ? -36.515 29.473 7.999 1.00 86.75 628 LEU A CA 1
ATOM 4887 C C . LEU A 1 628 ? -34.980 29.561 8.099 1.00 86.75 628 LEU A C 1
ATOM 4889 O O . LEU A 1 628 ? -34.419 29.325 9.171 1.00 86.75 628 LEU A O 1
ATOM 4893 N N . HIS A 1 629 ? -34.286 29.931 7.018 1.00 81.19 629 HIS A N 1
ATOM 4894 C CA . HIS A 1 629 ? -32.842 30.194 7.057 1.00 81.19 629 HIS A CA 1
ATOM 4895 C C . HIS A 1 629 ? -32.492 31.456 7.852 1.00 81.19 629 HIS A C 1
ATOM 4897 O O . HIS A 1 629 ? -31.485 31.470 8.562 1.00 81.19 629 HIS A O 1
ATOM 4903 N N . GLU A 1 630 ? -33.295 32.512 7.747 1.00 89.06 630 GLU A N 1
ATOM 4904 C CA . GLU A 1 630 ? -33.126 33.719 8.556 1.00 89.06 630 GLU A CA 1
ATOM 4905 C C . GLU A 1 630 ? -33.302 33.410 10.046 1.00 89.06 630 GLU A C 1
ATOM 4907 O O . GLU A 1 630 ? -32.439 33.745 10.863 1.00 89.06 630 GLU A O 1
ATOM 4912 N N . TYR A 1 631 ? -34.342 32.648 10.380 1.00 93.19 631 TYR A N 1
ATOM 4913 C CA . TYR A 1 631 ? -34.586 32.171 11.734 1.00 93.19 631 TYR A CA 1
ATOM 4914 C C . TYR A 1 631 ? -33.429 31.306 12.262 1.00 93.19 631 TYR A C 1
ATOM 4916 O O . TYR A 1 631 ? -32.952 31.539 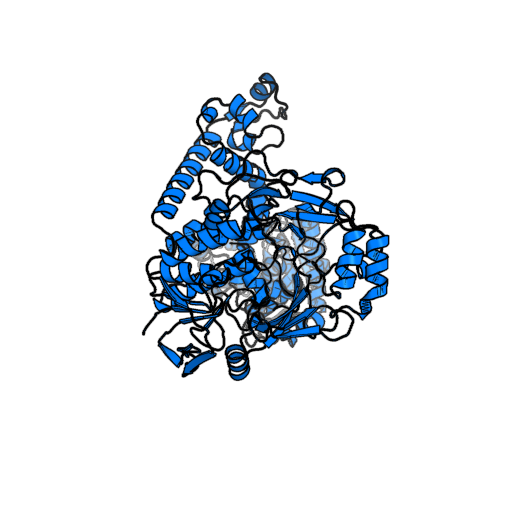13.372 1.00 93.19 631 TYR A O 1
ATOM 4924 N N . GLN A 1 632 ? -32.882 30.387 11.454 1.00 91.00 632 GLN A N 1
ATOM 4925 C CA . GLN A 1 632 ? -31.682 29.622 11.822 1.00 91.00 632 GLN A CA 1
ATOM 4926 C C . GLN A 1 632 ? -30.499 30.539 12.168 1.00 91.00 632 GLN A C 1
ATOM 4928 O O . GLN A 1 632 ? -29.833 30.332 13.185 1.00 91.00 632 GLN A O 1
ATOM 4933 N N . LYS A 1 633 ? -30.212 31.542 11.327 1.00 90.38 633 LYS A N 1
ATOM 4934 C CA . LYS A 1 633 ? -29.106 32.484 11.568 1.00 90.38 633 LYS A CA 1
ATOM 4935 C C . LYS A 1 633 ? -29.305 33.235 12.882 1.00 90.38 633 LYS A C 1
ATOM 4937 O O . LYS A 1 633 ? -28.345 33.396 13.637 1.00 90.38 633 LYS A O 1
ATOM 4942 N N . LEU A 1 634 ? -30.537 33.659 13.165 1.00 93.88 634 LEU A N 1
ATOM 4943 C CA . LEU A 1 634 ? -30.878 34.346 14.405 1.00 93.88 634 LEU A CA 1
ATOM 4944 C C . LEU A 1 634 ? -30.676 33.438 15.627 1.00 93.88 634 LEU A C 1
ATOM 4946 O O . LEU A 1 634 ? -30.005 33.849 16.575 1.00 93.88 634 LEU A O 1
ATOM 4950 N N . VAL A 1 635 ? -31.172 32.195 15.582 1.00 90.69 635 VAL A N 1
ATOM 4951 C CA . VAL A 1 635 ? -30.998 31.221 16.672 1.00 90.69 635 VAL A CA 1
ATOM 4952 C C . VAL A 1 635 ? -29.519 30.961 16.936 1.00 90.69 635 VAL A C 1
ATOM 4954 O O . VAL A 1 635 ? -29.083 31.084 18.074 1.00 90.69 635 VAL A O 1
ATOM 4957 N N . LEU A 1 636 ? -28.715 30.674 15.906 1.00 88.31 636 LEU A N 1
ATOM 4958 C CA . LEU A 1 636 ? -27.281 30.397 16.070 1.00 88.31 636 LEU A CA 1
ATOM 4959 C C . LEU A 1 636 ? -26.501 31.611 16.594 1.00 88.31 636 LEU A C 1
ATOM 4961 O O . LEU A 1 636 ? -25.558 31.455 17.371 1.00 88.31 636 LEU A O 1
ATOM 4965 N N . LYS A 1 637 ? -26.896 32.829 16.205 1.00 91.94 637 LYS A N 1
ATOM 4966 C CA . LYS A 1 637 ? -26.308 34.065 16.736 1.00 91.94 637 LYS A CA 1
ATOM 4967 C C . LYS A 1 637 ? -26.562 34.191 18.238 1.00 91.94 637 LYS A C 1
ATOM 4969 O O . LYS A 1 637 ? -25.621 34.427 18.991 1.00 91.94 637 LYS A O 1
ATOM 4974 N N . TRP A 1 638 ? -27.809 34.012 18.668 1.00 92.62 638 TRP A N 1
ATOM 4975 C CA . TRP A 1 638 ? -28.202 34.128 20.074 1.00 92.62 638 TRP A CA 1
ATOM 4976 C C . TRP A 1 638 ? -27.766 32.930 20.928 1.00 92.62 638 TRP A C 1
ATOM 4978 O O . TRP A 1 638 ? -27.505 33.096 22.121 1.00 92.62 638 TRP A O 1
ATOM 4988 N N . ASN A 1 639 ? -27.595 31.744 20.331 1.00 91.88 639 ASN A N 1
ATOM 4989 C CA . ASN A 1 639 ? -27.156 30.543 21.045 1.00 91.88 639 ASN A CA 1
ATOM 4990 C C . ASN A 1 639 ? -25.786 30.730 21.708 1.00 91.88 639 ASN A C 1
ATOM 4992 O O . ASN A 1 639 ? -25.553 30.207 22.794 1.00 91.88 639 ASN A O 1
ATOM 4996 N N . LYS A 1 640 ? -24.915 31.546 21.096 1.00 88.69 640 LYS A N 1
ATOM 4997 C CA . LYS A 1 640 ? -23.602 31.915 21.646 1.00 88.69 640 LYS A CA 1
ATOM 4998 C C . LYS A 1 640 ? -23.687 32.647 22.989 1.00 88.69 640 LYS A C 1
ATOM 5000 O O . LYS A 1 640 ? -22.723 32.600 23.743 1.00 88.69 640 LYS A O 1
ATOM 5005 N N . ALA A 1 641 ? -24.804 33.322 23.268 1.00 87.56 641 ALA A N 1
ATOM 5006 C CA . ALA A 1 641 ? -24.984 34.153 24.455 1.00 87.56 641 ALA A CA 1
ATOM 5007 C C . ALA A 1 641 ? -25.881 33.506 25.522 1.00 87.56 641 ALA A C 1
ATOM 5009 O O . ALA A 1 641 ? -25.579 33.619 26.707 1.00 87.56 641 ALA A O 1
ATOM 5010 N N . ILE A 1 642 ? -26.981 32.848 25.129 1.00 86.50 642 ILE A N 1
ATOM 5011 C CA . ILE A 1 642 ? -28.033 32.433 26.080 1.00 86.50 642 ILE A CA 1
ATOM 5012 C C . ILE A 1 642 ? -28.490 30.967 25.961 1.00 86.50 642 ILE A C 1
ATOM 5014 O O . ILE A 1 642 ? -29.519 30.622 26.532 1.00 86.50 642 ILE A O 1
ATOM 5018 N N . ASN A 1 643 ? -27.731 30.097 25.275 1.00 84.81 643 ASN A N 1
ATOM 5019 C CA . ASN A 1 643 ? -27.997 28.648 25.153 1.00 84.81 643 ASN A CA 1
ATOM 5020 C C . ASN A 1 643 ? -29.483 28.315 24.866 1.00 84.81 643 ASN A C 1
ATOM 5022 O O . ASN A 1 643 ? -30.193 27.745 25.695 1.00 84.81 643 ASN A O 1
ATOM 5026 N N . LEU A 1 644 ? -29.951 28.678 23.674 1.00 86.81 644 LEU A N 1
ATOM 5027 C CA . LEU A 1 644 ? -31.295 28.388 23.164 1.00 86.81 644 LEU A CA 1
ATOM 5028 C C . LEU A 1 644 ? -31.485 26.912 22.777 1.00 86.81 644 LEU A C 1
ATOM 5030 O O . LEU A 1 644 ? -32.566 26.359 22.959 1.00 86.81 644 LEU A O 1
ATOM 5034 N N . ILE A 1 645 ? -30.441 26.277 22.240 1.00 87.06 645 ILE A N 1
ATOM 5035 C CA . ILE A 1 645 ? -30.410 24.872 21.817 1.00 87.06 645 ILE A CA 1
ATOM 5036 C C . ILE A 1 645 ? -29.088 24.214 22.237 1.00 87.06 645 ILE A C 1
ATOM 5038 O O . ILE A 1 645 ? -28.086 24.889 22.486 1.00 87.06 645 ILE A O 1
ATOM 5042 N N . SER A 1 646 ? -29.052 22.879 22.267 1.00 80.94 646 SER A N 1
ATOM 5043 C CA . SER A 1 646 ? -27.815 22.144 22.554 1.00 80.94 646 SER A CA 1
ATOM 5044 C C . SER A 1 646 ? -26.750 22.383 21.476 1.00 80.94 646 SER A C 1
ATOM 5046 O O . SER A 1 646 ? -27.027 22.278 20.278 1.00 80.94 646 SER A O 1
ATOM 5048 N N . LYS A 1 647 ? -25.495 22.591 21.900 1.00 74.75 647 LYS A N 1
ATOM 5049 C CA . LYS A 1 647 ? -24.330 22.697 21.001 1.00 74.75 647 LYS A CA 1
ATOM 5050 C C . LYS A 1 647 ? -24.149 21.454 20.123 1.00 74.75 647 LYS A C 1
ATOM 5052 O O . LYS A 1 647 ? -23.731 21.557 18.979 1.00 74.75 647 LYS A O 1
ATOM 5057 N N . THR A 1 648 ? -24.532 20.275 20.619 1.00 70.06 648 THR A N 1
ATOM 5058 C CA . THR A 1 648 ? -24.458 19.007 19.865 1.00 70.06 648 THR A CA 1
ATOM 5059 C C . THR A 1 648 ? -25.472 18.907 18.722 1.00 70.06 648 THR A C 1
ATOM 5061 O O . THR A 1 648 ? -25.381 18.001 17.893 1.00 70.06 648 THR A O 1
ATOM 5064 N N . THR A 1 649 ? -26.453 19.813 18.674 1.00 69.50 649 THR A N 1
ATOM 5065 C CA . THR A 1 649 ? -27.511 19.837 17.657 1.00 69.50 649 THR A CA 1
ATOM 5066 C C . THR A 1 649 ? -27.390 21.000 16.670 1.00 69.50 649 THR A C 1
ATOM 5068 O O . THR A 1 649 ? -28.177 21.047 15.728 1.00 69.50 649 THR A O 1
ATOM 5071 N N . GLU A 1 650 ? -26.394 21.884 16.818 1.00 75.31 650 GLU A N 1
ATOM 5072 C CA . GLU A 1 650 ? -26.172 23.029 15.915 1.00 75.31 650 GLU A CA 1
ATOM 5073 C C . GLU A 1 650 ? -25.933 22.581 14.464 1.00 75.31 650 GLU A C 1
ATOM 5075 O O . GLU A 1 650 ? -26.642 23.018 13.557 1.00 75.31 650 GLU A O 1
ATOM 5080 N N . ASP A 1 651 ? -25.040 21.611 14.248 1.00 65.56 651 ASP A N 1
ATOM 5081 C CA . ASP A 1 651 ? -24.746 21.064 12.911 1.00 65.56 651 ASP A CA 1
ATOM 5082 C C . ASP A 1 651 ? -25.918 20.265 12.312 1.00 65.56 651 ASP A C 1
ATOM 5084 O O . ASP A 1 651 ? -25.953 19.972 11.118 1.00 65.56 651 ASP A O 1
ATOM 5088 N N . LYS A 1 652 ? -26.911 19.914 13.139 1.00 70.88 652 LYS A N 1
ATOM 5089 C CA . LYS A 1 652 ? -28.119 19.172 12.749 1.00 70.88 652 LYS A CA 1
ATOM 5090 C C . LYS A 1 652 ? -29.378 20.030 12.851 1.00 70.88 652 LYS A C 1
ATOM 5092 O O . LYS A 1 652 ? -30.475 19.475 12.919 1.00 70.88 652 LYS A O 1
ATOM 5097 N N . PHE A 1 653 ? -29.245 21.361 12.832 1.00 76.12 653 PHE A N 1
ATOM 5098 C CA . PHE A 1 653 ? -30.346 22.285 13.112 1.00 76.12 653 PHE A CA 1
ATOM 5099 C C . PHE A 1 653 ? -31.584 22.043 12.244 1.00 76.12 653 PHE A C 1
ATOM 5101 O O . PHE A 1 653 ? -32.701 21.974 12.745 1.00 76.12 653 PHE A O 1
ATOM 5108 N N . TRP A 1 654 ? -31.400 21.830 10.943 1.00 79.50 654 TRP A N 1
ATOM 5109 C CA . TRP A 1 654 ? -32.518 21.567 10.036 1.00 79.50 654 TRP A CA 1
ATOM 5110 C C . TRP A 1 654 ? -33.257 20.274 10.371 1.00 79.50 654 TRP A C 1
ATOM 5112 O O . TRP A 1 654 ? -34.476 20.283 10.496 1.00 79.50 654 TRP A O 1
ATOM 5122 N N . GLN A 1 655 ? -32.528 19.174 10.565 1.00 70.69 655 GLN A N 1
ATOM 5123 C CA . GLN A 1 655 ? -33.135 17.878 10.857 1.00 70.69 655 GLN A CA 1
ATOM 5124 C C . GLN A 1 655 ? -33.778 17.859 12.242 1.00 70.69 655 GLN A C 1
ATOM 5126 O O . GLN A 1 655 ? -34.913 17.417 12.397 1.00 70.69 655 GLN A O 1
ATOM 5131 N N . ARG A 1 656 ? -33.036 18.309 13.257 1.00 76.62 656 ARG A N 1
ATOM 5132 C CA . ARG A 1 656 ? -33.469 18.224 14.647 1.00 76.62 656 ARG A CA 1
ATOM 5133 C C . ARG A 1 656 ? -34.470 19.308 14.981 1.00 76.62 656 ARG A C 1
ATOM 5135 O O . ARG A 1 656 ? -35.347 19.004 15.763 1.00 76.62 656 ARG A O 1
ATOM 5142 N N . HIS A 1 657 ? -34.380 20.522 14.445 1.00 83.88 657 HIS A N 1
ATOM 5143 C CA . HIS A 1 657 ? -35.217 21.648 14.874 1.00 83.88 657 HIS A CA 1
ATOM 5144 C C . HIS A 1 657 ? -36.316 22.011 13.881 1.00 83.88 657 HIS A C 1
ATOM 5146 O O . HIS A 1 657 ? -37.489 22.019 14.253 1.00 83.88 657 HIS A O 1
ATOM 5152 N N . ILE A 1 658 ? -35.959 22.241 12.619 1.00 85.56 658 ILE A N 1
ATOM 5153 C CA . ILE A 1 658 ? -36.914 22.709 11.608 1.00 85.56 658 ILE A CA 1
ATOM 5154 C C . ILE A 1 658 ? -37.853 21.591 11.150 1.00 85.56 658 ILE A C 1
ATOM 5156 O O . ILE A 1 658 ? -39.059 21.688 11.355 1.00 85.56 658 ILE A O 1
ATOM 5160 N N . LEU A 1 659 ? -37.318 20.507 10.584 1.00 78.75 659 LEU A N 1
ATOM 5161 C CA . LEU A 1 659 ? -38.125 19.399 10.056 1.00 78.75 659 LEU A CA 1
ATOM 5162 C C . LEU A 1 659 ? -38.946 18.715 11.154 1.00 78.75 659 LEU A C 1
ATOM 5164 O O . LEU A 1 659 ? -40.098 18.351 10.938 1.00 78.75 659 LEU A O 1
ATOM 5168 N N . ASP A 1 660 ? -38.367 18.615 12.350 1.00 84.69 660 ASP A N 1
ATOM 5169 C CA . ASP A 1 660 ? -39.027 18.044 13.522 1.00 84.69 660 ASP A CA 1
ATOM 5170 C C . ASP A 1 660 ? -40.245 18.870 13.964 1.00 84.69 660 ASP A C 1
ATOM 5172 O O . ASP A 1 660 ? -41.195 18.331 14.515 1.00 84.69 660 ASP A O 1
ATOM 5176 N N . SER A 1 661 ? -40.244 20.176 13.695 1.00 90.25 661 SER A N 1
ATOM 5177 C CA . SER A 1 661 ? -41.393 21.047 13.958 1.00 90.25 661 SER A CA 1
ATOM 5178 C C . SER A 1 661 ? -42.392 21.017 12.795 1.00 90.25 661 SER A C 1
ATOM 5180 O O . SER A 1 661 ? -43.597 20.954 13.017 1.00 90.25 661 SER A O 1
ATOM 5182 N N . LEU A 1 662 ? -41.905 20.999 11.547 1.00 88.31 662 LEU A N 1
ATOM 5183 C CA . LEU A 1 662 ? -42.749 20.979 10.345 1.00 88.31 662 LEU A CA 1
ATOM 5184 C C . LEU A 1 662 ? -43.582 19.701 10.203 1.00 88.31 662 LEU A C 1
ATOM 5186 O O . LEU A 1 662 ? -44.673 19.762 9.643 1.00 88.31 662 LEU A O 1
ATOM 5190 N N . GLN A 1 663 ? -43.129 18.562 10.739 1.00 87.88 663 GLN A N 1
ATOM 5191 C CA . GLN A 1 663 ? -43.915 17.319 10.708 1.00 87.88 663 GLN A CA 1
ATOM 5192 C C . GLN A 1 663 ? -45.280 17.460 11.411 1.00 87.88 663 GLN A C 1
ATOM 5194 O O . GLN A 1 663 ? -46.209 16.724 11.084 1.00 87.88 663 GLN A O 1
ATOM 5199 N N . LEU A 1 664 ? -45.427 18.427 12.331 1.00 89.38 664 LEU A N 1
ATOM 5200 C CA . LEU A 1 664 ? -46.691 18.689 13.021 1.00 89.38 664 LEU A CA 1
ATOM 5201 C C . LEU A 1 664 ? -47.776 19.261 12.093 1.00 89.38 664 LEU A C 1
ATOM 5203 O O . LEU A 1 664 ? -48.960 19.114 12.384 1.00 89.38 664 LEU A O 1
ATOM 5207 N N . LEU A 1 665 ? -47.402 19.851 10.951 1.00 86.56 665 LEU A N 1
ATOM 5208 C CA . LEU A 1 665 ? -48.358 20.401 9.982 1.00 86.56 665 LEU A CA 1
ATOM 5209 C C . LEU A 1 665 ? -49.299 19.338 9.414 1.00 86.56 665 LEU A C 1
ATOM 5211 O O . LEU A 1 665 ? -50.430 19.660 9.071 1.00 86.56 665 LEU A O 1
ATOM 5215 N N . LYS A 1 666 ? -48.879 18.066 9.387 1.00 84.38 666 LYS A N 1
ATOM 5216 C CA . LYS A 1 666 ? -49.742 16.946 8.979 1.00 84.38 666 LYS A CA 1
ATOM 5217 C C . LYS A 1 666 ? -50.987 16.799 9.864 1.00 84.38 666 LYS A C 1
ATOM 5219 O O . LYS A 1 666 ? -51.993 16.252 9.423 1.00 84.38 666 LYS A O 1
ATOM 5224 N N . PHE A 1 667 ? -50.929 17.298 11.098 1.00 86.75 667 PHE A N 1
ATOM 5225 C CA . PHE A 1 667 ? -52.006 17.205 12.085 1.00 86.75 667 PHE A CA 1
ATOM 5226 C C . PHE A 1 667 ? -52.784 18.520 12.245 1.00 86.75 667 PHE A C 1
ATOM 5228 O O . PHE A 1 667 ? -53.799 18.540 12.942 1.00 86.75 667 PHE A O 1
ATOM 5235 N N . ILE A 1 668 ? -52.335 19.597 11.586 1.00 87.31 668 ILE A N 1
ATOM 5236 C CA . ILE A 1 668 ? -52.946 20.930 11.600 1.00 87.31 668 ILE A CA 1
ATOM 5237 C C . ILE A 1 668 ? -53.590 21.170 10.231 1.00 87.31 668 ILE A C 1
ATOM 5239 O O . ILE A 1 668 ? -52.954 21.659 9.299 1.00 87.31 668 ILE A O 1
ATOM 5243 N N . LYS A 1 669 ? -54.862 20.779 10.103 1.00 80.75 669 LYS A N 1
ATOM 5244 C CA . LYS A 1 669 ? -55.610 20.885 8.838 1.00 80.75 669 LYS A CA 1
ATOM 5245 C C . LYS A 1 669 ? -56.030 22.322 8.527 1.00 80.75 669 LYS A C 1
ATOM 5247 O O . LYS A 1 669 ? -55.928 22.755 7.384 1.00 80.75 669 LYS A O 1
ATOM 5252 N N . ASP A 1 670 ? -56.480 23.053 9.543 1.00 85.50 670 ASP A N 1
ATOM 5253 C CA . ASP A 1 670 ? -56.818 24.469 9.441 1.00 85.50 670 ASP A CA 1
ATOM 5254 C C . ASP A 1 670 ? -55.672 25.308 10.013 1.00 85.50 670 ASP A C 1
ATOM 5256 O O . ASP A 1 670 ? -55.305 25.171 11.176 1.00 85.50 670 ASP A O 1
ATOM 5260 N N . LYS A 1 671 ? -55.089 26.180 9.188 1.00 87.25 671 LYS A N 1
ATOM 5261 C CA . LYS A 1 671 ? -53.998 27.073 9.599 1.00 87.25 671 LYS A CA 1
ATOM 5262 C C . LYS A 1 671 ? -54.488 28.347 10.297 1.00 87.25 671 LYS A C 1
ATOM 5264 O O . LYS A 1 671 ? -53.662 29.131 10.758 1.00 87.25 671 LYS A O 1
ATOM 5269 N N . SER A 1 672 ? -55.798 28.589 10.363 1.00 89.56 672 SER A N 1
ATOM 5270 C CA . SER A 1 672 ? -56.385 29.742 11.056 1.00 89.56 672 SER A CA 1
ATOM 5271 C C . SER A 1 672 ? -56.465 29.573 12.578 1.00 89.56 672 SER A C 1
ATOM 5273 O O . SER A 1 672 ? -56.630 30.569 13.289 1.00 89.56 672 SER A O 1
ATOM 5275 N N . ILE A 1 673 ? -56.269 28.342 13.065 1.00 91.75 673 ILE A N 1
ATOM 5276 C CA . ILE A 1 673 ? -56.333 27.985 14.481 1.00 91.75 673 ILE A CA 1
ATOM 5277 C C . ILE A 1 673 ? -55.345 28.773 15.344 1.00 91.75 673 ILE A C 1
ATOM 5279 O O . ILE A 1 673 ? -54.283 29.216 14.890 1.00 91.75 673 ILE A O 1
ATOM 5283 N N . HIS A 1 674 ? -55.683 28.894 16.623 1.00 94.50 674 HIS A N 1
ATOM 5284 C CA . HIS A 1 674 ? -54.816 29.443 17.652 1.00 94.50 674 HIS A CA 1
ATOM 5285 C C . HIS A 1 674 ? -54.028 28.333 18.347 1.00 94.50 674 HIS A C 1
ATOM 5287 O O . HIS A 1 674 ? -54.595 27.471 19.021 1.00 94.50 674 HIS A O 1
ATOM 5293 N N . VAL A 1 675 ? -52.705 28.380 18.193 1.00 95.44 675 VAL A N 1
ATOM 5294 C CA .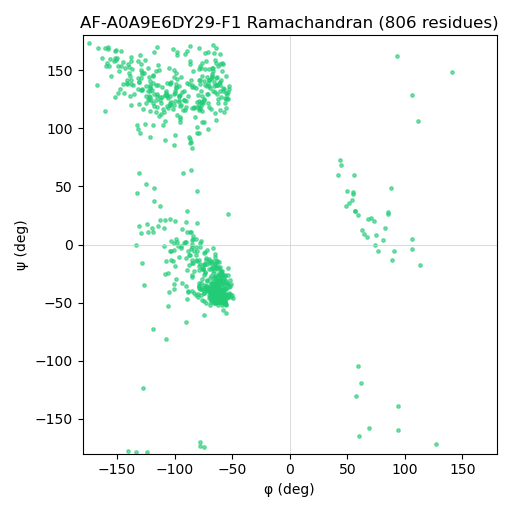 VAL A 1 675 ? -51.763 27.431 18.794 1.00 95.44 675 VAL A CA 1
ATOM 5295 C C . VAL A 1 675 ? -51.004 28.094 19.937 1.00 95.44 675 VAL A C 1
ATOM 5297 O O . VAL A 1 675 ? -50.428 29.167 19.757 1.00 95.44 675 VAL A O 1
ATOM 5300 N N . ILE A 1 676 ? -50.946 27.439 21.096 1.00 94.38 676 ILE A N 1
ATOM 5301 C CA . ILE A 1 676 ? -50.051 27.829 22.192 1.00 94.38 676 ILE A CA 1
ATOM 5302 C C . ILE A 1 676 ? -48.859 26.868 22.231 1.00 94.38 676 ILE A C 1
ATOM 5304 O O . ILE A 1 676 ? -49.036 25.663 22.389 1.00 94.38 676 ILE A O 1
ATOM 5308 N N . ASP A 1 677 ? -47.648 27.410 22.113 1.00 93.56 677 ASP A N 1
ATOM 5309 C CA . ASP A 1 677 ? -46.391 26.692 22.331 1.00 93.56 677 ASP A CA 1
ATOM 5310 C C . ASP A 1 677 ? -45.917 26.926 23.769 1.00 93.56 677 ASP A C 1
ATOM 5312 O O . ASP A 1 677 ? -45.510 28.037 24.127 1.00 93.56 677 ASP A O 1
ATOM 5316 N N . VAL A 1 678 ? -46.005 25.899 24.613 1.00 88.12 678 VAL A N 1
ATOM 5317 C CA . VAL A 1 678 ? -45.653 26.014 26.034 1.00 88.12 678 VAL A CA 1
ATOM 5318 C C . VAL A 1 678 ? -44.169 25.732 26.266 1.00 88.12 678 VAL A C 1
ATOM 5320 O O . VAL A 1 678 ? -43.654 24.692 25.859 1.00 88.12 678 VAL A O 1
ATOM 5323 N N . ALA A 1 679 ? -43.502 26.664 26.959 1.00 80.56 679 ALA A N 1
ATOM 5324 C CA . ALA A 1 679 ? -42.050 26.714 27.147 1.00 80.56 679 ALA A CA 1
ATOM 5325 C C . ALA A 1 679 ? -41.283 26.720 25.829 1.00 80.56 679 ALA A C 1
ATOM 5327 O O . ALA A 1 679 ? -40.465 25.845 25.534 1.00 80.56 679 ALA A O 1
ATOM 5328 N N . SER A 1 680 ? -41.571 27.745 25.035 1.00 82.94 680 SER A N 1
ATOM 5329 C CA . SER A 1 680 ? -41.140 27.806 23.646 1.00 82.94 680 SER A CA 1
ATOM 5330 C C . SER A 1 680 ? -39.616 27.824 23.496 1.00 82.94 680 SER A C 1
ATOM 5332 O O . SER A 1 680 ? -39.110 27.403 22.456 1.00 82.94 680 SER A O 1
ATOM 5334 N N . GLY A 1 681 ? -38.852 28.292 24.494 1.00 87.75 681 GLY A N 1
ATOM 5335 C CA . GLY A 1 681 ? -37.390 28.264 24.488 1.00 87.75 681 GLY A CA 1
ATOM 5336 C C . GLY A 1 681 ? -36.803 29.027 23.303 1.00 87.75 681 GLY A C 1
ATOM 5337 O O . GLY A 1 681 ? -36.796 30.254 23.268 1.00 87.75 681 GLY A O 1
ATOM 5338 N N . ALA A 1 682 ? -36.318 28.283 22.306 1.00 89.44 682 ALA A N 1
ATOM 5339 C CA . ALA A 1 682 ? -35.871 28.827 21.023 1.00 89.44 682 ALA A CA 1
ATOM 5340 C C . ALA A 1 682 ? -37.028 29.190 20.064 1.00 89.44 682 ALA A C 1
ATOM 5342 O O . ALA A 1 682 ? -36.774 29.582 18.929 1.00 89.44 682 ALA A O 1
ATOM 5343 N N . GLY A 1 683 ? -38.286 29.056 20.479 1.00 89.56 683 GLY A N 1
ATOM 5344 C CA . GLY A 1 683 ? -39.484 29.237 19.657 1.00 89.56 683 GLY A CA 1
ATOM 5345 C C . GLY A 1 683 ? -39.883 27.977 18.889 1.00 89.56 683 GLY A C 1
ATOM 5346 O O . GLY A 1 683 ? -40.447 28.087 17.804 1.00 89.56 683 GLY A O 1
ATOM 5347 N N . LEU A 1 684 ? -39.531 26.788 19.387 1.00 91.75 684 LEU A N 1
ATOM 5348 C CA . LEU A 1 684 ? -39.770 25.517 18.700 1.00 91.75 684 LEU A CA 1
ATOM 5349 C C . LEU A 1 684 ? -40.833 24.693 19.447 1.00 91.75 684 LEU A C 1
ATOM 5351 O O . LEU A 1 684 ? -40.588 24.359 20.604 1.00 91.75 684 LEU A O 1
ATOM 5355 N N . PRO A 1 685 ? -41.905 24.230 18.777 1.00 93.00 685 PRO A N 1
ATOM 5356 C CA . PRO A 1 685 ? -42.144 24.304 17.332 1.00 93.00 685 PRO A CA 1
ATOM 5357 C C . PRO A 1 685 ? -42.845 25.591 16.845 1.00 93.00 685 PRO A C 1
ATOM 5359 O O . PRO A 1 685 ? -42.988 25.767 15.634 1.00 93.00 685 PRO A O 1
ATOM 5362 N N . GLY A 1 686 ? -43.282 26.490 17.733 1.00 93.81 686 GLY A N 1
ATOM 5363 C CA . GLY A 1 686 ? -44.243 27.557 17.423 1.00 93.81 686 GLY A CA 1
ATOM 5364 C C . GLY A 1 686 ? -43.838 28.547 16.320 1.00 93.81 686 GLY A C 1
ATOM 5365 O O . GLY A 1 686 ? -44.624 28.791 15.405 1.00 93.81 686 GLY A O 1
ATOM 5366 N N . ILE A 1 687 ? -42.613 29.086 16.335 1.00 95.50 687 ILE A N 1
ATOM 5367 C CA . ILE A 1 687 ? -42.123 30.006 15.285 1.00 95.50 687 ILE A CA 1
ATOM 5368 C C . ILE A 1 687 ? -42.077 29.304 13.927 1.00 95.50 687 ILE A C 1
ATOM 5370 O O . ILE A 1 687 ? -42.457 29.885 12.913 1.00 95.50 687 ILE A O 1
ATOM 5374 N N . VAL A 1 688 ? -41.652 28.039 13.898 1.00 93.31 688 VAL A N 1
ATOM 5375 C CA . VAL A 1 688 ? -41.571 27.259 12.655 1.00 93.31 688 VAL A CA 1
ATOM 5376 C C . VAL A 1 688 ? -42.963 27.001 12.083 1.00 93.31 688 VAL A C 1
ATOM 5378 O O . VAL A 1 688 ? -43.152 27.127 10.875 1.00 93.31 688 VAL A O 1
ATOM 5381 N N . LEU A 1 689 ? -43.947 26.704 12.937 1.00 92.88 689 LEU A N 1
ATOM 5382 C CA . LEU A 1 689 ? -45.347 26.565 12.527 1.00 92.88 689 LEU A CA 1
ATOM 5383 C C . LEU A 1 689 ? -45.927 27.883 12.006 1.00 92.88 689 LEU A C 1
ATOM 5385 O O . LEU A 1 689 ? -46.635 27.885 10.999 1.00 92.88 689 LEU A O 1
ATOM 5389 N N . SER A 1 690 ? -45.578 29.003 12.639 1.00 94.31 690 SER A N 1
ATOM 5390 C CA . SER A 1 690 ? -46.001 30.327 12.189 1.00 94.31 690 SER A CA 1
ATOM 5391 C C . SER A 1 690 ? -45.419 30.682 10.815 1.00 94.31 690 SER A C 1
ATOM 5393 O O . SER A 1 690 ? -46.165 31.065 9.917 1.00 94.31 690 SER A O 1
ATOM 5395 N N . ILE A 1 691 ? -44.120 30.448 10.591 1.00 92.25 691 ILE A N 1
ATOM 5396 C CA . ILE A 1 691 ? -43.477 30.622 9.272 1.00 92.25 691 ILE A CA 1
ATOM 5397 C C . ILE A 1 691 ? -44.099 29.684 8.222 1.00 92.25 691 ILE A C 1
ATOM 5399 O O . ILE A 1 691 ? -44.199 30.038 7.050 1.00 92.25 691 ILE A O 1
ATOM 5403 N N . ALA A 1 692 ? -44.559 28.501 8.637 1.00 87.50 692 ALA A N 1
ATOM 5404 C CA . ALA A 1 692 ? -45.261 27.547 7.781 1.00 87.50 692 ALA A CA 1
ATOM 5405 C C . ALA A 1 692 ? -46.737 27.892 7.500 1.00 87.50 692 ALA A C 1
ATOM 5407 O O . ALA A 1 692 ? -47.435 27.144 6.800 1.00 87.50 692 ALA A O 1
ATOM 5408 N N . GLY A 1 693 ? -47.219 29.017 8.028 1.00 87.50 693 GLY A N 1
ATOM 5409 C CA . GLY A 1 693 ? -48.523 29.589 7.717 1.00 87.50 693 GLY A CA 1
ATOM 5410 C C . GLY A 1 693 ? -49.584 29.449 8.805 1.00 87.50 693 GLY A C 1
ATOM 5411 O O . GLY A 1 693 ? -50.719 29.824 8.534 1.00 87.50 693 GLY A O 1
ATOM 5412 N N . VAL A 1 694 ? -49.271 28.923 9.998 1.00 92.62 694 VAL A N 1
ATOM 5413 C CA . VAL A 1 694 ? -50.212 28.960 11.135 1.00 92.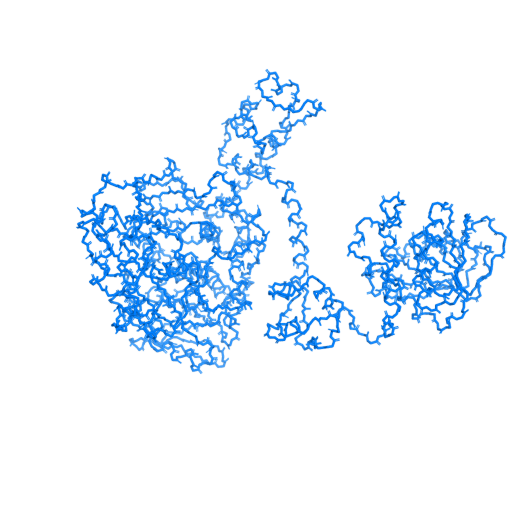62 694 VAL A CA 1
ATOM 5414 C C . VAL A 1 694 ? -50.376 30.410 11.593 1.00 92.62 694 VAL A C 1
ATOM 5416 O O . VAL A 1 694 ? -49.415 31.050 12.027 1.00 92.62 694 VAL A O 1
ATOM 5419 N N . LYS A 1 695 ? -51.597 30.934 11.465 1.00 90.38 695 LYS A N 1
ATOM 5420 C CA . LYS A 1 695 ? -51.882 32.370 11.546 1.00 90.38 695 LYS A CA 1
ATOM 5421 C C . LYS A 1 695 ? -51.756 32.941 12.951 1.00 90.38 695 LYS A C 1
ATOM 5423 O O . LYS A 1 695 ? -51.326 34.080 13.078 1.00 90.38 695 LYS A O 1
ATOM 5428 N N . ASN A 1 696 ? -52.129 32.177 13.978 1.00 94.75 696 ASN A N 1
ATOM 5429 C CA . ASN A 1 696 ? -52.181 32.648 15.360 1.00 94.75 696 ASN A CA 1
ATOM 5430 C C . ASN A 1 696 ? -51.353 31.730 16.260 1.00 94.75 696 ASN A C 1
ATOM 5432 O O . ASN A 1 696 ? -51.788 30.634 16.614 1.00 94.75 696 ASN A O 1
ATOM 5436 N N . VAL A 1 697 ? -50.162 32.179 16.656 1.00 96.06 697 VAL A N 1
ATOM 5437 C CA . VAL A 1 697 ? -49.274 31.428 17.553 1.00 96.06 697 VAL A CA 1
ATOM 5438 C C . VAL A 1 697 ? -48.994 32.250 18.804 1.00 96.06 697 VAL A C 1
ATOM 5440 O O . VAL A 1 697 ? -48.666 33.428 18.733 1.00 96.06 697 VAL A O 1
ATOM 5443 N N . THR A 1 698 ? -49.118 31.644 19.979 1.00 94.69 698 THR A N 1
ATOM 5444 C CA . THR A 1 698 ? -48.713 32.250 21.249 1.00 94.69 698 THR A CA 1
ATOM 5445 C C . THR A 1 698 ? -47.580 31.448 21.863 1.00 94.69 698 THR A C 1
ATOM 5447 O O . THR A 1 698 ? -47.707 30.246 22.068 1.00 94.69 698 THR A O 1
ATOM 5450 N N . LEU A 1 699 ? -46.473 32.121 22.149 1.00 94.50 699 LEU A N 1
ATOM 5451 C CA . LEU A 1 699 ? -45.263 31.542 22.713 1.00 94.50 699 LEU A CA 1
ATOM 5452 C C . LEU A 1 699 ? -45.188 31.911 24.192 1.00 94.50 699 LEU A C 1
ATOM 5454 O O . LEU A 1 699 ? -45.168 33.098 24.523 1.00 94.50 699 LEU A O 1
ATOM 5458 N N . VAL A 1 700 ? -45.166 30.916 25.077 1.00 91.25 700 VAL A N 1
ATOM 5459 C CA . VAL A 1 700 ? -45.070 31.138 26.526 1.00 91.25 700 VAL A CA 1
ATOM 5460 C C . VAL A 1 700 ? -43.675 30.754 27.000 1.00 91.25 700 VAL A C 1
ATOM 5462 O O . VAL A 1 700 ? -43.265 29.602 26.859 1.00 91.25 700 VAL A O 1
ATOM 5465 N N . GLU A 1 701 ? -42.944 31.711 27.565 1.00 90.69 701 GLU A N 1
ATOM 5466 C CA . GLU A 1 701 ? -41.567 31.537 28.029 1.00 90.69 701 GLU A CA 1
ATOM 5467 C C . GLU A 1 701 ? -41.341 32.348 29.307 1.00 90.69 701 GLU A C 1
ATOM 5469 O O . GLU A 1 701 ? -41.654 33.527 29.348 1.00 90.69 701 GLU A O 1
ATOM 5474 N N . SER A 1 702 ? -40.789 31.732 30.350 1.00 88.69 702 SER A N 1
ATOM 5475 C CA . SER A 1 702 ? -40.564 32.397 31.641 1.00 88.69 702 SER A CA 1
ATOM 5476 C C . SER A 1 702 ? -39.206 33.101 31.746 1.00 88.69 702 SER A C 1
ATOM 5478 O O . SER A 1 702 ? -39.028 33.958 32.608 1.00 88.69 702 SER A O 1
ATOM 5480 N N . ASP A 1 703 ? -38.214 32.711 30.934 1.00 91.06 703 ASP A N 1
ATOM 5481 C CA . ASP A 1 703 ? -36.900 33.361 30.928 1.00 91.06 703 ASP A CA 1
ATOM 5482 C C . ASP A 1 703 ? -36.943 34.649 30.096 1.00 91.06 703 ASP A C 1
ATOM 5484 O O . ASP A 1 703 ? -37.129 34.634 28.876 1.00 91.06 703 ASP A O 1
ATOM 5488 N N . THR A 1 704 ? -36.684 35.775 30.758 1.00 90.81 704 THR A N 1
ATOM 5489 C CA . THR A 1 704 ? -36.761 37.109 30.155 1.00 90.81 704 THR A CA 1
ATOM 5490 C C . THR A 1 704 ? -35.808 37.310 28.974 1.00 90.81 704 THR A C 1
ATOM 5492 O O . THR A 1 704 ? -36.141 38.026 28.027 1.00 90.81 704 THR A O 1
ATOM 5495 N N . ARG A 1 705 ? -34.637 36.659 28.971 1.00 92.19 705 ARG A N 1
ATOM 5496 C CA . ARG A 1 705 ? -33.665 36.750 27.868 1.00 92.19 705 ARG A CA 1
ATOM 5497 C C . ARG A 1 705 ? -34.115 35.923 26.671 1.00 92.19 705 ARG A C 1
ATOM 5499 O O . ARG A 1 705 ? -33.933 36.356 25.534 1.00 92.19 705 ARG A O 1
ATOM 5506 N N . LYS A 1 706 ? -34.720 34.756 26.909 1.00 92.06 706 LYS A N 1
ATOM 5507 C CA . LYS A 1 706 ? -35.312 33.943 25.838 1.00 92.06 706 LYS A CA 1
ATOM 5508 C C . LYS A 1 706 ? -36.544 34.623 25.252 1.00 92.06 706 LYS A C 1
ATOM 5510 O O . LYS A 1 706 ? -36.644 34.707 24.034 1.00 92.06 706 LYS A O 1
ATOM 5515 N N . ALA A 1 707 ? -37.405 35.217 26.079 1.00 91.50 707 ALA A N 1
ATOM 5516 C CA . ALA A 1 707 ? -38.534 36.019 25.613 1.00 91.50 707 ALA A CA 1
ATOM 5517 C C . ALA A 1 707 ? -38.084 37.195 24.721 1.00 91.50 707 ALA A C 1
ATOM 5519 O O . ALA A 1 707 ? -38.668 37.425 23.663 1.00 91.50 707 ALA A O 1
ATOM 5520 N N . ALA A 1 708 ? -36.988 37.881 25.073 1.00 92.44 708 ALA A N 1
ATOM 5521 C CA . ALA A 1 708 ? -36.405 38.927 24.226 1.00 92.44 708 ALA A CA 1
ATOM 5522 C C . ALA A 1 708 ? -35.943 38.399 22.852 1.00 92.44 708 ALA A C 1
ATOM 5524 O O . ALA A 1 708 ? -36.148 39.061 21.831 1.00 92.44 708 ALA A O 1
ATOM 5525 N N . PHE A 1 709 ? -35.362 37.196 22.806 1.00 95.94 709 PHE A N 1
ATOM 5526 C CA . PHE A 1 709 ? -35.055 36.510 21.550 1.00 95.94 709 PHE A CA 1
ATOM 5527 C C . PHE A 1 709 ? -36.334 36.169 20.758 1.00 95.94 709 PHE A C 1
ATOM 5529 O O . PHE A 1 709 ? -36.380 36.415 19.551 1.00 95.94 709 PHE A O 1
ATOM 5536 N N . LEU A 1 710 ? -37.387 35.668 21.417 1.00 95.06 710 LEU A N 1
ATOM 5537 C CA . LEU A 1 710 ? -38.660 35.326 20.769 1.00 95.06 710 LEU A CA 1
ATOM 5538 C C . LEU A 1 710 ? -39.318 36.545 20.115 1.00 95.06 710 LEU A C 1
ATOM 5540 O O . LEU A 1 710 ? -39.816 36.429 18.999 1.00 95.06 710 LEU A O 1
ATOM 5544 N N . CYS A 1 711 ? -39.235 37.726 20.732 1.00 93.75 711 CYS A N 1
ATOM 5545 C CA . CYS A 1 711 ? -39.701 38.977 20.126 1.00 93.75 711 CYS A CA 1
ATOM 5546 C C . CYS A 1 711 ? -38.965 39.328 18.820 1.00 93.75 711 CYS A C 1
ATOM 5548 O O . CYS A 1 711 ? -39.543 39.968 17.942 1.00 93.75 711 CYS A O 1
ATOM 5550 N N . GLN A 1 712 ? -37.695 38.933 18.665 1.00 94.44 712 GLN A N 1
ATOM 5551 C CA . GLN A 1 712 ? -36.969 39.095 17.399 1.00 94.44 712 GLN A CA 1
ATOM 5552 C C . GLN A 1 712 ? -37.342 38.008 16.392 1.00 94.44 712 GLN A C 1
ATOM 5554 O O . GLN A 1 712 ? -37.556 38.315 15.223 1.00 94.44 712 GLN A O 1
ATOM 5559 N N . ALA A 1 713 ? -37.451 36.756 16.841 1.00 94.56 713 ALA A N 1
ATOM 5560 C CA . ALA A 1 713 ? -37.818 35.631 15.987 1.00 94.56 713 ALA A CA 1
ATOM 5561 C C . ALA A 1 713 ? -39.236 35.773 15.410 1.00 94.56 713 ALA A C 1
ATOM 5563 O O . ALA A 1 713 ? -39.456 35.432 14.251 1.00 94.56 713 ALA A O 1
ATOM 5564 N N . ALA A 1 714 ? -40.173 36.329 16.182 1.00 93.94 714 ALA A N 1
ATOM 5565 C CA . ALA A 1 714 ? -41.548 36.583 15.763 1.00 93.94 714 ALA A CA 1
ATOM 5566 C C . ALA A 1 714 ? -41.640 37.468 14.511 1.00 93.94 714 ALA A C 1
ATOM 5568 O O . ALA A 1 714 ? -42.487 37.217 13.663 1.00 93.94 714 ALA A O 1
ATOM 5569 N N . LYS A 1 715 ? -40.724 38.434 14.344 1.00 93.69 715 LYS A N 1
ATOM 5570 C CA . LYS A 1 715 ? -40.693 39.352 13.189 1.00 93.69 715 LYS A CA 1
ATOM 5571 C C . LYS A 1 715 ? -40.355 38.674 11.858 1.00 93.69 715 LYS A C 1
ATOM 5573 O O . LYS A 1 715 ? -40.541 39.283 10.815 1.00 93.69 715 LYS A O 1
ATOM 5578 N N . ILE A 1 716 ? -39.814 37.454 11.898 1.00 92.88 716 ILE A N 1
ATOM 5579 C CA . ILE A 1 716 ? -39.484 36.661 10.702 1.00 92.88 716 ILE A CA 1
ATOM 5580 C C . ILE A 1 716 ? -40.748 35.996 10.129 1.00 92.88 716 ILE A C 1
ATOM 5582 O O . ILE A 1 716 ? -40.787 35.623 8.956 1.00 92.88 716 ILE A O 1
ATOM 5586 N N . SER A 1 717 ? -41.779 35.826 10.961 1.00 88.25 717 SER A N 1
ATOM 5587 C CA . SER A 1 717 ? -43.091 35.369 10.522 1.00 88.25 717 SER A CA 1
ATOM 5588 C C . SER A 1 717 ? -43.932 36.553 10.050 1.00 88.25 717 SER A C 1
ATOM 5590 O O . SER A 1 717 ? -43.936 37.601 10.689 1.00 88.25 717 SER A O 1
ATOM 5592 N N . ASP A 1 718 ? -44.708 36.357 8.985 1.00 87.19 718 ASP A N 1
ATOM 5593 C CA . ASP A 1 718 ? -45.724 37.330 8.549 1.00 87.19 718 ASP A CA 1
ATOM 5594 C C . ASP A 1 718 ? -47.059 37.152 9.296 1.00 87.19 718 ASP A C 1
ATOM 5596 O O . ASP A 1 718 ? -48.040 37.836 9.011 1.00 87.19 718 ASP A O 1
ATOM 5600 N N . ASN A 1 719 ? -47.129 36.181 10.209 1.00 91.50 719 ASN A N 1
ATOM 5601 C CA . ASN A 1 719 ? -48.338 35.812 10.935 1.00 91.50 719 ASN A CA 1
ATOM 5602 C C . ASN A 1 719 ? -48.337 36.382 12.361 1.00 91.50 719 ASN A C 1
ATOM 5604 O O . ASN A 1 719 ? -47.322 36.855 12.873 1.00 91.50 719 ASN A O 1
ATOM 5608 N N . ASN A 1 720 ? -49.487 36.313 13.030 1.00 91.75 720 ASN A N 1
ATOM 5609 C CA . ASN A 1 720 ? -49.657 36.842 14.376 1.00 91.75 720 ASN A CA 1
ATOM 5610 C C . ASN A 1 720 ? -48.968 35.936 15.412 1.00 91.75 720 ASN A C 1
ATOM 5612 O O . ASN A 1 720 ? -49.464 34.854 15.741 1.00 91.75 720 ASN A O 1
ATOM 5616 N N . VAL A 1 721 ? -47.821 36.389 15.928 1.00 95.44 721 VAL A N 1
ATOM 5617 C CA . VAL A 1 721 ? -47.062 35.711 16.987 1.00 95.44 721 VAL A CA 1
ATOM 5618 C C . VAL A 1 721 ? -47.076 36.560 18.255 1.00 95.44 721 VAL A C 1
ATOM 5620 O O . VAL A 1 721 ? -46.430 37.604 18.319 1.00 95.44 721 VAL A O 1
ATOM 5623 N N . ASN A 1 722 ? -47.781 36.092 19.283 1.00 93.75 722 ASN A N 1
ATOM 5624 C CA . ASN A 1 722 ? -47.836 36.736 20.594 1.00 93.75 722 ASN A CA 1
ATOM 5625 C C . ASN A 1 722 ? -46.830 36.091 21.560 1.00 93.75 722 ASN A C 1
ATOM 5627 O O . ASN A 1 722 ? -46.745 34.866 21.623 1.00 93.75 722 ASN A O 1
ATOM 5631 N N . ILE A 1 723 ? -46.096 36.886 22.341 1.00 93.81 723 ILE A N 1
ATOM 5632 C CA . ILE A 1 723 ? -45.118 36.389 23.319 1.00 93.81 723 ILE A CA 1
ATOM 5633 C C . ILE A 1 723 ? -45.616 36.712 24.726 1.00 93.81 723 ILE A C 1
ATOM 5635 O O . ILE A 1 723 ? -45.912 37.862 25.042 1.00 93.81 723 ILE A O 1
ATOM 5639 N N . ILE A 1 724 ? -45.677 35.697 25.584 1.00 91.38 724 ILE A N 1
ATOM 5640 C CA . ILE A 1 724 ? -46.011 35.828 27.002 1.00 91.38 724 ILE A CA 1
ATOM 5641 C C . ILE A 1 724 ? -44.753 35.505 27.806 1.00 91.38 724 ILE A C 1
ATOM 5643 O O . ILE A 1 724 ? -44.305 34.359 27.813 1.00 91.38 724 ILE A O 1
ATOM 5647 N N . ASN A 1 725 ? -44.197 36.521 28.469 1.00 91.19 725 ASN A N 1
ATOM 5648 C CA . ASN A 1 725 ? -42.989 36.404 29.285 1.00 91.19 725 ASN A CA 1
ATOM 5649 C C . ASN A 1 725 ? -43.319 36.119 30.760 1.00 91.19 725 ASN A C 1
ATOM 5651 O O . ASN A 1 725 ? -43.069 36.951 31.630 1.00 91.19 725 ASN A O 1
ATOM 5655 N N . GLU A 1 726 ? -43.967 34.987 31.020 1.00 85.50 726 GLU A N 1
ATOM 5656 C CA . GLU A 1 726 ? -44.415 34.572 32.353 1.00 85.50 726 GLU A CA 1
ATOM 5657 C C . GLU A 1 726 ? -44.395 33.036 32.451 1.00 85.50 726 GLU A C 1
ATOM 5659 O O . GLU A 1 726 ? -44.541 32.350 31.431 1.00 85.50 726 GLU A O 1
ATOM 5664 N N . PRO A 1 727 ? -44.248 32.453 33.656 1.00 80.81 727 PRO A N 1
ATOM 5665 C CA . PRO A 1 727 ? -44.479 31.028 33.857 1.00 80.81 727 PRO A CA 1
ATOM 5666 C C . PRO A 1 727 ? -45.906 30.644 33.450 1.00 80.81 727 PRO A C 1
ATOM 5668 O O . PRO A 1 727 ? -46.869 31.299 33.847 1.00 80.81 727 PRO A O 1
ATOM 5671 N N . VAL A 1 728 ? -46.053 29.542 32.704 1.00 77.50 728 VAL A N 1
ATOM 5672 C CA . VAL A 1 728 ? -47.350 29.055 32.183 1.00 77.50 728 VAL A CA 1
ATOM 5673 C C . VAL A 1 728 ? -48.409 28.924 33.297 1.00 77.50 728 VAL A C 1
ATOM 5675 O O . VAL A 1 728 ? -49.594 29.133 33.060 1.00 77.50 728 VAL A O 1
ATOM 5678 N N . GLN A 1 729 ? -47.978 28.637 34.530 1.00 70.06 729 GLN A N 1
ATOM 5679 C CA . GLN A 1 729 ? -48.825 28.402 35.702 1.00 70.06 729 GLN A CA 1
ATOM 5680 C C . GLN A 1 729 ? -49.434 29.679 36.306 1.00 70.06 729 GLN A C 1
ATOM 5682 O O . GLN A 1 729 ? -50.417 29.584 37.037 1.00 70.06 729 GLN A O 1
ATOM 5687 N N . GLN A 1 730 ? -48.853 30.857 36.050 1.00 65.38 730 GLN A N 1
ATOM 5688 C CA . GLN A 1 730 ? -49.220 32.112 36.724 1.00 65.38 730 GLN A CA 1
ATOM 5689 C C . GLN A 1 730 ? -50.293 32.931 35.988 1.00 65.38 730 GLN A C 1
ATOM 5691 O O . GLN A 1 730 ? -50.681 33.991 36.476 1.00 65.38 730 GLN A O 1
ATOM 5696 N N . LYS A 1 731 ? -50.821 32.447 34.853 1.00 57.78 731 LYS A N 1
ATOM 5697 C CA . LYS A 1 731 ? -51.783 33.207 34.044 1.00 57.78 731 LYS A CA 1
ATOM 5698 C C . LYS A 1 731 ? -53.245 32.821 34.263 1.00 57.78 731 LYS A C 1
ATOM 5700 O O . LYS A 1 731 ? -53.606 31.644 34.279 1.00 57.78 731 LYS A O 1
ATOM 5705 N N . ALA A 1 732 ? -54.095 33.846 34.333 1.00 51.38 732 ALA A N 1
ATOM 5706 C CA . ALA A 1 732 ? -55.545 33.732 34.273 1.00 51.38 732 ALA A CA 1
ATOM 5707 C C . ALA A 1 732 ? -56.013 33.452 32.827 1.00 51.38 732 ALA A C 1
ATOM 5709 O O . ALA A 1 732 ? -55.733 34.228 31.916 1.00 51.38 732 ALA A O 1
ATOM 5710 N N . THR A 1 733 ? -56.726 32.337 32.644 1.00 66.62 733 THR A N 1
ATOM 5711 C CA . THR A 1 733 ? -57.636 32.000 31.526 1.00 66.62 733 THR A CA 1
ATOM 5712 C C . THR A 1 733 ? -57.147 32.325 30.102 1.00 66.62 733 THR A C 1
ATOM 5714 O O . THR A 1 733 ? -57.664 33.216 29.431 1.00 66.62 733 THR A O 1
ATOM 5717 N N . LEU A 1 734 ? -56.183 31.552 29.590 1.00 81.81 734 LEU A N 1
ATOM 5718 C CA . LEU A 1 734 ? -55.899 31.500 28.145 1.00 81.81 734 LEU A CA 1
ATOM 5719 C C . LEU A 1 734 ? -56.858 30.511 27.464 1.00 81.81 734 LEU A C 1
ATOM 5721 O O . LEU A 1 734 ? -57.252 29.519 28.069 1.00 81.81 734 LEU A O 1
ATOM 5725 N N . SER A 1 735 ? -57.211 30.734 26.199 1.00 87.12 735 SER A N 1
ATOM 5726 C CA . SER A 1 735 ? -57.906 29.737 25.374 1.00 87.12 735 SER A CA 1
ATOM 5727 C C . SER A 1 735 ? -57.174 29.567 24.056 1.00 87.12 735 SER A C 1
ATOM 5729 O O . SER A 1 735 ? -56.634 30.538 23.538 1.00 87.12 735 SER A O 1
ATOM 5731 N N . CYS A 1 736 ? -57.136 28.341 23.545 1.00 92.00 736 CYS A N 1
ATOM 5732 C CA . CYS A 1 736 ? -56.547 28.013 22.255 1.00 92.00 736 CYS A CA 1
ATOM 5733 C C . CYS A 1 736 ? -57.244 26.793 21.655 1.00 92.00 736 CYS A C 1
ATOM 5735 O O . CYS A 1 736 ? -57.990 26.086 22.341 1.00 92.00 736 CYS A O 1
ATOM 5737 N N . ASP A 1 737 ? -56.995 26.539 20.378 1.00 92.69 737 ASP A N 1
ATOM 5738 C CA . ASP A 1 737 ? -57.459 25.315 19.739 1.00 92.69 737 ASP A CA 1
ATOM 5739 C C . ASP A 1 737 ? -56.505 24.163 20.071 1.00 92.69 737 ASP A C 1
ATOM 5741 O O . ASP A 1 737 ? -56.958 23.088 20.457 1.00 92.69 737 ASP A O 1
ATOM 5745 N N . MET A 1 738 ? -55.190 24.408 20.020 1.00 93.75 738 MET A N 1
ATOM 5746 C CA . MET A 1 738 ? -54.174 23.371 20.205 1.00 93.75 738 MET A CA 1
ATOM 5747 C C . MET A 1 738 ? -53.004 23.827 21.079 1.00 93.75 738 MET A C 1
ATOM 5749 O O . MET A 1 738 ? -52.502 24.944 20.938 1.00 93.75 738 MET A O 1
ATOM 5753 N N . VAL A 1 739 ? -52.508 22.921 21.925 1.00 93.81 739 VAL A N 1
ATOM 5754 C CA . VAL A 1 739 ? -51.235 23.097 22.641 1.00 93.81 739 VAL A CA 1
ATOM 5755 C C . VAL A 1 739 ? -50.152 22.247 21.993 1.00 93.81 739 VAL A C 1
ATOM 5757 O O . VAL A 1 739 ? -50.303 21.034 21.844 1.00 93.81 739 VAL A O 1
ATOM 5760 N N . VAL A 1 740 ? -49.029 22.873 21.656 1.00 94.38 740 VAL A N 1
ATOM 5761 C CA . VAL A 1 740 ? -47.816 22.196 21.186 1.00 94.38 740 VAL A CA 1
ATOM 5762 C C . VAL A 1 740 ? -46.704 22.369 22.209 1.00 94.38 740 VAL A C 1
ATOM 5764 O O . VAL A 1 740 ? -46.665 23.352 22.946 1.00 94.38 740 VAL A O 1
ATOM 5767 N N . ALA A 1 741 ? -45.801 21.397 22.279 1.00 89.69 741 ALA A N 1
ATOM 5768 C CA . ALA A 1 741 ? -44.594 21.538 23.078 1.00 89.69 741 ALA A CA 1
ATOM 5769 C C . ALA A 1 741 ? -43.500 20.610 22.574 1.00 89.69 741 ALA A C 1
ATOM 5771 O O . ALA A 1 741 ? -43.756 19.518 22.045 1.00 89.69 741 ALA A O 1
ATOM 5772 N N . ARG A 1 742 ? -42.261 21.016 22.836 1.00 83.00 742 ARG A N 1
ATOM 5773 C CA . ARG A 1 742 ? -41.083 20.220 22.537 1.00 83.00 742 ARG A CA 1
ATOM 5774 C C . ARG A 1 742 ? -40.068 20.303 23.668 1.00 83.00 742 ARG A C 1
ATOM 5776 O O . ARG A 1 742 ? -39.641 21.384 24.040 1.00 83.00 742 ARG A O 1
ATOM 5783 N N . ALA A 1 743 ? -39.621 19.141 24.154 1.00 65.38 743 ALA A N 1
ATOM 5784 C CA . ALA A 1 743 ? -38.554 19.031 25.158 1.00 65.38 743 ALA A CA 1
ATOM 5785 C C . ALA A 1 743 ? -38.771 19.906 26.416 1.00 65.38 743 ALA A C 1
ATOM 5787 O O . ALA A 1 743 ? -37.816 20.434 26.976 1.00 65.38 743 ALA A O 1
ATOM 5788 N N . PHE A 1 744 ? -40.029 20.052 26.846 1.00 63.94 744 PHE A N 1
ATOM 5789 C CA . PHE A 1 744 ? -40.406 20.911 27.967 1.00 63.94 744 PHE A CA 1
ATOM 5790 C C . PHE A 1 744 ? -40.382 20.175 29.316 1.00 63.94 744 PHE A C 1
ATOM 5792 O O . PHE A 1 744 ? -39.573 20.480 30.187 1.00 63.94 744 PHE A O 1
ATOM 5799 N N . ALA A 1 745 ? -41.274 19.202 29.497 1.00 72.06 745 ALA A N 1
ATOM 5800 C CA . ALA A 1 745 ? -41.411 18.426 30.724 1.00 72.06 745 ALA A CA 1
ATOM 5801 C C . ALA A 1 745 ? -42.099 17.082 30.435 1.00 72.06 745 ALA A C 1
ATOM 5803 O O . ALA A 1 745 ? -42.640 16.877 29.341 1.00 72.06 745 ALA A O 1
ATOM 5804 N N . ASP A 1 746 ? -42.110 16.183 31.420 1.00 85.81 746 ASP A N 1
ATOM 5805 C CA . ASP A 1 746 ? -42.905 14.953 31.358 1.00 85.81 746 ASP A CA 1
ATOM 5806 C C . ASP A 1 746 ? -44.407 15.272 31.264 1.00 85.81 746 ASP A C 1
ATOM 5808 O O . ASP A 1 746 ? -44.861 16.323 31.728 1.00 85.81 746 ASP A O 1
ATOM 5812 N N . LEU A 1 747 ? -45.194 14.362 30.682 1.00 89.00 747 LEU A N 1
ATOM 5813 C CA . LEU A 1 747 ? -46.626 14.571 30.408 1.00 89.00 747 LEU A CA 1
ATOM 5814 C C . LEU A 1 747 ? -47.442 15.095 31.605 1.00 89.00 747 LEU A C 1
ATOM 5816 O O . LEU A 1 747 ? -48.165 16.074 31.436 1.00 89.00 747 LEU A O 1
ATOM 5820 N N . SER A 1 748 ? -47.282 14.531 32.810 1.00 88.12 748 SER A N 1
ATOM 5821 C CA . SER A 1 748 ? -48.022 14.989 34.003 1.00 88.12 748 SER A CA 1
ATOM 5822 C C . SER A 1 748 ? -47.802 16.471 34.304 1.00 88.12 748 SER A C 1
ATOM 5824 O O . SER A 1 748 ? -48.731 17.175 34.685 1.00 88.12 748 SER A O 1
ATOM 5826 N N . LYS A 1 749 ? -46.569 16.960 34.121 1.00 86.75 749 LYS A N 1
ATOM 5827 C CA . LYS A 1 749 ? -46.229 18.367 34.360 1.00 86.75 749 LYS A CA 1
ATOM 5828 C C . LYS A 1 749 ? -46.825 19.265 33.286 1.00 86.75 749 LYS A C 1
ATOM 5830 O O . LYS A 1 749 ? -47.284 20.349 33.608 1.00 86.75 749 LYS A O 1
ATOM 5835 N N . ILE A 1 750 ? -46.843 18.818 32.028 1.00 88.75 750 ILE A N 1
ATOM 5836 C CA . ILE A 1 750 ? -47.477 19.575 30.940 1.00 88.75 750 ILE A CA 1
ATOM 5837 C C . ILE A 1 750 ? -48.968 19.768 31.233 1.00 88.75 750 ILE A C 1
ATOM 5839 O O . ILE A 1 750 ? -49.455 20.891 31.122 1.00 88.75 750 ILE A O 1
ATOM 5843 N N . PHE A 1 751 ? -49.678 18.719 31.654 1.00 90.81 751 PHE A N 1
ATOM 5844 C CA . PHE A 1 751 ? -51.096 18.824 32.016 1.00 90.81 751 PHE A CA 1
ATOM 5845 C C . PHE A 1 751 ? -51.312 19.753 33.212 1.00 90.81 751 PHE A C 1
ATOM 5847 O O . PHE A 1 751 ? -52.103 20.687 33.118 1.00 90.81 751 PHE A O 1
ATOM 5854 N N . GLU A 1 752 ? -50.521 19.599 34.275 1.00 87.94 752 GLU A N 1
ATOM 5855 C CA . GLU A 1 752 ? -50.598 20.472 35.452 1.00 87.94 752 GLU A CA 1
ATOM 5856 C C . GLU A 1 752 ? -50.350 21.946 35.101 1.00 87.94 752 GLU A C 1
ATOM 5858 O O . GLU A 1 752 ? -51.057 22.839 35.564 1.00 87.94 752 GLU A O 1
ATOM 5863 N N . TYR A 1 753 ? -49.364 22.220 34.246 1.00 86.25 753 TYR A N 1
ATOM 5864 C CA . TYR A 1 753 ? -49.016 23.582 33.850 1.00 86.25 753 TYR A CA 1
ATOM 5865 C C . TYR A 1 753 ? -50.032 24.209 32.901 1.00 86.25 753 TYR A C 1
ATOM 5867 O O . TYR A 1 753 ? -50.143 25.429 32.860 1.00 86.25 753 TYR A O 1
ATOM 5875 N N . THR A 1 754 ? -50.779 23.394 32.158 1.00 88.38 754 THR A N 1
ATOM 5876 C CA . THR A 1 754 ? -51.765 23.861 31.176 1.00 88.38 754 THR A CA 1
ATOM 5877 C C . THR A 1 754 ? -53.206 23.757 31.662 1.00 88.38 754 THR A C 1
ATOM 5879 O O . THR A 1 754 ? -54.104 24.139 30.921 1.00 88.38 754 THR A O 1
ATOM 5882 N N . LYS A 1 755 ? -53.449 23.335 32.911 1.00 86.31 755 LYS A N 1
ATOM 5883 C CA . LYS A 1 755 ? -54.800 23.137 33.472 1.00 86.31 755 LYS A CA 1
ATOM 5884 C C . LYS A 1 755 ? -55.707 24.373 33.419 1.00 86.31 755 LYS A C 1
ATOM 5886 O O . LYS A 1 755 ? -56.921 24.243 33.345 1.00 86.31 755 LYS A O 1
ATOM 5891 N N . ASN A 1 756 ? -55.117 25.571 33.428 1.00 83.81 756 ASN A N 1
ATOM 5892 C CA . ASN A 1 756 ? -55.836 26.848 33.351 1.00 83.81 756 ASN A CA 1
ATOM 5893 C C . ASN A 1 756 ? -56.026 27.353 31.905 1.00 83.81 756 ASN A C 1
ATOM 5895 O O . ASN A 1 756 ? -56.548 28.450 31.694 1.00 83.81 756 ASN A O 1
ATOM 5899 N N . ILE A 1 757 ? -55.576 26.587 30.905 1.00 87.81 757 ILE A N 1
ATOM 5900 C CA . ILE A 1 757 ? -55.748 26.889 29.484 1.00 87.81 757 ILE A CA 1
ATOM 5901 C C . ILE A 1 757 ? -56.978 26.133 28.978 1.00 87.81 757 ILE A C 1
ATOM 5903 O O . ILE A 1 757 ? -57.039 24.908 29.032 1.00 87.81 757 ILE A O 1
ATOM 5907 N N . LYS A 1 758 ? -57.957 26.854 28.428 1.00 88.00 758 LYS A N 1
ATOM 5908 C CA . LYS A 1 758 ? -59.121 26.261 27.763 1.00 88.00 758 LYS A CA 1
ATOM 5909 C C . LYS A 1 758 ? -58.740 25.804 26.353 1.00 88.00 758 LYS A C 1
ATOM 5911 O O . LYS A 1 758 ? -58.750 26.611 25.418 1.00 88.00 758 LYS A O 1
ATOM 5916 N N . ILE A 1 759 ? -58.408 24.523 26.225 1.00 90.69 759 ILE A N 1
ATOM 5917 C CA . ILE A 1 759 ? -58.008 23.861 24.975 1.00 90.69 759 ILE A CA 1
ATOM 5918 C C . ILE A 1 759 ? -59.251 23.273 24.305 1.00 90.69 759 ILE A C 1
ATOM 5920 O O . ILE A 1 759 ? -59.989 22.525 24.942 1.00 90.69 759 ILE A O 1
ATOM 5924 N N . LYS A 1 760 ? -59.514 23.640 23.047 1.00 87.56 760 LYS A N 1
ATOM 5925 C CA . LYS A 1 760 ? -60.734 23.220 22.333 1.00 87.56 760 LYS A CA 1
ATOM 5926 C C . LYS A 1 760 ? -60.591 21.909 21.565 1.00 87.56 760 LYS A C 1
ATOM 5928 O O . LYS A 1 760 ? -61.570 21.178 21.480 1.00 87.56 760 LYS A O 1
ATOM 5933 N N . ASP A 1 761 ? -59.422 21.649 20.986 1.00 88.50 761 ASP A N 1
ATOM 5934 C CA . ASP A 1 761 ? -59.161 20.447 20.191 1.00 88.50 761 ASP A CA 1
ATOM 5935 C C . ASP A 1 761 ? -58.255 19.503 20.982 1.00 88.50 761 ASP A C 1
ATOM 5937 O O . ASP A 1 761 ? -58.742 18.587 21.645 1.00 88.50 761 ASP A O 1
ATOM 5941 N N . LYS A 1 762 ? -56.937 19.746 20.970 1.00 93.00 762 LYS A N 1
ATOM 5942 C CA . LYS A 1 762 ? -55.970 18.728 21.400 1.00 93.00 762 LYS A CA 1
ATOM 5943 C C . LYS A 1 762 ? -54.608 19.249 21.830 1.00 93.00 762 LYS A C 1
ATOM 5945 O O . LYS A 1 762 ? -54.233 20.391 21.566 1.00 93.00 762 LYS A O 1
ATOM 5950 N N . TYR A 1 763 ? -53.823 18.367 22.438 1.00 94.06 763 TYR A N 1
ATOM 5951 C CA . TYR A 1 763 ? -52.376 18.532 22.543 1.00 94.06 763 TYR A CA 1
ATOM 5952 C C . TYR A 1 763 ? -51.681 17.787 21.408 1.00 94.06 763 TYR A C 1
ATOM 5954 O O . TYR A 1 763 ? -52.078 16.677 21.050 1.00 94.06 763 TYR A O 1
ATOM 5962 N N . LEU A 1 764 ? -50.590 18.358 20.909 1.00 93.94 764 LEU A N 1
ATOM 5963 C CA . LEU A 1 764 ? -49.723 17.727 19.925 1.00 93.94 764 LEU A CA 1
ATOM 5964 C C . LEU A 1 764 ? -48.261 17.851 20.372 1.00 93.94 764 LEU A C 1
ATOM 5966 O O . LEU A 1 764 ? -47.627 18.899 20.239 1.00 93.94 764 LEU A O 1
ATOM 5970 N N . LEU A 1 765 ? -47.737 16.779 20.967 1.00 93.75 765 LEU A N 1
ATOM 5971 C CA . LEU A 1 765 ? -46.484 16.802 21.726 1.00 93.75 765 LEU A CA 1
ATOM 5972 C C . LEU A 1 765 ? -45.407 15.937 21.070 1.00 93.75 765 LEU A C 1
ATOM 5974 O O . LEU A 1 765 ? -45.617 14.753 20.808 1.00 93.75 765 LEU A O 1
ATOM 5978 N N . LEU A 1 766 ? -44.219 16.510 20.874 1.00 90.06 766 LEU A N 1
ATOM 5979 C CA . LEU A 1 766 ? -43.041 15.786 20.389 1.00 90.06 766 LEU A CA 1
ATOM 5980 C C . LEU A 1 766 ? -42.317 15.116 21.564 1.00 90.06 766 LEU A C 1
ATOM 5982 O O . LEU A 1 766 ? -41.814 15.807 22.457 1.00 90.06 766 LEU A O 1
ATOM 5986 N N . LYS A 1 767 ? -42.240 13.778 21.565 1.00 89.69 767 LYS A N 1
ATOM 5987 C CA . LYS A 1 767 ? -41.616 12.984 22.637 1.00 89.69 767 LYS A CA 1
ATOM 5988 C C . LYS A 1 767 ? -40.485 12.091 22.127 1.00 89.69 767 LYS A C 1
ATOM 5990 O O . LYS A 1 767 ? -40.516 11.565 21.015 1.00 89.69 767 LYS A O 1
ATOM 5995 N N . GLY A 1 768 ? -39.459 11.941 22.965 1.00 85.75 768 GLY A N 1
ATOM 5996 C CA . GLY A 1 768 ? -38.304 11.086 22.693 1.00 85.75 768 GLY A CA 1
ATOM 5997 C C . GLY A 1 768 ? -38.595 9.600 22.920 1.00 85.75 768 GLY A C 1
ATOM 5998 O O . GLY A 1 768 ? -39.727 9.200 23.176 1.00 85.75 768 GLY A O 1
ATOM 5999 N N . GLU A 1 769 ? -37.547 8.777 22.888 1.00 84.88 769 GLU A N 1
ATOM 6000 C CA . GLU A 1 769 ? -37.648 7.311 23.004 1.00 84.88 769 GLU A CA 1
ATOM 6001 C C . GLU A 1 769 ? -38.285 6.837 24.325 1.00 84.88 769 GLU A C 1
ATOM 6003 O O . GLU A 1 769 ? -38.860 5.754 24.381 1.00 84.88 769 GLU A O 1
ATOM 6008 N N . SER A 1 770 ? -38.249 7.663 25.375 1.00 87.06 770 SER A N 1
ATOM 6009 C CA . SER A 1 770 ? -38.818 7.368 26.699 1.00 87.06 770 SER A CA 1
ATOM 6010 C C . SER A 1 770 ? -40.320 7.668 26.842 1.00 87.06 770 SER A C 1
ATOM 6012 O O . SER A 1 770 ? -40.844 7.560 27.951 1.00 87.06 770 SER A O 1
ATOM 6014 N N . TYR A 1 771 ? -41.029 8.018 25.759 1.00 88.12 771 TYR A N 1
ATOM 6015 C CA . TYR A 1 771 ? -42.438 8.451 25.797 1.00 88.12 771 TYR A CA 1
ATOM 6016 C C . TYR A 1 771 ? -43.371 7.487 26.557 1.00 88.12 771 TYR A C 1
ATOM 6018 O O . TYR A 1 771 ? -44.291 7.919 27.248 1.00 88.12 771 TYR A O 1
ATOM 6026 N N . TYR A 1 772 ? -43.125 6.175 26.470 1.00 89.50 772 TYR A N 1
ATOM 6027 C CA . TYR A 1 772 ? -43.943 5.148 27.121 1.00 89.50 772 TYR A CA 1
ATOM 6028 C C . TYR A 1 772 ? -43.913 5.257 28.653 1.00 89.50 772 TYR A C 1
ATOM 6030 O O . TYR A 1 772 ? -44.933 5.027 29.304 1.00 89.50 772 TYR A O 1
ATOM 6038 N N . LYS A 1 773 ? -42.772 5.659 29.236 1.00 89.94 773 LYS A N 1
ATOM 6039 C CA . LYS A 1 773 ? -42.648 5.894 30.683 1.00 89.94 773 LYS A CA 1
ATOM 6040 C C . LYS A 1 773 ? -43.455 7.114 31.100 1.00 89.94 773 LYS A C 1
ATOM 6042 O O . LYS A 1 773 ? -44.169 7.059 32.096 1.00 89.94 773 LYS A O 1
ATOM 6047 N N . GLU A 1 774 ? -43.379 8.188 30.317 1.00 90.62 774 GLU A N 1
ATOM 6048 C CA . GLU A 1 774 ? -44.127 9.417 30.586 1.00 90.62 774 GLU A CA 1
ATOM 6049 C C . GLU A 1 774 ? -45.642 9.178 30.553 1.00 90.62 774 GLU A C 1
ATOM 6051 O O . GLU A 1 774 ? -46.350 9.650 31.440 1.00 90.62 774 GLU A O 1
ATOM 6056 N N . ILE A 1 775 ? -46.139 8.399 29.582 1.00 91.00 775 ILE A N 1
ATOM 6057 C CA . ILE A 1 775 ? -47.564 8.033 29.497 1.00 91.00 775 ILE A CA 1
ATOM 6058 C C . ILE A 1 775 ? -47.982 7.219 30.725 1.00 91.00 775 ILE A C 1
ATOM 6060 O O . ILE A 1 775 ? -49.015 7.508 31.329 1.00 91.00 775 ILE A O 1
ATOM 6064 N N . ALA A 1 776 ? -47.188 6.215 31.109 1.00 90.81 776 ALA A N 1
ATOM 6065 C CA . ALA A 1 776 ? -47.493 5.361 32.255 1.00 90.81 776 ALA A CA 1
ATOM 6066 C C . ALA A 1 776 ? -47.545 6.145 33.576 1.00 90.81 776 ALA A C 1
ATOM 6068 O O . ALA A 1 776 ? -48.385 5.861 34.426 1.00 90.81 776 ALA A O 1
ATOM 6069 N N . ILE A 1 777 ? -46.669 7.140 33.746 1.00 90.50 777 ILE A N 1
ATOM 6070 C CA . ILE A 1 777 ? -46.672 8.026 34.916 1.00 90.50 777 ILE A CA 1
ATOM 6071 C C . ILE A 1 777 ? -47.895 8.950 34.887 1.00 90.50 777 ILE A C 1
ATOM 6073 O O . ILE A 1 777 ? -48.589 9.058 35.896 1.00 90.50 777 ILE A O 1
ATOM 6077 N N . ALA A 1 778 ? -48.202 9.565 33.740 1.00 90.88 778 ALA A N 1
ATOM 6078 C CA . ALA A 1 778 ? -49.330 10.486 33.612 1.00 90.88 778 ALA A CA 1
ATOM 6079 C C . ALA A 1 778 ? -50.683 9.817 33.869 1.00 90.88 778 ALA A C 1
ATOM 6081 O O . ALA A 1 778 ? -51.515 10.389 34.568 1.00 90.88 778 ALA A O 1
ATOM 6082 N N . LYS A 1 779 ? -50.872 8.572 33.414 1.00 91.25 779 LYS A N 1
ATOM 6083 C CA . LYS A 1 779 ? -52.101 7.794 33.655 1.00 91.25 779 LYS A CA 1
ATOM 6084 C C . LYS A 1 779 ? -52.408 7.518 35.131 1.00 91.25 779 LYS A C 1
ATOM 6086 O O . LYS A 1 779 ? -53.522 7.114 35.440 1.00 91.25 779 LYS A O 1
ATOM 6091 N N . LYS A 1 780 ? -51.451 7.711 36.047 1.00 90.75 780 LYS A N 1
ATOM 6092 C CA . LYS A 1 780 ? -51.701 7.577 37.494 1.00 90.75 780 LYS A CA 1
ATOM 6093 C C . LYS A 1 780 ? -52.451 8.772 38.089 1.00 90.75 780 LYS A C 1
ATOM 6095 O O . LYS A 1 780 ? -52.980 8.648 39.184 1.00 90.75 780 LYS A O 1
ATOM 6100 N N . GLN A 1 781 ? -52.428 9.921 37.413 1.00 90.31 781 GLN A N 1
ATOM 6101 C CA . GLN A 1 781 ? -52.916 11.206 37.933 1.00 90.31 781 GLN A CA 1
ATOM 6102 C C . GLN A 1 781 ? -53.911 11.896 36.991 1.00 90.31 781 GLN A C 1
ATOM 6104 O O . GLN A 1 781 ? -54.589 12.829 37.406 1.00 90.31 781 GLN A O 1
ATOM 6109 N N . TRP A 1 782 ? -53.973 11.466 35.729 1.00 91.81 782 TRP A N 1
ATOM 6110 C CA . TRP A 1 782 ? -54.770 12.098 34.686 1.00 91.81 782 TRP A CA 1
ATOM 6111 C C . TRP A 1 782 ? -55.479 11.049 33.831 1.00 91.81 782 TRP A C 1
ATOM 6113 O O . TRP A 1 782 ? -54.872 10.060 33.407 1.00 91.81 782 TRP A O 1
ATOM 6123 N N . LEU A 1 783 ? -56.739 11.319 33.506 1.00 90.38 783 LEU A N 1
ATOM 6124 C CA . LEU A 1 783 ? -57.517 10.619 32.491 1.00 90.38 783 LEU A CA 1
ATOM 6125 C C . LEU A 1 783 ? -57.362 11.356 31.159 1.00 90.38 783 LEU A C 1
ATOM 6127 O O . LEU A 1 783 ? -57.612 12.555 31.094 1.00 90.38 783 LEU A O 1
ATOM 6131 N N . PHE A 1 784 ? -56.929 10.660 30.105 1.00 94.06 784 PHE A N 1
ATOM 6132 C CA . PHE A 1 784 ? -56.791 11.225 28.758 1.00 94.06 784 PHE A CA 1
ATOM 6133 C C . PHE A 1 784 ? -56.765 10.139 27.677 1.00 94.06 784 PHE A C 1
ATOM 6135 O O . PHE A 1 784 ? -56.309 9.015 27.905 1.00 94.06 784 PHE A O 1
ATOM 6142 N N . ASN A 1 785 ? -57.189 10.509 26.469 1.00 92.56 785 ASN A N 1
ATOM 6143 C CA . ASN A 1 785 ? -57.085 9.685 25.266 1.00 92.56 785 ASN A CA 1
ATOM 6144 C C . ASN A 1 785 ? -55.859 10.108 24.461 1.00 92.56 785 ASN A C 1
ATOM 6146 O O . ASN A 1 785 ? -55.581 11.301 24.372 1.00 92.56 785 ASN A O 1
ATOM 6150 N N . TYR A 1 786 ? -55.144 9.166 23.842 1.00 94.00 786 TYR A N 1
ATOM 6151 C CA . TYR A 1 786 ? -54.013 9.512 22.982 1.00 94.00 786 TYR A CA 1
ATOM 6152 C C . TYR A 1 786 ? -53.876 8.607 21.759 1.00 94.00 786 TYR A C 1
ATOM 6154 O O . TYR A 1 786 ? -54.227 7.428 21.797 1.00 94.00 786 TYR A O 1
ATOM 6162 N N . VAL A 1 787 ? -53.296 9.167 20.699 1.00 94.06 787 VAL A N 1
ATOM 6163 C CA . VAL A 1 787 ? -52.855 8.459 19.493 1.00 94.06 787 VAL A CA 1
ATOM 6164 C C . VAL A 1 787 ? -51.357 8.697 19.308 1.00 94.06 787 VAL A C 1
ATOM 6166 O O . VAL A 1 787 ? -50.848 9.787 19.582 1.00 94.06 787 VAL A O 1
ATOM 6169 N N . LEU A 1 788 ? -50.637 7.656 18.888 1.00 92.25 788 LEU A N 1
ATOM 6170 C CA . LEU A 1 788 ? -49.195 7.704 18.655 1.00 92.25 788 LEU A CA 1
ATOM 6171 C C . LEU A 1 788 ? -48.894 7.675 17.165 1.00 92.25 788 LEU A C 1
ATOM 6173 O O . LEU A 1 788 ? -49.300 6.745 16.471 1.00 92.25 788 LEU A O 1
ATOM 6177 N N . TYR A 1 789 ? -48.077 8.623 16.722 1.00 90.44 789 TYR A N 1
ATOM 6178 C CA . TYR A 1 789 ? -47.511 8.631 15.379 1.00 90.44 789 TYR A CA 1
ATOM 6179 C C . TYR A 1 789 ? -45.989 8.563 15.453 1.00 90.44 789 TYR A C 1
ATOM 6181 O O . TYR A 1 789 ? -45.370 9.096 16.379 1.00 90.44 789 TYR A O 1
ATOM 6189 N N . ASP A 1 790 ? -45.375 7.885 14.490 1.00 87.19 790 ASP A N 1
ATOM 6190 C CA . ASP A 1 790 ? -43.921 7.825 14.384 1.00 87.19 790 ASP A CA 1
ATOM 6191 C C . ASP A 1 790 ? -43.337 9.178 13.978 1.00 87.19 790 ASP A C 1
ATOM 6193 O O . ASP A 1 790 ? -43.817 9.832 13.052 1.00 87.19 790 ASP A O 1
ATOM 6197 N N . SER A 1 791 ? -42.268 9.590 14.664 1.00 81.25 791 SER A N 1
ATOM 6198 C CA . SER A 1 791 ? -41.491 10.748 14.236 1.00 81.25 791 SER A CA 1
ATOM 6199 C C . SER A 1 791 ? -40.692 10.407 12.979 1.00 81.25 791 SER A C 1
ATOM 6201 O O . SER A 1 791 ? -39.935 9.437 12.950 1.00 81.25 791 SER A O 1
ATOM 6203 N N . ILE A 1 792 ? -40.796 11.253 11.953 1.00 75.75 792 ILE A N 1
ATOM 6204 C CA . ILE A 1 792 ? -40.057 11.076 10.690 1.00 75.75 792 ILE A CA 1
ATOM 6205 C C . ILE A 1 792 ? -38.599 11.564 10.779 1.00 75.75 792 ILE A C 1
ATOM 6207 O O . ILE A 1 792 ? -37.769 11.260 9.924 1.00 75.75 792 ILE A O 1
ATOM 6211 N N . THR A 1 793 ? -38.265 12.326 11.821 1.00 71.75 793 THR A N 1
ATOM 6212 C CA . THR A 1 793 ? -36.964 12.985 12.025 1.00 71.75 793 THR A CA 1
ATOM 6213 C C . THR A 1 793 ? -36.097 12.311 13.084 1.00 71.75 793 THR A C 1
ATOM 6215 O O . THR A 1 793 ? -34.866 12.438 13.027 1.00 71.75 793 THR A O 1
ATOM 6218 N N . SER A 1 794 ? -36.703 11.583 14.029 1.00 73.56 794 SER A N 1
ATOM 6219 C CA . SER A 1 794 ? -36.011 10.897 15.124 1.00 73.56 794 SER A CA 1
ATOM 6220 C C . SER A 1 794 ? -36.392 9.420 15.193 1.00 73.56 794 SER A C 1
ATOM 6222 O O . SER A 1 794 ? -37.528 9.079 15.511 1.00 73.56 794 SER A O 1
ATOM 6224 N N . LYS A 1 795 ? -35.411 8.530 14.990 1.00 73.56 795 LYS A N 1
ATOM 6225 C CA . LYS A 1 795 ? -35.580 7.084 15.207 1.00 73.56 795 LYS A CA 1
ATOM 6226 C C . LYS A 1 795 ? -36.038 6.848 16.655 1.00 73.56 795 LYS A C 1
ATOM 6228 O O . LYS A 1 795 ? -35.422 7.386 17.565 1.00 73.56 795 LYS A O 1
ATOM 6233 N N . GLY A 1 796 ? -37.147 6.130 16.843 1.00 77.69 796 GLY A N 1
ATOM 6234 C CA . GLY A 1 796 ? -37.737 5.844 18.161 1.00 77.69 796 GLY A CA 1
ATOM 6235 C C . GLY A 1 796 ? -38.515 6.995 18.825 1.00 77.69 796 GLY A C 1
ATOM 6236 O O . GLY A 1 796 ? -39.135 6.769 19.862 1.00 77.69 796 GLY A O 1
ATOM 6237 N N . GLY A 1 797 ? -38.525 8.203 18.247 1.00 84.94 797 GLY A N 1
ATOM 6238 C CA . GLY A 1 797 ? -39.351 9.317 18.726 1.00 84.94 797 GLY A CA 1
ATOM 6239 C C . GLY A 1 797 ? -40.814 9.183 18.295 1.00 84.94 797 GLY A C 1
ATOM 6240 O O . GLY A 1 797 ? -41.108 8.573 17.265 1.00 84.94 797 GLY A O 1
ATOM 6241 N N . LYS A 1 798 ? -41.732 9.778 19.062 1.00 90.12 798 LYS A N 1
ATOM 6242 C CA . LYS A 1 798 ? -43.178 9.755 18.792 1.00 90.12 798 LYS A CA 1
ATOM 6243 C C . LYS A 1 798 ? -43.780 11.157 18.817 1.00 90.12 798 LYS A C 1
ATOM 6245 O O . LYS A 1 798 ? -43.332 12.024 19.566 1.00 90.12 798 LYS A O 1
ATOM 6250 N N . ILE A 1 799 ? -44.835 11.345 18.034 1.00 92.44 799 ILE A N 1
ATOM 6251 C CA . ILE A 1 799 ? -45.764 12.469 18.152 1.00 92.44 799 ILE A CA 1
ATOM 6252 C C . ILE A 1 799 ? -46.987 11.945 18.899 1.00 92.44 799 ILE A C 1
ATOM 6254 O O . ILE A 1 799 ? -47.584 10.947 18.489 1.00 92.44 799 ILE A O 1
ATOM 6258 N N . LEU A 1 800 ? -47.323 12.587 20.014 1.00 93.12 800 LEU A N 1
ATOM 6259 C CA . LEU A 1 800 ? -48.488 12.254 20.823 1.00 93.12 800 LEU A CA 1
ATOM 6260 C C . LEU A 1 800 ? -49.587 13.263 20.523 1.00 93.12 800 LEU A C 1
ATOM 6262 O O . LEU A 1 800 ? -49.437 14.447 20.820 1.00 93.12 800 LEU A O 1
ATOM 6266 N N . GLU A 1 801 ? -50.689 12.775 19.974 1.00 94.12 801 GLU A N 1
ATOM 6267 C CA . GLU A 1 801 ? -51.942 13.515 19.879 1.00 94.12 801 GLU A CA 1
ATOM 6268 C C . GLU A 1 801 ? -52.800 13.147 21.089 1.00 94.12 801 GLU A C 1
ATOM 6270 O O . GLU A 1 801 ? -53.067 11.963 21.287 1.00 94.12 801 GLU A O 1
ATOM 6275 N N . ILE A 1 802 ? -53.178 14.118 21.927 1.00 92.81 802 ILE A N 1
ATOM 6276 C CA . ILE A 1 802 ? -53.852 13.863 23.212 1.00 92.81 802 ILE A CA 1
ATOM 6277 C C . ILE A 1 802 ? -55.130 14.693 23.337 1.00 92.81 802 ILE A C 1
ATOM 6279 O O . ILE A 1 802 ? -55.097 15.904 23.133 1.00 92.81 802 ILE A O 1
ATOM 6283 N N . ASN A 1 803 ? -56.217 14.041 23.756 1.00 91.44 803 ASN A N 1
ATOM 6284 C CA . ASN A 1 803 ? -57.558 14.606 23.923 1.00 91.44 803 ASN A CA 1
ATOM 6285 C C . ASN A 1 803 ? -58.145 14.263 25.301 1.00 91.44 803 ASN A C 1
ATOM 6287 O O . ASN A 1 803 ? -57.714 13.301 25.942 1.00 91.44 803 ASN A O 1
ATOM 6291 N N . ASN A 1 804 ? -59.191 14.987 25.715 1.00 86.75 804 ASN A N 1
ATOM 6292 C CA . ASN A 1 804 ? -59.983 14.712 26.926 1.00 86.75 804 ASN A CA 1
ATOM 6293 C C . ASN A 1 804 ? -59.152 14.620 28.219 1.00 86.75 804 ASN A C 1
ATOM 6295 O O . ASN A 1 804 ? -59.344 13.694 29.005 1.00 86.75 804 ASN A O 1
ATOM 6299 N N . VAL A 1 805 ? -58.217 15.551 28.426 1.00 88.06 805 VAL A N 1
ATOM 6300 C CA . VAL A 1 805 ? -57.352 15.570 29.615 1.00 88.06 805 VAL A CA 1
ATOM 6301 C C . VAL A 1 805 ? -58.130 16.080 30.828 1.00 88.06 805 VAL A C 1
ATOM 6303 O O . VAL A 1 805 ? -58.512 17.245 30.866 1.00 88.06 805 VAL A O 1
ATOM 6306 N N . ASN A 1 806 ? -58.324 15.222 31.828 1.00 84.12 806 ASN A N 1
ATOM 6307 C CA . ASN A 1 806 ? -58.952 15.549 33.108 1.00 84.12 806 ASN A CA 1
ATOM 6308 C C . ASN A 1 806 ? -58.079 15.034 34.259 1.00 84.12 806 ASN A C 1
ATOM 6310 O O . ASN A 1 806 ? -57.516 13.942 34.160 1.00 84.12 806 ASN A O 1
ATOM 6314 N N . GLY A 1 807 ? -57.948 15.807 35.338 1.00 78.69 807 GLY A N 1
ATOM 6315 C CA . GLY A 1 807 ? -57.309 15.316 36.565 1.00 78.69 807 GLY A CA 1
ATOM 6316 C C . GLY A 1 807 ? -58.156 14.206 37.189 1.00 78.69 807 GLY A C 1
ATOM 6317 O O . GLY A 1 807 ? -59.384 14.296 37.140 1.00 78.69 807 GLY A O 1
ATOM 6318 N N . CYS A 1 808 ? -57.508 13.155 37.700 1.00 56.59 808 CYS A N 1
ATOM 6319 C CA . CYS A 1 808 ? -58.182 12.095 38.456 1.00 56.59 808 CYS A CA 1
ATOM 6320 C C . CYS A 1 808 ? -58.740 12.599 39.788 1.00 56.59 808 CYS A C 1
ATOM 6322 O O . CYS A 1 808 ? -58.077 13.459 40.417 1.00 56.59 808 CYS A O 1
#

Secondary structure (DSSP, 8-state):
-B-SEEEE--SHHHHHHHHHHHHTT--EEEEES-GGGTT---S-SEEE-TTHHHHHHHHHHTT-SHHHHHHHHEEEEEEETGGG-GGG-EEEEEE-HHHHHHHHHHHHHT-TTEEEEE--EEEEEEETTEEEEEEETT--EEE-SEEEE--TT-BT-EEEETTEEEE-SBTTB--B-HHHHHHHHHT--EEEEEEEEPPEEEGGG--GGGSEEE---SS---SSTT-S---SPP--EEEEE--HHHHHHHHTTGGGSTTTTT---SBPPSSS--HHHHHHHTTT-S--EEEEEES-SS--EEEEET----S-HHHHHHHHTTSTT-TTPPEEE--EEEEEEEE-GGGB-TTSBBSSSBTEEE-SGGGTB-SHHHHHHHHHHHHHHHHHHHTTPPPP---TTT-HHHHHHHHHHHH--SS-B-GGG---TTTTTS-STTHHHHHHHHHHHTT-S-HHHHHHHHHHHHHHHHHHHHHHH-EEEHHHHHHTT-----SS-EEEHHHHHTSTTTHHHHHHHH-GGGGGS-HHHHHHHHHHHHHHHHHHHHHHHHHHHHHHHHSBPPTT--GGG-TTS-HHHHHHHHHH--SBHHHHHHSTT--HHHHHHHHHHHHT-SS-S----HHHHHHHHHHHHHHHHHHHHH--S-GGGGGGHIIIIIIHHHGGGGG---TTSEEEEET-TTTTTHHHHHHTT-SEEEEE---HHHHHHHHHHHTT-SSEEEEE-S-GGG-S-EEEEEEEEESS--HHHHHHHHTTEEEEEEEEEEE-TTHHHHHHHHTTTEEEEEEEEE-SSSTT-EEEEEEEEEE-

Mean predicted aligned error: 13.77 Å

Solvent-accessible surface area (backbone atoms only — not comparable to full-atom values): 41731 Å² total; per-residue (Å²): 102,81,36,48,33,37,24,37,27,31,29,42,12,16,49,24,17,36,53,32,14,10,56,56,69,28,44,22,36,36,32,20,70,51,84,81,41,29,46,51,69,92,64,70,47,58,50,51,27,59,48,38,17,29,32,34,20,40,33,28,24,48,62,42,53,68,16,55,30,42,45,69,16,32,28,24,30,38,68,37,52,60,92,76,37,69,58,53,31,4,47,28,29,32,25,17,52,68,45,29,27,50,46,38,41,59,52,56,73,70,34,70,53,42,46,80,42,77,41,49,73,37,43,73,44,65,56,96,52,24,44,47,28,39,33,30,71,87,70,46,67,36,38,27,51,21,40,36,45,16,54,41,47,17,28,63,7,32,32,30,40,8,91,48,75,44,77,16,30,45,92,100,34,73,44,39,56,47,47,47,51,51,44,51,73,75,62,54,63,70,49,54,34,32,52,60,34,36,38,32,29,39,51,88,35,46,43,66,91,66,37,47,78,41,72,47,48,96,69,62,74,60,57,18,91,84,56,90,71,66,81,54,71,73,49,62,36,33,42,40,44,45,37,62,69,28,48,51,54,46,64,77,43,42,68,49,15,28,84,65,57,70,74,55,89,37,35,54,34,86,92,69,46,34,38,68,52,43,50,68,77,43,64,85,54,68,55,50,72,29,38,42,35,55,38,31,92,94,42,58,44,26,42,42,46,66,49,17,28,25,42,35,59,74,56,49,55,58,32,45,37,59,22,63,31,23,64,65,52,44,75,78,37,72,23,28,25,43,32,21,44,21,40,48,25,52,52,32,45,90,47,28,36,37,73,77,33,46,43,34,25,55,16,19,34,32,45,33,38,60,54,60,42,65,9,25,44,33,6,34,44,30,11,37,25,47,23,25,52,74,68,73,44,86,65,70,74,61,46,58,80,63,30,66,59,13,39,52,51,51,48,30,37,68,71,32,64,85,35,47,42,48,66,76,79,58,81,68,93,43,31,83,79,50,30,42,93,47,21,43,79,60,37,29,62,56,24,55,74,69,54,42,54,55,70,68,60,52,50,56,49,52,56,49,50,54,50,48,51,53,52,48,54,52,27,56,71,42,66,47,43,35,70,58,42,44,76,72,75,44,92,70,79,78,77,77,51,72,44,28,47,41,62,44,23,26,36,93,93,37,28,66,69,51,40,32,73,75,40,66,82,53,68,83,52,60,63,68,55,53,50,53,49,23,53,50,41,54,39,43,73,60,48,58,54,49,51,54,54,50,51,53,47,55,55,32,48,68,37,67,41,66,93,82,65,65,60,83,76,43,80,86,46,51,70,70,42,36,54,50,47,68,72,64,59,47,59,16,49,40,55,44,53,67,41,88,82,42,46,75,68,43,47,51,51,50,52,47,56,65,70,50,72,65,91,78,80,74,80,78,46,75,67,46,50,50,40,53,50,52,48,49,53,51,50,60,60,48,31,80,78,68,61,55,64,61,80,91,42,59,94,38,38,58,54,67,51,50,51,52,28,55,62,52,52,82,79,48,87,64,41,78,48,38,36,34,18,49,51,16,60,72,31,44,38,42,52,58,40,24,49,74,54,30,36,32,28,35,37,29,21,57,51,66,70,43,36,56,50,43,64,58,55,39,70,64,26,96,37,52,60,46,80,43,73,41,54,70,71,79,55,83,72,49,72,33,36,30,41,35,35,38,88,66,70,55,53,52,55,51,51,66,41,42,67,56,43,51,66,72,63,35,37,48,34,55,36,55,72,63,45,68,59,33,51,61,57,23,58,77,54,34,46,64,48,73,48,83,41,80,39,92,67,38,91,71,20,32,35,39,42,36,35,76,79,39,78,107

Sequence (808 aa):
MNFDVIVIGGGHAGCEAAAASARTGAKTLLITIKPDNLGEMSCNPAIGGVAKGILVKEIDALDGLMARIIDKAGIHYKMLNESKGPAVWGPRAQADRALYRKAMFEEITNYKNLSILYDSVEDIIIASNKVQAVLTKKNNKISCNKVILTTGTFLSGLIHLGKTTTPAGRIDEPPSYGLSHTLKKIGFAVGRLKTGTPPRIDARTIDYSKIEKQPGDTVPRPFSEMTKKVTIPQISCYITRTNSKTHEIIKANLESSAMYSGQIEGVGPRYCPSIEDKIVKFSDKPHHQVFLEPEGLEDNTIYPNGISTSLPEEIQEKFLKTIPGLERVSVIRPGYAIEYDYVDPRELKNTLETKKINGLYFAGQINGTTGYEEAAAQGIIAGVNAGLAFQNKEELILTRSDAYIGVMIDDLITFGTSEPYRMFTSRSEYRLTVRADNADIRLTPLAIKLNIISAERKQKFLDKIDQINTTKEELVSLNISASQIVKKGVNISQDGSRKTAYELIGLPNFGIDVTKNLFVELNNIDTKILNYLAIESKYSSYIKRQNSDIKLFKEEEQQKIPENIDYTKILSLSLETKEKLLHHKPSTIGAARRIPGVTPSAITAIIIYIKTKFEEVSDISREMRNKLHEYQKLVLKWNKAINLISKTTEDKFWQRHILDSLQLLKFIKDKSIHVIDVASGAGLPGIVLSIAGVKNVTLVESDTRKAAFLCQAAKISDNNVNIINEPVQQKATLSCDMVVARAFADLSKIFEYTKNIKIKDKYLLLKGESYYKEIAIAKKQWLFNYVLYDSITSKGGKILEINNVNGC